Protein AF-0000000082593860 (afdb_homodimer)

Structure (mmCIF, N/CA/C/O backbone):
data_AF-0000000082593860-model_v1
#
loop_
_entity.id
_entity.type
_entity.pdbx_description
1 polymer 'Testis expressed 14, intercellular bridge forming factor'
#
loop_
_atom_site.group_PDB
_atom_site.id
_atom_site.type_symbol
_atom_site.label_atom_id
_atom_site.label_alt_id
_atom_site.label_comp_id
_atom_site.label_asym_id
_atom_site.label_entity_id
_atom_site.label_seq_id
_atom_site.pdbx_PDB_ins_code
_atom_site.Cartn_x
_atom_site.Cartn_y
_atom_site.Cartn_z
_atom_site.occupancy
_atom_site.B_iso_or_equiv
_atom_site.auth_seq_id
_atom_site.auth_comp_id
_atom_site.auth_asym_id
_atom_site.auth_atom_id
_atom_site.pdbx_PDB_model_num
ATOM 1 N N . MET A 1 1 ? -3.021 5.211 40.875 1 27.48 1 MET A N 1
ATOM 2 C CA . MET A 1 1 ? -3.084 4.895 39.469 1 27.48 1 MET A CA 1
ATOM 3 C C . MET A 1 1 ? -2.107 3.777 39.125 1 27.48 1 MET A C 1
ATOM 5 O O . MET A 1 1 ? -2.365 2.984 38.219 1 27.48 1 MET A O 1
ATOM 9 N N . VAL A 1 2 ? -1.337 3.631 40.094 1 32.06 2 VAL A N 1
ATOM 10 C CA . VAL A 1 2 ? -0.202 2.752 40.344 1 32.06 2 VAL A CA 1
ATOM 11 C C . VAL A 1 2 ? -0.704 1.362 40.719 1 32.06 2 VAL A C 1
ATOM 13 O O . VAL A 1 2 ? -0.153 0.351 40.281 1 32.06 2 VAL A O 1
ATOM 16 N N . GLU A 1 3 ? -1.915 1.396 41.5 1 30.02 3 GLU A N 1
ATOM 17 C CA . GLU A 1 3 ? -2.338 0.075 41.969 1 30.02 3 GLU A CA 1
ATOM 18 C C . GLU A 1 3 ? -2.971 -0.721 40.844 1 30.02 3 GLU A C 1
ATOM 20 O O . GLU A 1 3 ? -2.76 -1.931 40.719 1 30.02 3 GLU A O 1
ATOM 25 N N . PHE A 1 4 ? -3.502 -0.046 39.938 1 30.52 4 PHE A N 1
ATOM 26 C CA . PHE A 1 4 ? -4.246 -0.708 38.875 1 30.52 4 PHE A CA 1
ATOM 27 C C . PHE A 1 4 ? -3.303 -1.263 37.812 1 30.52 4 PHE A C 1
ATOM 29 O O . PHE A 1 4 ? -3.455 -2.404 37.375 1 30.52 4 PHE A O 1
ATOM 36 N N . MET A 1 5 ? -2.305 -0.574 37.469 1 31.42 5 MET A N 1
ATOM 37 C CA . MET A 1 5 ? -1.465 -1.344 36.562 1 31.42 5 MET A CA 1
ATOM 38 C C . MET A 1 5 ? -0.887 -2.572 37.25 1 31.42 5 MET A C 1
ATOM 40 O O . MET A 1 5 ? -0.711 -3.619 36.625 1 31.42 5 MET A O 1
ATOM 44 N N . HIS A 1 6 ? -0.917 -2.275 38.469 1 32.09 6 HIS A N 1
ATOM 45 C CA . HIS A 1 6 ? -0.138 -3.271 39.219 1 32.09 6 HIS A CA 1
ATOM 46 C C . HIS A 1 6 ? -0.825 -4.633 39.188 1 32.09 6 HIS A C 1
ATOM 48 O O . HIS A 1 6 ? -0.166 -5.664 39.031 1 32.09 6 HIS A O 1
ATOM 54 N N . ARG A 1 7 ? -2.221 -4.629 39.188 1 33.41 7 ARG A N 1
ATOM 55 C CA . ARG A 1 7 ? -2.965 -5.883 39.156 1 33.41 7 ARG A CA 1
ATOM 56 C C . ARG A 1 7 ? -3.086 -6.398 37.719 1 33.41 7 ARG A C 1
ATOM 58 O O . ARG A 1 7 ? -3.006 -7.605 37.469 1 33.41 7 ARG A O 1
ATOM 65 N N . CYS A 1 8 ? -3.188 -5.559 36.906 1 32.41 8 CYS A N 1
ATOM 66 C CA . CYS A 1 8 ? -3.41 -6.035 35.531 1 32.41 8 CYS A CA 1
ATOM 67 C C . CYS A 1 8 ? -2.271 -6.941 35.094 1 32.41 8 CYS A C 1
ATOM 69 O O . CYS A 1 8 ? -2.508 -7.98 34.469 1 32.41 8 CYS A O 1
ATOM 71 N N . ALA A 1 9 ? -1.125 -6.617 35.531 1 36.66 9 ALA A N 1
ATOM 72 C CA . ALA A 1 9 ? 0.086 -7.418 35.375 1 36.66 9 ALA A CA 1
ATOM 73 C C . ALA A 1 9 ? 0.027 -8.68 36.219 1 36.66 9 ALA A C 1
ATOM 75 O O . ALA A 1 9 ? 0.46 -9.75 35.812 1 36.66 9 ALA A O 1
ATOM 76 N N . SER A 1 10 ? -0.511 -8.477 37.375 1 34.12 10 SER A N 1
ATOM 77 C CA . SER A 1 10 ? -0.282 -9.625 38.219 1 34.12 10 SER A CA 1
ATOM 78 C C . SER A 1 10 ? -1.046 -10.852 37.75 1 34.12 10 SER A C 1
ATOM 80 O O . SER A 1 10 ? -0.521 -11.961 37.75 1 34.12 10 SER A O 1
ATOM 82 N N . HIS A 1 11 ? -2.211 -10.586 37.25 1 33.84 11 HIS A N 1
ATOM 83 C CA . HIS A 1 11 ? -3.148 -11.625 36.844 1 33.84 11 HIS A CA 1
ATOM 84 C C . HIS A 1 11 ? -2.885 -12.07 35.406 1 33.84 11 HIS A C 1
ATOM 86 O O . HIS A 1 11 ? -3.08 -13.234 35.062 1 33.84 11 HIS A O 1
ATOM 92 N N . MET A 1 12 ? -2.621 -11.266 34.75 1 33.16 12 MET A N 1
ATOM 93 C CA . MET A 1 12 ? -2.309 -11.797 33.438 1 33.16 12 MET A CA 1
ATOM 94 C C . MET A 1 12 ? -1.19 -12.828 33.531 1 33.16 12 MET A C 1
ATOM 96 O O . MET A 1 12 ? -1.176 -13.789 32.75 1 33.16 12 MET A O 1
ATOM 100 N N . GLN A 1 13 ? -0.5 -12.625 34.5 1 35.59 13 GLN A N 1
ATOM 101 C CA . GLN A 1 13 ? 0.559 -13.531 34.938 1 35.59 13 GLN A CA 1
ATOM 102 C C . GLN A 1 13 ? -0.012 -14.867 35.375 1 35.59 13 GLN A C 1
ATOM 104 O O . GLN A 1 13 ? 0.583 -15.922 35.125 1 35.59 13 GLN A O 1
ATOM 109 N N . ALA A 1 14 ? -1.188 -14.898 36.031 1 33.59 14 ALA A N 1
ATOM 110 C CA . ALA A 1 14 ? -1.815 -16.188 36.344 1 33.59 14 ALA A CA 1
ATOM 111 C C . ALA A 1 14 ? -2.316 -16.859 35.062 1 33.59 14 ALA A C 1
ATOM 113 O O . ALA A 1 14 ? -2.178 -18.078 34.906 1 33.59 14 ALA A O 1
ATOM 114 N N . VAL A 1 15 ? -2.875 -16.188 34.344 1 32.28 15 VAL A N 1
ATOM 115 C CA . VAL A 1 15 ? -3.445 -16.766 33.125 1 32.28 15 VAL A CA 1
ATOM 116 C C . VAL A 1 15 ? -2.326 -17.25 32.188 1 32.28 15 VAL A C 1
ATOM 118 O O . VAL A 1 15 ? -2.42 -18.328 31.609 1 32.28 15 VAL A O 1
ATOM 121 N N . LEU A 1 16 ? -1.477 -16.438 32 1 33.25 16 LEU A N 1
ATOM 122 C CA . LEU A 1 16 ? -0.371 -17.031 31.266 1 33.25 16 LEU A CA 1
ATOM 123 C C . LEU A 1 16 ? 0.273 -18.156 32.062 1 33.25 16 LEU A C 1
ATOM 125 O O . LEU A 1 16 ? 0.871 -19.078 31.5 1 33.25 16 LEU A O 1
ATOM 129 N N . GLN A 1 17 ? 0.293 -18.141 33.25 1 32.41 17 GLN A N 1
ATOM 130 C CA . GLN A 1 17 ? 0.912 -19.203 34.062 1 32.41 17 GLN A CA 1
ATOM 131 C C . GLN A 1 17 ? 0.217 -20.531 33.812 1 32.41 17 GLN A C 1
ATOM 133 O O . GLN A 1 17 ? 0.862 -21.578 33.812 1 32.41 17 GLN A O 1
ATOM 138 N N . ASP A 1 18 ? -1.108 -20.531 33.875 1 29.84 18 ASP A N 1
ATOM 139 C CA . ASP A 1 18 ? -1.856 -21.75 33.562 1 29.84 18 ASP A CA 1
ATOM 140 C C . ASP A 1 18 ? -1.807 -22.078 32.094 1 29.84 18 ASP A C 1
ATOM 142 O O . ASP A 1 18 ? -2.145 -23.188 31.672 1 29.84 18 ASP A O 1
ATOM 146 N N . PHE A 1 19 ? -1.936 -21.281 31.359 1 28.47 19 PHE A N 1
ATOM 147 C CA . PHE A 1 19 ? -2 -21.766 29.984 1 28.47 19 PHE A CA 1
ATOM 148 C C . PHE A 1 19 ? -0.697 -22.438 29.578 1 28.47 19 PHE A C 1
ATOM 150 O O . PHE A 1 19 ? -0.579 -22.969 28.469 1 28.47 19 PHE A O 1
ATOM 157 N N . SER A 1 20 ? 0.229 -22.359 30.234 1 29.22 20 SER A N 1
ATOM 158 C CA . SER A 1 20 ? 1.337 -23.281 29.984 1 29.22 20 SER A CA 1
ATOM 159 C C . SER A 1 20 ? 1.046 -24.656 30.547 1 29.22 20 SER A C 1
ATOM 161 O O . SER A 1 20 ? 1.56 -25.672 30.047 1 29.22 20 SER A O 1
ATOM 163 N N . CYS A 1 21 ? 0.747 -25.141 31.859 1 27 21 CYS A N 1
ATOM 164 C CA . CYS A 1 21 ? 1.403 -26.406 32.188 1 27 21 CYS A CA 1
ATOM 165 C C . CYS A 1 21 ? 0.764 -27.562 31.422 1 27 21 CYS A C 1
ATOM 167 O O . CYS A 1 21 ? 1.467 -28.406 30.875 1 27 21 CYS A O 1
ATOM 169 N N . ASP A 1 22 ? -0.607 -28.172 31.953 1 26.08 22 ASP A N 1
ATOM 170 C CA . ASP A 1 22 ? -1.565 -29.234 31.625 1 26.08 22 ASP A CA 1
ATOM 171 C C . ASP A 1 22 ? -2.559 -28.766 30.562 1 26.08 22 ASP A C 1
ATOM 173 O O . ASP A 1 22 ? -3.23 -27.734 30.75 1 26.08 22 ASP A O 1
ATOM 177 N N . LEU A 1 23 ? -2.832 -28.266 29.312 1 26.03 23 LEU A N 1
ATOM 178 C CA . LEU A 1 23 ? -1.863 -27.391 28.656 1 26.03 23 LEU A CA 1
ATOM 179 C C . LEU A 1 23 ? -1.84 -26.016 29.312 1 26.03 23 LEU A C 1
ATOM 181 O O . LEU A 1 23 ? -0.77 -25.438 29.516 1 26.03 23 LEU A O 1
ATOM 185 N N . LEU A 1 24 ? -2.529 -25.172 30.141 1 26.94 24 LEU A N 1
ATOM 186 C CA . LEU A 1 24 ? -2.99 -24.906 31.5 1 26.94 24 LEU A CA 1
ATOM 187 C C . LEU A 1 24 ? -3.914 -26.031 31.984 1 26.94 24 LEU A C 1
ATOM 189 O O . LEU A 1 24 ? -4.742 -26.531 31.219 1 26.94 24 LEU A O 1
ATOM 193 N N . LYS A 1 25 ? -3.908 -27.141 32.906 1 25.81 25 LYS A N 1
ATOM 194 C CA . LYS A 1 25 ? -4.418 -28.5 33.031 1 25.81 25 LYS A CA 1
ATOM 195 C C . LYS A 1 25 ? -5.848 -28.609 32.531 1 25.81 25 LYS A C 1
ATOM 197 O O . LYS A 1 25 ? -6.137 -29.469 31.672 1 25.81 25 LYS A O 1
ATOM 202 N N . LYS A 1 26 ? -7.004 -28.781 33.469 1 23.23 26 LYS A N 1
ATOM 203 C CA . LYS A 1 26 ? -8.391 -29.219 33.438 1 23.23 26 LYS A CA 1
ATOM 204 C C . LYS A 1 26 ? -9.305 -28.125 32.875 1 23.23 26 LYS A C 1
ATOM 206 O O . LYS A 1 26 ? -9.758 -27.25 33.625 1 23.23 26 LYS A O 1
ATOM 211 N N . VAL A 1 27 ? -9.156 -27.234 32.344 1 24 27 VAL A N 1
ATOM 212 C CA . VAL A 1 27 ? -10.445 -26.547 32.312 1 24 27 VAL A CA 1
ATOM 213 C C . VAL A 1 27 ? -11.547 -27.531 31.953 1 24 27 VAL A C 1
ATOM 215 O O . VAL A 1 27 ? -11.641 -27.969 30.797 1 24 27 VAL A O 1
ATOM 218 N N . ASP A 1 28 ? -11.984 -28.453 33.031 1 23.8 28 ASP A N 1
ATOM 219 C CA . ASP A 1 28 ? -12.445 -29.812 33.281 1 23.8 28 ASP A CA 1
ATOM 220 C C . ASP A 1 28 ? -13.734 -30.109 32.5 1 23.8 28 ASP A C 1
ATOM 222 O O . ASP A 1 28 ? -13.75 -30.922 31.578 1 23.8 28 ASP A O 1
ATOM 226 N N . SER A 1 29 ? -14.992 -30.094 33.219 1 19.72 29 SER A N 1
ATOM 227 C CA . SER A 1 29 ? -16.188 -30.875 32.938 1 19.72 29 SER A CA 1
ATOM 228 C C . SER A 1 29 ? -17.078 -30.141 31.906 1 19.72 29 SER A C 1
ATOM 230 O O . SER A 1 29 ? -17.422 -28.984 32.094 1 19.72 29 SER A O 1
ATOM 232 N N . THR A 1 30 ? -17.016 -30.469 30.688 1 22.73 30 THR A N 1
ATOM 233 C CA . THR A 1 30 ? -18.078 -30.109 29.75 1 22.73 30 THR A CA 1
ATOM 234 C C . THR A 1 30 ? -19.453 -30.219 30.406 1 22.73 30 THR A C 1
ATOM 236 O O . THR A 1 30 ? -20.484 -30.078 29.75 1 22.73 30 THR A O 1
ATOM 239 N N . GLU A 1 31 ? -19.703 -30.766 31.484 1 21 31 GLU A N 1
ATOM 240 C CA . GLU A 1 31 ? -20.328 -32.094 31.359 1 21 31 GLU A CA 1
ATOM 241 C C . GLU A 1 31 ? -21.484 -32.062 30.359 1 21 31 GLU A C 1
ATOM 243 O O . GLU A 1 31 ? -21.516 -32.844 29.406 1 21 31 GLU A O 1
ATOM 248 N N . ARG A 1 32 ? -22.844 -32.25 30.719 1 19.53 32 ARG A N 1
ATOM 249 C CA . ARG A 1 32 ? -23.969 -33.094 30.266 1 19.53 32 ARG A CA 1
ATOM 250 C C . ARG A 1 32 ? -24.875 -32.312 29.344 1 19.53 32 ARG A C 1
ATOM 252 O O . ARG A 1 32 ? -25.547 -32.906 28.484 1 19.53 32 ARG A O 1
ATOM 259 N N . LEU A 1 33 ? -25.203 -31.062 29.578 1 18.78 33 LEU A N 1
ATOM 260 C CA . LEU A 1 33 ? -26.594 -30.891 29.141 1 18.78 33 LEU A CA 1
ATOM 261 C C . LEU A 1 33 ? -26.656 -30.688 27.625 1 18.78 33 LEU A C 1
ATOM 263 O O . LEU A 1 33 ? -26.422 -29.578 27.141 1 18.78 33 LEU A O 1
ATOM 267 N N . ILE A 1 34 ? -25.719 -31.516 26.734 1 22.11 34 ILE A N 1
ATOM 268 C CA . ILE A 1 34 ? -25.578 -32.469 25.625 1 22.11 34 ILE A CA 1
ATOM 269 C C . ILE A 1 34 ? -26.953 -33.031 25.266 1 22.11 34 ILE A C 1
ATOM 271 O O . ILE A 1 34 ? -27.297 -33.156 24.078 1 22.11 34 ILE A O 1
ATOM 275 N N . CYS A 1 35 ? -27.609 -33.875 26.141 1 19.78 35 CYS A N 1
ATOM 276 C CA . CYS A 1 35 ? -28.438 -34.969 25.703 1 19.78 35 CYS A CA 1
ATOM 277 C C . CYS A 1 35 ? -29.812 -34.5 25.266 1 19.78 35 CYS A C 1
ATOM 279 O O . CYS A 1 35 ? -30.719 -34.344 26.078 1 19.78 35 CYS A O 1
ATOM 281 N N . SER A 1 36 ? -29.766 -33.219 24.766 1 19.19 36 SER A N 1
ATOM 282 C CA . SER A 1 36 ? -31.203 -33.25 24.5 1 19.19 36 SER A CA 1
ATOM 283 C C . SER A 1 36 ? -31.609 -34.562 23.812 1 19.19 36 SER A C 1
ATOM 285 O O . SER A 1 36 ? -30.938 -35 22.875 1 19.19 36 SER A O 1
ATOM 287 N N . LEU A 1 37 ? -31.953 -35.594 24.703 1 19.61 37 LEU A N 1
ATOM 288 C CA . LEU A 1 37 ? -32.594 -36.812 24.219 1 19.61 37 LEU A CA 1
ATOM 289 C C . LEU A 1 37 ? -33.469 -36.5 23 1 19.61 37 LEU A C 1
ATOM 291 O O . LEU A 1 37 ? -34.188 -35.5 22.984 1 19.61 37 LEU A O 1
ATOM 295 N N . PRO A 1 38 ? -32.625 -36.844 21.766 1 20.58 38 PRO A N 1
ATOM 296 C CA . PRO A 1 38 ? -33.656 -37.031 20.734 1 20.58 38 PRO A CA 1
ATOM 297 C C . PRO A 1 38 ? -35 -37.5 21.312 1 20.58 38 PRO A C 1
ATOM 299 O O . PRO A 1 38 ? -35.062 -38.594 21.906 1 20.58 38 PRO A O 1
ATOM 302 N N . ARG A 1 39 ? -35.344 -36.594 22.297 1 18.97 39 ARG A N 1
ATOM 303 C CA . ARG A 1 39 ? -36.594 -37.219 22.766 1 18.97 39 ARG A CA 1
ATOM 304 C C . ARG A 1 39 ? -37.344 -37.875 21.594 1 18.97 39 ARG A C 1
ATOM 306 O O . ARG A 1 39 ? -38.5 -38.312 21.766 1 18.97 39 ARG A O 1
ATOM 313 N N . PHE A 1 40 ? -36.844 -37.438 20.25 1 18.34 40 PHE A N 1
ATOM 314 C CA . PHE A 1 40 ? -38.031 -38.125 19.719 1 18.34 40 PHE A CA 1
ATOM 315 C C . PHE A 1 40 ? -37.938 -39.625 19.953 1 18.34 40 PHE A C 1
ATOM 317 O O . PHE A 1 40 ? -37.094 -40.312 19.359 1 18.34 40 PHE A O 1
ATOM 324 N N . GLY A 1 41 ? -37.812 -40.125 21.344 1 19.59 41 GLY A N 1
ATOM 325 C CA . GLY A 1 41 ? -38.156 -41.438 21.797 1 19.59 41 GLY A CA 1
ATOM 326 C C . GLY A 1 41 ? -39.156 -42.125 20.875 1 19.59 41 GLY A C 1
ATOM 327 O O . GLY A 1 41 ? -40.156 -42.688 21.344 1 19.59 41 GLY A O 1
ATOM 328 N N . GLY A 1 42 ? -39.25 -41.812 19.547 1 18.72 42 GLY A N 1
ATOM 329 C CA . GLY A 1 42 ? -40.188 -42.906 19.344 1 18.72 42 GLY A CA 1
ATOM 330 C C . GLY A 1 42 ? -39.688 -44.25 19.875 1 18.72 42 GLY A C 1
ATOM 331 O O . GLY A 1 42 ? -38.5 -44.406 20.141 1 18.72 42 GLY A O 1
ATOM 332 N N . LEU A 1 43 ? -40.375 -45.219 20.203 1 19.75 43 LEU A N 1
ATOM 333 C CA . LEU A 1 43 ? -40.562 -46.469 20.922 1 19.75 43 LEU A CA 1
ATOM 334 C C . LEU A 1 43 ? -39.531 -47.531 20.484 1 19.75 43 LEU A C 1
ATOM 336 O O . LEU A 1 43 ? -39.625 -48.688 20.875 1 19.75 43 LEU A O 1
ATOM 340 N N . MET A 1 44 ? -38.375 -47.406 19.578 1 19.55 44 MET A N 1
ATOM 341 C CA . MET A 1 44 ? -38.062 -48.844 19.672 1 19.55 44 MET A CA 1
ATOM 342 C C . MET A 1 44 ? -37.375 -49.156 20.984 1 19.55 44 MET A C 1
ATOM 344 O O . MET A 1 44 ? -36.875 -48.25 21.672 1 19.55 44 MET A O 1
ATOM 348 N N . PRO A 1 45 ? -36.812 -50.531 21.328 1 20.11 45 PRO A N 1
ATOM 349 C CA . PRO A 1 45 ? -36.281 -51.219 22.5 1 20.11 45 PRO A CA 1
ATOM 350 C C . PRO A 1 45 ? -34.969 -50.625 23 1 20.11 45 PRO A C 1
ATOM 352 O O . PRO A 1 45 ? -34.25 -50 22.219 1 20.11 45 PRO A O 1
ATOM 355 N N . GLY A 1 46 ? -34.594 -50.406 24.391 1 21.88 46 GLY A N 1
ATOM 356 C CA . GLY A 1 46 ? -33.938 -49.656 25.453 1 21.88 46 GLY A CA 1
ATOM 357 C C . GLY A 1 46 ? -32.438 -49.812 25.469 1 21.88 46 GLY A C 1
ATOM 358 O O . GLY A 1 46 ? -31.766 -49.344 26.391 1 21.88 46 GLY A O 1
ATOM 359 N N . SER A 1 47 ? -31.562 -50.469 24.438 1 21.86 47 SER A N 1
ATOM 360 C CA . SER A 1 47 ? -30.359 -50.969 25.078 1 21.86 47 SER A CA 1
ATOM 361 C C . SER A 1 47 ? -29.391 -49.844 25.406 1 21.86 47 SER A C 1
ATOM 363 O O . SER A 1 47 ? -29.297 -48.875 24.656 1 21.86 47 SER A O 1
ATOM 365 N N . PRO A 1 48 ? -28.594 -49.75 26.578 1 22.89 48 PRO A N 1
ATOM 366 C CA . PRO A 1 48 ? -28 -48.75 27.484 1 22.89 48 PRO A CA 1
ATOM 367 C C . PRO A 1 48 ? -26.844 -47.969 26.844 1 22.89 48 PRO A C 1
ATOM 369 O O . PRO A 1 48 ? -26.812 -46.75 26.891 1 22.89 48 PRO A O 1
ATOM 372 N N . ASN A 1 49 ? -25.5 -48.375 26.672 1 23.52 49 ASN A N 1
ATOM 373 C CA . ASN A 1 49 ? -24.312 -47.781 27.281 1 23.52 49 ASN A CA 1
ATOM 374 C C . ASN A 1 49 ? -23.547 -46.906 26.297 1 23.52 49 ASN A C 1
ATOM 376 O O . ASN A 1 49 ? -22.375 -46.594 26.516 1 23.52 49 ASN A O 1
ATOM 380 N N . GLY A 1 50 ? -24.078 -46.375 25.156 1 23.56 50 GLY A N 1
ATOM 381 C CA . GLY A 1 50 ? -23.062 -46.125 24.141 1 23.56 50 GLY A CA 1
ATOM 382 C C . GLY A 1 50 ? -22.281 -44.844 24.422 1 23.56 50 GLY A C 1
ATOM 383 O O . GLY A 1 50 ? -22.719 -44 25.203 1 23.56 50 GLY A O 1
ATOM 384 N N . PRO A 1 51 ? -20.812 -44.719 23.984 1 25.28 51 PRO A N 1
ATOM 385 C CA . PRO A 1 51 ? -19.781 -43.781 24.422 1 25.28 51 PRO A CA 1
ATOM 386 C C . PRO A 1 51 ? -20.047 -42.375 23.969 1 25.28 51 PRO A C 1
ATOM 388 O O . PRO A 1 51 ? -20.781 -42.156 22.984 1 25.28 51 PRO A O 1
ATOM 391 N N . SER A 1 52 ? -19.797 -41.312 24.766 1 26.8 52 SER A N 1
ATOM 392 C CA . SER A 1 52 ? -20.047 -39.906 24.891 1 26.8 52 SER A CA 1
ATOM 393 C C . SER A 1 52 ? -19.328 -39.125 23.797 1 26.8 52 SER A C 1
ATOM 395 O O . SER A 1 52 ? -18.125 -39.281 23.578 1 26.8 52 SER A O 1
ATOM 397 N N . LYS A 1 53 ? -20 -38.656 22.672 1 28.36 53 LYS A N 1
ATOM 398 C CA . LYS A 1 53 ? -19.641 -37.906 21.469 1 28.36 53 LYS A CA 1
ATOM 399 C C . LYS A 1 53 ? -19.016 -36.562 21.828 1 28.36 53 LYS A C 1
ATOM 401 O O . LYS A 1 53 ? -19.672 -35.719 22.422 1 28.36 53 LYS A O 1
ATOM 406 N N . ARG A 1 54 ? -17.656 -36.5 21.938 1 26.36 54 ARG A N 1
ATOM 407 C CA . ARG A 1 54 ? -16.938 -35.281 22.281 1 26.36 54 ARG A CA 1
ATOM 408 C C . ARG A 1 54 ? -17.172 -34.188 21.219 1 26.36 54 ARG A C 1
ATOM 410 O O . ARG A 1 54 ? -17 -34.469 20.016 1 26.36 54 ARG A O 1
ATOM 417 N N . PRO A 1 55 ? -17.922 -33.125 21.391 1 29.27 55 PRO A N 1
ATOM 418 C CA . PRO A 1 55 ? -18.312 -32.062 20.453 1 29.27 55 PRO A CA 1
ATOM 419 C C . PRO A 1 55 ? -17.094 -31.344 19.828 1 29.27 55 PRO A C 1
ATOM 421 O O . PRO A 1 55 ? -16.109 -31.109 20.516 1 29.27 55 PRO A O 1
ATOM 424 N N . ARG A 1 56 ? -16.891 -31.5 18.547 1 27.44 56 ARG A N 1
ATOM 425 C CA . ARG A 1 56 ? -15.812 -30.891 17.781 1 27.44 56 ARG A CA 1
ATOM 426 C C . ARG A 1 56 ? -15.797 -29.375 17.953 1 27.44 56 ARG A C 1
ATOM 428 O O . ARG A 1 56 ? -16.812 -28.719 17.734 1 27.44 56 ARG A O 1
ATOM 435 N N . LYS A 1 57 ? -14.844 -28.75 18.672 1 27.97 57 LYS A N 1
ATOM 436 C CA . LYS A 1 57 ? -14.555 -27.375 19.062 1 27.97 57 LYS A CA 1
ATOM 437 C C . LYS A 1 57 ? -14.359 -26.484 17.828 1 27.97 57 LYS A C 1
ATOM 439 O O . LYS A 1 57 ? -13.438 -26.703 17.031 1 27.97 57 LYS A O 1
ATOM 444 N N . THR A 1 58 ? -15.375 -25.891 17.219 1 29.33 58 THR A N 1
ATOM 445 C CA . THR A 1 58 ? -15.273 -24.828 16.234 1 29.33 58 THR A CA 1
ATOM 446 C C . THR A 1 58 ? -14.336 -23.719 16.719 1 29.33 58 THR A C 1
ATOM 448 O O . THR A 1 58 ? -14.43 -23.297 17.875 1 29.33 58 THR A O 1
ATOM 451 N N . GLY A 1 59 ? -13.195 -23.547 16.172 1 29 59 GLY A N 1
ATOM 452 C CA . GLY A 1 59 ? -12.188 -22.547 16.516 1 29 59 GLY A CA 1
ATOM 453 C C . GLY A 1 59 ? -12.742 -21.156 16.656 1 29 59 GLY A C 1
ATOM 454 O O . GLY A 1 59 ? -12.727 -20.375 15.695 1 29 59 GLY A O 1
ATOM 455 N N . VAL A 1 60 ? -13.883 -20.875 17.266 1 31.11 60 VAL A N 1
ATOM 456 C CA . VAL A 1 60 ? -14.32 -19.562 17.719 1 31.11 60 VAL A CA 1
ATOM 457 C C . VAL A 1 60 ? -13.172 -18.844 18.406 1 31.11 60 VAL A C 1
ATOM 459 O O . VAL A 1 60 ? -12.625 -19.344 19.391 1 31.11 60 VAL A O 1
ATOM 462 N N . ILE A 1 61 ? -12.414 -18.031 17.703 1 36 61 ILE A N 1
ATOM 463 C CA . ILE A 1 61 ? -11.625 -17.125 18.531 1 36 61 ILE A CA 1
ATOM 464 C C . ILE A 1 61 ? -12.508 -16.531 19.625 1 36 61 ILE A C 1
ATOM 466 O O . ILE A 1 61 ? -13.484 -15.828 19.344 1 36 61 ILE A O 1
ATOM 470 N N . SER A 1 62 ? -12.758 -17.156 20.625 1 35.94 62 SER A N 1
ATOM 471 C CA . SER A 1 62 ? -13.484 -16.672 21.797 1 35.94 62 SER A CA 1
ATOM 472 C C . SER A 1 62 ? -13.109 -15.227 22.125 1 35.94 62 SER A C 1
ATOM 474 O O . SER A 1 62 ? -11.93 -14.867 22.094 1 35.94 62 SER A O 1
ATOM 476 N N . ALA A 1 63 ? -14.07 -14.188 21.859 1 41.69 63 ALA A N 1
ATOM 477 C CA . ALA A 1 63 ? -13.969 -12.852 22.453 1 41.69 63 ALA A CA 1
ATOM 478 C C . ALA A 1 63 ? -13.016 -12.844 23.641 1 41.69 63 ALA A C 1
ATOM 480 O O . ALA A 1 63 ? -12.523 -11.789 24.047 1 41.69 63 ALA A O 1
ATOM 481 N N . GLN A 1 64 ? -12.828 -13.945 24.031 1 40.94 64 GLN A N 1
ATOM 482 C CA . GLN A 1 64 ? -12.016 -14.094 25.234 1 40.94 64 GLN A CA 1
ATOM 483 C C . GLN A 1 64 ? -10.531 -13.891 24.922 1 40.94 64 GLN A C 1
ATOM 485 O O . GLN A 1 64 ? -9.742 -13.617 25.828 1 40.94 64 GLN A O 1
ATOM 490 N N . SER A 1 65 ? -10.297 -13.797 23.531 1 46.19 65 SER A N 1
ATOM 491 C CA . SER A 1 65 ? -8.867 -13.758 23.266 1 46.19 65 SER A CA 1
ATOM 492 C C . SER A 1 65 ? -8.414 -12.359 22.875 1 46.19 65 SER A C 1
ATOM 494 O O . SER A 1 65 ? -7.25 -12.156 22.516 1 46.19 65 SER A O 1
ATOM 496 N N . ILE A 1 66 ? -9.375 -11.492 22.844 1 44.31 66 ILE A N 1
ATOM 497 C CA . ILE A 1 66 ? -8.969 -10.117 22.562 1 44.31 66 ILE A CA 1
ATOM 498 C C . ILE A 1 66 ? -8.672 -9.383 23.875 1 44.31 66 ILE A C 1
ATOM 500 O O . ILE A 1 66 ? -9.5 -9.375 24.781 1 44.31 66 ILE A O 1
ATOM 504 N N . HIS A 1 67 ? -7.453 -9.102 24.016 1 40.06 67 HIS A N 1
ATOM 505 C CA . HIS A 1 67 ? -6.996 -8.367 25.188 1 40.06 67 HIS A CA 1
ATOM 506 C C . HIS A 1 67 ? -6.648 -6.922 24.828 1 40.06 67 HIS A C 1
ATOM 508 O O . HIS A 1 67 ? -6.125 -6.656 23.734 1 40.06 67 HIS A O 1
ATOM 514 N N . SER A 1 68 ? -7.336 -5.988 25.281 1 40.22 68 SER A N 1
ATOM 515 C CA . SER A 1 68 ? -7 -4.582 25.094 1 40.22 68 SER A CA 1
ATOM 516 C C . S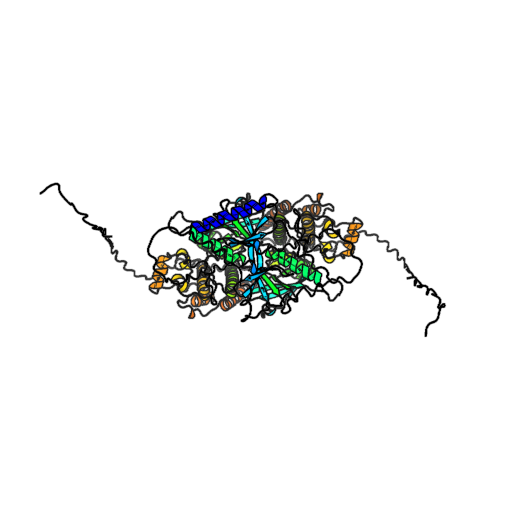ER A 1 68 ? -5.941 -4.129 26.094 1 40.22 68 SER A C 1
ATOM 518 O O . SER A 1 68 ? -6.043 -4.414 27.297 1 40.22 68 SER A O 1
ATOM 520 N N . PHE A 1 69 ? -4.812 -3.947 25.484 1 39.59 69 PHE A N 1
ATOM 521 C CA . PHE A 1 69 ? -3.771 -3.346 26.312 1 39.59 69 PHE A CA 1
ATOM 522 C C . PHE A 1 69 ? -3.68 -1.846 26.062 1 39.59 69 PHE A C 1
ATOM 524 O O . PHE A 1 69 ? -4.293 -1.329 25.125 1 39.59 69 PHE A O 1
ATOM 531 N N . GLY A 1 70 ? -3.189 -1.021 27.016 1 37.28 70 GLY A N 1
ATOM 532 C CA . GLY A 1 70 ? -2.975 0.408 26.844 1 37.28 70 GLY A CA 1
ATOM 533 C C . GLY A 1 70 ? -2.48 0.782 25.469 1 37.28 70 GLY A C 1
ATOM 534 O O . GLY A 1 70 ? -2.697 1.905 25 1 37.28 70 GLY A O 1
ATOM 535 N N . PHE A 1 71 ? -1.757 -0.186 24.875 1 42.72 71 PHE A N 1
ATOM 536 C CA . PHE A 1 71 ? -1.173 0.182 23.594 1 42.72 71 PHE A CA 1
ATOM 537 C C . PHE A 1 71 ? -2.01 -0.365 22.438 1 42.72 71 PHE A C 1
ATOM 539 O O . PHE A 1 71 ? -1.574 -0.347 21.297 1 42.72 71 PHE A O 1
ATOM 546 N N . GLY A 1 72 ? -3.154 -0.833 22.797 1 48.84 72 GLY A N 1
ATOM 547 C CA . GLY A 1 72 ? -4.035 -1.249 21.719 1 48.84 72 GLY A CA 1
ATOM 548 C C . GLY A 1 72 ? -4.641 -2.621 21.938 1 48.84 72 GLY A C 1
ATOM 549 O O . GLY A 1 72 ? -4.496 -3.203 23.016 1 48.84 72 GLY A O 1
ATOM 550 N N . LYS A 1 73 ? -5.586 -3.061 21.188 1 49.69 73 LYS A N 1
ATOM 551 C CA . LYS A 1 73 ? -6.312 -4.324 21.266 1 49.69 73 LYS A CA 1
ATOM 552 C C . LYS A 1 73 ? -5.547 -5.441 20.562 1 49.69 73 LYS A C 1
ATOM 554 O O . LYS A 1 73 ? -5.062 -5.262 19.453 1 49.69 73 LYS A O 1
ATOM 559 N N . PHE A 1 74 ? -5.102 -6.363 21.438 1 52.78 74 PHE A N 1
ATOM 560 C CA . PHE A 1 74 ? -4.312 -7.473 20.906 1 52.78 74 PHE A CA 1
ATOM 561 C C . PHE A 1 74 ? -5.117 -8.766 20.922 1 52.78 74 PHE A C 1
ATOM 563 O O . PHE A 1 74 ? -6.039 -8.914 21.734 1 52.78 74 PHE A O 1
ATOM 570 N N . CYS A 1 75 ? -5.172 -9.422 19.875 1 50.06 75 CYS A N 1
ATOM 571 C CA . CYS A 1 75 ? -5.812 -10.734 19.797 1 50.06 75 CYS A CA 1
ATOM 572 C C . CYS A 1 75 ? -4.777 -11.852 19.766 1 50.06 75 CYS A C 1
ATOM 574 O O . CYS A 1 75 ? -3.732 -11.719 19.125 1 50.06 75 CYS A O 1
ATOM 576 N N . LEU A 1 76 ? -4.906 -12.695 20.766 1 42.97 76 LEU A N 1
ATOM 577 C CA . LEU A 1 76 ? -4.086 -13.898 20.734 1 42.97 76 LEU A CA 1
ATOM 578 C C . LEU A 1 76 ? -4.688 -14.93 19.781 1 42.97 76 LEU A C 1
ATOM 580 O O . LEU A 1 76 ? -5.855 -15.305 19.922 1 42.97 76 LEU A O 1
ATOM 584 N N . SER A 1 77 ? -4.188 -14.922 18.656 1 46.72 77 SER A N 1
ATOM 585 C CA . SER A 1 77 ? -4.672 -15.969 17.75 1 46.72 77 SER A CA 1
ATOM 586 C C . SER A 1 77 ? -4.199 -17.344 18.203 1 46.72 77 SER A C 1
ATOM 588 O O . SER A 1 77 ? -3.26 -17.469 19 1 46.72 77 SER A O 1
ATOM 590 N N . ALA A 1 78 ? -4.941 -18.359 17.953 1 41.06 78 ALA A N 1
ATOM 591 C CA . ALA A 1 78 ? -4.656 -19.766 18.25 1 41.06 78 ALA A CA 1
ATOM 592 C C . ALA A 1 78 ? -3.195 -20.109 17.969 1 41.06 78 ALA A C 1
ATOM 594 O O . ALA A 1 78 ? -2.664 -21.078 18.484 1 41.06 78 ALA A O 1
ATOM 595 N N . ARG A 1 79 ? -2.555 -19.344 16.969 1 43.19 79 ARG A N 1
ATOM 596 C CA . ARG A 1 79 ? -1.244 -19.734 16.469 1 43.19 79 ARG A CA 1
ATOM 597 C C . ARG A 1 79 ? -0.127 -19.016 17.219 1 43.19 79 ARG A C 1
ATOM 599 O O . ARG A 1 79 ? 0.98 -18.875 16.703 1 43.19 79 ARG A O 1
ATOM 606 N N . THR A 1 80 ? -0.22 -18.797 18.438 1 50.25 80 THR A N 1
ATOM 607 C CA . THR A 1 80 ? 0.849 -18.328 19.312 1 50.25 80 THR A CA 1
ATOM 608 C C . THR A 1 80 ? 1.335 -16.938 18.875 1 50.25 80 THR A C 1
ATOM 610 O O . THR A 1 80 ? 2.334 -16.438 19.391 1 50.25 80 THR A O 1
ATOM 613 N N . ARG A 1 81 ? 0.696 -16.547 17.844 1 61.88 81 ARG A N 1
ATOM 614 C CA . ARG A 1 81 ? 1.228 -15.227 17.5 1 61.88 81 ARG A CA 1
ATOM 615 C C . ARG A 1 81 ? 0.333 -14.117 18.031 1 61.88 81 ARG A C 1
ATOM 617 O O . ARG A 1 81 ? -0.894 -14.227 18 1 61.88 81 ARG A O 1
ATOM 624 N N . VAL A 1 82 ? 0.979 -13.242 18.688 1 68.06 82 VAL A N 1
ATOM 625 C CA . VAL A 1 82 ? 0.282 -12.062 19.188 1 68.06 82 VAL A CA 1
ATOM 626 C C . VAL A 1 82 ? 0.081 -11.055 18.062 1 68.06 82 VAL A C 1
ATOM 628 O O . VAL A 1 82 ? 1.018 -10.75 17.312 1 68.06 82 VAL A O 1
ATOM 631 N N . THR A 1 83 ? -1.126 -10.781 17.828 1 79.88 83 THR A N 1
ATOM 632 C CA . THR A 1 83 ? -1.431 -9.852 16.75 1 79.88 83 THR A CA 1
ATOM 633 C C . THR A 1 83 ? -2.182 -8.633 17.281 1 79.88 83 THR A C 1
ATOM 635 O O . THR A 1 83 ? -2.795 -8.688 18.344 1 79.88 83 THR A O 1
ATOM 638 N N . TYR A 1 84 ? -1.943 -7.574 16.625 1 81.38 84 TYR A N 1
ATOM 639 C CA . TYR A 1 84 ? -2.711 -6.355 16.875 1 81.38 84 TYR A CA 1
ATOM 640 C C . TYR A 1 84 ? -3.953 -6.305 15.984 1 81.38 84 TYR A C 1
ATOM 642 O O . TYR A 1 84 ? -3.887 -6.613 14.797 1 81.38 84 TYR A O 1
ATOM 650 N N . LEU A 1 85 ? -5.059 -5.961 16.578 1 78.06 85 LEU A N 1
ATOM 651 C CA . LEU A 1 85 ? -6.316 -5.98 15.844 1 78.06 85 LEU A CA 1
ATOM 652 C C . LEU A 1 85 ? -6.473 -4.723 14.992 1 78.06 85 LEU A C 1
ATOM 654 O O . LEU A 1 85 ? -6.238 -3.611 15.477 1 78.06 85 LEU A O 1
ATOM 658 N N . GLY A 1 86 ? -6.676 -4.926 13.781 1 81.75 86 GLY A N 1
ATOM 659 C CA . GLY A 1 86 ? -7.102 -3.879 12.859 1 81.75 86 GLY A CA 1
ATOM 660 C C . GLY A 1 86 ? -8.484 -4.113 12.281 1 81.75 86 GLY A C 1
ATOM 661 O O . GLY A 1 86 ? -9.156 -5.078 12.648 1 81.75 86 GLY A O 1
ATOM 662 N N . THR A 1 87 ? -8.953 -3.137 11.555 1 82.56 87 THR A N 1
ATOM 663 C CA . THR A 1 87 ? -10.281 -3.297 10.977 1 82.56 87 THR A CA 1
ATOM 664 C C . THR A 1 87 ? -10.312 -2.811 9.531 1 82.56 87 THR A C 1
ATOM 666 O O . THR A 1 87 ? -9.477 -2 9.133 1 82.56 87 THR A O 1
ATOM 669 N N . LEU A 1 88 ? -11.172 -3.441 8.836 1 88.5 88 LEU A N 1
ATOM 670 C CA . LEU A 1 88 ? -11.523 -3.008 7.488 1 88.5 88 LEU A CA 1
ATOM 671 C C . LEU A 1 88 ? -12.992 -2.592 7.422 1 88.5 88 LEU A C 1
ATOM 673 O O . LEU A 1 88 ? -13.852 -3.242 8.016 1 88.5 88 LEU A O 1
ATOM 677 N N . PRO A 1 89 ? -13.266 -1.567 6.699 1 87.62 89 PRO A N 1
ATOM 678 C CA . PRO A 1 89 ? -14.664 -1.157 6.578 1 87.62 89 PRO A CA 1
ATOM 679 C C . PRO A 1 89 ? -15.508 -2.148 5.773 1 87.62 89 PRO A C 1
ATOM 681 O O . PRO A 1 89 ? -15.023 -2.709 4.785 1 87.62 89 PRO A O 1
ATOM 684 N N . ILE A 1 90 ? -16.625 -2.404 6.227 1 87.62 90 ILE A N 1
ATOM 685 C CA . ILE A 1 90 ? -17.656 -3.059 5.426 1 87.62 90 ILE A CA 1
ATOM 686 C C . ILE A 1 90 ? -18.594 -2.008 4.836 1 87.62 90 ILE A C 1
ATOM 688 O O . ILE A 1 90 ? -19.141 -1.174 5.562 1 87.62 90 ILE A O 1
ATOM 692 N N . ILE A 1 91 ? -18.797 -2.061 3.568 1 89.31 91 ILE A N 1
ATOM 693 C CA . ILE A 1 91 ? -19.578 -1.021 2.914 1 89.31 91 ILE A CA 1
ATOM 694 C C . ILE A 1 91 ? -20.703 -1.66 2.104 1 89.31 91 ILE A C 1
ATOM 696 O O . ILE A 1 91 ? -20.688 -2.869 1.86 1 89.31 91 ILE A O 1
ATOM 700 N N . GLY A 1 92 ? -21.641 -0.82 1.732 1 89.5 92 GLY A N 1
ATOM 701 C CA . GLY A 1 92 ? -22.734 -1.284 0.898 1 89.5 92 GLY A CA 1
ATOM 702 C C . GLY A 1 92 ? -22.469 -1.111 -0.585 1 89.5 92 GLY A C 1
ATOM 703 O O . GLY A 1 92 ? -21.672 -0.264 -0.984 1 89.5 92 GLY A O 1
ATOM 704 N N . GLU A 1 93 ? -23.172 -1.852 -1.371 1 90.62 93 GLU A N 1
ATOM 705 C CA . GLU A 1 93 ? -22.969 -1.843 -2.816 1 90.62 93 GLU A CA 1
ATOM 706 C C . GLU A 1 93 ? -23.281 -0.472 -3.41 1 90.62 93 GLU A C 1
ATOM 708 O O . GLU A 1 93 ? -22.688 -0.08 -4.418 1 90.62 93 GLU A O 1
ATOM 713 N N . LYS A 1 94 ? -24.109 0.294 -2.77 1 91.75 94 LYS A N 1
ATOM 714 C CA . LYS A 1 94 ? -24.516 1.603 -3.277 1 91.75 94 LYS A CA 1
ATOM 715 C C . LYS A 1 94 ? -23.391 2.621 -3.127 1 91.75 94 LYS A C 1
ATOM 717 O O . LYS A 1 94 ? -23.422 3.68 -3.76 1 91.75 94 LYS A O 1
ATOM 722 N N . GLU A 1 95 ? -22.453 2.268 -2.289 1 92.75 95 GLU A N 1
ATOM 723 C CA . GLU A 1 95 ? -21.359 3.203 -2.029 1 92.75 95 GLU A CA 1
ATOM 724 C C . GLU A 1 95 ? -20.312 3.154 -3.141 1 92.75 95 GLU A C 1
ATOM 726 O O . GLU A 1 95 ? -19.453 4.035 -3.232 1 92.75 95 GLU A O 1
ATOM 731 N N . ILE A 1 96 ? -20.344 2.16 -3.928 1 95.25 96 ILE A N 1
ATOM 732 C CA . ILE A 1 96 ? -19.406 2.002 -5.039 1 95.25 96 ILE A CA 1
ATOM 733 C C . ILE A 1 96 ? -20.109 2.369 -6.348 1 95.25 96 ILE A C 1
ATOM 735 O O . ILE A 1 96 ? -21.156 1.805 -6.688 1 95.25 96 ILE A O 1
ATOM 739 N N . ILE A 1 97 ? -19.469 3.277 -7.117 1 95.69 97 ILE A N 1
ATOM 740 C CA . ILE A 1 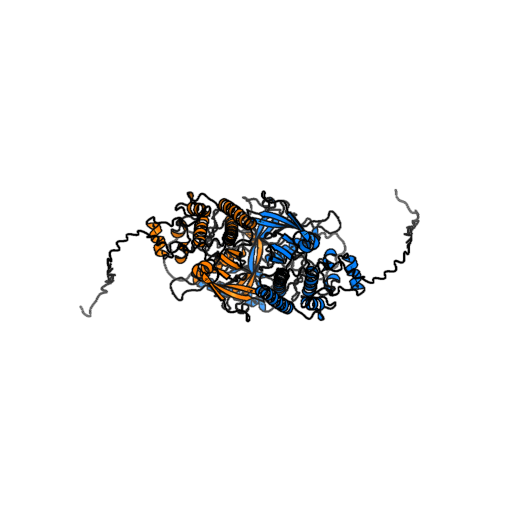97 ? -20.141 3.779 -8.305 1 95.69 97 ILE A CA 1
ATOM 741 C C . ILE A 1 97 ? -19.156 3.883 -9.461 1 95.69 97 ILE A C 1
ATOM 743 O O . ILE A 1 97 ? -17.938 3.922 -9.25 1 95.69 97 ILE A O 1
ATOM 747 N N . GLN A 1 98 ? -19.703 3.947 -10.625 1 95.56 98 GLN A N 1
ATOM 748 C CA . GLN A 1 98 ? -18.906 4.227 -11.812 1 95.56 98 GLN A CA 1
ATOM 749 C C . GLN A 1 98 ? -18.547 5.707 -11.883 1 95.56 98 GLN A C 1
ATOM 751 O O . GLN A 1 98 ? -19.391 6.574 -11.695 1 95.56 98 GLN A O 1
ATOM 756 N N . ALA A 1 99 ? -17.281 5.926 -12.117 1 91.44 99 ALA A N 1
ATOM 757 C CA . ALA A 1 99 ? -16.859 7.316 -12.258 1 91.44 99 ALA A CA 1
ATOM 758 C C . ALA A 1 99 ? -17.422 7.938 -13.539 1 91.44 99 ALA A C 1
ATOM 760 O O . ALA A 1 99 ? -17.484 7.277 -14.578 1 91.44 99 ALA A O 1
ATOM 761 N N . ASP A 1 100 ? -17.672 9.203 -13.562 1 88.44 100 ASP A N 1
ATOM 762 C CA . ASP A 1 100 ? -18.234 9.906 -14.711 1 88.44 100 ASP A CA 1
ATOM 763 C C . ASP A 1 100 ? -17.141 10.266 -15.719 1 88.44 100 ASP A C 1
ATOM 765 O O . ASP A 1 100 ? -17.422 10.391 -16.906 1 88.44 100 ASP A O 1
ATOM 769 N N . ASP A 1 101 ? -15.992 10.398 -15.234 1 86.62 101 ASP A N 1
ATOM 770 C CA . ASP A 1 101 ? -14.938 10.961 -16.078 1 86.62 101 ASP A CA 1
ATOM 771 C C . ASP A 1 101 ? -14.039 9.867 -16.641 1 86.62 101 ASP A C 1
ATOM 773 O O . ASP A 1 101 ? -12.953 10.148 -17.156 1 86.62 101 ASP A O 1
ATOM 777 N N . GLU A 1 102 ? -14.367 8.617 -16.406 1 90 102 GLU A N 1
ATOM 778 C CA . GLU A 1 102 ? -13.609 7.523 -17 1 90 102 GLU A CA 1
ATOM 779 C C . GLU A 1 102 ? -14.531 6.438 -17.531 1 90 102 GLU A C 1
ATOM 781 O O . GLU A 1 102 ? -15.617 6.215 -17 1 90 102 GLU A O 1
ATOM 786 N N . PRO A 1 103 ? -14.125 5.848 -18.562 1 91.12 103 PRO A N 1
ATOM 787 C CA . PRO A 1 103 ? -14.938 4.754 -19.094 1 91.12 103 PRO A CA 1
ATOM 788 C C . PRO A 1 103 ? -14.953 3.531 -18.188 1 91.12 103 PRO A C 1
ATOM 790 O O . PRO A 1 103 ? -14.031 3.332 -17.391 1 91.12 103 PRO A O 1
ATOM 793 N N . ALA A 1 104 ? -16 2.82 -18.344 1 90.75 104 ALA A N 1
ATOM 794 C CA . ALA A 1 104 ? -16.062 1.55 -17.625 1 90.75 104 ALA A CA 1
ATOM 795 C C . ALA A 1 104 ? -14.938 0.624 -18.047 1 90.75 104 ALA A C 1
ATOM 797 O O . ALA A 1 104 ? -14.625 0.515 -19.234 1 90.75 104 ALA A O 1
ATOM 798 N N . PHE A 1 105 ? -14.25 0.036 -17.141 1 94.56 105 PHE A N 1
ATOM 799 C CA . PHE A 1 105 ? -13.117 -0.849 -17.406 1 94.56 105 PHE A CA 1
ATOM 800 C C . PHE A 1 105 ? -13.164 -2.066 -16.484 1 94.56 105 PHE A C 1
ATOM 802 O O . PHE A 1 105 ? -13.18 -1.929 -15.258 1 94.56 105 PHE A O 1
ATOM 809 N N . SER A 1 106 ? -13.227 -3.234 -17.094 1 95.19 106 SER A N 1
ATOM 810 C CA . SER A 1 106 ? -13.219 -4.508 -16.375 1 95.19 106 SER A CA 1
ATOM 811 C C . SER A 1 106 ? -12.25 -5.496 -17.031 1 95.19 106 SER A C 1
ATOM 813 O O . SER A 1 106 ? -12 -5.43 -18.234 1 95.19 106 SER A O 1
ATOM 815 N N . PHE A 1 107 ? -11.68 -6.336 -16.234 1 94.88 107 PHE A N 1
ATOM 816 C CA . PHE A 1 107 ? -10.789 -7.367 -16.734 1 94.88 107 PHE A CA 1
ATOM 817 C C . PHE A 1 107 ? -10.883 -8.633 -15.891 1 94.88 107 PHE A C 1
ATOM 819 O O . PHE A 1 107 ? -11.312 -8.578 -14.734 1 94.88 107 PHE A O 1
ATOM 826 N N . CYS A 1 108 ? -10.477 -9.719 -16.406 1 94.06 108 CYS A N 1
ATOM 827 C CA . CYS A 1 108 ? -10.523 -10.992 -15.703 1 94.06 108 CYS A CA 1
ATOM 828 C C . CYS A 1 108 ? -9.266 -11.195 -14.867 1 94.06 108 CYS A C 1
ATOM 830 O O . CYS A 1 108 ? -8.156 -10.93 -15.328 1 94.06 108 CYS A O 1
ATOM 832 N N . SER A 1 109 ? -9.461 -11.57 -13.68 1 95 109 SER A N 1
ATOM 833 C CA . SER A 1 109 ? -8.383 -11.961 -12.781 1 95 109 SER A CA 1
ATOM 834 C C . SER A 1 109 ? -8.461 -13.445 -12.43 1 95 109 SER A C 1
ATOM 836 O O . SER A 1 109 ? -8.695 -13.805 -11.273 1 95 109 SER A O 1
ATOM 838 N N . GLY A 1 110 ? -8.188 -14.289 -13.359 1 91 110 GLY A N 1
ATOM 839 C CA . GLY A 1 110 ? -8.391 -15.719 -13.234 1 91 110 GLY A CA 1
ATOM 840 C C . GLY A 1 110 ? -9.688 -16.203 -13.859 1 91 110 GLY A C 1
ATOM 841 O O . GLY A 1 110 ? -10.391 -15.422 -14.508 1 91 110 GLY A O 1
ATOM 842 N N . PRO A 1 111 ? -9.984 -17.484 -13.664 1 88 111 PRO A N 1
ATOM 843 C CA . PRO A 1 111 ? -11.117 -18.078 -14.383 1 88 111 PRO A CA 1
ATOM 844 C C . PRO A 1 111 ? -12.469 -17.641 -13.82 1 88 111 PRO A C 1
ATOM 846 O O . PRO A 1 111 ? -13.461 -17.625 -14.547 1 88 111 PRO A O 1
ATOM 849 N N . TYR A 1 112 ? -12.5 -17.234 -12.594 1 88.81 112 TYR A N 1
ATOM 850 C CA . TYR A 1 112 ? -13.82 -17.062 -11.992 1 88.81 112 TYR A CA 1
ATOM 851 C C . TYR A 1 112 ? -13.977 -15.648 -11.422 1 88.81 112 TYR A C 1
ATOM 853 O O . TYR A 1 112 ? -14.961 -15.359 -10.734 1 88.81 112 TYR A O 1
ATOM 861 N N . MET A 1 113 ? -13.031 -14.812 -11.625 1 93.12 113 MET A N 1
ATOM 862 C CA . MET A 1 113 ? -13.055 -13.508 -10.977 1 93.12 113 MET A CA 1
ATOM 863 C C . MET A 1 113 ? -12.953 -12.391 -12 1 93.12 113 MET A C 1
ATOM 865 O O . MET A 1 113 ? -12.203 -12.492 -12.969 1 93.12 113 MET A O 1
ATOM 869 N N . VAL A 1 114 ? -13.688 -11.406 -11.758 1 95.31 114 VAL A N 1
ATOM 870 C CA . VAL A 1 114 ? -13.633 -10.203 -12.578 1 95.31 114 VAL A CA 1
ATOM 871 C C . VAL A 1 114 ? -13.328 -8.992 -11.711 1 95.31 114 VAL A C 1
ATOM 873 O O . VAL A 1 114 ? -13.82 -8.891 -10.586 1 95.31 114 VAL A O 1
ATOM 876 N N . MET A 1 115 ? -12.531 -8.141 -12.219 1 97.31 115 MET A N 1
ATOM 877 C CA . MET A 1 115 ? -12.172 -6.887 -11.562 1 97.31 115 MET A CA 1
ATOM 878 C C . MET A 1 115 ? -12.711 -5.691 -12.336 1 97.31 115 MET A C 1
ATOM 880 O O . MET A 1 115 ? -12.555 -5.621 -13.562 1 97.31 115 MET A O 1
ATOM 884 N N . THR A 1 116 ? -13.32 -4.754 -11.625 1 97.56 116 THR A N 1
ATOM 885 C CA . THR A 1 116 ? -13.906 -3.58 -12.266 1 97.56 116 THR A CA 1
ATOM 886 C C . THR A 1 116 ? -13.43 -2.299 -11.594 1 97.56 116 THR A C 1
ATOM 888 O O . THR A 1 116 ? -13.438 -2.197 -10.359 1 97.56 116 THR A O 1
ATOM 891 N N . ASN A 1 117 ? -13 -1.384 -12.398 1 97.5 117 ASN A N 1
ATOM 892 C CA . ASN A 1 117 ? -12.594 -0.08 -11.883 1 97.5 117 ASN A CA 1
ATOM 893 C C . ASN A 1 117 ? -13.805 0.773 -11.508 1 97.5 117 ASN A C 1
ATOM 895 O O . ASN A 1 117 ? -14.672 1.022 -12.344 1 97.5 117 ASN A O 1
ATOM 899 N N . LEU A 1 118 ? -13.867 1.23 -10.273 1 97.88 118 LEU A N 1
ATOM 900 C CA . LEU A 1 118 ? -14.969 2.029 -9.742 1 97.88 118 LEU A CA 1
ATOM 901 C C . LEU A 1 118 ? -14.453 3.117 -8.812 1 97.88 118 LEU A C 1
ATOM 903 O O . LEU A 1 118 ? -13.25 3.406 -8.789 1 97.88 118 LEU A O 1
ATOM 907 N N . VAL A 1 119 ? -15.398 3.844 -8.211 1 95.94 119 VAL A N 1
ATOM 908 C CA . VAL A 1 119 ? -15.07 4.895 -7.25 1 95.94 119 VAL A CA 1
ATOM 909 C C . VAL A 1 119 ? -15.797 4.637 -5.934 1 95.94 119 VAL A C 1
ATOM 911 O O . VAL A 1 119 ? -16.969 4.266 -5.926 1 95.94 119 VAL A O 1
ATOM 914 N N . TRP A 1 120 ? -15.07 4.738 -4.824 1 94.75 120 TRP A N 1
ATOM 915 C CA . TRP A 1 120 ? -15.594 4.637 -3.467 1 94.75 120 TRP A CA 1
ATOM 916 C C . TRP A 1 120 ? -15.234 5.875 -2.65 1 94.75 120 TRP A C 1
ATOM 918 O O . TRP A 1 120 ? -14.07 6.09 -2.318 1 94.75 120 TRP A O 1
ATOM 928 N N . LYS A 1 121 ? -16.234 6.688 -2.293 1 87.5 121 LYS A N 1
ATOM 929 C CA . LYS A 1 121 ? -16.047 7.906 -1.514 1 87.5 121 LYS A CA 1
ATOM 930 C C . LYS A 1 121 ? -14.945 8.781 -2.115 1 87.5 121 LYS A C 1
ATOM 932 O O . LYS A 1 121 ? -14.039 9.227 -1.406 1 87.5 121 LYS A O 1
ATOM 937 N N . GLY A 1 122 ? -14.984 8.859 -3.424 1 86.25 122 GLY A N 1
ATOM 938 C CA . GLY A 1 122 ? -14.062 9.75 -4.117 1 86.25 122 GLY A CA 1
ATOM 939 C C . GLY A 1 122 ? -12.734 9.094 -4.453 1 86.25 122 GLY A C 1
ATOM 940 O O . GLY A 1 122 ? -11.945 9.633 -5.23 1 86.25 122 GLY A O 1
ATOM 941 N N . SER A 1 123 ? -12.477 7.938 -3.885 1 92.31 123 SER A N 1
ATOM 942 C CA . SER A 1 123 ? -11.242 7.211 -4.176 1 92.31 123 SER A CA 1
ATOM 943 C C . SER A 1 123 ? -11.43 6.254 -5.348 1 92.31 123 SER A C 1
ATOM 945 O O . SER A 1 123 ? -12.438 5.535 -5.418 1 92.31 123 SER A O 1
ATOM 947 N N . ARG A 1 124 ? -10.492 6.359 -6.23 1 94.5 124 ARG A N 1
ATOM 948 C CA . ARG A 1 124 ? -10.508 5.375 -7.309 1 94.5 124 ARG A CA 1
ATOM 949 C C . ARG A 1 124 ? -10.086 4 -6.801 1 94.5 124 ARG A C 1
ATOM 951 O O . ARG A 1 124 ? -9.039 3.867 -6.152 1 94.5 124 ARG A O 1
ATOM 958 N N . VAL A 1 125 ? -10.945 2.986 -7.055 1 97.44 125 VAL A N 1
ATOM 959 C CA . VAL A 1 125 ? -10.695 1.645 -6.539 1 97.44 125 VAL A CA 1
ATOM 960 C C . VAL A 1 125 ? -10.992 0.612 -7.625 1 97.44 125 VAL A C 1
ATOM 962 O O . VAL A 1 125 ? -11.555 0.945 -8.672 1 97.44 125 VAL A O 1
ATOM 965 N N . THR A 1 126 ? -10.531 -0.588 -7.473 1 98.31 126 THR A N 1
ATOM 966 C CA . THR A 1 126 ? -10.883 -1.736 -8.297 1 98.31 126 THR A CA 1
ATOM 967 C C . THR A 1 126 ? -11.586 -2.805 -7.473 1 98.31 126 THR A C 1
ATOM 969 O O . THR A 1 126 ? -11.109 -3.186 -6.402 1 98.31 126 THR A O 1
ATOM 972 N N . VAL A 1 127 ? -12.719 -3.285 -7.965 1 98.06 127 VAL A N 1
ATOM 973 C CA . VAL A 1 127 ? -13.57 -4.18 -7.188 1 98.06 127 VAL A CA 1
ATOM 974 C C . VAL A 1 127 ? -13.547 -5.578 -7.805 1 98.06 127 VAL A C 1
ATOM 976 O O . VAL A 1 127 ? -13.75 -5.738 -9.008 1 98.06 127 VAL A O 1
ATOM 979 N N . LYS A 1 128 ? -13.266 -6.555 -6.961 1 96.94 128 LYS A N 1
ATOM 980 C CA . LYS A 1 128 ? -13.211 -7.953 -7.375 1 96.94 128 LYS A CA 1
ATOM 981 C C . LYS A 1 128 ? -14.516 -8.672 -7.039 1 96.94 128 LYS A C 1
ATOM 983 O O . LYS A 1 128 ? -15.016 -8.57 -5.918 1 96.94 128 LYS A O 1
ATOM 988 N N . GLU A 1 129 ? -15.039 -9.375 -7.973 1 93.75 129 GLU A N 1
ATOM 989 C CA . GLU A 1 129 ? -16.266 -10.141 -7.742 1 93.75 129 GLU A CA 1
ATOM 990 C C . GLU A 1 129 ? -16.234 -11.461 -8.508 1 93.75 129 GLU A C 1
ATOM 992 O O . GLU A 1 129 ? -15.453 -11.625 -9.445 1 93.75 129 GLU A O 1
ATOM 997 N N . LEU A 1 130 ? -17.047 -12.367 -8.008 1 87.94 130 LEU A N 1
ATOM 998 C CA . LEU A 1 130 ? -17.203 -13.664 -8.672 1 87.94 130 LEU A CA 1
ATOM 999 C C . LEU A 1 130 ? -17.969 -13.516 -9.977 1 87.94 130 LEU A C 1
ATOM 1001 O O . LEU A 1 130 ? -18.969 -12.781 -10.039 1 87.94 130 LEU A O 1
ATOM 1005 N N . HIS A 1 131 ? -17.312 -14.031 -10.977 1 81.38 131 HIS A N 1
ATOM 1006 C CA . HIS A 1 131 ? -17.984 -14.086 -12.273 1 81.38 131 HIS A CA 1
ATOM 1007 C C . HIS A 1 131 ? -18.406 -15.516 -12.617 1 81.38 131 HIS A C 1
ATOM 1009 O O . HIS A 1 131 ? -17.562 -16.328 -13 1 81.38 131 HIS A O 1
ATOM 1015 N N . LEU A 1 132 ? -19.547 -16.016 -12.141 1 67.12 132 LEU A N 1
ATOM 1016 C CA . LEU A 1 132 ? -19.953 -17.406 -12.359 1 67.12 132 LEU A CA 1
ATOM 1017 C C . LEU A 1 132 ? -20.453 -17.594 -13.781 1 67.12 132 LEU A C 1
ATOM 1019 O O . LEU A 1 132 ? -21.281 -16.828 -14.266 1 67.12 132 LEU A O 1
ATOM 1023 N N . PRO A 1 133 ? -19.625 -18.297 -14.578 1 58.22 133 PRO A N 1
ATOM 1024 C CA . PRO A 1 133 ? -20.312 -18.688 -15.82 1 58.22 133 PRO A CA 1
ATOM 1025 C C . PRO A 1 133 ? -21.656 -19.359 -15.57 1 58.22 133 PRO A C 1
ATOM 1027 O O . PRO A 1 133 ? -21.859 -19.953 -14.508 1 58.22 133 PRO A O 1
ATOM 1030 N N . THR A 1 134 ? -22.672 -18.875 -16.234 1 48.66 134 THR A N 1
ATOM 1031 C CA . THR A 1 134 ? -24.016 -19.438 -16.25 1 48.66 134 THR A CA 1
ATOM 1032 C C . THR A 1 134 ? -23.969 -20.953 -16.172 1 48.66 134 THR A C 1
ATOM 1034 O O . THR A 1 134 ? -25.016 -21.609 -16.312 1 48.66 134 THR A O 1
ATOM 1037 N N . HIS A 1 135 ? -22.812 -21.531 -16.094 1 48.41 135 HIS A N 1
ATOM 1038 C CA . HIS A 1 135 ? -23 -22.984 -16.125 1 48.41 135 HIS A CA 1
ATOM 1039 C C . HIS A 1 135 ? -23.203 -23.531 -14.719 1 48.41 135 HIS A C 1
ATOM 1041 O O . HIS A 1 135 ? -22.531 -23.109 -13.773 1 48.41 135 HIS A O 1
ATOM 1047 N N . PRO A 1 136 ? -24.188 -24.344 -14.5 1 46.09 136 PRO A N 1
ATOM 1048 C CA . PRO A 1 136 ? -24.828 -24.859 -13.289 1 46.09 136 PRO A CA 1
ATOM 1049 C C . PRO A 1 136 ? -23.875 -25.609 -12.383 1 46.09 136 PRO A C 1
ATOM 1051 O O . PRO A 1 136 ? -24.219 -25.906 -11.234 1 46.09 136 PRO A O 1
ATOM 1054 N N . HIS A 1 137 ? -22.781 -26.234 -12.828 1 47.81 137 HIS A N 1
ATOM 1055 C CA . HIS A 1 137 ? -22.297 -27.344 -12 1 47.81 137 HIS A CA 1
ATOM 1056 C C . HIS A 1 137 ? -21.406 -26.828 -10.867 1 47.81 137 HIS A C 1
ATOM 1058 O O . HIS A 1 137 ? -21.047 -27.594 -9.969 1 47.81 137 HIS A O 1
ATOM 1064 N N . CYS A 1 138 ? -20.641 -25.875 -10.984 1 53.06 138 CYS A N 1
ATOM 1065 C CA . CYS A 1 138 ? -19.781 -25.578 -9.844 1 53.06 138 CYS A CA 1
ATOM 1066 C C . CYS A 1 138 ? -20.547 -24.812 -8.766 1 53.06 138 CYS A C 1
ATOM 1068 O O . CYS A 1 138 ? -21.266 -23.859 -9.07 1 53.06 138 CYS A O 1
ATOM 1070 N N . SER A 1 139 ? -20.688 -25.422 -7.551 1 58.97 139 SER A N 1
ATOM 1071 C CA . SER A 1 139 ? -21.469 -24.875 -6.445 1 58.97 139 SER A CA 1
ATOM 1072 C C . SER A 1 139 ? -21.062 -23.453 -6.125 1 58.97 139 SER A C 1
ATOM 1074 O O . SER A 1 139 ? -19.891 -23.172 -5.855 1 58.97 139 SER A O 1
ATOM 1076 N N . LYS A 1 140 ? -21.859 -22.516 -6.699 1 59.53 140 LYS A N 1
ATOM 1077 C CA . LYS A 1 140 ? -21.75 -21.094 -6.367 1 59.53 140 LYS A CA 1
ATOM 1078 C C . LYS A 1 140 ? -21.266 -20.906 -4.938 1 59.53 140 LYS A C 1
ATOM 1080 O O . LYS A 1 140 ? -20.469 -19.984 -4.664 1 59.53 140 LYS A O 1
ATOM 1085 N N . LEU A 1 141 ? -21.594 -21.828 -4.191 1 56.72 141 LEU A N 1
ATOM 1086 C CA . LEU A 1 141 ? -21.266 -21.719 -2.777 1 56.72 141 LEU A CA 1
ATOM 1087 C C . LEU A 1 141 ? -19.766 -21.922 -2.557 1 56.72 141 LEU A C 1
ATOM 1089 O O . LEU A 1 141 ? -19.156 -21.203 -1.766 1 56.72 141 LEU A O 1
ATOM 1093 N N . ARG A 1 142 ? -19.266 -22.781 -3.287 1 64.06 142 ARG A N 1
ATOM 1094 C CA . ARG A 1 142 ? -17.844 -23.078 -3.113 1 64.06 142 ARG A CA 1
ATOM 1095 C C . ARG A 1 142 ? -16.984 -21.922 -3.645 1 64.06 142 ARG A C 1
ATOM 1097 O O . ARG A 1 142 ? -15.953 -21.594 -3.057 1 64.06 142 ARG A O 1
ATOM 1104 N N . LEU A 1 143 ? -17.578 -21.344 -4.633 1 71.31 143 LEU A N 1
ATOM 1105 C CA . LEU A 1 143 ? -16.812 -20.25 -5.227 1 71.31 143 LEU A CA 1
ATOM 1106 C C . LEU A 1 143 ? -16.859 -19.016 -4.336 1 71.31 143 LEU A C 1
ATOM 1108 O O . LEU A 1 143 ? -15.883 -18.266 -4.246 1 71.31 143 LEU A O 1
ATOM 1112 N N . ALA A 1 144 ? -17.938 -18.844 -3.682 1 73.75 144 ALA A N 1
ATOM 1113 C CA . ALA A 1 144 ? -18.031 -17.734 -2.738 1 73.75 144 ALA A CA 1
ATOM 1114 C C . ALA A 1 144 ? -17.016 -17.891 -1.605 1 73.75 144 ALA A C 1
ATOM 1116 O O . ALA A 1 144 ? -16.484 -16.891 -1.101 1 73.75 144 ALA A O 1
ATOM 1117 N N . ASP A 1 145 ? -16.688 -19.062 -1.418 1 77 145 ASP A N 1
ATOM 1118 C CA . ASP A 1 145 ? -15.703 -19.359 -0.378 1 77 145 ASP A CA 1
ATOM 1119 C C . ASP A 1 145 ? -14.312 -18.891 -0.78 1 77 145 ASP A C 1
ATOM 1121 O O . ASP A 1 145 ? -13.508 -18.516 0.076 1 77 145 ASP A O 1
ATOM 1125 N N . LEU A 1 146 ? -14.125 -18.859 -2 1 83.69 146 LEU A N 1
ATOM 1126 C CA . LEU A 1 146 ? -12.812 -18.422 -2.48 1 83.69 146 LEU A CA 1
ATOM 1127 C C . LEU A 1 146 ? -12.602 -16.938 -2.211 1 83.69 146 LEU A C 1
ATOM 1129 O O . LEU A 1 146 ? -11.523 -16.531 -1.775 1 83.69 146 LEU A O 1
ATOM 1133 N N . LEU A 1 147 ? -13.617 -16.188 -2.426 1 86.62 147 LEU A N 1
ATOM 1134 C CA . LEU A 1 147 ? -13.523 -14.75 -2.162 1 86.62 147 LEU A CA 1
ATOM 1135 C C . LEU A 1 147 ? -13.359 -14.484 -0.671 1 86.62 147 LEU A C 1
ATOM 1137 O O . LEU A 1 147 ? -12.625 -13.57 -0.275 1 86.62 147 LEU A O 1
ATOM 1141 N N . ILE A 1 148 ? -14 -15.273 0.066 1 84.19 148 ILE A N 1
ATOM 1142 C CA . ILE A 1 148 ? -13.914 -15.133 1.515 1 84.19 148 ILE A CA 1
ATOM 1143 C C . ILE A 1 148 ? -12.508 -15.484 1.988 1 84.19 148 ILE A C 1
ATOM 1145 O O . ILE A 1 148 ? -11.953 -14.82 2.871 1 84.19 148 ILE A O 1
ATOM 1149 N N . ALA A 1 149 ? -11.984 -16.5 1.424 1 86.25 149 ALA A N 1
ATOM 1150 C CA . ALA A 1 149 ? -10.609 -16.875 1.762 1 86.25 149 ALA A CA 1
ATOM 1151 C C . ALA A 1 149 ? -9.633 -15.758 1.431 1 86.25 149 ALA A C 1
ATOM 1153 O O . ALA A 1 149 ? -8.75 -15.438 2.234 1 86.25 149 ALA A O 1
ATOM 1154 N N . GLU A 1 150 ? -9.797 -15.203 0.27 1 92.44 150 GLU A N 1
ATOM 1155 C CA . GLU A 1 150 ? -8.93 -14.094 -0.119 1 92.44 150 GLU A CA 1
ATOM 1156 C C . GLU A 1 150 ? -9.102 -12.898 0.822 1 92.44 150 GLU A C 1
ATOM 1158 O O . GLU A 1 150 ? -8.125 -12.258 1.198 1 92.44 150 GLU A O 1
ATOM 1163 N N . GLN A 1 151 ? -10.336 -12.672 1.13 1 89.69 151 GLN A N 1
ATOM 1164 C CA . GLN A 1 151 ? -10.625 -11.609 2.09 1 89.69 151 GLN A CA 1
ATOM 1165 C C . GLN A 1 151 ? -9.883 -11.836 3.402 1 89.69 151 GLN A C 1
ATOM 1167 O O . GLN A 1 151 ? -9.273 -10.906 3.943 1 89.69 151 GLN A O 1
ATOM 1172 N N . GLU A 1 152 ? -9.938 -12.961 3.889 1 86.25 152 GLU A N 1
ATOM 1173 C CA . GLU A 1 152 ? -9.297 -13.305 5.156 1 86.25 152 GLU A CA 1
ATOM 1174 C C . GLU A 1 152 ? -7.781 -13.125 5.078 1 86.25 152 GLU A C 1
ATOM 1176 O O . GLU A 1 152 ? -7.176 -12.516 5.961 1 86.25 152 GLU A O 1
ATOM 1181 N N . HIS A 1 153 ? -7.203 -13.617 4.078 1 91.12 153 HIS A N 1
ATOM 1182 C CA . HIS A 1 153 ? -5.762 -13.508 3.902 1 91.12 153 HIS A CA 1
ATOM 1183 C C . HIS A 1 153 ? -5.336 -12.055 3.727 1 91.12 153 HIS A C 1
ATOM 1185 O O . HIS A 1 153 ? -4.398 -11.594 4.383 1 91.12 153 HIS A O 1
ATOM 1191 N N . SER A 1 154 ? -6.062 -11.359 2.891 1 94.12 154 SER A N 1
ATOM 1192 C CA . SER A 1 154 ? -5.699 -9.984 2.545 1 94.12 154 SER A CA 1
ATOM 1193 C C . SER A 1 154 ? -5.883 -9.047 3.732 1 94.12 154 SER A C 1
ATOM 1195 O O . SER A 1 154 ? -5.297 -7.965 3.771 1 94.12 154 SER A O 1
ATOM 1197 N N . SER A 1 155 ? -6.715 -9.445 4.68 1 90.62 155 SER A N 1
ATOM 1198 C CA . SER A 1 155 ? -6.949 -8.617 5.859 1 90.62 155 SER A CA 1
ATOM 1199 C C . SER A 1 155 ? -5.805 -8.742 6.859 1 90.62 155 SER A C 1
ATOM 1201 O O . SER A 1 155 ? -5.648 -7.895 7.738 1 90.62 155 SER A O 1
ATOM 1203 N N . LYS A 1 156 ? -4.969 -9.75 6.648 1 87.5 156 LYS A N 1
ATOM 1204 C CA . LYS A 1 156 ? -3.912 -10.023 7.617 1 87.5 156 LYS A CA 1
ATOM 1205 C C . LYS A 1 156 ? -2.539 -9.68 7.039 1 87.5 156 LYS A C 1
ATOM 1207 O O . LYS A 1 156 ? -1.56 -9.57 7.781 1 87.5 156 LYS A O 1
ATOM 1212 N N . LEU A 1 157 ? -2.465 -9.617 5.785 1 92.69 157 LEU A N 1
ATOM 1213 C CA . LEU A 1 157 ? -1.177 -9.461 5.117 1 92.69 157 LEU A CA 1
ATOM 1214 C C . LEU A 1 157 ? -1.015 -8.039 4.578 1 92.69 157 LEU A C 1
ATOM 1216 O O . LEU A 1 157 ? -1.918 -7.512 3.928 1 92.69 157 LEU A O 1
ATOM 1220 N N . ARG A 1 158 ? 0.081 -7.461 4.934 1 94.12 158 ARG A N 1
ATOM 1221 C CA . ARG A 1 158 ? 0.393 -6.109 4.48 1 94.12 158 ARG A CA 1
ATOM 1222 C C . ARG A 1 158 ? 1.82 -6.027 3.949 1 94.12 158 ARG A C 1
ATOM 1224 O O . ARG A 1 158 ? 2.779 -6.219 4.699 1 94.12 158 ARG A O 1
ATOM 1231 N N . HIS A 1 159 ? 1.975 -5.711 2.76 1 95.81 159 HIS A N 1
ATOM 1232 C CA . HIS A 1 159 ? 3.252 -5.559 2.07 1 95.81 159 HIS A CA 1
ATOM 1233 C C . HIS A 1 159 ? 3.119 -4.645 0.858 1 95.81 159 HIS A C 1
ATOM 1235 O O . HIS A 1 159 ? 2.104 -4.676 0.161 1 95.81 159 HIS A O 1
ATOM 1241 N N . ARG A 1 160 ? 4.121 -3.926 0.58 1 93.81 160 ARG A N 1
ATOM 1242 C CA . ARG A 1 160 ? 4.07 -2.902 -0.459 1 93.81 160 ARG A CA 1
ATOM 1243 C C . ARG A 1 160 ? 3.785 -3.52 -1.824 1 93.81 160 ARG A C 1
ATOM 1245 O O . ARG A 1 160 ? 3.23 -2.859 -2.705 1 93.81 160 ARG A O 1
ATOM 1252 N N . HIS A 1 161 ? 4.152 -4.789 -1.993 1 97.06 161 HIS A N 1
ATOM 1253 C CA . HIS A 1 161 ? 3.973 -5.414 -3.299 1 97.06 161 HIS A CA 1
ATOM 1254 C C . HIS A 1 161 ? 2.83 -6.422 -3.275 1 97.06 161 HIS A C 1
ATOM 1256 O O . HIS A 1 161 ? 2.707 -7.246 -4.184 1 97.06 161 HIS A O 1
ATOM 1262 N N . LEU A 1 162 ? 2.049 -6.441 -2.273 1 97.94 162 LEU A N 1
ATOM 1263 C CA . LEU A 1 162 ? 0.757 -7.121 -2.254 1 97.94 162 LEU A CA 1
ATOM 1264 C C . LEU A 1 162 ? -0.376 -6.145 -2.549 1 97.94 162 LEU A C 1
ATOM 1266 O O . LEU A 1 162 ? -0.357 -5.004 -2.078 1 97.94 162 LEU A O 1
ATOM 1270 N N . LEU A 1 163 ? -1.295 -6.594 -3.332 1 98.38 163 LEU A N 1
ATOM 1271 C CA . LEU A 1 163 ? -2.447 -5.738 -3.6 1 98.38 163 LEU A CA 1
ATOM 1272 C C . LEU A 1 163 ? -3.191 -5.414 -2.309 1 98.38 163 LEU A C 1
ATOM 1274 O O . LEU A 1 163 ? -3.508 -6.312 -1.526 1 98.38 163 LEU A O 1
ATOM 1278 N N . GLN A 1 164 ? -3.494 -4.188 -2.123 1 97.5 164 GLN A N 1
ATOM 1279 C CA . GLN A 1 164 ? -4.027 -3.742 -0.839 1 97.5 164 GLN A CA 1
ATOM 1280 C C . GLN A 1 164 ? -5.551 -3.807 -0.823 1 97.5 164 GLN A C 1
ATOM 1282 O O . GLN A 1 164 ? -6.215 -3.146 -1.625 1 97.5 164 GLN A O 1
ATOM 1287 N N . LEU A 1 165 ? -6.074 -4.594 0.074 1 97.25 165 LEU A N 1
ATOM 1288 C CA . LEU A 1 165 ? -7.512 -4.629 0.33 1 97.25 165 LEU A CA 1
ATOM 1289 C C . LEU A 1 165 ? -7.941 -3.434 1.17 1 97.25 165 LEU A C 1
ATOM 1291 O O . LEU A 1 165 ? -7.422 -3.219 2.268 1 97.25 165 LEU A O 1
ATOM 1295 N N . MET A 1 166 ? -8.891 -2.703 0.707 1 96.19 166 MET A N 1
ATOM 1296 C CA . MET A 1 166 ? -9.266 -1.455 1.366 1 96.19 166 MET A CA 1
ATOM 1297 C C . MET A 1 166 ? -10.586 -1.604 2.105 1 96.19 166 MET A C 1
ATOM 1299 O O . MET A 1 166 ? -10.82 -0.94 3.117 1 96.19 166 MET A O 1
ATOM 1303 N N . ALA A 1 167 ? -11.484 -2.467 1.565 1 94.44 167 ALA A N 1
ATOM 1304 C CA . ALA A 1 167 ? -12.805 -2.641 2.166 1 94.44 167 ALA A CA 1
ATOM 1305 C C . ALA A 1 167 ? -13.469 -3.916 1.659 1 94.44 167 ALA A C 1
ATOM 1307 O O . ALA A 1 167 ? -12.992 -4.543 0.712 1 94.44 167 ALA A O 1
ATOM 1308 N N . VAL A 1 168 ? -14.508 -4.289 2.367 1 92.19 168 VAL A N 1
ATOM 1309 C CA . VAL A 1 168 ? -15.375 -5.383 1.955 1 92.19 168 VAL A CA 1
ATOM 1310 C C . VAL A 1 168 ? -16.766 -4.84 1.62 1 92.19 168 VAL A C 1
ATOM 1312 O O . VAL A 1 168 ? -17.359 -4.098 2.41 1 92.19 168 VAL A O 1
ATOM 1315 N N . CYS A 1 169 ? -17.219 -5.152 0.418 1 92.44 169 CYS A N 1
ATOM 1316 C CA . CYS A 1 169 ? -18.516 -4.656 -0.039 1 92.44 169 CYS A CA 1
ATOM 1317 C C . CYS A 1 169 ? -19.562 -5.773 -0.046 1 92.44 169 CYS A C 1
ATOM 1319 O O . CYS A 1 169 ? -19.344 -6.828 -0.646 1 92.44 169 CYS A O 1
ATOM 1321 N N . LEU A 1 170 ? -20.625 -5.5 0.561 1 85 170 LEU A N 1
ATOM 1322 C CA . LEU A 1 170 ? -21.688 -6.484 0.625 1 85 170 LEU A CA 1
ATOM 1323 C C . LEU A 1 170 ? -22.922 -5.992 -0.122 1 85 170 LEU A C 1
ATOM 1325 O O . LEU A 1 170 ? -23.25 -4.801 -0.073 1 85 170 LEU A O 1
ATOM 1329 N N . SER A 1 171 ? -23.594 -6.953 -0.733 1 82.69 171 SER A N 1
ATOM 1330 C CA . SER A 1 171 ? -24.859 -6.625 -1.363 1 82.69 171 SER A CA 1
ATOM 1331 C C . SER A 1 171 ? -25.953 -6.391 -0.321 1 82.69 171 SER A C 1
ATOM 1333 O O . SER A 1 171 ? -25.781 -6.754 0.846 1 82.69 171 SER A O 1
ATOM 1335 N N . GLN A 1 172 ? -27.031 -5.762 -0.851 1 77 172 GLN A N 1
ATOM 1336 C CA . GLN A 1 172 ? -28.125 -5.449 0.051 1 77 172 GLN A CA 1
ATOM 1337 C C . GLN A 1 172 ? -28.703 -6.719 0.668 1 77 172 GLN A C 1
ATOM 1339 O O . GLN A 1 172 ? -29.094 -6.727 1.841 1 77 172 GLN A O 1
ATOM 1344 N N . ASP A 1 173 ? -28.688 -7.699 -0.149 1 69.56 173 ASP A N 1
ATOM 1345 C CA . ASP A 1 173 ? -29.234 -8.969 0.322 1 69.56 173 ASP A CA 1
ATOM 1346 C C . ASP A 1 173 ? -28.172 -9.797 1.038 1 69.56 173 ASP A C 1
ATOM 1348 O O . ASP A 1 173 ? -28.438 -10.93 1.454 1 69.56 173 ASP A O 1
ATOM 1352 N N . LEU A 1 174 ? -26.938 -9.281 1.14 1 70 174 LEU A N 1
ATOM 1353 C CA . LEU A 1 174 ? -25.812 -9.875 1.854 1 70 174 LEU A CA 1
ATOM 1354 C C . LEU A 1 174 ? -25.406 -11.195 1.216 1 70 174 LEU A C 1
ATOM 1356 O O . LEU A 1 174 ? -24.75 -12.023 1.857 1 70 174 LEU A O 1
ATOM 1360 N N . GLU A 1 175 ? -25.781 -11.398 -0.017 1 69.06 175 GLU A N 1
ATOM 1361 C CA . GLU A 1 175 ? -25.469 -12.648 -0.695 1 69.06 175 GLU A CA 1
ATOM 1362 C C . GLU A 1 175 ? -24.172 -12.531 -1.495 1 69.06 175 GLU A C 1
ATOM 1364 O O . GLU A 1 175 ? -23.531 -13.539 -1.815 1 69.06 175 GLU A O 1
ATOM 1369 N N . LYS A 1 176 ? -23.969 -11.375 -1.771 1 79.44 176 LYS A N 1
ATOM 1370 C CA . LYS A 1 176 ? -22.797 -11.164 -2.617 1 79.44 176 LYS A CA 1
ATOM 1371 C C . LYS A 1 176 ? -21.734 -10.344 -1.891 1 79.44 176 LYS A C 1
ATOM 1373 O O . LYS A 1 176 ? -22.047 -9.305 -1.305 1 79.44 176 LYS A O 1
ATOM 1378 N N . THR A 1 177 ? -20.578 -10.93 -1.857 1 85.88 177 THR A N 1
ATOM 1379 C CA . THR A 1 177 ? -19.406 -10.234 -1.312 1 85.88 177 THR A CA 1
ATOM 1380 C C . THR A 1 177 ? -18.469 -9.789 -2.428 1 85.88 177 THR A C 1
ATOM 1382 O O . THR A 1 177 ? -18.234 -10.539 -3.379 1 85.88 177 THR A O 1
ATOM 1385 N N . ARG A 1 178 ? -18.062 -8.625 -2.346 1 93.69 178 ARG A N 1
ATOM 1386 C CA . ARG A 1 178 ? -17.031 -8.086 -3.244 1 93.69 178 ARG A CA 1
ATOM 1387 C C . ARG A 1 178 ? -15.859 -7.512 -2.459 1 93.69 178 ARG A C 1
ATOM 1389 O O . ARG A 1 178 ? -16.016 -7.086 -1.312 1 93.69 178 ARG A O 1
ATOM 1396 N N . LEU A 1 179 ? -14.734 -7.621 -2.977 1 96.56 179 LEU A N 1
ATOM 1397 C CA . LEU A 1 179 ? -13.531 -7.082 -2.346 1 96.56 179 LEU A CA 1
ATOM 1398 C C . LEU A 1 179 ? -13.102 -5.785 -3.021 1 96.56 179 LEU A C 1
ATOM 1400 O O . LEU A 1 179 ? -12.953 -5.738 -4.242 1 96.56 179 LEU A O 1
ATOM 1404 N N . VAL A 1 180 ? -12.945 -4.727 -2.268 1 97.69 180 VAL A N 1
ATOM 1405 C CA . VAL A 1 180 ? -12.531 -3.422 -2.771 1 97.69 180 VAL A CA 1
ATOM 1406 C C . VAL A 1 180 ? -11.023 -3.25 -2.588 1 97.69 180 VAL A C 1
ATOM 1408 O O . VAL A 1 180 ? -10.539 -3.146 -1.459 1 97.69 180 VAL A O 1
ATOM 1411 N N . TYR A 1 181 ? -10.32 -3.18 -3.693 1 98.31 181 TYR A N 1
ATOM 1412 C CA . TYR A 1 181 ? -8.867 -3.072 -3.678 1 98.31 181 TYR A CA 1
ATOM 1413 C C . TYR A 1 181 ? -8.414 -1.688 -4.137 1 98.31 181 TYR A C 1
ATOM 1415 O O . TYR A 1 181 ? -9.211 -0.915 -4.668 1 98.31 181 TYR A O 1
ATOM 1423 N N . GLU A 1 182 ? -7.117 -1.393 -3.805 1 97.81 182 GLU A N 1
ATOM 1424 C CA . GLU A 1 182 ? -6.523 -0.214 -4.43 1 97.81 182 GLU A CA 1
ATOM 1425 C C . GLU A 1 182 ? -6.668 -0.262 -5.945 1 97.81 182 GLU A C 1
ATOM 1427 O O . GLU A 1 182 ? -6.805 -1.34 -6.531 1 97.81 182 GLU A O 1
ATOM 1432 N N . ARG A 1 183 ? -6.59 0.867 -6.551 1 97.06 183 ARG A N 1
ATOM 1433 C CA . ARG A 1 183 ? -6.867 0.986 -7.977 1 97.06 183 ARG A CA 1
ATOM 1434 C C . ARG A 1 183 ? -5.797 0.279 -8.805 1 97.06 183 ARG A C 1
ATOM 1436 O O . ARG A 1 183 ? -4.602 0.488 -8.594 1 97.06 183 ARG A O 1
ATOM 1443 N N . ILE A 1 184 ? -6.258 -0.542 -9.695 1 97.06 184 ILE A N 1
ATOM 1444 C CA . ILE A 1 184 ? -5.434 -1.142 -10.742 1 97.06 184 ILE A CA 1
ATOM 1445 C C . ILE A 1 184 ? -5.699 -0.447 -12.07 1 97.06 184 ILE A C 1
ATOM 1447 O O . ILE A 1 184 ? -6.758 -0.634 -12.68 1 97.06 184 ILE A O 1
ATOM 1451 N N . THR A 1 185 ? -4.738 0.215 -12.578 1 93.31 185 THR A N 1
ATOM 1452 C CA . THR A 1 185 ? -4.965 1.068 -13.742 1 93.31 185 THR A CA 1
ATOM 1453 C C . THR A 1 185 ? -4.758 0.288 -15.031 1 93.31 185 THR A C 1
ATOM 1455 O O . THR A 1 185 ? -5.375 0.595 -16.062 1 93.31 185 THR A O 1
ATOM 1458 N N . VAL A 1 186 ? -3.9 -0.774 -15.023 1 93.69 186 VAL A N 1
ATOM 1459 C CA . VAL A 1 186 ? -3.506 -1.419 -16.266 1 93.69 186 VAL A CA 1
ATOM 1460 C C . VAL A 1 186 ? -4.23 -2.754 -16.406 1 93.69 186 VAL A C 1
ATOM 1462 O O . VAL A 1 186 ? -4.887 -3.006 -17.422 1 93.69 186 VAL A O 1
ATOM 1465 N N . GLY A 1 187 ? -4.152 -3.58 -15.391 1 95.5 187 GLY A N 1
ATOM 1466 C CA . GLY A 1 187 ? -4.75 -4.906 -15.445 1 95.5 187 GLY A CA 1
ATOM 1467 C C . GLY A 1 187 ? -3.801 -6.008 -15.016 1 95.5 187 GLY A C 1
ATOM 1468 O O . GLY A 1 187 ? -2.869 -5.766 -14.25 1 95.5 187 GLY A O 1
ATOM 1469 N N . THR A 1 188 ? -4.031 -7.234 -15.461 1 97.06 188 THR A N 1
ATOM 1470 C CA . THR A 1 188 ? -3.186 -8.367 -15.109 1 97.06 188 THR A CA 1
ATOM 1471 C C . THR A 1 188 ? -1.992 -8.469 -16.062 1 97.06 188 THR A C 1
ATOM 1473 O O . THR A 1 188 ? -2.053 -7.988 -17.188 1 97.06 188 THR A O 1
ATOM 1476 N N . LEU A 1 189 ? -0.951 -9.047 -15.547 1 96.38 189 LEU A N 1
ATOM 1477 C CA . LEU A 1 189 ? 0.179 -9.352 -16.422 1 96.38 189 LEU A CA 1
ATOM 1478 C C . LEU A 1 189 ? -0.265 -10.188 -17.609 1 96.38 189 LEU A C 1
ATOM 1480 O O . LEU A 1 189 ? 0.218 -9.992 -18.719 1 96.38 189 LEU A O 1
ATOM 1484 N N . PHE A 1 190 ? -1.193 -11.102 -17.422 1 96.56 190 PHE A N 1
ATOM 1485 C CA . PHE A 1 190 ? -1.709 -11.938 -18.5 1 96.56 190 PHE A CA 1
ATOM 1486 C C . PHE A 1 190 ? -2.32 -11.078 -19.609 1 96.56 190 PHE A C 1
ATOM 1488 O O . PHE A 1 190 ? -2.033 -11.281 -20.781 1 96.56 190 PHE A O 1
ATOM 1495 N N . SER A 1 191 ? -3.18 -10.172 -19.188 1 93.88 191 SER A N 1
ATOM 1496 C CA . SER A 1 191 ? -3.824 -9.297 -20.156 1 93.88 191 SER A CA 1
ATOM 1497 C C . SER A 1 191 ? -2.795 -8.469 -20.922 1 93.88 191 SER A C 1
ATOM 1499 O O . SER A 1 191 ? -2.924 -8.281 -22.141 1 93.88 191 SER A O 1
ATOM 1501 N N . VAL A 1 192 ? -1.797 -7.984 -20.266 1 92.06 192 VAL A N 1
ATOM 1502 C CA . VAL A 1 192 ? -0.759 -7.16 -20.891 1 92.06 192 VAL A CA 1
ATOM 1503 C C . VAL A 1 192 ? 0.037 -7.988 -21.891 1 92.06 192 VAL A C 1
ATOM 1505 O O . VAL A 1 192 ? 0.332 -7.527 -22.984 1 92.06 192 VAL A O 1
ATOM 1508 N N . LEU A 1 193 ? 0.323 -9.234 -21.578 1 92.44 193 LEU A N 1
ATOM 1509 C CA . LEU A 1 193 ? 1.188 -10.078 -22.391 1 92.44 193 LEU A CA 1
ATOM 1510 C C . LEU A 1 193 ? 0.417 -10.664 -23.578 1 92.44 193 LEU A C 1
ATOM 1512 O O . LEU A 1 193 ? 0.955 -10.789 -24.672 1 92.44 193 LEU A O 1
ATOM 1516 N N . HIS A 1 194 ? -0.86 -10.992 -23.344 1 92.94 194 HIS A N 1
ATOM 1517 C CA . HIS A 1 194 ? -1.493 -11.875 -24.312 1 92.94 194 HIS A CA 1
ATOM 1518 C C . HIS A 1 194 ? -2.756 -11.25 -24.891 1 92.94 194 HIS A C 1
ATOM 1520 O O . HIS A 1 194 ? -3.207 -11.633 -25.969 1 92.94 194 HIS A O 1
ATOM 1526 N N . GLU A 1 195 ? -3.371 -10.32 -24.219 1 90.31 195 GLU A N 1
ATOM 1527 C CA . GLU A 1 195 ? -4.625 -9.75 -24.688 1 90.31 195 GLU A CA 1
ATOM 1528 C C . GLU A 1 195 ? -4.418 -8.344 -25.234 1 90.31 195 GLU A C 1
ATOM 1530 O O . GLU A 1 195 ? -5.086 -7.934 -26.188 1 90.31 195 GLU A O 1
ATOM 1535 N N . ARG A 1 196 ? -3.488 -7.609 -24.641 1 88.31 196 ARG A N 1
ATOM 1536 C CA . ARG A 1 196 ? -3.295 -6.207 -25 1 88.31 196 ARG A CA 1
ATOM 1537 C C . ARG A 1 196 ? -1.835 -5.93 -25.344 1 88.31 196 ARG A C 1
ATOM 1539 O O . ARG A 1 196 ? -1.306 -4.867 -25.016 1 88.31 196 ARG A O 1
ATOM 1546 N N . ARG A 1 197 ? -1.251 -6.828 -26 1 81.88 197 ARG A N 1
ATOM 1547 C CA . ARG A 1 197 ? 0.182 -6.75 -26.266 1 81.88 197 ARG A CA 1
ATOM 1548 C C . ARG A 1 197 ? 0.513 -5.539 -27.125 1 81.88 197 ARG A C 1
ATOM 1550 O O . ARG A 1 197 ? 1.549 -4.898 -26.938 1 81.88 197 ARG A O 1
ATOM 1557 N N . ALA A 1 198 ? -0.362 -5.219 -27.969 1 81.44 198 ALA A N 1
ATOM 1558 C CA . ALA A 1 198 ? -0.146 -4.117 -28.906 1 81.44 198 ALA A CA 1
ATOM 1559 C C . ALA A 1 198 ? -0.063 -2.783 -28.172 1 81.44 198 ALA A C 1
ATOM 1561 O O . ALA A 1 198 ? 0.634 -1.866 -28.609 1 81.44 198 ALA A O 1
ATOM 1562 N N . GLU A 1 199 ? -0.727 -2.703 -27.047 1 81.44 199 GLU A N 1
ATOM 1563 C CA . GLU A 1 199 ? -0.732 -1.479 -26.25 1 81.44 199 GLU A CA 1
ATOM 1564 C C . GLU A 1 199 ? 0.561 -1.334 -25.453 1 81.44 199 GLU A C 1
ATOM 1566 O O . GLU A 1 199 ? 0.876 -0.247 -24.969 1 81.44 199 GLU A O 1
ATOM 1571 N N . PHE A 1 200 ? 1.215 -2.41 -25.359 1 78 200 PHE A N 1
ATOM 1572 C CA . PHE A 1 200 ? 2.438 -2.42 -24.562 1 78 200 PHE A CA 1
ATOM 1573 C C . PHE A 1 200 ? 3.576 -3.078 -25.328 1 78 200 PHE A C 1
ATOM 1575 O O . PHE A 1 200 ? 4.102 -4.113 -24.922 1 78 200 PHE A O 1
ATOM 1582 N N . PRO A 1 201 ? 3.926 -2.488 -26.328 1 63.75 201 PRO A N 1
ATOM 1583 C CA . PRO A 1 201 ? 4.824 -3.16 -27.266 1 63.75 201 PRO A CA 1
ATOM 1584 C C . PRO A 1 201 ? 6.215 -3.4 -26.688 1 63.75 201 PRO A C 1
ATOM 1586 O O . PRO A 1 201 ? 6.867 -4.391 -27.031 1 63.75 201 PRO A O 1
ATOM 1589 N N . LEU A 1 202 ? 6.66 -2.336 -25.922 1 63.56 202 LEU A N 1
ATOM 1590 C CA . LEU A 1 202 ? 8.047 -2.523 -25.516 1 63.56 202 LEU A CA 1
ATOM 1591 C C . LEU A 1 202 ? 8.164 -2.625 -24 1 63.56 202 LEU A C 1
ATOM 1593 O O . LEU A 1 202 ? 7.902 -1.652 -23.297 1 63.56 202 LEU A O 1
ATOM 1597 N N . LEU A 1 203 ? 8.195 -3.898 -23.625 1 74.44 203 LEU A N 1
ATOM 1598 C CA . LEU A 1 203 ? 8.617 -4.039 -22.234 1 74.44 203 LEU A CA 1
ATOM 1599 C C . LEU A 1 203 ? 10.133 -4.18 -22.141 1 74.44 203 LEU A C 1
ATOM 1601 O O . LEU A 1 203 ? 10.695 -5.207 -22.547 1 74.44 203 LEU A O 1
ATOM 1605 N N . HIS A 1 204 ? 10.797 -3.172 -21.75 1 84.75 204 HIS A N 1
ATOM 1606 C CA . HIS A 1 204 ? 12.242 -3.201 -21.578 1 84.75 204 HIS A CA 1
ATOM 1607 C C . HIS A 1 204 ? 12.648 -4.184 -20.484 1 84.75 204 HIS A C 1
ATOM 1609 O O . HIS A 1 204 ? 11.906 -4.379 -19.516 1 84.75 204 HIS A O 1
ATOM 1615 N N . MET A 1 205 ? 13.781 -4.766 -20.781 1 88.69 205 MET A N 1
ATOM 1616 C CA . MET A 1 205 ? 14.297 -5.773 -19.859 1 88.69 205 MET A CA 1
ATOM 1617 C C . MET A 1 205 ? 14.375 -5.219 -18.438 1 88.69 205 MET A C 1
ATOM 1619 O O . MET A 1 205 ? 14.047 -5.914 -17.469 1 88.69 205 MET A O 1
ATOM 1623 N N . GLU A 1 206 ? 14.758 -4.02 -18.344 1 89.81 206 GLU A N 1
ATOM 1624 C CA . GLU A 1 206 ? 14.867 -3.4 -17.031 1 89.81 206 GLU A CA 1
ATOM 1625 C C . GLU A 1 206 ? 13.523 -3.381 -16.312 1 89.81 206 GLU A C 1
ATOM 1627 O O . GLU A 1 206 ? 13.445 -3.662 -15.109 1 89.81 206 GLU A O 1
ATOM 1632 N N . GLU A 1 207 ? 12.547 -3.059 -17.062 1 89.81 207 GLU A N 1
ATOM 1633 C CA . GLU A 1 207 ? 11.203 -3.01 -16.5 1 89.81 207 GLU A CA 1
ATOM 1634 C C . GLU A 1 207 ? 10.727 -4.402 -16.078 1 89.81 207 GLU A C 1
ATOM 1636 O O . GLU A 1 207 ? 10.102 -4.562 -15.039 1 89.81 207 GLU A O 1
ATOM 1641 N N . ILE A 1 208 ? 11.023 -5.348 -16.938 1 93.38 208 ILE A N 1
ATOM 1642 C CA . ILE A 1 208 ? 10.633 -6.727 -16.656 1 93.38 208 ILE A CA 1
ATOM 1643 C C . ILE A 1 208 ? 11.297 -7.211 -15.375 1 93.38 208 ILE A C 1
ATOM 1645 O O . ILE A 1 208 ? 10.641 -7.777 -14.5 1 93.38 208 ILE A O 1
ATOM 1649 N N . VAL A 1 209 ? 12.57 -6.969 -15.281 1 95.69 209 VAL A N 1
ATOM 1650 C CA . VAL A 1 209 ? 13.328 -7.426 -14.117 1 95.69 209 VAL A CA 1
ATOM 1651 C C . VAL A 1 209 ? 12.805 -6.734 -12.859 1 95.69 209 VAL A C 1
ATOM 1653 O O . VAL A 1 209 ? 12.672 -7.363 -11.805 1 95.69 209 VAL A O 1
ATOM 1656 N N . HIS A 1 210 ? 12.484 -5.469 -12.984 1 94.12 210 HIS A N 1
ATOM 1657 C CA . HIS A 1 210 ? 11.922 -4.727 -11.867 1 94.12 210 HIS A CA 1
ATOM 1658 C C . HIS A 1 210 ? 10.602 -5.34 -11.406 1 94.12 210 HIS A C 1
ATOM 1660 O O . HIS A 1 210 ? 10.359 -5.473 -10.203 1 94.12 210 HIS A O 1
ATOM 1666 N N . LEU A 1 211 ? 9.805 -5.688 -12.312 1 95.25 211 LEU A N 1
ATOM 1667 C CA . LEU A 1 211 ? 8.523 -6.312 -12 1 95.25 211 LEU A CA 1
ATOM 1668 C C . LEU A 1 211 ? 8.727 -7.656 -11.312 1 95.25 211 LEU A C 1
ATOM 1670 O O . LEU A 1 211 ? 8.062 -7.953 -10.312 1 95.25 211 LEU A O 1
ATOM 1674 N N . LEU A 1 212 ? 9.625 -8.422 -11.867 1 97.62 212 LEU A N 1
ATOM 1675 C CA . LEU A 1 212 ? 9.898 -9.742 -11.305 1 97.62 212 LEU A CA 1
ATOM 1676 C C . LEU A 1 212 ? 10.43 -9.625 -9.883 1 97.62 212 LEU A C 1
ATOM 1678 O O . LEU A 1 212 ? 10.102 -10.445 -9.023 1 97.62 212 LEU A O 1
ATOM 1682 N N . LEU A 1 213 ? 11.227 -8.625 -9.633 1 97.06 213 LEU A N 1
ATOM 1683 C CA . LEU A 1 213 ? 11.758 -8.398 -8.297 1 97.06 213 LEU A CA 1
ATOM 1684 C C . LEU A 1 213 ? 10.633 -8.07 -7.312 1 97.06 213 LEU A C 1
ATOM 1686 O O . LEU A 1 213 ? 10.625 -8.57 -6.188 1 97.06 213 LEU A O 1
ATOM 1690 N N . GLN A 1 214 ? 9.711 -7.289 -7.715 1 96.69 214 GLN A N 1
ATOM 1691 C CA . GLN A 1 214 ? 8.57 -6.941 -6.867 1 96.69 214 GLN A CA 1
ATOM 1692 C C . GLN A 1 214 ? 7.75 -8.172 -6.516 1 96.69 214 GLN A C 1
ATOM 1694 O O . GLN A 1 214 ? 7.414 -8.398 -5.352 1 96.69 214 GLN A O 1
ATOM 1699 N N . VAL A 1 215 ? 7.484 -8.992 -7.469 1 98.06 215 VAL A N 1
ATOM 1700 C CA . VAL A 1 215 ? 6.707 -10.203 -7.262 1 98.06 215 VAL A CA 1
ATOM 1701 C C . VAL A 1 215 ? 7.469 -11.156 -6.344 1 98.06 215 VAL A C 1
ATOM 1703 O O . VAL A 1 215 ? 6.887 -11.75 -5.434 1 98.06 215 VAL A O 1
ATOM 1706 N N . SER A 1 216 ? 8.734 -11.297 -6.633 1 97.88 216 SER A N 1
ATOM 1707 C CA . SER A 1 216 ? 9.562 -12.172 -5.82 1 97.88 216 SER A CA 1
ATOM 1708 C C . SER A 1 216 ? 9.594 -11.719 -4.363 1 97.88 216 SER A C 1
ATOM 1710 O O . SER A 1 216 ? 9.562 -12.539 -3.449 1 97.88 216 SER A O 1
ATOM 1712 N N . GLU A 1 217 ? 9.656 -10.453 -4.137 1 96.44 217 GLU A N 1
ATOM 1713 C CA . GLU A 1 217 ? 9.648 -9.914 -2.777 1 96.44 217 GLU A CA 1
ATOM 1714 C C . GLU A 1 217 ? 8.336 -10.211 -2.068 1 96.44 217 GLU A C 1
ATOM 1716 O O . GLU A 1 217 ? 8.328 -10.562 -0.888 1 96.44 217 GLU A O 1
ATOM 1721 N N . ALA A 1 218 ? 7.281 -10.016 -2.734 1 97.75 218 ALA A N 1
ATOM 1722 C CA . ALA A 1 218 ? 5.977 -10.328 -2.162 1 97.75 218 ALA A CA 1
ATOM 1723 C C . ALA A 1 218 ? 5.871 -11.812 -1.811 1 97.75 218 ALA A C 1
ATOM 1725 O O . ALA A 1 218 ? 5.348 -12.164 -0.753 1 97.75 218 ALA A O 1
ATOM 1726 N N . LEU A 1 219 ? 6.359 -12.656 -2.709 1 97.81 219 LEU A N 1
ATOM 1727 C CA . LEU A 1 219 ? 6.336 -14.094 -2.475 1 97.81 219 LEU A CA 1
ATOM 1728 C C . LEU A 1 219 ? 7.172 -14.461 -1.251 1 97.81 219 LEU A C 1
ATOM 1730 O O . LEU A 1 219 ? 6.75 -15.281 -0.432 1 97.81 219 LEU A O 1
ATOM 1734 N N . ARG A 1 220 ? 8.305 -13.875 -1.207 1 96.19 220 ARG A N 1
ATOM 1735 C CA . ARG A 1 220 ? 9.164 -14.125 -0.054 1 96.19 220 ARG A CA 1
ATOM 1736 C C . ARG A 1 220 ? 8.477 -13.711 1.242 1 96.19 220 ARG A C 1
ATOM 1738 O O . ARG A 1 220 ? 8.594 -14.398 2.26 1 96.19 220 ARG A O 1
ATOM 1745 N N . TYR A 1 221 ? 7.812 -12.656 1.25 1 96 221 TYR A N 1
ATOM 1746 C CA . TYR A 1 221 ? 7.043 -12.211 2.406 1 96 221 TYR A CA 1
ATOM 1747 C C . TYR A 1 221 ? 5.988 -13.242 2.793 1 96 221 TYR A C 1
ATOM 1749 O O . TYR A 1 221 ? 5.883 -13.617 3.963 1 96 221 TYR A O 1
ATOM 1757 N N . LEU A 1 222 ? 5.215 -13.695 1.812 1 96.38 222 LEU A N 1
ATOM 1758 C CA . LEU A 1 222 ? 4.207 -14.719 2.084 1 96.38 222 LEU A CA 1
ATOM 1759 C C . LEU A 1 222 ? 4.84 -15.945 2.723 1 96.38 222 LEU A C 1
ATOM 1761 O O . LEU A 1 222 ? 4.332 -16.453 3.723 1 96.38 222 LEU A O 1
ATOM 1765 N N . HIS A 1 223 ? 5.941 -16.359 2.15 1 95.56 223 HIS A N 1
ATOM 1766 C CA . HIS A 1 223 ? 6.633 -17.547 2.643 1 95.56 223 HIS A CA 1
ATOM 1767 C C . HIS A 1 223 ? 7.121 -17.359 4.074 1 95.56 223 HIS A C 1
ATOM 1769 O O . HIS A 1 223 ? 7.086 -18.281 4.883 1 95.56 223 HIS A O 1
ATOM 1775 N N . SER A 1 224 ? 7.605 -16.188 4.332 1 91.62 224 SER A N 1
ATOM 1776 C CA . SER A 1 224 ? 8.117 -15.898 5.668 1 91.62 224 SER A CA 1
ATOM 1777 C C . SER A 1 224 ? 7.012 -15.992 6.715 1 91.62 224 SER A C 1
ATOM 1779 O O . SER A 1 224 ? 7.285 -16.203 7.898 1 91.62 224 SER A O 1
ATOM 1781 N N . TRP A 1 225 ? 5.812 -15.922 6.266 1 89 225 TRP A N 1
ATOM 1782 C CA . TRP A 1 225 ? 4.672 -16.016 7.168 1 89 225 TRP A CA 1
ATOM 1783 C C . TRP A 1 225 ? 4.066 -17.422 7.133 1 89 225 TRP A C 1
ATOM 1785 O O . TRP A 1 225 ? 3.016 -17.656 7.734 1 89 225 TRP A O 1
ATOM 1795 N N . GLY A 1 226 ? 4.664 -18.25 6.395 1 89.81 226 GLY A N 1
ATOM 1796 C CA . GLY A 1 226 ? 4.23 -19.625 6.367 1 89.81 226 GLY A CA 1
ATOM 1797 C C . GLY A 1 226 ? 3.131 -19.891 5.355 1 89.81 226 GLY A C 1
ATOM 1798 O O . GLY A 1 226 ? 2.404 -20.891 5.461 1 89.81 226 GLY A O 1
ATOM 1799 N N . PHE A 1 227 ? 3.039 -18.984 4.398 1 93.75 227 PHE A N 1
ATOM 1800 C CA . PHE A 1 227 ? 2.018 -19.172 3.373 1 93.75 227 PHE A CA 1
ATOM 1801 C C . PHE A 1 227 ? 2.65 -19.578 2.049 1 93.75 227 PHE A C 1
ATOM 1803 O O . PHE A 1 227 ? 3.762 -19.156 1.727 1 93.75 227 PHE A O 1
ATOM 1810 N N . ILE A 1 228 ? 1.96 -20.391 1.369 1 96.19 228 ILE A N 1
ATOM 1811 C CA . ILE A 1 228 ? 2.266 -20.734 -0.017 1 96.19 228 ILE A CA 1
ATOM 1812 C C . ILE A 1 228 ? 1.163 -20.203 -0.932 1 96.19 228 ILE A C 1
ATOM 1814 O O . ILE A 1 228 ? -0.021 -20.453 -0.697 1 96.19 228 ILE A O 1
ATOM 1818 N N . HIS A 1 229 ? 1.493 -19.469 -1.923 1 97.31 229 HIS A N 1
ATOM 1819 C CA . HIS A 1 229 ? 0.489 -18.875 -2.805 1 97.31 229 HIS A CA 1
ATOM 1820 C C . HIS A 1 229 ? -0.327 -19.953 -3.504 1 97.31 229 HIS A C 1
ATOM 1822 O O . HIS A 1 229 ? -1.554 -19.859 -3.582 1 97.31 229 HIS A O 1
ATOM 1828 N N . ARG A 1 230 ? 0.385 -21.016 -4.098 1 96.62 230 ARG A N 1
ATOM 1829 C CA . ARG A 1 230 ? -0.177 -22.25 -4.648 1 96.62 230 ARG A CA 1
ATOM 1830 C C . ARG A 1 230 ? -0.728 -22.016 -6.051 1 96.62 230 ARG A C 1
ATOM 1832 O O . ARG A 1 230 ? -0.729 -22.922 -6.883 1 96.62 230 ARG A O 1
ATOM 1839 N N . ALA A 1 231 ? -1.176 -20.844 -6.375 1 96.62 231 ALA A N 1
ATOM 1840 C CA . ALA A 1 231 ? -1.808 -20.578 -7.664 1 96.62 231 ALA A CA 1
ATOM 1841 C C . ALA A 1 231 ? -1.143 -19.391 -8.367 1 96.62 231 ALA A C 1
ATOM 1843 O O . ALA A 1 231 ? -1.808 -18.625 -9.055 1 96.62 231 ALA A O 1
ATOM 1844 N N . LEU A 1 232 ? 0.088 -19.203 -8.117 1 98.44 232 LEU A N 1
ATOM 1845 C CA . LEU A 1 232 ? 0.818 -18.109 -8.766 1 98.44 232 LEU A CA 1
ATOM 1846 C C . LEU A 1 232 ? 0.77 -18.25 -10.281 1 98.44 232 LEU A C 1
ATOM 1848 O O . LEU A 1 232 ? 1.02 -19.328 -10.82 1 98.44 232 LEU A O 1
ATOM 1852 N N . SER A 1 233 ? 0.34 -17.266 -10.992 1 98.5 233 SER A N 1
ATOM 1853 C CA . SER A 1 233 ? 0.181 -17.156 -12.438 1 98.5 233 SER A CA 1
ATOM 1854 C C . SER A 1 233 ? 0.24 -15.711 -12.906 1 98.5 233 SER A C 1
ATOM 1856 O O . SER A 1 233 ? 0.327 -14.789 -12.086 1 98.5 233 SER A O 1
ATOM 1858 N N . SER A 1 234 ? 0.266 -15.492 -14.203 1 97.88 234 SER A N 1
ATOM 1859 C CA . SER A 1 234 ? 0.26 -14.125 -14.719 1 97.88 234 SER A CA 1
ATOM 1860 C C . SER A 1 234 ? -1.081 -13.445 -14.469 1 97.88 234 SER A C 1
ATOM 1862 O O . SER A 1 234 ? -1.188 -12.219 -14.562 1 97.88 234 SER A O 1
ATOM 1864 N N . TYR A 1 235 ? -2.113 -14.242 -14.023 1 97.69 235 TYR A N 1
ATOM 1865 C CA . TYR A 1 235 ? -3.373 -13.656 -13.578 1 97.69 235 TYR A CA 1
ATOM 1866 C C . TYR A 1 235 ? -3.225 -13.047 -12.188 1 97.69 235 TYR A C 1
ATOM 1868 O O . TYR A 1 235 ? -3.965 -12.125 -11.828 1 97.69 235 TYR A O 1
ATOM 1876 N N . ALA A 1 236 ? -2.262 -13.531 -11.43 1 98.38 236 ALA A N 1
ATOM 1877 C CA . ALA A 1 236 ? -2.111 -13.125 -10.039 1 98.38 236 ALA A CA 1
ATOM 1878 C C . ALA A 1 236 ? -1.149 -11.945 -9.906 1 98.38 236 ALA A C 1
ATOM 1880 O O . ALA A 1 236 ? -0.901 -11.461 -8.805 1 98.38 236 ALA A O 1
ATOM 1881 N N . VAL A 1 237 ? -0.586 -11.508 -10.953 1 98.44 237 VAL A N 1
ATOM 1882 C CA . VAL A 1 237 ? 0.274 -10.328 -10.992 1 98.44 237 VAL A CA 1
ATOM 1883 C C . VAL A 1 237 ? -0.463 -9.172 -11.656 1 98.44 237 VAL A C 1
ATOM 1885 O O . VAL A 1 237 ? -0.712 -9.203 -12.867 1 98.44 237 VAL A O 1
ATOM 1888 N N . HIS A 1 238 ? -0.798 -8.219 -10.867 1 98.06 238 HIS A N 1
ATOM 1889 C CA . HIS A 1 238 ? -1.527 -7.059 -11.383 1 98.06 238 HIS A CA 1
ATOM 1890 C C . HIS A 1 238 ? -0.6 -5.863 -11.578 1 98.06 238 HIS A C 1
ATOM 1892 O O . HIS A 1 238 ? 0.21 -5.555 -10.695 1 98.06 238 HIS A O 1
ATOM 1898 N N . ILE A 1 239 ? -0.7 -5.293 -12.711 1 95.62 239 ILE A N 1
ATOM 1899 C CA . ILE A 1 239 ? 0.048 -4.074 -12.992 1 95.62 239 ILE A CA 1
ATOM 1900 C C . ILE A 1 239 ? -0.79 -2.855 -12.609 1 95.62 239 ILE A C 1
ATOM 1902 O O . ILE A 1 239 ? -1.757 -2.52 -13.297 1 95.62 239 ILE A O 1
ATOM 1906 N N . VAL A 1 240 ? -0.41 -2.211 -11.523 1 94.31 240 VAL A N 1
ATOM 1907 C CA . VAL A 1 240 ? -1.211 -1.117 -10.984 1 94.31 240 VAL A CA 1
ATOM 1908 C C . VAL A 1 240 ? -0.852 0.185 -11.695 1 94.31 240 VAL A C 1
ATOM 1910 O O . VAL A 1 240 ? -1.695 1.073 -11.844 1 94.31 240 VAL A O 1
ATOM 1913 N N . SER A 1 241 ? 0.365 0.407 -12.047 1 87.69 241 SER A N 1
ATOM 1914 C CA . SER A 1 241 ? 0.88 1.506 -12.852 1 87.69 241 SER A CA 1
ATOM 1915 C C . SER A 1 241 ? 2.16 1.105 -13.586 1 87.69 241 SER A C 1
ATOM 1917 O O . SER A 1 241 ? 2.645 -0.016 -13.422 1 87.69 241 SER A O 1
ATOM 1919 N N . THR A 1 242 ? 2.66 2.006 -14.359 1 81.19 242 THR A N 1
ATOM 1920 C CA . THR A 1 242 ? 3.861 1.68 -15.117 1 81.19 242 THR A CA 1
ATOM 1921 C C . THR A 1 242 ? 5.008 1.302 -14.18 1 81.19 242 THR A C 1
ATOM 1923 O O . THR A 1 242 ? 5.383 2.084 -13.305 1 81.19 242 THR A O 1
ATOM 1926 N N . GLY A 1 243 ? 5.414 0.063 -14.312 1 85 243 GLY A N 1
ATOM 1927 C CA . GLY A 1 243 ? 6.562 -0.418 -13.562 1 85 243 GLY A CA 1
ATOM 1928 C C . GLY A 1 243 ? 6.207 -0.89 -12.172 1 85 243 GLY A C 1
ATOM 1929 O O . GLY A 1 243 ? 7.094 -1.224 -11.375 1 85 243 GLY A O 1
ATOM 1930 N N . GLU A 1 244 ? 4.941 -0.881 -11.859 1 92.62 244 GLU A N 1
ATOM 1931 C CA . GLU A 1 244 ? 4.527 -1.287 -10.523 1 92.62 244 GLU A CA 1
ATOM 1932 C C . GLU A 1 244 ? 3.605 -2.502 -10.57 1 92.62 244 GLU A C 1
ATOM 1934 O O . GLU A 1 244 ? 2.529 -2.447 -11.172 1 92.62 244 GLU A O 1
ATOM 1939 N N . ALA A 1 245 ? 4.031 -3.531 -9.906 1 96.25 245 ALA A N 1
ATOM 1940 C CA . ALA A 1 245 ? 3.254 -4.766 -9.867 1 96.25 245 ALA A CA 1
ATOM 1941 C C . ALA A 1 245 ? 2.82 -5.09 -8.438 1 96.25 245 ALA A C 1
ATOM 1943 O O . ALA A 1 245 ? 3.482 -4.695 -7.477 1 96.25 245 ALA A O 1
ATOM 1944 N N . ARG A 1 246 ? 1.698 -5.703 -8.305 1 98.31 246 ARG A N 1
ATOM 1945 C CA . ARG A 1 246 ? 1.189 -6.246 -7.047 1 98.31 246 ARG A CA 1
ATOM 1946 C C . ARG A 1 246 ? 0.848 -7.727 -7.191 1 98.31 246 ARG A C 1
ATOM 1948 O O . ARG A 1 246 ? 0.275 -8.141 -8.203 1 98.31 246 ARG A O 1
ATOM 1955 N N . LEU A 1 247 ? 1.274 -8.461 -6.234 1 98.62 247 LEU A N 1
ATOM 1956 C CA . LEU A 1 247 ? 0.828 -9.852 -6.141 1 98.62 247 LEU A CA 1
ATOM 1957 C C . LEU A 1 247 ? -0.544 -9.938 -5.48 1 98.62 247 LEU A C 1
ATOM 1959 O O . LEU A 1 247 ? -0.808 -9.242 -4.496 1 98.62 247 LEU A O 1
ATOM 1963 N N . THR A 1 248 ? -1.429 -10.742 -6.043 1 98.19 248 THR A N 1
ATOM 1964 C CA . THR A 1 248 ? -2.785 -10.898 -5.523 1 98.19 248 THR A CA 1
ATOM 1965 C C . THR A 1 248 ? -3.303 -12.312 -5.773 1 98.19 248 THR A C 1
ATOM 1967 O O . THR A 1 248 ? -2.521 -13.258 -5.832 1 98.19 248 THR A O 1
ATOM 1970 N N . ASN A 1 249 ? -4.668 -12.516 -5.719 1 96.81 249 ASN A N 1
ATOM 1971 C CA . ASN A 1 249 ? -5.316 -13.812 -5.895 1 96.81 249 ASN A CA 1
ATOM 1972 C C . ASN A 1 249 ? -4.871 -14.805 -4.828 1 96.81 249 ASN A C 1
ATOM 1974 O O . ASN A 1 249 ? -4.383 -15.891 -5.156 1 96.81 249 ASN A O 1
ATOM 1978 N N . LEU A 1 250 ? -5.129 -14.461 -3.662 1 96.19 250 LEU A N 1
ATOM 1979 C CA . LEU A 1 250 ? -4.719 -15.266 -2.518 1 96.19 250 LEU A CA 1
ATOM 1980 C C . LEU A 1 250 ? -5.797 -16.281 -2.16 1 96.19 250 LEU A C 1
ATOM 1982 O O . LEU A 1 250 ? -5.781 -16.859 -1.069 1 96.19 250 LEU A O 1
ATOM 1986 N N . GLU A 1 251 ? -6.723 -16.5 -3.012 1 91.62 251 GLU A N 1
ATOM 1987 C CA . GLU A 1 251 ? -7.898 -17.312 -2.709 1 91.62 251 GLU A CA 1
ATOM 1988 C C . GLU A 1 251 ? -7.531 -18.781 -2.592 1 91.62 251 GLU A C 1
ATOM 1990 O O . GLU A 1 251 ? -8.25 -19.562 -1.957 1 91.62 251 GLU A O 1
ATOM 1995 N N . TYR A 1 252 ? -6.414 -19.219 -3.158 1 92.5 252 TYR A N 1
ATOM 1996 C CA . TYR A 1 252 ? -6.039 -20.625 -3.117 1 92.5 252 TYR A CA 1
ATOM 1997 C C . TYR A 1 252 ? -4.848 -20.859 -2.191 1 92.5 252 TYR A C 1
ATOM 1999 O O . TYR A 1 252 ? -4.285 -21.953 -2.145 1 92.5 252 TYR A O 1
ATOM 2007 N N . MET A 1 253 ? -4.441 -19.828 -1.53 1 94 253 MET A N 1
ATOM 2008 C CA . MET A 1 253 ? -3.244 -19.859 -0.697 1 94 253 MET A CA 1
ATOM 2009 C C . MET A 1 253 ? -3.375 -20.922 0.397 1 94 253 MET A C 1
ATOM 2011 O O . MET A 1 253 ? -4.469 -21.141 0.917 1 94 253 MET A O 1
ATOM 2015 N N . LEU A 1 254 ? -2.217 -21.547 0.716 1 90.31 254 LEU A N 1
ATOM 2016 C CA . LEU A 1 254 ? -2.141 -22.562 1.758 1 90.31 254 LEU A CA 1
ATOM 2017 C C . LEU A 1 254 ? -1.266 -22.094 2.914 1 90.31 254 LEU A C 1
ATOM 2019 O O . LEU A 1 254 ? -0.222 -21.469 2.697 1 90.31 254 LEU A O 1
ATOM 2023 N N . GLU A 1 255 ? -1.707 -22.328 4.117 1 85.06 255 GLU A N 1
ATOM 2024 C CA . GLU A 1 255 ? -0.878 -22.078 5.293 1 85.06 255 GLU A CA 1
ATOM 2025 C C . GLU A 1 255 ? -0.048 -23.297 5.66 1 85.06 255 GLU A C 1
ATOM 2027 O O . GLU A 1 255 ? -0.571 -24.406 5.719 1 85.06 255 GLU A O 1
ATOM 2032 N N . SER A 1 256 ? 1.341 -23.188 5.531 1 70.19 256 SER A N 1
ATOM 2033 C CA . SER A 1 256 ? 2.252 -24.297 5.812 1 70.19 256 SER A CA 1
ATOM 2034 C C . SER A 1 256 ? 2.006 -24.875 7.199 1 70.19 256 SER A C 1
ATOM 2036 O O . SER A 1 256 ? 1.675 -24.141 8.133 1 70.19 256 SER A O 1
ATOM 2038 N N . GLN A 1 257 ? 1.377 -26.047 7.297 1 53.12 257 GLN A N 1
ATOM 2039 C CA . GLN A 1 257 ? 0.993 -26.859 8.445 1 53.12 257 GLN A CA 1
ATOM 2040 C C . GLN A 1 257 ? 2.082 -26.844 9.516 1 53.12 257 GLN A C 1
ATOM 2042 O O . GLN A 1 257 ? 2.908 -27.766 9.57 1 53.12 257 GLN A O 1
ATOM 2047 N N . ASP A 1 258 ? 2.938 -26.141 9.938 1 43.44 258 ASP A N 1
ATOM 2048 C CA . ASP A 1 258 ? 3.219 -26.906 11.141 1 43.44 258 ASP A CA 1
ATOM 2049 C C . ASP A 1 258 ? 1.938 -27.516 11.719 1 43.44 258 ASP A C 1
ATOM 2051 O O . ASP A 1 258 ? 1.885 -28.719 12.008 1 43.44 258 ASP A O 1
ATOM 2055 N N . ARG A 1 259 ? 1.299 -26.781 12.906 1 38.56 259 ARG A N 1
ATOM 2056 C CA . ARG A 1 259 ? 0.562 -27.422 13.992 1 38.56 259 ARG A CA 1
ATOM 2057 C C . ARG A 1 259 ? -0.803 -27.906 13.508 1 38.56 259 ARG A C 1
ATOM 2059 O O . ARG A 1 259 ? -1.249 -27.547 12.422 1 38.56 259 ARG A O 1
ATOM 2066 N N . ASP A 1 260 ? -1.711 -28.25 14.414 1 36.25 260 ASP A N 1
ATOM 2067 C CA . ASP A 1 260 ? -2.891 -29.094 14.617 1 36.25 260 ASP A CA 1
ATOM 2068 C C . ASP A 1 260 ? -4.055 -28.609 13.75 1 36.25 260 ASP A C 1
ATOM 2070 O O . ASP A 1 260 ? -5 -29.359 13.508 1 36.25 260 ASP A O 1
ATOM 2074 N N . VAL A 1 261 ? -4.379 -27.266 13.758 1 38.81 261 VAL A N 1
ATOM 2075 C CA . VAL A 1 261 ? -5.723 -26.938 13.289 1 38.81 261 VAL A CA 1
ATOM 2076 C C . VAL A 1 261 ? -5.699 -26.734 11.773 1 38.81 261 VAL A C 1
ATOM 2078 O O . VAL A 1 261 ? -5.113 -25.766 11.273 1 38.81 261 VAL A O 1
ATOM 2081 N N . HIS A 1 262 ? -5.562 -27.672 10.977 1 39.47 262 HIS A N 1
ATOM 2082 C CA . HIS A 1 262 ? -5.801 -27.734 9.539 1 39.47 262 HIS A CA 1
ATOM 2083 C C . HIS A 1 262 ? -6.965 -26.859 9.125 1 39.47 262 HIS A C 1
ATOM 2085 O O . HIS A 1 262 ? -8.094 -27.328 8.961 1 39.47 262 HIS A O 1
ATOM 2091 N N . ARG A 1 263 ? -7.273 -25.75 9.609 1 43.06 263 ARG A N 1
ATOM 2092 C CA . ARG A 1 263 ? -8.414 -25.078 9 1 43.06 263 ARG A CA 1
ATOM 2093 C C . ARG A 1 263 ? -8.133 -24.719 7.551 1 43.06 263 ARG A C 1
ATOM 2095 O O . ARG A 1 263 ? -7.621 -23.641 7.266 1 43.06 263 ARG A O 1
ATOM 2102 N N . ASP A 1 264 ? -7.551 -25.609 6.766 1 47.16 264 ASP A N 1
ATOM 2103 C CA . ASP A 1 264 ? -7.453 -25.312 5.34 1 47.16 264 ASP A CA 1
ATOM 2104 C C . ASP A 1 264 ? -8.773 -24.766 4.797 1 47.16 264 ASP A C 1
ATOM 2106 O O . ASP A 1 264 ? -9.734 -25.516 4.629 1 47.16 264 ASP A O 1
ATOM 2110 N N . LEU A 1 265 ? -9.117 -23.594 5.086 1 44.06 265 LEU A N 1
ATOM 2111 C CA . LEU A 1 265 ? -10.359 -23.047 4.566 1 44.06 265 LEU A CA 1
ATOM 2112 C C . LEU A 1 265 ? -10.664 -23.594 3.18 1 44.06 265 LEU A C 1
ATOM 2114 O O . LEU A 1 265 ? -11.828 -23.828 2.834 1 44.06 265 LEU A O 1
ATOM 2118 N N . THR A 1 266 ? -9.617 -23.609 2.164 1 53.03 266 THR A N 1
ATOM 2119 C CA . THR A 1 266 ? -10.039 -23.984 0.814 1 53.03 266 THR A CA 1
ATOM 2120 C C . THR A 1 266 ? -9.281 -25.219 0.328 1 53.03 266 THR A C 1
ATOM 2122 O O . THR A 1 266 ? -8.078 -25.156 0.085 1 53.03 266 THR A O 1
ATOM 2125 N N . ARG A 1 267 ? -9.5 -26.328 0.942 1 60.22 267 ARG A N 1
ATOM 2126 C CA . ARG A 1 267 ? -9.086 -27.531 0.227 1 60.22 267 ARG A CA 1
ATOM 2127 C C . ARG A 1 267 ? -9.742 -27.609 -1.146 1 60.22 267 ARG A C 1
ATOM 2129 O O . ARG A 1 267 ? -10.289 -28.641 -1.521 1 60.22 267 ARG A O 1
ATOM 2136 N N . VAL A 1 268 ? -9.836 -26.422 -1.761 1 75.31 268 VAL A N 1
ATOM 2137 C CA . VAL A 1 268 ? -10.406 -26.344 -3.1 1 75.31 268 VAL A CA 1
ATOM 2138 C C . VAL A 1 268 ? -9.328 -26.609 -4.145 1 75.31 268 VAL A C 1
ATOM 2140 O O . VAL A 1 268 ? -8.258 -25.984 -4.109 1 75.31 268 VAL A O 1
ATOM 2143 N N . PRO A 1 269 ? -9.586 -27.578 -4.883 1 83.19 269 PRO A N 1
ATOM 2144 C CA . PRO A 1 269 ? -8.617 -27.844 -5.945 1 83.19 269 PRO A CA 1
ATOM 2145 C C . PRO A 1 269 ? -8.438 -26.641 -6.883 1 83.19 269 PRO A C 1
ATOM 2147 O O . PRO A 1 269 ? -9.367 -25.875 -7.086 1 83.19 269 PRO A O 1
ATOM 2150 N N . LEU A 1 270 ? -7.285 -26.547 -7.352 1 91.25 270 LEU A N 1
ATOM 2151 C CA . LEU A 1 270 ? -6.988 -25.5 -8.328 1 91.25 270 LEU A CA 1
ATOM 2152 C C . LEU A 1 270 ? -7.75 -25.719 -9.625 1 91.25 270 LEU A C 1
ATOM 2154 O O . LEU A 1 270 ? -7.809 -26.859 -10.125 1 91.25 270 LEU A O 1
ATOM 2158 N N . PRO A 1 271 ? -8.383 -24.766 -10.188 1 90.75 271 PRO A N 1
ATOM 2159 C CA . PRO A 1 271 ? -9.047 -24.938 -11.484 1 90.75 271 PRO A CA 1
ATOM 2160 C C . PRO A 1 271 ? -8.07 -25.297 -12.602 1 90.75 271 PRO A C 1
ATOM 2162 O O . PRO A 1 271 ? -6.938 -24.797 -12.625 1 90.75 271 PRO A O 1
ATOM 2165 N N . ALA A 1 272 ? -8.531 -26.047 -13.547 1 94.19 272 ALA A N 1
ATOM 2166 C CA . ALA A 1 272 ? -7.695 -26.578 -14.617 1 94.19 272 ALA A CA 1
ATOM 2167 C C . ALA A 1 272 ? -7.086 -25.453 -15.453 1 94.19 272 ALA A C 1
ATOM 2169 O O . ALA A 1 272 ? -5.984 -25.578 -15.984 1 94.19 272 ALA A O 1
ATOM 2170 N N . GLN A 1 273 ? -7.781 -24.312 -15.531 1 93.69 273 GLN A N 1
ATOM 2171 C CA . GLN A 1 273 ? -7.316 -23.188 -16.312 1 93.69 273 GLN A CA 1
ATOM 2172 C C . GLN A 1 273 ? -5.996 -22.641 -15.781 1 93.69 273 GLN A C 1
ATOM 2174 O O . GLN A 1 273 ? -5.25 -21.984 -16.5 1 93.69 273 GLN A O 1
ATOM 2179 N N . LEU A 1 274 ? -5.688 -22.922 -14.477 1 96.62 274 LEU A N 1
ATOM 2180 C CA . LEU A 1 274 ? -4.48 -22.391 -13.844 1 96.62 274 LEU A CA 1
ATOM 2181 C C . LEU A 1 274 ? -3.357 -23.422 -13.875 1 96.62 274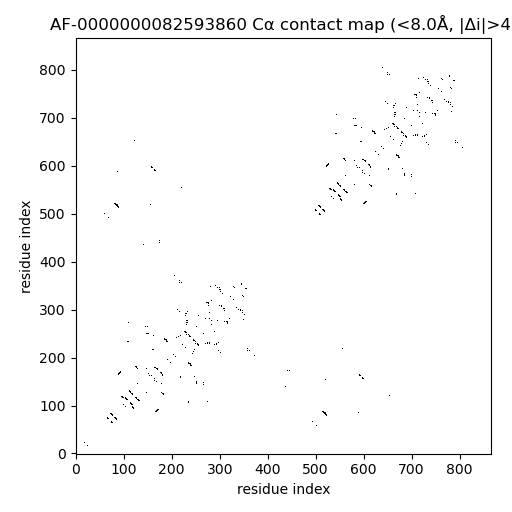 LEU A C 1
ATOM 2183 O O . LEU A 1 274 ? -2.234 -23.141 -13.461 1 96.62 274 LEU A O 1
ATOM 2187 N N . TYR A 1 275 ? -3.562 -24.609 -14.469 1 97.94 275 TYR A N 1
ATOM 2188 C CA . TYR A 1 275 ? -2.557 -25.672 -14.5 1 97.94 275 TYR A CA 1
ATOM 2189 C C . TYR A 1 275 ? -1.356 -25.25 -15.344 1 97.94 275 TYR A C 1
ATOM 2191 O O . TYR A 1 275 ? -0.252 -25.766 -15.156 1 97.94 275 TYR A O 1
ATOM 2199 N N . LYS A 1 276 ? -1.558 -24.328 -16.234 1 97.88 276 LYS A N 1
ATOM 2200 C CA . LYS A 1 276 ? -0.494 -23.891 -17.141 1 97.88 276 LYS A CA 1
ATOM 2201 C C . LYS A 1 276 ? 0.709 -23.359 -16.359 1 97.88 276 LYS A C 1
ATOM 2203 O O . LYS A 1 276 ? 1.848 -23.469 -16.828 1 97.88 276 LYS A O 1
ATOM 2208 N N . TRP A 1 277 ? 0.486 -22.828 -15.188 1 98.5 277 TRP A N 1
ATOM 2209 C CA . TRP A 1 277 ? 1.551 -22.219 -14.398 1 98.5 277 TRP A CA 1
ATOM 2210 C C . TRP A 1 277 ? 1.892 -23.078 -13.188 1 98.5 277 TRP A C 1
ATOM 2212 O O . TRP A 1 277 ? 2.885 -22.828 -12.5 1 98.5 277 TRP A O 1
ATOM 2222 N N . ALA A 1 278 ? 1.089 -24.109 -12.922 1 98.31 278 ALA A N 1
ATOM 2223 C CA . ALA A 1 278 ? 1.154 -24.828 -11.656 1 98.31 278 ALA A CA 1
ATOM 2224 C C . ALA A 1 278 ? 2.207 -25.938 -11.695 1 98.31 278 ALA A C 1
ATOM 2226 O O . ALA A 1 278 ? 2.393 -26.578 -12.734 1 98.31 278 ALA A O 1
ATOM 2227 N N . ALA A 1 279 ? 2.814 -26.188 -10.562 1 98.31 279 ALA A N 1
ATOM 2228 C CA . ALA A 1 279 ? 3.766 -27.281 -10.422 1 98.31 279 ALA A CA 1
ATOM 2229 C C . ALA A 1 279 ? 3.059 -28.641 -10.484 1 98.31 279 ALA A C 1
ATOM 2231 O O . ALA A 1 279 ? 1.883 -28.75 -10.125 1 98.31 279 ALA A O 1
ATOM 2232 N N . PRO A 1 280 ? 3.803 -29.656 -10.906 1 97.94 280 PRO A N 1
ATOM 2233 C CA . PRO A 1 280 ? 3.209 -31 -11.008 1 97.94 280 PRO A CA 1
ATOM 2234 C C . PRO A 1 280 ? 2.578 -31.453 -9.695 1 97.94 280 PRO A C 1
ATOM 2236 O O . PRO A 1 280 ? 1.489 -32.031 -9.703 1 97.94 280 PRO A O 1
ATOM 2239 N N . GLU A 1 281 ? 3.225 -31.219 -8.516 1 97.06 281 GLU A N 1
ATOM 2240 C CA . GLU A 1 281 ? 2.684 -31.672 -7.234 1 97.06 281 GLU A CA 1
ATOM 2241 C C . GLU A 1 281 ? 1.375 -30.953 -6.906 1 97.06 281 GLU A C 1
ATOM 2243 O O . GLU A 1 281 ? 0.517 -31.5 -6.215 1 97.06 281 GLU A O 1
ATOM 2248 N N . VAL A 1 282 ? 1.194 -29.672 -7.34 1 96.31 282 VAL A N 1
ATOM 2249 C CA . VAL A 1 282 ? -0.056 -28.953 -7.133 1 96.31 282 VAL A CA 1
ATOM 2250 C C . VAL A 1 282 ? -1.161 -29.578 -7.98 1 96.31 282 VAL A C 1
ATOM 2252 O O . VAL A 1 282 ? -2.266 -29.812 -7.492 1 96.31 282 VAL A O 1
ATOM 2255 N N . ILE A 1 283 ? -0.855 -29.859 -9.266 1 96.56 283 ILE A N 1
ATOM 2256 C CA . ILE A 1 283 ? -1.81 -30.422 -10.211 1 96.56 283 ILE A CA 1
ATOM 2257 C C . ILE A 1 283 ? -2.238 -31.812 -9.734 1 96.56 283 ILE A C 1
ATOM 2259 O O . ILE A 1 283 ? -3.418 -32.156 -9.812 1 96.56 283 ILE A O 1
ATOM 2263 N N . LEU A 1 284 ? -1.283 -32.562 -9.242 1 95.31 284 LEU A N 1
ATOM 2264 C CA . LEU A 1 284 ? -1.533 -33.938 -8.836 1 95.31 284 LEU A CA 1
ATOM 2265 C C . LEU A 1 284 ? -1.98 -34 -7.383 1 95.31 284 LEU A C 1
ATOM 2267 O O . LEU A 1 284 ? -2.141 -35.094 -6.828 1 95.31 284 LEU A O 1
ATOM 2271 N N . GLN A 1 285 ? -2.115 -32.844 -6.73 1 92.88 285 GLN A N 1
ATOM 2272 C CA . GLN A 1 285 ? -2.594 -32.719 -5.355 1 92.88 285 GLN A CA 1
ATOM 2273 C C . GLN A 1 285 ? -1.708 -33.5 -4.395 1 92.88 285 GLN A C 1
ATOM 2275 O O . GLN A 1 285 ? -2.207 -34.25 -3.559 1 92.88 285 GLN A O 1
ATOM 2280 N N . LYS A 1 286 ? -0.461 -33.375 -4.621 1 93.31 286 LYS A N 1
ATOM 2281 C CA . LYS A 1 286 ? 0.544 -33.906 -3.703 1 93.31 286 LYS A CA 1
ATOM 2282 C C . LYS A 1 286 ? 0.992 -32.844 -2.707 1 93.31 286 LYS A C 1
ATOM 2284 O O . LYS A 1 286 ? 0.432 -31.75 -2.67 1 93.31 286 LYS A O 1
ATOM 2289 N N . GLU A 1 287 ? 1.917 -33.156 -1.855 1 92.19 287 GLU A N 1
ATOM 2290 C CA . GLU A 1 287 ? 2.402 -32.219 -0.848 1 92.19 287 GLU A CA 1
ATOM 2291 C C . GLU A 1 287 ? 3.066 -31.016 -1.497 1 92.19 287 GLU A C 1
ATOM 2293 O O . GLU A 1 287 ? 3.908 -31.172 -2.385 1 92.19 287 GLU A O 1
ATOM 2298 N N . ILE A 1 288 ? 2.668 -29.906 -1.007 1 93.88 288 ILE A N 1
ATOM 2299 C CA . ILE A 1 288 ? 3.121 -28.656 -1.594 1 93.88 288 ILE A CA 1
ATOM 2300 C C . ILE A 1 288 ? 4.074 -27.953 -0.632 1 93.88 288 ILE A C 1
ATOM 2302 O O . ILE A 1 288 ? 3.863 -27.953 0.583 1 93.88 288 ILE A O 1
ATOM 2306 N N . THR A 1 289 ? 5.074 -27.375 -1.1 1 95.5 289 THR A N 1
ATOM 2307 C CA . THR A 1 289 ? 6.023 -26.547 -0.355 1 95.5 289 THR A CA 1
ATOM 2308 C C . THR A 1 289 ? 6.258 -25.219 -1.067 1 95.5 289 THR A C 1
ATOM 2310 O O . THR A 1 289 ? 5.645 -24.953 -2.1 1 95.5 289 THR A O 1
ATOM 2313 N N . VAL A 1 290 ? 7.109 -24.438 -0.536 1 96.88 290 VAL A N 1
ATOM 2314 C CA . VAL A 1 290 ? 7.43 -23.141 -1.13 1 96.88 290 VAL A CA 1
ATOM 2315 C C . VAL A 1 290 ? 8.023 -23.344 -2.521 1 96.88 290 VAL A C 1
ATOM 2317 O O . VAL A 1 290 ? 7.984 -22.438 -3.357 1 96.88 290 VAL A O 1
ATOM 2320 N N . LYS A 1 291 ? 8.523 -24.562 -2.801 1 97.88 291 LYS A N 1
ATOM 2321 C CA . LYS A 1 291 ? 9.141 -24.891 -4.086 1 97.88 291 LYS A CA 1
ATOM 2322 C C . LYS A 1 291 ? 8.109 -24.875 -5.207 1 97.88 291 LYS A C 1
ATOM 2324 O O . LYS A 1 291 ? 8.453 -24.672 -6.375 1 97.88 291 LYS A O 1
ATOM 2329 N N . SER A 1 292 ? 6.844 -25.109 -4.844 1 97.88 292 SER A N 1
ATOM 2330 C CA . SER A 1 292 ? 5.781 -25.047 -5.84 1 97.88 292 SER A CA 1
ATOM 2331 C C . SER A 1 292 ? 5.629 -23.625 -6.379 1 97.88 292 SER A C 1
ATOM 2333 O O . SER A 1 292 ? 5.406 -23.422 -7.578 1 97.88 292 SER A O 1
ATOM 2335 N N . ASP A 1 293 ? 5.781 -22.656 -5.453 1 98.44 293 ASP A N 1
ATOM 2336 C CA . ASP A 1 293 ? 5.727 -21.266 -5.879 1 98.44 293 ASP A CA 1
ATOM 2337 C C . ASP A 1 293 ? 6.938 -20.906 -6.734 1 98.44 293 ASP A C 1
ATOM 2339 O O . ASP A 1 293 ? 6.832 -20.094 -7.66 1 98.44 293 ASP A O 1
ATOM 2343 N N . ILE A 1 294 ? 8.07 -21.5 -6.426 1 98.75 294 ILE A N 1
ATOM 2344 C CA . ILE A 1 294 ? 9.273 -21.25 -7.211 1 98.75 294 ILE A CA 1
ATOM 2345 C C . ILE A 1 294 ? 9.07 -21.75 -8.641 1 98.75 294 ILE A C 1
ATOM 2347 O O . ILE A 1 294 ? 9.469 -21.094 -9.602 1 98.75 294 ILE A O 1
ATOM 2351 N N . TYR A 1 295 ? 8.461 -22.922 -8.758 1 98.81 295 TYR A N 1
ATOM 2352 C CA . TYR A 1 295 ? 8.117 -23.453 -10.07 1 98.81 295 TYR A CA 1
ATOM 2353 C C . TYR A 1 295 ? 7.262 -22.469 -10.852 1 98.81 295 TYR A C 1
ATOM 2355 O O . TYR A 1 295 ? 7.609 -22.094 -11.977 1 98.81 295 TYR A O 1
ATOM 2363 N N . SER A 1 296 ? 6.168 -22.047 -10.242 1 98.81 296 SER A N 1
ATOM 2364 C CA . SER A 1 296 ? 5.238 -21.141 -10.906 1 98.81 296 SER A CA 1
ATOM 2365 C C . SER A 1 296 ? 5.918 -19.828 -11.273 1 98.81 296 SER A C 1
ATOM 2367 O O . SER A 1 296 ? 5.672 -19.281 -12.352 1 98.81 296 SER A O 1
ATOM 2369 N N . PHE A 1 297 ? 6.766 -19.328 -10.406 1 98.88 297 PHE A N 1
ATOM 2370 C CA . PHE A 1 297 ? 7.496 -18.094 -10.664 1 98.88 297 PHE A CA 1
ATOM 2371 C C . PHE A 1 297 ? 8.422 -18.25 -11.867 1 98.88 297 PHE A C 1
ATOM 2373 O O . PHE A 1 297 ? 8.516 -17.359 -12.711 1 98.88 297 PHE A O 1
ATOM 2380 N N . SER A 1 298 ? 9.102 -19.328 -11.914 1 98.88 298 SER A N 1
ATOM 2381 C CA . SER A 1 298 ? 9.984 -19.641 -13.039 1 98.88 298 SER A CA 1
ATOM 2382 C C . SER A 1 298 ? 9.203 -19.719 -14.352 1 98.88 298 SER A C 1
ATOM 2384 O O . SER A 1 298 ? 9.672 -19.25 -15.391 1 98.88 298 SER A O 1
ATOM 2386 N N . VAL A 1 299 ? 8.031 -20.297 -14.273 1 98.75 299 VAL A N 1
ATOM 2387 C CA . VAL A 1 299 ? 7.172 -20.391 -15.445 1 98.75 299 VAL A CA 1
ATOM 2388 C C . VAL A 1 299 ? 6.77 -19 -15.914 1 98.75 299 VAL A C 1
ATOM 2390 O O . VAL A 1 299 ? 6.723 -18.734 -17.109 1 98.75 299 VAL A O 1
ATOM 2393 N N . ILE A 1 300 ? 6.52 -18.094 -15.023 1 98.62 300 ILE A N 1
ATOM 2394 C CA . ILE A 1 300 ? 6.16 -16.719 -15.352 1 98.62 300 ILE A CA 1
ATOM 2395 C C . ILE A 1 300 ? 7.348 -16.031 -16.016 1 98.62 300 ILE A C 1
ATOM 2397 O O . ILE A 1 300 ? 7.176 -15.258 -16.969 1 98.62 300 ILE A O 1
ATOM 2401 N N . ILE A 1 301 ? 8.555 -16.281 -15.438 1 98.31 301 ILE A N 1
ATOM 2402 C CA . ILE A 1 301 ? 9.758 -15.719 -16.047 1 98.31 301 ILE A CA 1
ATOM 2403 C C . ILE A 1 301 ? 9.828 -16.141 -17.516 1 98.31 301 ILE A C 1
ATOM 2405 O O . ILE A 1 301 ? 10.047 -15.305 -18.406 1 98.31 301 ILE A O 1
ATOM 2409 N N . GLN A 1 302 ? 9.617 -17.422 -17.797 1 98 302 GLN A N 1
ATOM 2410 C CA . GLN A 1 302 ? 9.633 -17.922 -19.172 1 98 302 GLN A CA 1
ATOM 2411 C C . GLN A 1 302 ? 8.516 -17.312 -20 1 98 302 GLN A C 1
ATOM 2413 O O . GLN A 1 302 ? 8.727 -16.922 -21.156 1 98 302 GLN A O 1
ATOM 2418 N N . GLU A 1 303 ? 7.371 -17.156 -19.406 1 97.5 303 GLU A N 1
ATOM 2419 C CA . GLU A 1 303 ? 6.211 -16.578 -20.078 1 97.5 303 GLU A CA 1
ATOM 2420 C C . GLU A 1 303 ? 6.492 -15.148 -20.531 1 97.5 303 GLU A C 1
ATOM 2422 O O . GLU A 1 303 ? 6.25 -14.797 -21.688 1 97.5 303 GLU A O 1
ATOM 2427 N N . ILE A 1 304 ? 7.023 -14.352 -19.625 1 95.5 304 ILE A N 1
ATOM 2428 C CA . ILE A 1 304 ? 7.227 -12.93 -19.891 1 95.5 304 ILE A CA 1
ATOM 2429 C C . ILE A 1 304 ? 8.312 -12.758 -20.953 1 95.5 304 ILE A C 1
ATOM 2431 O O . ILE A 1 304 ? 8.188 -11.914 -21.844 1 95.5 304 ILE A O 1
ATOM 2435 N N . LEU A 1 305 ? 9.344 -13.555 -20.875 1 94.81 305 LEU A N 1
ATOM 2436 C CA . LEU A 1 305 ? 10.523 -13.336 -21.719 1 94.81 305 LEU A CA 1
ATOM 2437 C C . LEU A 1 305 ? 10.336 -13.969 -23.094 1 94.81 305 LEU A C 1
ATOM 2439 O O . LEU A 1 305 ? 11.039 -13.609 -24.047 1 94.81 305 LEU A O 1
ATOM 2443 N N . THR A 1 306 ? 9.406 -14.906 -23.203 1 94 306 THR A N 1
ATOM 2444 C CA . THR A 1 306 ? 9.195 -15.547 -24.5 1 94 306 THR A CA 1
ATOM 2445 C C . THR A 1 306 ? 7.895 -15.07 -25.141 1 94 306 THR A C 1
ATOM 2447 O O . THR A 1 306 ? 7.633 -15.344 -26.312 1 94 306 THR A O 1
ATOM 2450 N N . ASP A 1 307 ? 7.047 -14.43 -24.344 1 90.81 307 ASP A N 1
ATOM 2451 C CA . ASP A 1 307 ? 5.738 -13.961 -24.781 1 90.81 307 ASP A CA 1
ATOM 2452 C C . ASP A 1 307 ? 4.844 -15.117 -25.203 1 90.81 307 ASP A C 1
ATOM 2454 O O . ASP A 1 307 ? 4.078 -15.008 -26.156 1 90.81 307 ASP A O 1
ATOM 2458 N N . ASN A 1 308 ? 5.059 -16.234 -24.562 1 94 308 ASN A N 1
ATOM 2459 C CA . ASN A 1 308 ? 4.27 -17.438 -24.828 1 94 308 ASN A CA 1
ATOM 2460 C C . ASN A 1 308 ? 3.553 -17.938 -23.578 1 94 308 ASN A C 1
ATOM 2462 O O . ASN A 1 308 ? 4.137 -17.953 -22.5 1 94 308 ASN A O 1
ATOM 2466 N N . ILE A 1 309 ? 2.285 -18.234 -23.766 1 95.75 309 ILE A N 1
ATOM 2467 C CA . ILE A 1 309 ? 1.564 -18.859 -22.656 1 95.75 309 ILE A CA 1
ATOM 2468 C C . ILE A 1 309 ? 2.195 -20.219 -22.328 1 95.75 309 ILE A C 1
ATOM 2470 O O . ILE A 1 309 ? 2.504 -21 -23.234 1 95.75 309 ILE A O 1
ATOM 2474 N N . PRO A 1 310 ? 2.393 -20.547 -21.094 1 95.81 310 PRO A N 1
ATOM 2475 C CA . PRO A 1 310 ? 2.947 -21.859 -20.75 1 95.81 310 PRO A CA 1
ATOM 2476 C C . PRO A 1 310 ? 2.146 -23 -21.359 1 95.81 310 PRO A C 1
ATOM 2478 O O . PRO A 1 310 ? 0.919 -22.922 -21.453 1 95.81 310 PRO A O 1
ATOM 2481 N N . TRP A 1 311 ? 2.889 -24.094 -21.797 1 96.19 311 TRP A N 1
ATOM 2482 C CA . TRP A 1 311 ? 2.301 -25.281 -22.422 1 96.19 311 TRP A CA 1
ATOM 2483 C C . TRP A 1 311 ? 1.632 -24.922 -23.75 1 96.19 311 TRP A C 1
ATOM 2485 O O . TRP A 1 311 ? 0.701 -25.609 -24.188 1 96.19 311 TRP A O 1
ATOM 2495 N N . ASP A 1 312 ? 1.945 -23.734 -24.297 1 89.06 312 ASP A N 1
ATOM 2496 C CA . ASP A 1 312 ? 1.426 -23.25 -25.578 1 89.06 312 ASP A CA 1
ATOM 2497 C C . ASP A 1 312 ? -0.095 -23.125 -25.531 1 89.06 312 ASP A C 1
ATOM 2499 O O . ASP A 1 312 ? -0.776 -23.438 -26.516 1 89.06 312 ASP A O 1
ATOM 2503 N N . GLY A 1 313 ? -0.578 -22.891 -24.297 1 87.31 313 GLY A N 1
ATOM 2504 C CA . GLY A 1 313 ? -1.991 -22.594 -24.125 1 87.31 313 GLY A CA 1
ATOM 2505 C C . GLY A 1 313 ? -2.861 -23.828 -24.125 1 87.31 313 GLY A C 1
ATOM 2506 O O . GLY A 1 313 ? -4.078 -23.75 -24.328 1 87.31 313 GLY A O 1
ATOM 2507 N N . LEU A 1 314 ? -2.303 -24.984 -23.938 1 91.62 314 LEU A N 1
ATOM 2508 C CA . LEU A 1 314 ? -3.064 -26.234 -23.859 1 91.62 314 LEU A CA 1
ATOM 2509 C C . LEU A 1 314 ? -4.109 -26.156 -22.75 1 91.62 314 LEU A C 1
ATOM 2511 O O . LEU A 1 314 ? -3.926 -25.438 -21.766 1 91.62 314 LEU A O 1
ATOM 2515 N N . ASP A 1 315 ? -5.098 -26.953 -22.953 1 94.25 315 ASP A N 1
ATOM 2516 C CA . ASP A 1 315 ? -6.133 -27.031 -21.922 1 94.25 315 ASP A CA 1
ATOM 2517 C C . ASP A 1 315 ? -5.602 -27.719 -20.672 1 94.25 315 ASP A C 1
ATOM 2519 O O . ASP A 1 315 ? -4.801 -28.656 -20.75 1 94.25 315 ASP A O 1
ATOM 2523 N N . GLY A 1 316 ? -6.16 -27.406 -19.578 1 94.62 316 GLY A N 1
ATOM 2524 C CA . GLY A 1 316 ? -5.699 -27.922 -18.297 1 94.62 316 GLY A CA 1
ATOM 2525 C C . GLY A 1 316 ? -5.82 -29.422 -18.172 1 94.62 316 GLY A C 1
ATOM 2526 O O . GLY A 1 316 ? -4.93 -30.094 -17.641 1 94.62 316 GLY A O 1
ATOM 2527 N N . SER A 1 317 ? -6.863 -29.922 -18.703 1 94.19 317 SER A N 1
ATOM 2528 C CA . SER A 1 317 ? -7.062 -31.359 -18.641 1 94.19 317 SER A CA 1
ATOM 2529 C C . SER A 1 317 ? -5.992 -32.094 -19.438 1 94.19 317 SER A C 1
ATOM 2531 O O . SER A 1 317 ? -5.543 -33.188 -19.031 1 94.19 317 SER A O 1
ATOM 2533 N N . VAL A 1 318 ? -5.66 -31.547 -20.531 1 97.12 318 VAL A N 1
ATOM 2534 C CA . VAL A 1 318 ? -4.613 -32.125 -21.359 1 97.12 318 VAL A CA 1
ATOM 2535 C C . VAL A 1 318 ? -3.271 -32.062 -20.641 1 97.12 318 VAL A C 1
ATOM 2537 O O . VAL A 1 318 ? -2.49 -33 -20.672 1 97.12 318 VAL A O 1
ATOM 2540 N N . ILE A 1 319 ? -3.037 -30.969 -19.922 1 97.69 319 ILE A N 1
ATOM 2541 C CA . ILE A 1 319 ? -1.8 -30.781 -19.172 1 97.69 319 ILE A CA 1
ATOM 2542 C C . ILE A 1 319 ? -1.71 -31.828 -18.062 1 97.69 319 ILE A C 1
ATOM 2544 O O . ILE A 1 319 ? -0.665 -32.438 -17.875 1 97.69 319 ILE A O 1
ATOM 2548 N N . LYS A 1 320 ? -2.768 -32 -17.359 1 97.19 320 LYS A N 1
ATOM 2549 C CA . LYS A 1 320 ? -2.781 -33 -16.297 1 97.19 320 LYS A CA 1
ATOM 2550 C C . LYS A 1 320 ? -2.469 -34.406 -16.844 1 97.19 320 LYS A C 1
ATOM 2552 O O . LYS A 1 320 ? -1.666 -35.125 -16.266 1 97.19 320 LYS A O 1
ATOM 2557 N N . ARG A 1 321 ? -3.076 -34.75 -17.969 1 97.19 321 ARG A N 1
ATOM 2558 C CA . ARG A 1 321 ? -2.826 -36.062 -18.594 1 97.19 321 ARG A CA 1
ATOM 2559 C C . ARG A 1 321 ? -1.366 -36.188 -19.016 1 97.19 321 ARG A C 1
ATOM 2561 O O . ARG A 1 321 ? -0.761 -37.25 -18.844 1 97.19 321 ARG A O 1
ATOM 2568 N N . ALA A 1 322 ? -0.915 -35.094 -19.562 1 97.31 322 ALA A N 1
ATOM 2569 C CA . ALA A 1 322 ? 0.482 -35.094 -19.984 1 97.31 322 ALA A CA 1
ATOM 2570 C C . ALA A 1 322 ? 1.416 -35.375 -18.812 1 97.31 322 ALA A C 1
ATOM 2572 O O . ALA A 1 322 ? 2.355 -36.156 -18.922 1 97.31 322 ALA A O 1
ATOM 2573 N N . ILE A 1 323 ? 1.18 -34.781 -17.688 1 97.12 323 ILE A N 1
ATOM 2574 C CA . ILE A 1 323 ? 2.014 -34.906 -16.5 1 97.12 323 ILE A CA 1
ATOM 2575 C C . ILE A 1 323 ? 1.919 -36.344 -15.961 1 97.12 323 ILE A C 1
ATOM 2577 O O . ILE A 1 323 ? 2.926 -36.906 -15.555 1 97.12 323 ILE A O 1
ATOM 2581 N N . VAL A 1 324 ? 0.785 -36.906 -16.016 1 96.75 324 VAL A N 1
ATOM 2582 C CA . VAL A 1 324 ? 0.557 -38.25 -15.516 1 96.75 324 VAL A CA 1
ATOM 2583 C C . VAL A 1 324 ? 1.378 -39.25 -16.328 1 96.75 324 VAL A C 1
ATOM 2585 O O . VAL A 1 324 ? 1.908 -40.219 -15.773 1 96.75 324 VAL A O 1
ATOM 2588 N N . VAL A 1 325 ? 1.475 -38.969 -17.641 1 96.69 325 VAL A N 1
ATOM 2589 C CA . VAL A 1 325 ? 2.189 -39.938 -18.484 1 96.69 325 VAL A CA 1
ATOM 2590 C C . VAL A 1 325 ? 3.666 -39.562 -18.547 1 96.69 325 VAL A C 1
ATOM 2592 O O . VAL A 1 325 ? 4.426 -40.125 -19.328 1 96.69 325 VAL A O 1
ATOM 2595 N N . GLY A 1 326 ? 4.094 -38.5 -17.828 1 95.44 326 GLY A N 1
ATOM 2596 C CA . GLY A 1 326 ? 5.512 -38.219 -17.656 1 95.44 326 GLY A CA 1
ATOM 2597 C C . GLY A 1 326 ? 6.016 -37.094 -18.562 1 95.44 326 GLY A C 1
ATOM 2598 O O . GLY A 1 326 ? 7.219 -36.969 -18.797 1 95.44 326 GLY A O 1
ATOM 2599 N N . ASN A 1 327 ? 5.133 -36.406 -19.203 1 96.44 327 ASN A N 1
ATOM 2600 C CA . ASN A 1 327 ? 5.504 -35.219 -19.984 1 96.44 327 ASN A CA 1
ATOM 2601 C C . ASN A 1 327 ? 5.434 -33.938 -19.141 1 96.44 327 ASN A C 1
ATOM 2603 O O . ASN A 1 327 ? 4.469 -33.719 -18.406 1 96.44 327 ASN A O 1
ATOM 2607 N N . TYR A 1 328 ? 6.512 -33.156 -19.25 1 97.44 328 TYR A N 1
ATOM 2608 C CA . TYR A 1 328 ? 6.598 -31.969 -18.406 1 97.44 328 TYR A CA 1
ATOM 2609 C C . TYR A 1 328 ? 7.031 -30.75 -19.219 1 97.44 328 TYR A C 1
ATOM 2611 O O . TYR A 1 328 ? 7.5 -30.891 -20.344 1 97.44 328 TYR A O 1
ATOM 2619 N N . LEU A 1 329 ? 6.766 -29.594 -18.641 1 97.06 329 LEU A N 1
ATOM 2620 C CA . LEU A 1 329 ? 7.242 -28.344 -19.234 1 97.06 329 LEU A CA 1
ATOM 2621 C C . LEU A 1 329 ? 8.766 -28.281 -19.219 1 97.06 329 LEU A C 1
ATOM 2623 O O . LEU A 1 329 ? 9.398 -28.672 -18.219 1 97.06 329 LEU A O 1
ATOM 2627 N N . GLU A 1 330 ? 9.336 -27.812 -20.297 1 96.06 330 GLU A N 1
ATOM 2628 C CA . GLU A 1 330 ? 10.789 -27.672 -20.391 1 96.06 330 GLU A CA 1
ATOM 2629 C C . GLU A 1 330 ? 11.18 -26.203 -20.531 1 96.06 330 GLU A C 1
ATOM 2631 O O . GLU A 1 330 ? 10.391 -25.375 -20.984 1 96.06 330 GLU A O 1
ATOM 2636 N N . ALA A 1 331 ? 12.367 -25.938 -20.047 1 97.5 331 ALA A N 1
ATOM 2637 C CA . ALA A 1 331 ? 12.891 -24.578 -20.219 1 97.5 331 ALA A CA 1
ATOM 2638 C C . ALA A 1 331 ? 13.016 -24.234 -21.703 1 97.5 331 ALA A C 1
ATOM 2640 O O . ALA A 1 331 ? 13.492 -25.047 -22.5 1 97.5 331 ALA A O 1
ATOM 2641 N N . ASP A 1 332 ? 12.555 -23.109 -22 1 96.44 332 ASP A N 1
ATOM 2642 C CA . ASP A 1 332 ? 12.609 -22.641 -23.391 1 96.44 332 ASP A CA 1
ATOM 2643 C C . ASP A 1 332 ? 14.023 -22.219 -23.766 1 96.44 332 ASP A C 1
ATOM 2645 O O . ASP A 1 332 ? 14.625 -21.391 -23.094 1 96.44 332 ASP A O 1
ATOM 2649 N N . PHE A 1 333 ? 14.516 -22.672 -24.875 1 93.38 333 PHE A N 1
ATOM 2650 C CA . PHE A 1 333 ? 15.883 -22.438 -25.297 1 93.38 333 PHE A CA 1
ATOM 2651 C C . PHE A 1 333 ? 16.078 -20.984 -25.703 1 93.38 333 PHE A C 1
ATOM 2653 O O . PHE A 1 333 ? 17.203 -20.484 -25.766 1 93.38 333 PHE A O 1
ATOM 2660 N N . ARG A 1 334 ? 15.055 -20.25 -25.953 1 93.81 334 ARG A N 1
ATOM 2661 C CA . ARG A 1 334 ? 15.117 -18.859 -26.344 1 93.81 334 ARG A CA 1
ATOM 2662 C C . ARG A 1 334 ? 15.477 -17.969 -25.156 1 93.81 334 ARG A C 1
ATOM 2664 O O . ARG A 1 334 ? 15.859 -16.812 -25.344 1 93.81 334 ARG A O 1
ATOM 2671 N N . LEU A 1 335 ? 15.398 -18.484 -23.953 1 96.38 335 LEU A N 1
ATOM 2672 C CA . LEU A 1 335 ? 15.695 -17.688 -22.75 1 96.38 335 LEU A CA 1
ATOM 2673 C C . LEU A 1 335 ? 17.188 -17.375 -22.672 1 96.38 335 LEU A C 1
ATOM 2675 O O . LEU A 1 335 ? 18.031 -18.266 -22.797 1 96.38 335 LEU A O 1
ATOM 2679 N N . PRO A 1 336 ? 17.516 -16.109 -22.5 1 94.12 336 PRO A N 1
ATOM 2680 C CA . PRO A 1 336 ? 18.922 -15.766 -22.266 1 94.12 336 PRO A CA 1
ATOM 2681 C C . PRO A 1 336 ? 19.359 -16.078 -20.828 1 94.12 336 PRO A C 1
ATOM 2683 O O . PRO A 1 336 ? 18.516 -16.188 -19.938 1 94.12 336 PRO A O 1
ATOM 2686 N N . LYS A 1 337 ? 20.703 -16.266 -20.719 1 93.5 337 LYS A N 1
ATOM 2687 C CA . LYS A 1 337 ? 21.219 -16.266 -19.359 1 93.5 337 LYS A CA 1
ATOM 2688 C C . LYS A 1 337 ? 21.125 -14.875 -18.734 1 93.5 337 LYS A C 1
ATOM 2690 O O . LYS A 1 337 ? 21.281 -13.867 -19.422 1 93.5 337 LYS A O 1
ATOM 2695 N N . PRO A 1 338 ? 20.859 -14.828 -17.547 1 96.38 338 PRO A N 1
ATOM 2696 C CA . PRO A 1 338 ? 20.812 -15.875 -16.531 1 96.38 338 PRO A CA 1
ATOM 2697 C C . PRO A 1 338 ? 19.422 -16.469 -16.344 1 96.38 338 PRO A C 1
ATOM 2699 O O . PRO A 1 338 ? 19.219 -17.312 -15.477 1 96.38 338 PRO A O 1
ATOM 2702 N N . TYR A 1 339 ? 18.469 -16.062 -17.125 1 97.69 339 TYR A N 1
ATOM 2703 C CA . TYR A 1 339 ? 17.078 -16.453 -16.938 1 97.69 339 TYR A CA 1
ATOM 2704 C C . TYR A 1 339 ? 16.875 -17.906 -17.297 1 97.69 339 TYR A C 1
ATOM 2706 O O . TYR A 1 339 ? 16.094 -18.609 -16.656 1 97.69 339 TYR A O 1
ATOM 2714 N N . TYR A 1 340 ? 17.547 -18.375 -18.312 1 98.06 340 TYR A N 1
ATOM 2715 C CA . TYR A 1 340 ? 17.469 -19.781 -18.672 1 98.06 340 TYR A CA 1
ATOM 2716 C C . TYR A 1 340 ? 17.828 -20.672 -17.484 1 98.06 340 TYR A C 1
ATOM 2718 O O . TYR A 1 340 ? 17.156 -21.672 -17.219 1 98.06 340 TYR A O 1
ATOM 2726 N N . ASP A 1 341 ? 18.859 -20.266 -16.812 1 97.88 341 ASP A N 1
ATOM 2727 C CA . ASP A 1 341 ? 19.328 -21.062 -15.688 1 97.88 341 ASP A CA 1
ATOM 2728 C C . ASP A 1 341 ? 18.312 -21.078 -14.555 1 97.88 341 ASP A C 1
ATOM 2730 O O . ASP A 1 341 ? 18.109 -22.094 -13.898 1 97.88 341 ASP A O 1
ATOM 2734 N N . ILE A 1 342 ? 17.734 -19.922 -14.242 1 98.44 342 ILE A N 1
ATOM 2735 C CA . ILE A 1 342 ? 16.703 -19.828 -13.219 1 98.44 342 ILE A CA 1
ATOM 2736 C C . ILE A 1 342 ? 15.547 -20.766 -13.555 1 98.44 342 ILE A C 1
ATOM 2738 O O . ILE A 1 342 ? 15.117 -21.562 -12.719 1 98.44 342 ILE A O 1
ATOM 2742 N N . VAL A 1 343 ? 15.07 -20.703 -14.805 1 98.69 343 VAL A N 1
ATOM 2743 C CA . VAL A 1 343 ? 13.898 -21.469 -15.242 1 98.69 343 VAL A CA 1
ATOM 2744 C C . VAL A 1 343 ? 14.227 -22.953 -15.25 1 98.69 343 VAL A C 1
ATOM 2746 O O . VAL A 1 343 ? 13.453 -23.781 -14.734 1 98.69 343 VAL A O 1
ATOM 2749 N N . LYS A 1 344 ? 15.352 -23.297 -15.797 1 98.44 344 LYS A N 1
ATOM 2750 C CA . LYS A 1 344 ? 15.766 -24.688 -15.867 1 98.44 344 LYS A CA 1
ATOM 2751 C C . LYS A 1 344 ? 15.812 -25.312 -14.477 1 98.44 344 LYS A C 1
ATOM 2753 O O . LYS A 1 344 ? 15.352 -26.438 -14.281 1 98.44 344 LYS A O 1
ATOM 2758 N N . SER A 1 345 ? 16.312 -24.594 -13.555 1 98.25 345 SER A N 1
ATOM 2759 C CA . SER A 1 345 ? 16.406 -25.078 -12.18 1 98.25 345 SER A CA 1
ATOM 2760 C C . SER A 1 345 ? 15.039 -25.109 -11.508 1 98.25 345 SER A C 1
ATOM 2762 O O . SER A 1 345 ? 14.742 -26 -10.727 1 98.25 345 SER A O 1
ATOM 2764 N N . GLY A 1 346 ? 14.203 -24.172 -11.82 1 98.56 346 GLY A N 1
ATOM 2765 C CA . GLY A 1 346 ? 12.961 -23.969 -11.094 1 98.56 346 GLY A CA 1
ATOM 2766 C C . GLY A 1 346 ? 11.836 -24.875 -11.562 1 98.56 346 GLY A C 1
ATOM 2767 O O . GLY A 1 346 ? 10.891 -25.141 -10.82 1 98.56 346 GLY A O 1
ATOM 2768 N N . ILE A 1 347 ? 11.859 -25.406 -12.797 1 98.56 347 ILE A N 1
ATOM 2769 C CA . ILE A 1 347 ? 10.719 -26.141 -13.32 1 98.56 347 ILE A CA 1
ATOM 2770 C C . ILE A 1 347 ? 11.031 -27.625 -13.344 1 98.56 347 ILE A C 1
ATOM 2772 O O . ILE A 1 347 ? 10.422 -28.391 -14.102 1 98.56 347 ILE A O 1
ATOM 2776 N N . GLN A 1 348 ? 12.031 -28.016 -12.516 1 98.38 348 GLN A N 1
ATOM 2777 C CA . GLN A 1 348 ? 12.297 -29.438 -12.359 1 98.38 348 GLN A CA 1
ATOM 2778 C C . GLN A 1 348 ? 11.047 -30.172 -11.875 1 98.38 348 GLN A C 1
ATOM 2780 O O . GLN A 1 348 ? 10.242 -29.625 -11.125 1 98.38 348 GLN A O 1
ATOM 2785 N N . VAL A 1 349 ? 10.93 -31.406 -12.281 1 97.62 349 VAL A N 1
ATOM 2786 C CA . VAL A 1 349 ? 9.75 -32.219 -12 1 97.62 349 VAL A CA 1
ATOM 2787 C C . VAL A 1 349 ? 9.641 -32.438 -10.492 1 97.62 349 VAL A C 1
ATOM 2789 O O . VAL A 1 349 ? 8.578 -32.219 -9.898 1 97.62 349 VAL A O 1
ATOM 2792 N N . ARG A 1 350 ? 10.711 -32.875 -9.922 1 97.12 350 ARG A N 1
ATOM 2793 C CA . ARG A 1 350 ? 10.727 -33.156 -8.484 1 97.12 350 ARG A CA 1
ATOM 2794 C C . ARG A 1 350 ? 11.094 -31.891 -7.699 1 97.12 350 ARG A C 1
ATOM 2796 O O . ARG A 1 350 ? 12.031 -31.172 -8.062 1 97.12 350 ARG A O 1
ATOM 2803 N N . GLN A 1 351 ? 10.469 -31.625 -6.621 1 97 351 GLN A N 1
ATOM 2804 C CA . GLN A 1 351 ? 10.688 -30.453 -5.785 1 97 351 GLN A CA 1
ATOM 2805 C C . GLN A 1 351 ? 12.141 -30.359 -5.332 1 97 351 GLN A C 1
ATOM 2807 O O . GLN A 1 351 ? 12.742 -29.281 -5.336 1 97 351 GLN A O 1
ATOM 2812 N N . LYS A 1 352 ? 12.688 -31.469 -4.918 1 96.38 352 LYS A N 1
ATOM 2813 C CA . LYS A 1 352 ? 14.031 -31.516 -4.34 1 96.38 352 LYS A CA 1
ATOM 2814 C C . LYS A 1 352 ? 15.078 -31.078 -5.359 1 96.38 352 LYS A C 1
ATOM 2816 O O . LYS A 1 352 ? 16.188 -30.688 -4.988 1 96.38 352 LYS A O 1
ATOM 2821 N N . ASP A 1 353 ? 14.719 -31.203 -6.617 1 98.06 353 ASP A N 1
ATOM 2822 C CA . ASP A 1 353 ? 15.672 -30.891 -7.676 1 98.06 353 ASP A CA 1
ATOM 2823 C C . ASP A 1 353 ? 15.648 -29.406 -8.023 1 98.06 353 ASP A C 1
ATOM 2825 O O . ASP A 1 353 ? 16.484 -28.938 -8.797 1 98.06 353 ASP A O 1
ATOM 2829 N N . ARG A 1 354 ? 14.703 -28.656 -7.449 1 98.25 354 ARG A N 1
ATOM 2830 C CA . ARG A 1 354 ? 14.664 -27.203 -7.613 1 98.25 354 ARG A CA 1
ATOM 2831 C C . ARG A 1 354 ? 15.602 -26.516 -6.621 1 98.25 354 ARG A C 1
ATOM 2833 O O . ARG A 1 354 ? 15.172 -26.109 -5.535 1 98.25 354 ARG A O 1
ATOM 2840 N N . THR A 1 355 ? 16.734 -26.281 -7 1 96.44 355 THR A N 1
ATOM 2841 C CA . THR A 1 355 ? 17.844 -26.016 -6.082 1 96.44 355 THR A CA 1
ATOM 2842 C C . THR A 1 355 ? 17.922 -24.516 -5.762 1 96.44 355 THR A C 1
ATOM 2844 O O . THR A 1 355 ? 18.484 -24.125 -4.73 1 96.44 355 THR A O 1
ATOM 2847 N N . MET A 1 356 ? 17.453 -23.641 -6.582 1 96.75 356 MET A N 1
ATOM 2848 C CA . MET A 1 356 ? 17.516 -22.203 -6.312 1 96.75 356 MET A CA 1
ATOM 2849 C C . MET A 1 356 ? 16.328 -21.75 -5.484 1 96.75 356 MET A C 1
ATOM 2851 O O . MET A 1 356 ? 15.18 -22.016 -5.844 1 96.75 356 MET A O 1
ATOM 2855 N N . ASN A 1 357 ? 16.578 -21.109 -4.402 1 96.38 357 ASN A N 1
ATOM 2856 C CA . ASN A 1 357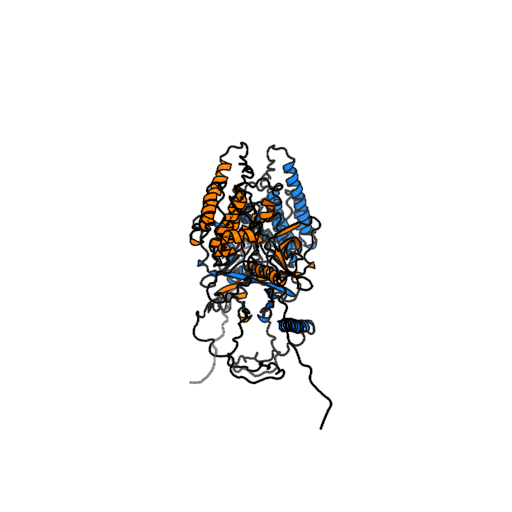 ? 15.492 -20.5 -3.637 1 96.38 357 ASN A CA 1
ATOM 2857 C C . ASN A 1 357 ? 15.234 -19.062 -4.082 1 96.38 357 ASN A C 1
ATOM 2859 O O . ASN A 1 357 ? 15.906 -18.547 -4.984 1 96.38 357 ASN A O 1
ATOM 2863 N N . LEU A 1 358 ? 14.266 -18.422 -3.473 1 96.56 358 LEU A N 1
ATOM 2864 C CA . LEU A 1 358 ? 13.867 -17.094 -3.918 1 96.56 358 LEU A CA 1
ATOM 2865 C C . LEU A 1 358 ? 14.969 -16.078 -3.643 1 96.56 358 LEU A C 1
ATOM 2867 O O . LEU A 1 358 ? 15.156 -15.125 -4.41 1 96.56 358 LEU A O 1
ATOM 2871 N N . GLN A 1 359 ? 15.688 -16.266 -2.588 1 93.94 359 GLN A N 1
ATOM 2872 C CA . GLN A 1 359 ? 16.797 -15.367 -2.279 1 93.94 359 GLN A CA 1
ATOM 2873 C C . GLN A 1 359 ? 17.875 -15.422 -3.363 1 93.94 359 GLN A C 1
ATOM 2875 O O . GLN A 1 359 ? 18.406 -14.391 -3.768 1 93.94 359 GLN A O 1
ATOM 2880 N N . ASP A 1 360 ? 18.188 -16.609 -3.775 1 96.5 360 ASP A N 1
ATOM 2881 C CA . ASP A 1 360 ? 19.141 -16.797 -4.863 1 96.5 360 ASP A CA 1
ATOM 2882 C C . ASP A 1 360 ? 18.672 -16.094 -6.133 1 96.5 360 ASP A C 1
ATOM 2884 O O . ASP A 1 360 ? 19.438 -15.383 -6.781 1 96.5 360 ASP A O 1
ATOM 2888 N N . ILE A 1 361 ? 17.453 -16.344 -6.438 1 97.81 361 ILE A N 1
ATOM 2889 C CA . ILE A 1 361 ? 16.875 -15.781 -7.656 1 97.81 361 ILE A CA 1
ATOM 2890 C C . ILE A 1 361 ? 16.891 -14.258 -7.586 1 97.81 361 ILE A C 1
ATOM 2892 O O . ILE A 1 361 ? 17.266 -13.594 -8.555 1 97.81 361 ILE A O 1
ATOM 2896 N N . GLN A 1 362 ? 16.516 -13.695 -6.465 1 95.56 362 GLN A N 1
ATOM 2897 C CA . GLN A 1 362 ? 16.531 -12.25 -6.277 1 95.56 362 GLN A CA 1
ATOM 2898 C C . GLN A 1 362 ? 17.938 -11.68 -6.465 1 95.56 362 GLN A C 1
ATOM 2900 O O . GLN A 1 362 ? 18.109 -10.609 -7.051 1 95.56 362 GLN A O 1
ATOM 2905 N N . TYR A 1 363 ? 18.906 -12.391 -5.953 1 94.69 363 TYR A N 1
ATOM 2906 C CA . TYR A 1 363 ? 20.297 -11.961 -6.102 1 94.69 363 TYR A CA 1
ATOM 2907 C C . TYR A 1 363 ? 20.688 -11.898 -7.574 1 94.69 363 TYR A C 1
ATOM 2909 O O . TYR A 1 363 ? 21.312 -10.922 -8.008 1 94.69 363 TYR A O 1
ATOM 2917 N N . ILE A 1 364 ? 20.328 -12.898 -8.297 1 97 364 ILE A N 1
ATOM 2918 C CA . ILE A 1 364 ? 20.641 -12.953 -9.719 1 97 364 ILE A CA 1
ATOM 2919 C C . ILE A 1 364 ? 19.938 -11.812 -10.445 1 97 364 ILE A C 1
ATOM 2921 O O . ILE A 1 364 ? 20.547 -11.117 -11.258 1 97 364 ILE A O 1
ATOM 2925 N N . LEU A 1 365 ? 18.656 -11.602 -10.125 1 96.62 365 LEU A N 1
ATOM 2926 C CA . LEU A 1 365 ? 17.875 -10.555 -10.766 1 96.62 365 LEU A CA 1
ATOM 2927 C C . LEU A 1 365 ? 18.438 -9.172 -10.453 1 96.62 365 LEU A C 1
ATOM 2929 O O . LEU A 1 365 ? 18.547 -8.328 -11.344 1 96.62 365 LEU A O 1
ATOM 2933 N N . LYS A 1 366 ? 18.797 -8.953 -9.258 1 93.94 366 LYS A N 1
ATOM 2934 C CA . LYS A 1 366 ? 19.344 -7.664 -8.852 1 93.94 366 LYS A CA 1
ATOM 2935 C C . LYS A 1 366 ? 20.656 -7.375 -9.57 1 93.94 366 LYS A C 1
ATOM 2937 O O . LYS A 1 366 ? 20.906 -6.246 -10 1 93.94 366 LYS A O 1
ATOM 2942 N N . ASN A 1 367 ? 21.484 -8.352 -9.656 1 93.81 367 ASN A N 1
ATOM 2943 C CA . ASN A 1 367 ? 22.766 -8.188 -10.359 1 93.81 367 ASN A CA 1
ATOM 2944 C C . ASN A 1 367 ? 22.547 -7.902 -11.844 1 93.81 367 ASN A C 1
ATOM 2946 O O . ASN A 1 367 ? 23.266 -7.082 -12.43 1 93.81 367 ASN A O 1
ATOM 2950 N N . ASP A 1 368 ? 21.672 -8.641 -12.375 1 93.62 368 ASP A N 1
ATOM 2951 C CA . ASP A 1 368 ? 21.359 -8.391 -13.781 1 93.62 368 ASP A CA 1
ATOM 2952 C C . ASP A 1 368 ? 20.844 -6.977 -13.984 1 93.62 368 ASP A C 1
ATOM 2954 O O . ASP A 1 368 ? 21.172 -6.32 -14.977 1 93.62 368 ASP A O 1
ATOM 2958 N N . LEU A 1 369 ? 20 -6.539 -13.086 1 91.94 369 LEU A N 1
ATOM 2959 C CA . LEU A 1 369 ? 19.438 -5.195 -13.164 1 91.94 369 LEU A CA 1
ATOM 2960 C C . LEU A 1 369 ? 20.531 -4.141 -13.102 1 91.94 369 LEU A C 1
ATOM 2962 O O . LEU A 1 369 ? 20.5 -3.156 -13.844 1 91.94 369 LEU A O 1
ATOM 2966 N N . LYS A 1 370 ? 21.484 -4.332 -12.312 1 89.88 370 LYS A N 1
ATOM 2967 C CA . LYS A 1 370 ? 22.609 -3.414 -12.203 1 89.88 370 LYS A CA 1
ATOM 2968 C C . LYS A 1 370 ? 23.375 -3.326 -13.523 1 89.88 370 LYS A C 1
ATOM 2970 O O . LYS A 1 370 ? 23.766 -2.236 -13.945 1 89.88 370 LYS A O 1
ATOM 2975 N N . GLU A 1 371 ? 23.547 -4.426 -14.094 1 88.5 371 GLU A N 1
ATOM 2976 C CA . GLU A 1 371 ? 24.266 -4.477 -15.367 1 88.5 371 GLU A CA 1
ATOM 2977 C C . GLU A 1 371 ? 23.469 -3.783 -16.469 1 88.5 371 GLU A C 1
ATOM 2979 O O . GLU A 1 371 ? 24.047 -3.09 -17.312 1 88.5 371 GLU A O 1
ATOM 2984 N N . LEU A 1 372 ? 22.188 -3.992 -16.422 1 86.75 372 LEU A N 1
ATOM 2985 C CA . LEU A 1 372 ? 21.312 -3.379 -17.422 1 86.75 372 LEU A CA 1
ATOM 2986 C C . LEU A 1 372 ? 21.312 -1.86 -17.297 1 86.75 372 LEU A C 1
ATOM 2988 O O . LEU A 1 372 ? 21.359 -1.144 -18.297 1 86.75 372 LEU A O 1
ATOM 2992 N N . ILE A 1 373 ? 21.328 -1.391 -16.109 1 83.44 373 ILE A N 1
ATOM 2993 C CA . ILE A 1 373 ? 21.328 0.046 -15.859 1 83.44 373 ILE A CA 1
ATOM 2994 C C . ILE A 1 373 ? 22.688 0.63 -16.203 1 83.44 373 ILE A C 1
ATOM 2996 O O . ILE A 1 373 ? 22.781 1.713 -16.781 1 83.44 373 ILE A O 1
ATOM 3000 N N . GLY A 1 374 ? 23.734 -0.053 -15.82 1 78.75 374 GLY A N 1
ATOM 3001 C CA . GLY A 1 374 ? 25.078 0.391 -16.141 1 78.75 374 GLY A CA 1
ATOM 3002 C C . GLY A 1 374 ? 25.344 0.458 -17.641 1 78.75 374 GLY A C 1
ATOM 3003 O O . GLY A 1 374 ? 26.016 1.378 -18.109 1 78.75 374 GLY A O 1
ATOM 3004 N N . ALA A 1 375 ? 24.812 -0.454 -18.328 1 73.56 375 ALA A N 1
ATOM 3005 C CA . ALA A 1 375 ? 25 -0.496 -19.781 1 73.56 375 ALA A CA 1
ATOM 3006 C C . ALA A 1 375 ? 24.297 0.679 -20.453 1 73.56 375 ALA A C 1
ATOM 3008 O O . ALA A 1 375 ? 24.766 1.188 -21.469 1 73.56 375 ALA A O 1
ATOM 3009 N N . GLN A 1 376 ? 23.219 1.084 -19.969 1 68.56 376 GLN A N 1
ATOM 3010 C CA . GLN A 1 376 ? 22.484 2.221 -20.516 1 68.56 376 GLN A CA 1
ATOM 3011 C C . GLN A 1 376 ? 23.219 3.531 -20.25 1 68.56 376 GLN A C 1
ATOM 3013 O O . GLN A 1 376 ? 23.141 4.469 -21.047 1 68.56 376 GLN A O 1
ATOM 3018 N N . ARG A 1 377 ? 23.906 3.588 -19.156 1 62.72 377 ARG A N 1
ATOM 3019 C CA . ARG A 1 377 ? 24.625 4.809 -18.797 1 62.72 377 ARG A CA 1
ATOM 3020 C C . ARG A 1 377 ? 25.875 4.961 -19.656 1 62.72 377 ARG A C 1
ATOM 3022 O O . ARG A 1 377 ? 26.297 6.082 -19.969 1 62.72 377 ARG A O 1
ATOM 3029 N N . THR A 1 378 ? 26.609 3.889 -19.969 1 59 378 THR A N 1
ATOM 3030 C CA . THR A 1 378 ? 27.828 3.941 -20.75 1 59 378 THR A CA 1
ATOM 3031 C C . THR A 1 378 ? 27.531 4.027 -22.25 1 59 378 THR A C 1
ATOM 3033 O O . THR A 1 378 ? 28.422 4.277 -23.047 1 59 378 THR A O 1
ATOM 3036 N N . GLN A 1 379 ? 26.469 3.443 -22.734 1 51.72 379 GLN A N 1
ATOM 3037 C CA . GLN A 1 379 ? 26.266 3.562 -24.172 1 51.72 379 GLN A CA 1
ATOM 3038 C C . GLN A 1 379 ? 26.016 5.016 -24.578 1 51.72 379 GLN A C 1
ATOM 3040 O O . GLN A 1 379 ? 25.156 5.68 -24.016 1 51.72 379 GLN A O 1
ATOM 3045 N N . PRO A 1 380 ? 26.969 5.746 -25.188 1 45.78 380 PRO A N 1
ATOM 3046 C CA . PRO A 1 380 ? 26.703 7.055 -25.797 1 45.78 380 PRO A CA 1
ATOM 3047 C C . PRO A 1 380 ? 25.297 7.168 -26.375 1 45.78 380 PRO A C 1
ATOM 3049 O O . PRO A 1 380 ? 24.672 6.148 -26.672 1 45.78 380 PRO A O 1
ATOM 3052 N N . THR A 1 381 ? 24.609 8.461 -26.344 1 42.28 381 THR A N 1
ATOM 3053 C CA . THR A 1 381 ? 23.312 8.836 -26.922 1 42.28 381 THR A CA 1
ATOM 3054 C C . THR A 1 381 ? 23.047 8.039 -28.203 1 42.28 381 THR A C 1
ATOM 3056 O O . THR A 1 381 ? 22.266 8.477 -29.047 1 42.28 381 THR A O 1
ATOM 3059 N N . GLU A 1 382 ? 23.938 7.191 -28.703 1 37.72 382 GLU A N 1
ATOM 3060 C CA . GLU A 1 382 ? 23.406 6.57 -29.906 1 37.72 382 GLU A CA 1
ATOM 3061 C C . GLU A 1 382 ? 22.078 5.871 -29.641 1 37.72 382 GLU A C 1
ATOM 3063 O O . GLU A 1 382 ? 21.703 5.648 -28.5 1 37.72 382 GLU A O 1
ATOM 3068 N N . SER A 1 383 ? 21.438 5.223 -30.719 1 37.5 383 SER A N 1
ATOM 3069 C CA . SER A 1 383 ? 20.078 4.707 -30.844 1 37.5 383 SER A CA 1
ATOM 3070 C C . SER A 1 383 ? 19.75 3.738 -29.719 1 37.5 383 SER A C 1
ATOM 3072 O O . SER A 1 383 ? 20.562 2.863 -29.391 1 37.5 383 SER A O 1
ATOM 3074 N N . PRO A 1 384 ? 19.031 4.176 -28.734 1 37.69 384 PRO A N 1
ATOM 3075 C CA . PRO A 1 384 ? 18.594 3.242 -27.703 1 37.69 384 PRO A CA 1
ATOM 3076 C C . PRO A 1 384 ? 18.469 1.806 -28.203 1 37.69 384 PRO A C 1
ATOM 3078 O O . PRO A 1 384 ? 17.812 1.554 -29.219 1 37.69 384 PRO A O 1
ATOM 3081 N N . ARG A 1 385 ? 19.578 1.053 -28.188 1 34.12 385 ARG A N 1
ATOM 3082 C CA . ARG A 1 385 ? 19.406 -0.37 -28.469 1 34.12 385 ARG A CA 1
ATOM 3083 C C . ARG A 1 385 ? 18.125 -0.903 -27.828 1 34.12 385 ARG A C 1
ATOM 3085 O O . ARG A 1 385 ? 18.062 -1.087 -26.625 1 34.12 385 ARG A O 1
ATOM 3092 N N . VAL A 1 386 ? 17.047 -0.481 -28.297 1 35.97 386 VAL A N 1
ATOM 3093 C CA . VAL A 1 386 ? 15.883 -1.344 -28.125 1 35.97 386 VAL A CA 1
ATOM 3094 C C . VAL A 1 386 ? 16.281 -2.799 -28.359 1 35.97 386 VAL A C 1
ATOM 3096 O O . VAL A 1 386 ? 16.578 -3.191 -29.484 1 35.97 386 VAL A O 1
ATOM 3099 N N . GLN A 1 387 ? 17.281 -3.311 -27.734 1 32 387 GLN A N 1
ATOM 3100 C CA . GLN A 1 387 ? 17.219 -4.754 -27.953 1 32 387 GLN A CA 1
ATOM 3101 C C . GLN A 1 387 ? 15.773 -5.227 -28.078 1 32 387 GLN A C 1
ATOM 3103 O O . GLN A 1 387 ? 15.055 -5.312 -27.078 1 32 387 GLN A O 1
ATOM 3108 N N . ARG A 1 388 ? 15.219 -4.828 -29.094 1 31.8 388 ARG A N 1
ATOM 3109 C CA . ARG A 1 388 ? 13.969 -5.457 -29.516 1 31.8 388 ARG A CA 1
ATOM 3110 C C . ARG A 1 388 ? 14.016 -6.965 -29.297 1 31.8 388 ARG A C 1
ATOM 3112 O O . ARG A 1 388 ? 14.82 -7.664 -29.906 1 31.8 388 ARG A O 1
ATOM 3119 N N . TYR A 1 389 ? 13.852 -7.402 -28.047 1 31.19 389 TYR A N 1
ATOM 3120 C CA . TYR A 1 389 ? 13.5 -8.812 -28.125 1 31.19 389 TYR A CA 1
ATOM 3121 C C . TYR A 1 389 ? 12.617 -9.102 -29.328 1 31.19 389 TYR A C 1
ATOM 3123 O O . TYR A 1 389 ? 11.484 -8.617 -29.406 1 31.19 389 TYR A O 1
ATOM 3131 N N . GLU A 1 390 ? 13.164 -9.055 -30.5 1 32.09 390 GLU A N 1
ATOM 3132 C CA . GLU A 1 390 ? 12.461 -9.5 -31.703 1 32.09 390 GLU A CA 1
ATOM 3133 C C . GLU A 1 390 ? 11.516 -10.656 -31.391 1 32.09 390 GLU A C 1
ATOM 3135 O O . GLU A 1 390 ? 11.867 -11.555 -30.609 1 32.09 390 GLU A O 1
ATOM 3140 N N . HIS A 1 391 ? 10.281 -10.352 -31.516 1 33.66 391 HIS A N 1
ATOM 3141 C CA . HIS A 1 391 ? 9.328 -11.445 -31.578 1 33.66 391 HIS A CA 1
ATOM 3142 C C . HIS A 1 391 ? 9.922 -12.648 -32.312 1 33.66 391 HIS A C 1
ATOM 3144 O O . HIS A 1 391 ? 10.266 -12.547 -33.5 1 33.66 391 HIS A O 1
ATOM 3150 N N . HIS A 1 392 ? 10.812 -13.32 -31.797 1 30.59 392 HIS A N 1
ATOM 3151 C CA . HIS A 1 392 ? 11.148 -14.523 -32.562 1 30.59 392 HIS A CA 1
ATOM 3152 C C . HIS A 1 392 ? 9.898 -15.188 -33.125 1 30.59 392 HIS A C 1
ATOM 3154 O O . HIS A 1 392 ? 8.867 -15.258 -32.469 1 30.59 392 HIS A O 1
ATOM 3160 N N . PRO A 1 393 ? 9.758 -15.281 -34.438 1 29.8 393 PRO A N 1
ATOM 3161 C CA . PRO A 1 393 ? 8.672 -16.062 -35.031 1 29.8 393 PRO A CA 1
ATOM 3162 C C . PRO A 1 393 ? 8.406 -17.375 -34.281 1 29.8 393 PRO A C 1
ATOM 3164 O O . PRO A 1 393 ? 9.273 -17.844 -33.531 1 29.8 393 PRO A O 1
ATOM 3167 N N . ASP A 1 394 ? 7.199 -17.891 -34.406 1 30.27 394 ASP A N 1
ATOM 3168 C CA . ASP A 1 394 ? 6.578 -19.125 -33.938 1 30.27 394 ASP A CA 1
ATOM 3169 C C . ASP A 1 394 ? 7.484 -20.328 -34.188 1 30.27 394 ASP A C 1
ATOM 3171 O O . ASP A 1 394 ? 7.582 -20.812 -35.312 1 30.27 394 ASP A O 1
ATOM 3175 N N . VAL A 1 395 ? 8.648 -20.375 -33.844 1 28.84 395 VAL A N 1
ATOM 3176 C CA . VAL A 1 395 ? 9.219 -21.703 -34.094 1 28.84 395 VAL A CA 1
ATOM 3177 C C . VAL A 1 395 ? 8.336 -22.766 -33.469 1 28.84 395 VAL A C 1
ATOM 3179 O O . VAL A 1 395 ? 8.086 -22.75 -32.25 1 28.84 395 VAL A O 1
ATOM 3182 N N . GLY A 1 396 ? 7.461 -23.438 -34.25 1 25.88 396 GLY A N 1
ATOM 3183 C CA . GLY A 1 396 ? 6.688 -24.641 -33.969 1 25.88 396 GLY A CA 1
ATOM 3184 C C . GLY A 1 396 ? 7.449 -25.672 -33.156 1 25.88 396 GLY A C 1
ATOM 3185 O O . GLY A 1 396 ? 8.391 -26.297 -33.688 1 25.88 396 GLY A O 1
ATOM 3186 N N . VAL A 1 397 ? 7.781 -25.406 -32.094 1 27.06 397 VAL A N 1
ATOM 3187 C CA . VAL A 1 397 ? 8.312 -26.531 -31.344 1 27.06 397 VAL A CA 1
ATOM 3188 C C . VAL A 1 397 ? 7.395 -27.734 -31.531 1 27.06 397 VAL A C 1
ATOM 3190 O O . VAL A 1 397 ? 6.219 -27.703 -31.141 1 27.06 397 VAL A O 1
ATOM 3193 N N . TYR A 1 398 ? 7.613 -28.516 -32.594 1 24.8 398 TYR A N 1
ATOM 3194 C CA . TYR A 1 398 ? 7.039 -29.812 -32.906 1 24.8 398 TYR A CA 1
ATOM 3195 C C . TYR A 1 398 ? 7.043 -30.719 -31.672 1 24.8 398 TYR A C 1
ATOM 3197 O O . TYR A 1 398 ? 8.102 -31.125 -31.203 1 24.8 398 TYR A O 1
ATOM 3205 N N . LEU A 1 399 ? 6.191 -30.438 -30.781 1 26.08 399 LEU A N 1
ATOM 3206 C CA . LEU A 1 399 ? 5.973 -31.562 -29.875 1 26.08 399 LEU A CA 1
ATOM 3207 C C . LEU A 1 399 ? 5.719 -32.844 -30.656 1 26.08 399 LEU A C 1
ATOM 3209 O O . LEU A 1 399 ? 4.84 -32.906 -31.516 1 26.08 399 LEU A O 1
ATOM 3213 N N . GLY A 1 400 ? 6.68 -33.625 -31.094 1 24.91 400 GLY A N 1
ATOM 3214 C CA . GLY A 1 400 ? 6.629 -34.969 -31.641 1 24.91 400 GLY A CA 1
ATOM 3215 C C . GLY A 1 400 ? 5.539 -35.812 -31.016 1 24.91 400 GLY A C 1
ATOM 3216 O O . GLY A 1 400 ? 5.812 -36.906 -30.484 1 24.91 400 GLY A O 1
ATOM 3217 N N . LEU A 1 401 ? 4.473 -35.219 -30.469 1 23.97 401 LEU A N 1
ATOM 3218 C CA . LEU A 1 401 ? 3.428 -36.188 -30.125 1 23.97 401 LEU A CA 1
ATOM 3219 C C . LEU A 1 401 ? 2.941 -36.938 -31.359 1 23.97 401 LEU A C 1
ATOM 3221 O O . LEU A 1 401 ? 2.422 -36.344 -32.312 1 23.97 401 LEU A O 1
ATOM 3225 N N . THR A 1 402 ? 3.641 -37.969 -31.891 1 23.52 402 THR A N 1
ATOM 3226 C CA . THR A 1 402 ? 3.172 -38.969 -32.844 1 23.52 402 THR A CA 1
ATOM 3227 C C . THR A 1 402 ? 1.808 -39.531 -32.438 1 23.52 402 THR A C 1
ATOM 3229 O O . THR A 1 402 ? 1.714 -40.344 -31.547 1 23.52 402 THR A O 1
ATOM 3232 N N . SER A 1 403 ? 0.885 -38.812 -32 1 23.38 403 SER A N 1
ATOM 3233 C CA . SER A 1 403 ? -0.388 -39.5 -31.812 1 23.38 403 SER A CA 1
ATOM 3234 C C . SER A 1 403 ? -0.913 -40.062 -33.125 1 23.38 403 SER A C 1
ATOM 3236 O O . SER A 1 403 ? -1.082 -39.344 -34.094 1 23.38 403 SER A O 1
ATOM 3238 N N . GLU A 1 404 ? -0.559 -41.375 -33.5 1 23.34 404 GLU A N 1
ATOM 3239 C CA . GLU A 1 404 ? -1.36 -42.219 -34.375 1 23.34 404 GLU A CA 1
ATOM 3240 C C . GLU A 1 404 ? -2.83 -42.219 -33.969 1 23.34 404 GLU A C 1
ATOM 3242 O O . GLU A 1 404 ? -3.17 -42.531 -32.844 1 23.34 404 GLU A O 1
ATOM 3247 N N . HIS A 1 405 ? -3.578 -41.281 -34.344 1 23.84 405 HIS A N 1
ATOM 3248 C CA . HIS A 1 405 ? -5.031 -41.219 -34.219 1 23.84 405 HIS A CA 1
ATOM 3249 C C . HIS A 1 405 ? -5.68 -42.5 -34.781 1 23.84 405 HIS A C 1
ATOM 3251 O O . HIS A 1 405 ? -5.73 -42.688 -36 1 23.84 405 HIS A O 1
ATOM 3257 N N . LEU A 1 406 ? -5.43 -43.688 -34.094 1 21.86 406 LEU A N 1
ATOM 3258 C CA . LEU A 1 406 ? -6.316 -44.75 -34.5 1 21.86 406 LEU A CA 1
ATOM 3259 C C . LEU A 1 406 ? -7.777 -44.344 -34.375 1 21.86 406 LEU A C 1
ATOM 3261 O O . LEU A 1 406 ? -8.188 -43.844 -33.312 1 21.86 406 LEU A O 1
ATOM 3265 N N . LYS A 1 407 ? -8.438 -44.031 -35.406 1 26.2 407 LYS A N 1
ATOM 3266 C CA . LYS A 1 407 ? -9.852 -43.781 -35.688 1 26.2 407 LYS A CA 1
ATOM 3267 C C . LYS A 1 407 ? -10.727 -44.844 -35.062 1 26.2 407 LYS A C 1
ATOM 3269 O O . LYS A 1 407 ? -11.914 -44.938 -35.375 1 26.2 407 LYS A O 1
ATOM 3274 N N . GLU A 1 408 ? -10.352 -45.688 -34 1 22.94 408 GLU A N 1
ATOM 3275 C CA . GLU A 1 408 ? -11.336 -46.75 -33.812 1 22.94 408 GLU A CA 1
ATOM 3276 C C . GLU A 1 408 ? -12.688 -46.156 -33.406 1 22.94 408 GLU A C 1
ATOM 3278 O O . GLU A 1 408 ? -12.75 -45.25 -32.562 1 22.94 408 GLU A O 1
ATOM 3283 N N . ASN A 1 409 ? -13.703 -46.219 -34.312 1 23.56 409 ASN A N 1
ATOM 3284 C CA . ASN A 1 409 ? -15.133 -45.938 -34.25 1 23.56 409 ASN A CA 1
ATOM 3285 C C . ASN A 1 409 ? -15.797 -46.656 -33.094 1 23.56 409 ASN A C 1
ATOM 3287 O O . ASN A 1 409 ? -16.172 -47.812 -33.188 1 23.56 409 ASN A O 1
ATOM 3291 N N . PRO A 1 410 ? -15.156 -46.781 -31.891 1 23.31 410 PRO A N 1
ATOM 3292 C CA . PRO A 1 410 ? -15.812 -47.781 -31.062 1 23.31 410 PRO A CA 1
ATOM 3293 C C . PRO A 1 410 ? -17.312 -47.531 -30.891 1 23.31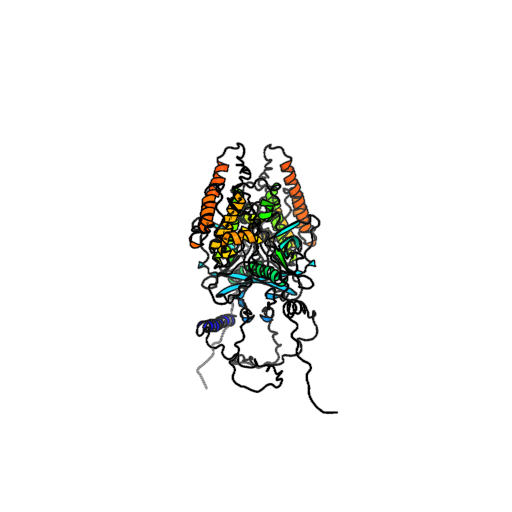 410 PRO A C 1
ATOM 3295 O O . PRO A 1 410 ? -17.703 -46.406 -30.531 1 23.31 410 PRO A O 1
ATOM 3298 N N . ASP A 1 411 ? -18.219 -48.125 -31.688 1 24.11 411 ASP A N 1
ATOM 3299 C CA . ASP A 1 411 ? -19.656 -48.344 -31.641 1 24.11 411 ASP A CA 1
ATOM 3300 C C . ASP A 1 411 ? -20.094 -48.812 -30.25 1 24.11 411 ASP A C 1
ATOM 3302 O O . ASP A 1 411 ? -19.922 -50 -29.906 1 24.11 411 ASP A O 1
ATOM 3306 N N . LEU A 1 412 ? -19.516 -48.312 -29.141 1 20.59 412 LEU A N 1
ATOM 3307 C CA . LEU A 1 412 ? -19.984 -48.906 -27.906 1 20.59 412 LEU A CA 1
ATOM 3308 C C . LEU A 1 412 ? -21.516 -48.906 -27.844 1 20.59 412 LEU A C 1
ATOM 3310 O O . LEU A 1 412 ? -22.125 -47.844 -27.922 1 20.59 412 LEU A O 1
ATOM 3314 N N . GLU A 1 413 ? -22.156 -49.938 -28.328 1 21.44 413 GLU A N 1
ATOM 3315 C CA . GLU A 1 413 ? -23.516 -50.438 -28.188 1 21.44 413 GLU A CA 1
ATOM 3316 C C . GLU A 1 413 ? -24 -50.375 -26.75 1 21.44 413 GLU A C 1
ATOM 3318 O O . GLU A 1 413 ? -23.375 -50.938 -25.844 1 21.44 413 GLU A O 1
ATOM 3323 N N . ILE A 1 414 ? -24.438 -49.188 -26.297 1 20.53 414 ILE A N 1
ATOM 3324 C CA . ILE A 1 414 ? -25.172 -49.062 -25.047 1 20.53 414 ILE A CA 1
ATOM 3325 C C . ILE A 1 414 ? -26.234 -50.156 -24.953 1 20.53 414 ILE A C 1
ATOM 3327 O O . ILE A 1 414 ? -27.188 -50.188 -25.719 1 20.53 414 ILE A O 1
ATOM 3331 N N . LYS A 1 415 ? -25.781 -51.438 -24.859 1 21.95 415 LYS A N 1
ATOM 3332 C CA . LYS A 1 415 ? -26.734 -52.5 -24.609 1 21.95 415 LYS A CA 1
ATOM 3333 C C . LYS A 1 415 ? -27.719 -52.094 -23.516 1 21.95 415 LYS A C 1
ATOM 3335 O O . LYS A 1 415 ? -27.328 -51.656 -22.438 1 21.95 415 LYS A O 1
ATOM 3340 N N . GLU A 1 416 ? -29.016 -51.938 -23.875 1 21.3 416 GLU A N 1
ATOM 3341 C CA . GLU A 1 416 ? -30.328 -51.781 -23.25 1 21.3 416 GLU A CA 1
ATOM 3342 C C . GLU A 1 416 ? -30.562 -52.812 -22.156 1 21.3 416 GLU A C 1
ATOM 3344 O O . GLU A 1 416 ? -30.656 -54 -22.453 1 21.3 416 GLU A O 1
ATOM 3349 N N . LEU A 1 417 ? -29.656 -52.906 -21.078 1 18.42 417 LEU A N 1
ATOM 3350 C CA . LEU A 1 417 ? -29.969 -53.969 -20.141 1 18.42 417 LEU A CA 1
ATOM 3351 C C . LEU A 1 417 ? -31.438 -53.969 -19.75 1 18.42 417 LEU A C 1
ATOM 3353 O O . LEU A 1 417 ? -31.969 -52.938 -19.312 1 18.42 417 LEU A O 1
ATOM 3357 N N . LYS A 1 418 ? -32.219 -54.844 -20.359 1 19.66 418 LYS A N 1
ATOM 3358 C CA . LYS A 1 418 ? -33.562 -55.375 -20.266 1 19.66 418 LYS A CA 1
ATOM 3359 C C . LYS A 1 418 ? -33.906 -55.781 -18.828 1 19.66 418 LYS A C 1
ATOM 3361 O O . LYS A 1 418 ? -33.281 -56.688 -18.281 1 19.66 418 LYS A O 1
ATOM 3366 N N . GLU A 1 419 ? -34.156 -54.781 -17.875 1 18.36 419 GLU A N 1
ATOM 3367 C CA . GLU A 1 419 ? -34.75 -55.094 -16.578 1 18.36 419 GLU A CA 1
ATOM 3368 C C . GLU A 1 419 ? -35.906 -56.031 -16.719 1 18.36 419 GLU A C 1
ATOM 3370 O O . GLU A 1 419 ? -36.875 -55.75 -17.453 1 18.36 419 GLU A O 1
ATOM 3375 N N . ALA A 1 420 ? -35.781 -57.375 -16.609 1 18.7 420 ALA A N 1
ATOM 3376 C CA . ALA A 1 420 ? -36.625 -58.531 -16.469 1 18.7 420 ALA A CA 1
ATOM 3377 C C . ALA A 1 420 ? -37.688 -58.312 -15.383 1 18.7 420 ALA A C 1
ATOM 3379 O O . ALA A 1 420 ? -37.344 -57.906 -14.273 1 18.7 420 ALA A O 1
ATOM 3380 N N . GLY A 1 421 ? -39.031 -58.219 -15.734 1 19.88 421 GLY A N 1
ATOM 3381 C CA . GLY A 1 421 ? -40.344 -58.156 -15.148 1 19.88 421 GLY A CA 1
ATOM 3382 C C . GLY A 1 421 ? -40.656 -59.344 -14.227 1 19.88 421 GLY A C 1
ATOM 3383 O O . GLY A 1 421 ? -40.969 -60.438 -14.688 1 19.88 421 GLY A O 1
ATOM 3384 N N . MET A 1 422 ? -39.875 -59.75 -13.219 1 17.84 422 MET A N 1
ATOM 3385 C CA . MET A 1 422 ? -40.312 -60.969 -12.516 1 17.84 422 MET A CA 1
ATOM 3386 C C . MET A 1 422 ? -41.75 -60.812 -12.047 1 17.84 422 MET A C 1
ATOM 3388 O O . MET A 1 422 ? -42.188 -59.75 -11.648 1 17.84 422 MET A O 1
ATOM 3392 N N . ALA A 1 423 ? -42.594 -61.938 -12.148 1 19.78 423 ALA A N 1
ATOM 3393 C CA . ALA A 1 423 ? -43.906 -62.562 -12.07 1 19.78 423 ALA A CA 1
ATOM 3394 C C . ALA A 1 423 ? -44.375 -62.688 -10.625 1 19.78 423 ALA A C 1
ATOM 3396 O O . ALA A 1 423 ? -45.156 -63.562 -10.289 1 19.78 423 ALA A O 1
ATOM 3397 N N . LEU A 1 424 ? -44.219 -61.875 -9.656 1 19.11 424 LEU A N 1
ATOM 3398 C CA . LEU A 1 424 ? -44.688 -62.438 -8.391 1 19.11 424 LEU A CA 1
ATOM 3399 C C . LEU A 1 424 ? -46.188 -62.75 -8.453 1 19.11 424 LEU A C 1
ATOM 3401 O O . LEU A 1 424 ? -46.969 -61.875 -8.836 1 19.11 424 LEU A O 1
ATOM 3405 N N . PRO A 1 425 ? -46.562 -64.062 -8.453 1 19.62 425 PRO A N 1
ATOM 3406 C CA . PRO A 1 425 ? -47.875 -64.688 -8.461 1 19.62 425 PRO A CA 1
ATOM 3407 C C . PRO A 1 425 ? -48.781 -64.125 -7.355 1 19.62 425 PRO A C 1
ATOM 3409 O O . PRO A 1 425 ? -48.312 -63.625 -6.348 1 19.62 425 PRO A O 1
ATOM 3412 N N . ARG A 1 426 ? -50.125 -64.062 -7.676 1 20.61 426 ARG A N 1
ATOM 3413 C CA . ARG A 1 426 ? -51.406 -63.625 -7.133 1 20.61 426 ARG A CA 1
ATOM 3414 C C . ARG A 1 426 ? -51.906 -64.562 -6.066 1 20.61 426 ARG A C 1
ATOM 3416 O O . ARG A 1 426 ? -53.062 -64.5 -5.648 1 20.61 426 ARG A O 1
ATOM 3423 N N . ARG A 1 427 ? -51.219 -65.5 -5.559 1 17.69 427 ARG A N 1
ATOM 3424 C CA . ARG A 1 427 ? -52.062 -66.562 -4.98 1 17.69 427 ARG A CA 1
ATOM 3425 C C . ARG A 1 427 ? -53.125 -65.938 -4.051 1 17.69 427 ARG A C 1
ATOM 3427 O O . ARG A 1 427 ? -53 -64.812 -3.617 1 17.69 427 ARG A O 1
ATOM 3434 N N . PHE A 1 428 ? -53.375 -66.625 -2.949 1 18.2 428 PHE A N 1
ATOM 3435 C CA . PHE A 1 428 ? -54.406 -67.5 -2.387 1 18.2 428 PHE A CA 1
ATOM 3436 C C . PHE A 1 428 ? -55.312 -66.688 -1.455 1 18.2 428 PHE A C 1
ATOM 3438 O O . PHE A 1 428 ? -56.531 -66.75 -1.574 1 18.2 428 PHE A O 1
ATOM 3445 N N . GLY A 1 429 ? -55.031 -66.5 -0.164 1 19.28 429 GLY A N 1
ATOM 3446 C CA . GLY A 1 429 ? -55.812 -67.25 0.839 1 19.28 429 GLY A CA 1
ATOM 3447 C C . GLY A 1 429 ? -57.094 -66.5 1.19 1 19.28 429 GLY A C 1
ATOM 3448 O O . GLY A 1 429 ? -57.344 -65.375 0.769 1 19.28 429 GLY A O 1
ATOM 3449 N N . MET A 1 430 ? -57.531 -66.625 2.561 1 19.98 430 MET A N 1
ATOM 3450 C CA . MET A 1 430 ? -58.688 -66.938 3.395 1 19.98 430 MET A CA 1
ATOM 3451 C C . MET A 1 430 ? -59.656 -65.812 3.486 1 19.98 430 MET A C 1
ATOM 3453 O O . MET A 1 430 ? -59.312 -64.625 3.182 1 19.98 430 MET A O 1
ATOM 3457 N N . ASN A 1 431 ? -60.469 -65.688 4.738 1 20.34 431 ASN A N 1
ATOM 3458 C CA . ASN A 1 431 ? -61.844 -65.75 5.207 1 20.34 431 ASN A CA 1
ATOM 3459 C C . ASN A 1 431 ? -62.531 -64.375 5.223 1 20.34 431 ASN A C 1
ATOM 3461 O O . ASN A 1 431 ? -63.688 -64.25 4.863 1 20.34 431 ASN A O 1
ATOM 3465 N N . VAL A 1 432 ? -62.031 -63.438 6.172 1 23.47 432 VAL A N 1
ATOM 3466 C CA . VAL A 1 432 ? -63.125 -62.875 6.965 1 23.47 432 VAL A CA 1
ATOM 3467 C C . VAL A 1 432 ? -64 -62 6.07 1 23.47 432 VAL A C 1
ATOM 3469 O O . VAL A 1 432 ? -63.594 -61.531 5.023 1 23.47 432 VAL A O 1
ATOM 3472 N N . PHE A 1 433 ? -65.125 -61.375 6.668 1 20.12 433 PHE A N 1
ATOM 3473 C CA . PHE A 1 433 ? -66.25 -60.5 6.227 1 20.12 433 PHE A CA 1
ATOM 3474 C C . PHE A 1 433 ? -65.688 -59.344 5.395 1 20.12 433 PHE A C 1
ATOM 3476 O O . PHE A 1 433 ? -64.625 -58.812 5.684 1 20.12 433 PHE A O 1
ATOM 3483 N N . MET B 1 1 ? -29.875 -27.469 0.982 1 29.12 1 MET B N 1
ATOM 3484 C CA . MET B 1 1 ? -30.875 -26.453 1.286 1 29.12 1 MET B CA 1
ATOM 3485 C C . MET B 1 1 ? -30.688 -25.906 2.699 1 29.12 1 MET B C 1
ATOM 3487 O O . MET B 1 1 ? -30.812 -24.703 2.924 1 29.12 1 MET B O 1
ATOM 3491 N N . VAL B 1 2 ? -30.609 -26.812 3.602 1 27.25 2 VAL B N 1
ATOM 3492 C CA . VAL B 1 2 ? -30.203 -26.594 4.984 1 27.25 2 VAL B CA 1
ATOM 3493 C C . VAL B 1 2 ? -28.719 -26.234 5.031 1 27.25 2 VAL B C 1
ATOM 3495 O O . VAL B 1 2 ? -28.281 -25.484 5.906 1 27.25 2 VAL B O 1
ATOM 3498 N N . GLU B 1 3 ? -27.766 -26.422 4.164 1 28.92 3 GLU B N 1
ATOM 3499 C CA . GLU B 1 3 ? -26.609 -25.547 4.293 1 28.92 3 GLU B CA 1
ATOM 3500 C C . GLU B 1 3 ? -26.891 -24.156 3.756 1 28.92 3 GLU B C 1
ATOM 3502 O O . GLU B 1 3 ? -26.531 -23.156 4.371 1 28.92 3 GLU B O 1
ATOM 3507 N N . PHE B 1 4 ? -27.125 -23.766 2.279 1 26.39 4 PHE B N 1
ATOM 3508 C CA . PHE B 1 4 ? -26.562 -22.484 1.884 1 26.39 4 PHE B CA 1
ATOM 3509 C C . PHE B 1 4 ? -27.172 -21.344 2.693 1 26.39 4 PHE B C 1
ATOM 3511 O O . PHE B 1 4 ? -26.453 -20.469 3.184 1 26.39 4 PHE B O 1
ATOM 3518 N N . MET B 1 5 ? -28.484 -21.844 3.08 1 30.42 5 MET B N 1
ATOM 3519 C CA . MET B 1 5 ? -29.547 -20.906 3.422 1 30.42 5 MET B CA 1
ATOM 3520 C C . MET B 1 5 ? -29.5 -20.547 4.906 1 30.42 5 MET B C 1
ATOM 3522 O O . MET B 1 5 ? -30.016 -19.516 5.32 1 30.42 5 MET B O 1
ATOM 3526 N N . HIS B 1 6 ? -29.094 -21.594 5.77 1 29.5 6 HIS B N 1
ATOM 3527 C CA . HIS B 1 6 ? -28.828 -21.109 7.125 1 29.5 6 HIS B CA 1
ATOM 3528 C C . HIS B 1 6 ? -27.766 -20.031 7.133 1 29.5 6 HIS B C 1
ATOM 3530 O O . HIS B 1 6 ? -27.438 -19.484 8.188 1 29.5 6 HIS B O 1
ATOM 3536 N N . ARG B 1 7 ? -26.859 -19.859 6.438 1 34.06 7 ARG B N 1
ATOM 3537 C CA . ARG B 1 7 ? -25.922 -19.078 5.629 1 34.06 7 ARG B CA 1
ATOM 3538 C C . ARG B 1 7 ? -26.031 -17.594 5.945 1 34.06 7 ARG B C 1
ATOM 3540 O O . ARG B 1 7 ? -25.016 -16.922 6.203 1 34.06 7 ARG B O 1
ATOM 3547 N N . CYS B 1 8 ? -26.641 -16.859 4.52 1 31.62 8 CYS B N 1
ATOM 3548 C CA . CYS B 1 8 ? -26.891 -15.43 4.535 1 31.62 8 CYS B CA 1
ATOM 3549 C C . CYS B 1 8 ? -27.922 -15.078 5.602 1 31.62 8 CYS B C 1
ATOM 3551 O O . CYS B 1 8 ? -27.844 -14.016 6.223 1 31.62 8 CYS B O 1
ATOM 3553 N N . ALA B 1 9 ? -29.047 -15.969 5.852 1 32.53 9 ALA B N 1
ATOM 3554 C CA . ALA B 1 9 ? -30.328 -15.359 6.176 1 32.53 9 ALA B CA 1
ATOM 3555 C C . ALA B 1 9 ? -30.391 -14.969 7.648 1 32.53 9 ALA B C 1
ATOM 3557 O O . ALA B 1 9 ? -30.969 -13.938 7.996 1 32.53 9 ALA B O 1
ATOM 3558 N N . SER B 1 10 ? -29.719 -15.656 8.891 1 32.78 10 SER B N 1
ATOM 3559 C CA . SER B 1 10 ? -29.391 -14.727 9.953 1 32.78 10 SER B CA 1
ATOM 3560 C C . SER B 1 10 ? -28.484 -13.609 9.445 1 32.78 10 SER B C 1
ATOM 3562 O O . SER B 1 10 ? -27.281 -13.82 9.25 1 32.78 10 SER B O 1
ATOM 3564 N N . HIS B 1 11 ? -27.781 -13.93 8.508 1 32.22 11 HIS B N 1
ATOM 3565 C CA . HIS B 1 11 ? -26.625 -13.172 8.062 1 32.22 11 HIS B CA 1
ATOM 3566 C C . HIS B 1 11 ? -26.547 -11.812 8.75 1 32.22 11 HIS B C 1
ATOM 3568 O O . HIS B 1 11 ? -25.5 -11.43 9.266 1 32.22 11 HIS B O 1
ATOM 3574 N N . MET B 1 12 ? -27.672 -10.938 7.637 1 33.25 12 MET B N 1
ATOM 3575 C CA . MET B 1 12 ? -28.531 -9.758 7.66 1 33.25 12 MET B CA 1
ATOM 3576 C C . MET B 1 12 ? -29.719 -9.977 8.586 1 33.25 12 MET B C 1
ATOM 3578 O O . MET B 1 12 ? -30.594 -9.125 8.688 1 33.25 12 MET B O 1
ATOM 3582 N N . GLN B 1 13 ? -30.422 -10.758 8.547 1 32.41 13 GLN B N 1
ATOM 3583 C CA . GLN B 1 13 ? -31.078 -10.438 9.805 1 32.41 13 GLN B CA 1
ATOM 3584 C C . GLN B 1 13 ? -30.375 -9.273 10.508 1 32.41 13 GLN B C 1
ATOM 3586 O O . GLN B 1 13 ? -29.172 -9.07 10.344 1 32.41 13 GLN B O 1
ATOM 3591 N N . ALA B 1 14 ? -30.609 -8.656 11.711 1 34.84 14 ALA B N 1
ATOM 3592 C CA . ALA B 1 14 ? -30.531 -7.492 12.594 1 34.84 14 ALA B CA 1
ATOM 3593 C C . ALA B 1 14 ? -29.25 -6.699 12.336 1 34.84 14 ALA B C 1
ATOM 3595 O O . ALA B 1 14 ? -28.141 -7.191 12.609 1 34.84 14 ALA B O 1
ATOM 3596 N N . VAL B 1 15 ? -28.438 -6.816 11.156 1 34.22 15 VAL B N 1
ATOM 3597 C CA . VAL B 1 15 ? -27.984 -5.434 11.07 1 34.22 15 VAL B CA 1
ATOM 3598 C C . VAL B 1 15 ? -28.906 -4.527 11.875 1 34.22 15 VAL B C 1
ATOM 3600 O O . VAL B 1 15 ? -29.078 -3.35 11.555 1 34.22 15 VAL B O 1
ATOM 3603 N N . LEU B 1 16 ? -30.188 -5.438 11.969 1 32.97 16 LEU B N 1
ATOM 3604 C CA . LEU B 1 16 ? -31.375 -6.227 12.273 1 32.97 16 LEU B CA 1
ATOM 3605 C C . LEU B 1 16 ? -32.219 -5.562 13.359 1 32.97 16 LEU B C 1
ATOM 3607 O O . LEU B 1 16 ? -33.438 -5.578 13.305 1 32.97 16 LEU B O 1
ATOM 3611 N N . GLN B 1 17 ? -31.766 -5.578 14.68 1 28.27 17 GLN B N 1
ATOM 3612 C CA . GLN B 1 17 ? -32.594 -4.621 15.398 1 28.27 17 GLN B CA 1
ATOM 3613 C C . GLN B 1 17 ? -33 -3.453 14.5 1 28.27 17 GLN B C 1
ATOM 3615 O O . GLN B 1 17 ? -32.219 -3.047 13.625 1 28.27 17 GLN B O 1
ATOM 3620 N N . ASP B 1 18 ? -33.594 -2.488 14.5 1 31.06 18 ASP B N 1
ATOM 3621 C CA . ASP B 1 18 ? -33.719 -1.218 15.203 1 31.06 18 ASP B CA 1
ATOM 3622 C C . ASP B 1 18 ? -32.375 -0.657 15.609 1 31.06 18 ASP B C 1
ATOM 3624 O O . ASP B 1 18 ? -31.625 -1.304 16.344 1 31.06 18 ASP B O 1
ATOM 3628 N N . PHE B 1 19 ? -31.75 0.331 15.523 1 29.62 19 PHE B N 1
ATOM 3629 C CA . PHE B 1 19 ? -32 1.513 16.344 1 29.62 19 PHE B CA 1
ATOM 3630 C C . PHE B 1 19 ? -32.844 1.153 17.562 1 29.62 19 PHE B C 1
ATOM 3632 O O . PHE B 1 19 ? -34.031 1.505 17.641 1 29.62 19 PHE B O 1
ATOM 3639 N N . SER B 1 20 ? -33.375 0.258 17.984 1 28.64 20 SER B N 1
ATOM 3640 C CA . SER B 1 20 ? -34.281 -0.501 18.844 1 28.64 20 SER B CA 1
ATOM 3641 C C . SER B 1 20 ? -34.375 0.103 20.234 1 28.64 20 SER B C 1
ATOM 3643 O O . SER B 1 20 ? -33.375 0.321 20.891 1 28.64 20 SER B O 1
ATOM 3645 N N . CYS B 1 21 ? -35.375 0.713 20.797 1 28.05 21 CYS B N 1
ATOM 3646 C CA . CYS B 1 21 ? -36.188 1.067 21.953 1 28.05 21 CYS B CA 1
ATOM 3647 C C . CYS B 1 21 ? -36.375 -0.135 22.875 1 28.05 21 CYS B C 1
ATOM 3649 O O . CYS B 1 21 ? -36.438 0.016 24.094 1 28.05 21 CYS B O 1
ATOM 3651 N N . ASP B 1 22 ? -36.844 -1.3 22.641 1 26.27 22 ASP B N 1
ATOM 3652 C CA . ASP B 1 22 ? -37.469 -2.072 23.703 1 26.27 22 ASP B CA 1
ATOM 3653 C C . ASP B 1 22 ? -36.406 -2.902 24.453 1 26.27 22 ASP B C 1
ATOM 3655 O O . ASP B 1 22 ? -36.375 -2.902 25.688 1 26.27 22 ASP B O 1
ATOM 3659 N N . LEU B 1 23 ? -35.844 -4.035 24.031 1 23.61 23 LEU B N 1
ATOM 3660 C CA . LEU B 1 23 ? -35.562 -5.156 24.922 1 23.61 23 LEU B CA 1
ATOM 3661 C C . LEU B 1 23 ? -34.156 -5.098 25.469 1 23.61 23 LEU B C 1
ATOM 3663 O O . LEU B 1 23 ? -33.906 -5.531 26.594 1 23.61 23 LEU B O 1
ATOM 3667 N N . LEU B 1 24 ? -33 -4.832 25.219 1 24.86 24 LEU B N 1
ATOM 3668 C CA . LEU B 1 24 ? -32.25 -5.461 26.297 1 24.86 24 LEU B CA 1
ATOM 3669 C C . LEU B 1 24 ? -32.594 -4.824 27.641 1 24.86 24 LEU B C 1
ATOM 3671 O O . LEU B 1 24 ? -31.906 -5.078 28.641 1 24.86 24 LEU B O 1
ATOM 3675 N N . LYS B 1 25 ? -33.656 -4.094 27.891 1 25.42 25 LYS B N 1
ATOM 3676 C CA . LYS B 1 25 ? -34.094 -3.828 29.266 1 25.42 25 LYS B CA 1
ATOM 3677 C C . LYS B 1 25 ? -34.5 -5.121 29.969 1 25.42 25 LYS B C 1
ATOM 3679 O O . LYS B 1 25 ? -34.812 -5.102 31.156 1 25.42 25 LYS B O 1
ATOM 3684 N N . LYS B 1 26 ? -35.031 -6.109 29.406 1 23.3 26 LYS B N 1
ATOM 3685 C CA . LYS B 1 26 ? -35.469 -6.992 30.484 1 23.3 26 LYS B CA 1
ATOM 3686 C C . LYS B 1 26 ? -34.281 -7.648 31.172 1 23.3 26 LYS B C 1
ATOM 3688 O O . LYS B 1 26 ? -34.219 -7.723 32.406 1 23.3 26 LYS B O 1
ATOM 3693 N N . VAL B 1 27 ? -33.656 -8.867 30.719 1 22.25 27 VAL B N 1
ATOM 3694 C CA . VAL B 1 27 ? -33.625 -10.078 31.531 1 22.25 27 VAL B CA 1
ATOM 3695 C C . VAL B 1 27 ? -32.312 -10.164 32.281 1 22.25 27 VAL B C 1
ATOM 3697 O O . VAL B 1 27 ? -32.188 -10.828 33.312 1 22.25 27 VAL B O 1
ATOM 3700 N N . ASP B 1 28 ? -31.219 -10.125 32.031 1 21.97 28 ASP B N 1
ATOM 3701 C CA . ASP B 1 28 ? -30.641 -10.789 33.188 1 21.97 28 ASP B CA 1
ATOM 3702 C C . ASP B 1 28 ? -30.609 -9.852 34.406 1 21.97 28 ASP B C 1
ATOM 3704 O O . ASP B 1 28 ? -30.203 -8.695 34.281 1 21.97 28 ASP B O 1
ATOM 3708 N N . SER B 1 29 ? -31.406 -9.859 35.531 1 20.66 29 SER B N 1
ATOM 3709 C CA . SER B 1 29 ? -31.422 -9.57 36.969 1 20.66 29 SER B CA 1
ATOM 3710 C C . SER B 1 29 ? -30.078 -9.906 37.594 1 20.66 29 SER B C 1
ATOM 3712 O O . SER B 1 29 ? -29.812 -9.492 38.75 1 20.66 29 SER B O 1
ATOM 3714 N N . THR B 1 30 ? -29.438 -11.156 37.375 1 19.02 30 THR B N 1
ATOM 3715 C CA . THR B 1 30 ? -28.922 -11.734 38.594 1 19.02 30 THR B CA 1
ATOM 3716 C C . THR B 1 30 ? -27.719 -10.938 39.094 1 19.02 30 THR B C 1
ATOM 3718 O O . THR B 1 30 ? -27.656 -10.555 40.281 1 19.02 30 THR B O 1
ATOM 3721 N N . GLU B 1 31 ? -26.438 -11.578 39.281 1 20.59 31 GLU B N 1
ATOM 3722 C CA . GLU B 1 31 ? -25.734 -11.727 40.562 1 20.59 31 GLU B CA 1
ATOM 3723 C C . GLU B 1 31 ? -25.016 -10.445 40.938 1 20.59 31 GLU B C 1
ATOM 3725 O O . GLU B 1 31 ? -24.594 -9.672 40.062 1 20.59 31 GLU B O 1
ATOM 3730 N N . ARG B 1 32 ? -25 -9.977 42.219 1 19.97 32 ARG B N 1
ATOM 3731 C CA . ARG B 1 32 ? -24.75 -9.312 43.5 1 19.97 32 ARG B CA 1
ATOM 3732 C C . ARG B 1 32 ? -23.266 -8.992 43.656 1 19.97 32 ARG B C 1
ATOM 3734 O O . ARG B 1 32 ? -22.906 -7.895 44.062 1 19.97 32 ARG B O 1
ATOM 3741 N N . LEU B 1 33 ? -22.328 -10.164 43.719 1 18.72 33 LEU B N 1
ATOM 3742 C CA . LEU B 1 33 ? -21.453 -10.289 44.875 1 18.72 33 LEU B CA 1
ATOM 3743 C C . LEU B 1 33 ? -20.109 -9.609 44.625 1 18.72 33 LEU B C 1
ATOM 3745 O O . LEU B 1 33 ? -19.266 -9.547 45.531 1 18.72 33 LEU B O 1
ATOM 3749 N N . ILE B 1 34 ? -19.844 -9.414 43.25 1 19.44 34 ILE B N 1
ATOM 3750 C CA . ILE B 1 34 ? -18.391 -9.383 43.438 1 19.44 34 ILE B CA 1
ATOM 3751 C C . ILE B 1 34 ? -18 -8.094 44.156 1 19.44 34 ILE B C 1
ATOM 3753 O O . ILE B 1 34 ? -17.781 -7.062 43.531 1 19.44 34 ILE B O 1
ATOM 3757 N N . CYS B 1 35 ? -19.031 -7.461 44.906 1 20.28 35 CYS B N 1
ATOM 3758 C CA . CYS B 1 35 ? -18.797 -6.246 45.688 1 20.28 35 CYS B CA 1
ATOM 3759 C C . CYS B 1 35 ? -17.594 -6.414 46.625 1 20.28 35 CYS B C 1
ATOM 3761 O O . CYS B 1 35 ? -17.75 -6.516 47.844 1 20.28 35 CYS B O 1
ATOM 3763 N N . SER B 1 36 ? -16.75 -7.402 46.219 1 19.08 36 SER B N 1
ATOM 3764 C CA . SER B 1 36 ? -16.031 -7.441 47.469 1 19.08 36 SER B CA 1
ATOM 3765 C C . SER B 1 36 ? -15.555 -6.051 47.875 1 19.08 36 SER B C 1
ATOM 3767 O O . SER B 1 36 ? -15.109 -5.27 47.031 1 19.08 36 SER B O 1
ATOM 3769 N N . LEU B 1 37 ? -16.203 -5.582 48.906 1 19.67 37 LEU B N 1
ATOM 3770 C CA . LEU B 1 37 ? -16.078 -4.414 49.781 1 19.67 37 LEU B CA 1
ATOM 3771 C C . LEU B 1 37 ? -14.602 -4.07 50 1 19.67 37 LEU B C 1
ATOM 3773 O O . LEU B 1 37 ? -13.781 -4.961 50.25 1 19.67 37 LEU B O 1
ATOM 3777 N N . PRO B 1 38 ? -14.336 -2.947 49.375 1 18.98 38 PRO B N 1
ATOM 3778 C CA . PRO B 1 38 ? -13.117 -2.24 49.75 1 18.98 38 PRO B CA 1
ATOM 3779 C C . PRO B 1 38 ? -12.828 -2.361 51.25 1 18.98 38 PRO B C 1
ATOM 3781 O O . PRO B 1 38 ? -13.75 -2.244 52.062 1 18.98 38 PRO B O 1
ATOM 3784 N N . ARG B 1 39 ? -12.109 -3.316 51.594 1 18.75 39 ARG B N 1
ATOM 3785 C CA . ARG B 1 39 ? -11.758 -3.34 53 1 18.75 39 ARG B CA 1
ATOM 3786 C C . ARG B 1 39 ? -11.539 -1.929 53.531 1 18.75 39 ARG B C 1
ATOM 3788 O O . ARG B 1 39 ? -10.906 -1.101 52.875 1 18.75 39 ARG B O 1
ATOM 3795 N N . PHE B 1 40 ? -12.445 -1.371 54.625 1 18.22 40 PHE B N 1
ATOM 3796 C CA . PHE B 1 40 ? -12.594 -0.343 55.656 1 18.22 40 PHE B CA 1
ATOM 3797 C C . PHE B 1 40 ? -11.242 0.081 56.188 1 18.22 40 PHE B C 1
ATOM 3799 O O . PHE B 1 40 ? -10.617 -0.653 56.969 1 18.22 40 PHE B O 1
ATOM 3806 N N . GLY B 1 41 ? -10.367 0.616 55.406 1 18.84 41 GLY B N 1
ATOM 3807 C CA . GLY B 1 41 ? -9.406 1.137 56.344 1 18.84 41 GLY B CA 1
ATOM 3808 C C . GLY B 1 41 ? -10.062 1.84 57.531 1 18.84 41 GLY B C 1
ATOM 3809 O O . GLY B 1 41 ? -11.281 2.037 57.531 1 18.84 41 GLY B O 1
ATOM 3810 N N . GLY B 1 42 ? -9.305 2.773 58.375 1 18.73 42 GLY B N 1
ATOM 3811 C CA . GLY B 1 42 ? -9.375 3.375 59.688 1 18.73 42 GLY B CA 1
ATOM 3812 C C . GLY B 1 42 ? -10.461 4.422 59.812 1 18.73 42 GLY B C 1
ATOM 3813 O O . GLY B 1 42 ? -11.297 4.566 58.938 1 18.73 42 GLY B O 1
ATOM 3814 N N . LEU B 1 43 ? -10.172 5.809 60.25 1 20.42 43 LEU B N 1
ATOM 3815 C CA . LEU B 1 43 ? -10.82 6.465 61.406 1 20.42 43 LEU B CA 1
ATOM 3816 C C . LEU B 1 43 ? -12.133 7.109 60.969 1 20.42 43 LEU B C 1
ATOM 3818 O O . LEU B 1 43 ? -13.164 6.922 61.625 1 20.42 43 LEU B O 1
ATOM 3822 N N . MET B 1 44 ? -12.109 8.422 60.344 1 20.56 44 MET B N 1
ATOM 3823 C CA . MET B 1 44 ? -12.82 9.539 60.969 1 20.56 44 MET B CA 1
ATOM 3824 C C . MET B 1 44 ? -14.289 9.547 60.531 1 20.56 44 MET B C 1
ATOM 3826 O O . MET B 1 44 ? -14.664 8.922 59.562 1 20.56 44 MET B O 1
ATOM 3830 N N . PRO B 1 45 ? -15.109 10.961 60.812 1 20.94 45 PRO B N 1
ATOM 3831 C CA . PRO B 1 45 ? -16.531 11.211 61.062 1 20.94 45 PRO B CA 1
ATOM 3832 C C . PRO B 1 45 ? -17.391 10.992 59.812 1 20.94 45 PRO B C 1
ATOM 3834 O O . PRO B 1 45 ? -16.891 11.047 58.688 1 20.94 45 PRO B O 1
ATOM 3837 N N . GLY B 1 46 ? -18.656 10.477 59.969 1 21.5 46 GLY B N 1
ATOM 3838 C CA . GLY B 1 46 ? -19.688 9.742 59.25 1 21.5 46 GLY B CA 1
ATOM 3839 C C . GLY B 1 46 ? -20.391 10.578 58.188 1 21.5 46 GLY B C 1
ATOM 3840 O O . GLY B 1 46 ? -21.422 10.156 57.656 1 21.5 46 GLY B O 1
ATOM 3841 N N . SER B 1 47 ? -19.891 11.93 57.781 1 22.72 47 SER B N 1
ATOM 3842 C CA . SER B 1 47 ? -21.078 12.578 57.25 1 22.72 47 SER B CA 1
ATOM 3843 C C . SER B 1 47 ? -21.547 11.898 55.969 1 22.72 47 SER B C 1
ATOM 3845 O O . SER B 1 47 ? -20.734 11.406 55.188 1 22.72 47 SER B O 1
ATOM 3847 N N . PRO B 1 48 ? -22.906 11.711 55.75 1 22.97 48 PRO B N 1
ATOM 3848 C CA . PRO B 1 48 ? -23.734 10.812 54.938 1 22.97 48 PRO B CA 1
ATOM 3849 C C . PRO B 1 48 ? -23.5 10.977 53.438 1 22.97 48 PRO B C 1
ATOM 3851 O O . PRO B 1 48 ? -23.297 9.984 52.75 1 22.97 48 PRO B O 1
ATOM 3854 N N . ASN B 1 49 ? -23.953 12.008 52.719 1 23.31 49 ASN B N 1
ATOM 3855 C CA . ASN B 1 49 ? -24.875 11.859 51.594 1 23.31 49 ASN B CA 1
ATOM 3856 C C . ASN B 1 49 ? -24.125 11.836 50.25 1 23.31 49 ASN B C 1
ATOM 3858 O O . ASN B 1 49 ? -24.719 12.055 49.219 1 23.31 49 ASN B O 1
ATOM 3862 N N . GLY B 1 50 ? -22.75 11.727 50.281 1 23.5 50 GLY B N 1
ATOM 3863 C CA . GLY B 1 50 ? -22.312 12.336 49.031 1 23.5 50 GLY B CA 1
ATOM 3864 C C . GLY B 1 50 ? -22.656 11.508 47.812 1 23.5 50 GLY B C 1
ATOM 3865 O O . GLY B 1 50 ? -22.938 10.312 47.906 1 23.5 50 GLY B O 1
ATOM 3866 N N . PRO B 1 51 ? -22.938 12.25 46.531 1 25.14 51 PRO B N 1
ATOM 3867 C CA . PRO B 1 51 ? -23.531 11.734 45.312 1 25.14 51 PRO B CA 1
ATOM 3868 C C . PRO B 1 51 ? -22.672 10.648 44.656 1 25.14 51 PRO B C 1
ATOM 3870 O O . PRO B 1 51 ? -21.469 10.57 44.906 1 25.14 51 PRO B O 1
ATOM 3873 N N . SER B 1 52 ? -23.297 9.609 44.156 1 26.34 52 SER B N 1
ATOM 3874 C CA . SER B 1 52 ? -22.984 8.336 43.531 1 26.34 52 SER B CA 1
ATOM 3875 C C . SER B 1 52 ? -22.125 8.523 42.281 1 26.34 52 SER B C 1
ATOM 3877 O O . SER B 1 52 ? -22.469 9.305 41.406 1 26.34 52 SER B O 1
ATOM 3879 N N . LYS B 1 53 ? -20.75 8.438 42.375 1 27.64 53 LYS B N 1
ATOM 3880 C CA . LYS B 1 53 ? -19.719 8.516 41.375 1 27.64 53 LYS B CA 1
ATOM 3881 C C . LYS B 1 53 ? -19.984 7.527 40.219 1 27.64 53 LYS B C 1
ATOM 3883 O O . LYS B 1 53 ? -19.984 6.316 40.438 1 27.64 53 LYS B O 1
ATOM 3888 N N . ARG B 1 54 ? -20.734 7.973 39.188 1 26.53 54 ARG B N 1
ATOM 3889 C CA . ARG B 1 54 ? -21 7.152 38.031 1 26.53 54 ARG B CA 1
ATOM 3890 C C . ARG B 1 54 ? -19.703 6.719 37.344 1 26.53 54 ARG B C 1
ATOM 3892 O O . ARG B 1 54 ? -18.844 7.551 37.062 1 26.53 54 ARG B O 1
ATOM 3899 N N . PRO B 1 55 ? -19.219 5.5 37.5 1 28.97 55 PRO B N 1
ATOM 3900 C CA . PRO B 1 55 ? -17.984 4.977 36.906 1 28.97 55 PRO B CA 1
ATOM 3901 C C . PRO B 1 55 ? -17.891 5.199 35.406 1 28.97 55 PRO B C 1
ATOM 3903 O O . PRO B 1 55 ? -18.891 5.066 34.688 1 28.97 55 PRO B O 1
ATOM 3906 N N . ARG B 1 56 ? -17.047 6.07 34.969 1 27.52 56 ARG B N 1
ATOM 3907 C CA . ARG B 1 56 ? -16.766 6.367 33.562 1 27.52 56 ARG B CA 1
ATOM 3908 C C . ARG B 1 56 ? -16.469 5.094 32.781 1 27.52 56 ARG B C 1
ATOM 3910 O O . ARG B 1 56 ? -15.602 4.309 33.156 1 27.52 56 ARG B O 1
ATOM 3917 N N . LYS B 1 57 ? -17.406 4.605 31.922 1 27.73 57 LYS B N 1
ATOM 3918 C CA . LYS B 1 57 ? -17.422 3.473 31 1 27.73 57 LYS B CA 1
ATOM 3919 C C . LYS B 1 57 ? -16.219 3.512 30.078 1 27.73 57 LYS B C 1
ATOM 3921 O O . LYS B 1 57 ? -16.062 4.445 29.281 1 27.73 57 LYS B O 1
ATOM 3926 N N . THR B 1 58 ? -15.102 2.969 30.438 1 29.34 58 THR B N 1
ATOM 3927 C CA . THR B 1 58 ? -13.992 2.713 29.516 1 29.34 58 THR B CA 1
ATOM 3928 C C . THR B 1 58 ? -14.477 1.945 28.281 1 29.34 58 THR B C 1
ATOM 3930 O O . THR B 1 58 ? -15.242 0.983 28.406 1 29.34 58 THR B O 1
ATOM 3933 N N . GLY B 1 59 ? -14.586 2.506 27.172 1 29.27 59 GLY B N 1
ATOM 3934 C CA . GLY B 1 59 ? -15 1.938 25.891 1 29.27 59 GLY B CA 1
ATOM 3935 C C . GLY B 1 59 ? -14.344 0.602 25.594 1 29.27 59 GLY B C 1
ATOM 3936 O O . GLY B 1 59 ? -13.312 0.545 24.922 1 29.27 59 GLY B O 1
ATOM 3937 N N . VAL B 1 60 ? -14.266 -0.373 26.5 1 31.2 60 VAL B N 1
ATOM 3938 C CA . VAL B 1 60 ? -13.938 -1.763 26.203 1 31.2 60 VAL B CA 1
ATOM 3939 C C . VAL B 1 60 ? -14.789 -2.26 25.031 1 31.2 60 VAL B C 1
ATOM 3941 O O . VAL B 1 60 ? -16.016 -2.242 25.109 1 31.2 60 VAL B O 1
ATOM 3944 N N . ILE B 1 61 ? -14.359 -2.23 23.859 1 36.47 61 ILE B N 1
ATOM 3945 C CA . ILE B 1 61 ? -15.062 -3.051 22.875 1 36.47 61 ILE B CA 1
ATOM 3946 C C . ILE B 1 61 ? -15.297 -4.449 23.438 1 36.47 61 ILE B C 1
ATOM 3948 O O . ILE B 1 61 ? -14.344 -5.172 23.75 1 36.47 61 ILE B O 1
ATOM 3952 N N . SER B 1 62 ? -16.234 -4.699 24.203 1 36.38 62 SER B N 1
ATOM 3953 C CA 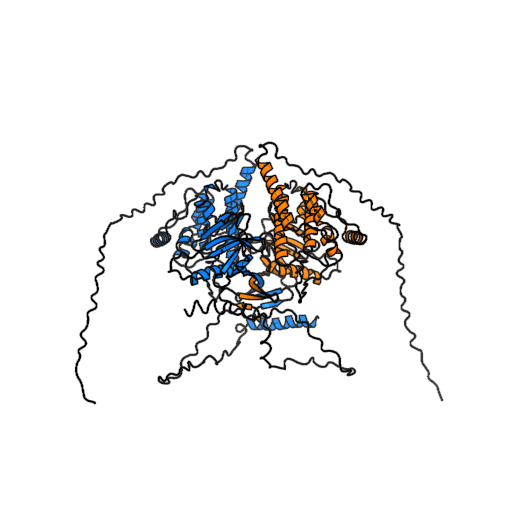. SER B 1 62 ? -16.656 -5.992 24.734 1 36.38 62 SER B CA 1
ATOM 3954 C C . SER B 1 62 ? -16.562 -7.082 23.672 1 36.38 62 SER B C 1
ATOM 3956 O O . SER B 1 62 ? -16.938 -6.867 22.531 1 36.38 62 SER B O 1
ATOM 3958 N N . ALA B 1 63 ? -15.562 -8.047 23.812 1 41.81 63 ALA B N 1
ATOM 3959 C CA . ALA B 1 63 ? -15.578 -9.312 23.078 1 41.81 63 ALA B CA 1
ATOM 3960 C C . ALA B 1 63 ? -16.984 -9.633 22.578 1 41.81 63 ALA B C 1
ATOM 3962 O O . ALA B 1 63 ? -17.141 -10.438 21.656 1 41.81 63 ALA B O 1
ATOM 3963 N N . GLN B 1 64 ? -17.812 -9.016 23.156 1 40.91 64 GLN B N 1
ATOM 3964 C CA . GLN B 1 64 ? -19.219 -9.281 22.844 1 40.91 64 GLN B CA 1
ATOM 3965 C C . GLN B 1 64 ? -19.609 -8.695 21.5 1 40.91 64 GLN B C 1
ATOM 3967 O O . GLN B 1 64 ? -20.594 -9.102 20.891 1 40.91 64 GLN B O 1
ATOM 3972 N N . SER B 1 65 ? -18.609 -7.898 20.984 1 46.06 65 SER B N 1
ATOM 3973 C CA . SER B 1 65 ? -19.078 -7.219 19.766 1 46.06 65 SER B CA 1
ATOM 3974 C C . SER B 1 65 ? -18.453 -7.832 18.516 1 46.06 65 SER B C 1
ATOM 3976 O O . SER B 1 65 ? -18.656 -7.328 17.406 1 46.06 65 SER B O 1
ATOM 3978 N N . ILE B 1 66 ? -17.703 -8.844 18.797 1 44.5 66 ILE B N 1
ATOM 3979 C CA . ILE B 1 66 ? -17.141 -9.523 17.625 1 44.5 66 ILE B CA 1
ATOM 3980 C C . ILE B 1 66 ? -18.047 -10.688 17.234 1 44.5 66 ILE B C 1
ATOM 3982 O O . ILE B 1 66 ? -18.391 -11.523 18.062 1 44.5 66 ILE B O 1
ATOM 3986 N N . HIS B 1 67 ? -18.688 -10.531 16.125 1 40.06 67 HIS B N 1
ATOM 3987 C CA . HIS B 1 67 ? -19.547 -11.562 15.578 1 40.06 67 HIS B CA 1
ATOM 3988 C C . HIS B 1 67 ? -18.891 -12.266 14.398 1 40.06 67 HIS B C 1
ATOM 3990 O O . HIS B 1 67 ? -18.172 -11.633 13.617 1 40.06 67 HIS B O 1
ATOM 3996 N N . SER B 1 68 ? -18.641 -13.469 14.531 1 41.03 68 SER B N 1
ATOM 3997 C CA . SER B 1 68 ? -18.109 -14.258 13.422 1 41.03 68 SER B CA 1
ATOM 3998 C C . SER B 1 68 ? -19.219 -14.742 12.5 1 41.03 68 SER B C 1
ATOM 4000 O O . SER B 1 68 ? -20.234 -15.266 12.969 1 41.03 68 SER B O 1
ATOM 4002 N N . PHE B 1 69 ? -19.203 -14.133 11.375 1 40.19 69 PHE B N 1
ATOM 4003 C CA . PHE B 1 69 ? -20.125 -14.641 10.367 1 40.19 69 PHE B CA 1
ATOM 4004 C C . PHE B 1 69 ? -19.406 -15.531 9.367 1 40.19 69 PHE B C 1
ATOM 4006 O O . PHE B 1 69 ? -18.172 -15.594 9.367 1 40.19 69 PHE B O 1
ATOM 4013 N N . GLY B 1 70 ? -20.094 -16.453 8.703 1 37.06 70 GLY B N 1
ATOM 4014 C CA . GLY B 1 70 ? -19.531 -17.312 7.672 1 37.06 70 GLY B CA 1
ATOM 4015 C C . GLY B 1 70 ? -18.516 -16.609 6.785 1 37.06 70 GLY B C 1
ATOM 4016 O O . GLY B 1 70 ? -17.625 -17.25 6.223 1 37.06 70 GLY B O 1
ATOM 4017 N N . PHE B 1 71 ? -18.75 -15.289 6.637 1 42.91 71 PHE B N 1
ATOM 4018 C CA . PHE B 1 71 ? -17.859 -14.602 5.707 1 42.91 71 PHE B CA 1
ATOM 4019 C C . PHE B 1 71 ? -16.766 -13.859 6.457 1 42.91 71 PHE B C 1
ATOM 4021 O O . PHE B 1 71 ? -16.047 -13.047 5.871 1 42.91 71 PHE B O 1
ATOM 4028 N N . GLY B 1 72 ? -16.641 -14.172 7.684 1 48.66 72 GLY B N 1
ATOM 4029 C CA . GLY B 1 72 ? -15.531 -13.578 8.398 1 48.66 72 GLY B CA 1
ATOM 4030 C C . GLY B 1 72 ? -15.938 -12.938 9.711 1 48.66 72 GLY B C 1
ATOM 4031 O O . GLY B 1 72 ? -17.078 -13.086 10.156 1 48.66 72 GLY B O 1
ATOM 4032 N N . LYS B 1 73 ? -15.07 -12.555 10.57 1 50.56 73 LYS B N 1
ATOM 4033 C CA . LYS B 1 73 ? -15.258 -11.961 11.891 1 50.56 73 LYS B CA 1
ATOM 4034 C C . LYS B 1 73 ? -15.492 -10.453 11.781 1 50.56 73 LYS B C 1
ATOM 4036 O O . LYS B 1 73 ? -14.773 -9.758 11.062 1 50.56 73 LYS B O 1
ATOM 4041 N N . PHE B 1 74 ? -16.703 -10.102 12.148 1 53.06 74 PHE B N 1
ATOM 4042 C CA . PHE B 1 74 ? -17.094 -8.695 12.055 1 53.06 74 PHE B CA 1
ATOM 4043 C C . PHE B 1 74 ? -17.203 -8.07 13.438 1 53.06 74 PHE B C 1
ATOM 4045 O O . PHE B 1 74 ? -17.438 -8.781 14.422 1 53.06 74 PHE B O 1
ATOM 4052 N N . CYS B 1 75 ? -16.594 -7.012 13.625 1 51.38 75 CYS B N 1
ATOM 4053 C CA . CYS B 1 75 ? -16.719 -6.262 14.867 1 51.38 75 CYS B CA 1
ATOM 4054 C C . CYS B 1 75 ? -17.625 -5.043 14.688 1 51.38 75 CYS B C 1
ATOM 4056 O O . CYS B 1 75 ? -17.562 -4.379 13.648 1 51.38 75 CYS B O 1
ATOM 4058 N N . LEU B 1 76 ? -18.656 -5.055 15.492 1 43.53 76 LEU B N 1
ATOM 4059 C CA . LEU B 1 76 ? -19.469 -3.844 15.531 1 43.53 76 LEU B CA 1
ATOM 4060 C C . LEU B 1 76 ? -18.828 -2.775 16.406 1 43.53 76 LEU B C 1
ATOM 4062 O O . LEU B 1 76 ? -18.5 -3.029 17.562 1 43.53 76 LEU B O 1
ATOM 4066 N N . SER B 1 77 ? -18.156 -1.936 15.742 1 47.91 77 SER B N 1
ATOM 4067 C CA . SER B 1 77 ? -17.609 -0.843 16.531 1 47.91 77 SER B CA 1
ATOM 4068 C C . SER B 1 77 ? -18.719 0.068 17.062 1 47.91 77 SER B C 1
ATOM 4070 O O . SER B 1 77 ? -19.844 0.038 16.562 1 47.91 77 SER B O 1
ATOM 4072 N N . ALA B 1 78 ? -18.516 0.689 18.172 1 41.34 78 ALA B N 1
ATOM 4073 C CA . ALA B 1 78 ? -19.422 1.637 18.812 1 41.34 78 ALA B CA 1
ATOM 4074 C C . ALA B 1 78 ? -20.031 2.594 17.797 1 41.34 78 ALA B C 1
ATOM 4076 O O . ALA B 1 78 ? -21.094 3.186 18.047 1 41.34 78 ALA B O 1
ATOM 4077 N N . ARG B 1 79 ? -19.266 2.855 16.641 1 43.75 79 ARG B N 1
ATOM 4078 C CA . ARG B 1 79 ? -19.672 3.928 15.734 1 43.75 79 ARG B CA 1
ATOM 4079 C C . ARG B 1 79 ? -20.547 3.391 14.602 1 43.75 79 ARG B C 1
ATOM 4081 O O . ARG B 1 79 ? -20.625 3.998 13.531 1 43.75 79 ARG B O 1
ATOM 4088 N N . THR B 1 80 ? -21.328 2.477 14.828 1 50.59 80 THR B N 1
ATOM 4089 C CA . THR B 1 80 ? -22.359 2.018 13.906 1 50.59 80 THR B CA 1
ATOM 4090 C C . THR B 1 80 ? -21.734 1.461 12.625 1 50.59 80 THR B C 1
ATOM 4092 O O . THR B 1 80 ? -22.453 1.182 11.656 1 50.59 80 THR B O 1
ATOM 4095 N N . ARG B 1 81 ? -20.469 1.513 12.656 1 62.47 81 ARG B N 1
ATOM 4096 C CA . ARG B 1 81 ? -19.969 0.961 11.406 1 62.47 81 ARG B CA 1
ATOM 4097 C C . ARG B 1 81 ? -19.531 -0.491 11.578 1 62.47 81 ARG B C 1
ATOM 4099 O O . ARG B 1 81 ? -18.938 -0.85 12.602 1 62.47 81 ARG B O 1
ATOM 4106 N N . VAL B 1 82 ? -20.031 -1.257 10.711 1 68.25 82 VAL B N 1
ATOM 4107 C CA . VAL B 1 82 ? -19.641 -2.664 10.688 1 68.25 82 VAL B CA 1
ATOM 4108 C C . VAL B 1 82 ? -18.266 -2.814 10.023 1 68.25 82 VAL B C 1
ATOM 4110 O O . VAL B 1 82 ? -18.031 -2.254 8.953 1 68.25 82 VAL B O 1
ATOM 4113 N N . THR B 1 83 ? -17.406 -3.324 10.781 1 80.44 83 THR B N 1
ATOM 4114 C CA . THR B 1 83 ? -16.047 -3.486 10.258 1 80.44 83 THR B CA 1
ATOM 4115 C C . THR B 1 83 ? -15.641 -4.957 10.258 1 80.44 83 THR B C 1
ATOM 4117 O O . THR B 1 83 ? -16.203 -5.762 11.008 1 80.44 83 THR B O 1
ATOM 4120 N N . TYR B 1 84 ? -14.844 -5.254 9.32 1 81.62 84 TYR B N 1
ATOM 4121 C CA . TYR B 1 84 ? -14.211 -6.566 9.273 1 81.62 84 TYR B CA 1
ATOM 4122 C C . TYR B 1 84 ? -12.891 -6.555 10.047 1 81.62 84 TYR B C 1
ATOM 4124 O O . TYR B 1 84 ? -12.102 -5.617 9.922 1 81.62 84 TYR B O 1
ATOM 4132 N N . LEU B 1 85 ? -12.695 -7.559 10.852 1 78.38 85 LEU B N 1
ATOM 4133 C CA . LEU B 1 85 ? -11.516 -7.59 11.703 1 78.38 85 LEU B CA 1
ATOM 4134 C C . LEU B 1 85 ? -10.297 -8.078 10.922 1 78.38 85 LEU B C 1
ATOM 4136 O O . LEU B 1 85 ? -10.367 -9.078 10.211 1 78.38 85 LEU B O 1
ATOM 4140 N N . GLY B 1 86 ? -9.312 -7.305 10.93 1 81.81 86 GLY B N 1
ATOM 4141 C CA . GLY B 1 86 ? -7.992 -7.695 10.461 1 81.81 86 GLY B CA 1
ATOM 4142 C C . GLY B 1 86 ? -6.953 -7.711 11.57 1 81.81 86 GLY B C 1
ATOM 4143 O O . GLY B 1 86 ? -7.277 -7.469 12.734 1 81.81 86 GLY B O 1
ATOM 4144 N N . THR B 1 87 ? -5.77 -8.172 11.219 1 82.5 87 THR B N 1
ATOM 4145 C CA . THR B 1 87 ? -4.73 -8.227 12.242 1 82.5 87 THR B CA 1
ATOM 4146 C C . THR B 1 87 ? -3.393 -7.758 11.68 1 82.5 87 THR B C 1
ATOM 4148 O O . THR B 1 87 ? -3.172 -7.809 10.469 1 82.5 87 THR B O 1
ATOM 4151 N N . LEU B 1 88 ? -2.66 -7.219 12.578 1 88.69 88 LEU B N 1
ATOM 4152 C CA . LEU B 1 88 ? -1.261 -6.891 12.328 1 88.69 88 LEU B CA 1
ATOM 4153 C C . LEU B 1 88 ? -0.341 -7.711 13.227 1 88.69 88 LEU B C 1
ATOM 4155 O O . LEU B 1 88 ? -0.636 -7.91 14.406 1 88.69 88 LEU B O 1
ATOM 4159 N N . PRO B 1 89 ? 0.756 -8.133 12.695 1 87.81 89 PRO B N 1
ATOM 4160 C CA . PRO B 1 89 ? 1.688 -8.891 13.531 1 87.81 89 PRO B CA 1
ATOM 4161 C C . PRO B 1 89 ? 2.359 -8.023 14.594 1 87.81 89 PRO B C 1
ATOM 4163 O O . PRO B 1 89 ? 2.691 -6.863 14.336 1 87.81 89 PRO B O 1
ATOM 4166 N N . ILE B 1 90 ? 2.453 -8.523 15.734 1 87.69 90 ILE B N 1
ATOM 4167 C CA . ILE B 1 90 ? 3.336 -7.977 16.75 1 87.69 90 ILE B CA 1
ATOM 4168 C C . ILE B 1 90 ? 4.652 -8.75 16.766 1 87.69 90 ILE B C 1
ATOM 4170 O O . ILE B 1 90 ? 4.66 -9.977 16.875 1 87.69 90 ILE B O 1
ATOM 4174 N N . ILE B 1 91 ? 5.727 -8.055 16.672 1 89.56 91 ILE B N 1
ATOM 4175 C CA . ILE B 1 91 ? 7.016 -8.727 16.562 1 89.56 91 ILE B CA 1
ATOM 4176 C C . ILE B 1 91 ? 7.965 -8.219 17.641 1 89.56 91 ILE B C 1
ATOM 4178 O O . ILE B 1 91 ? 7.695 -7.199 18.281 1 89.56 91 ILE B O 1
ATOM 4182 N N . GLY B 1 92 ? 9.023 -8.961 17.828 1 89.69 92 GLY B N 1
ATOM 4183 C CA . GLY B 1 92 ? 10.039 -8.555 18.781 1 89.69 92 GLY B CA 1
ATOM 4184 C C . GLY B 1 92 ? 11.148 -7.719 18.156 1 89.69 92 GLY B C 1
ATOM 4185 O O . GLY B 1 92 ? 11.383 -7.797 16.953 1 89.69 92 GLY B O 1
ATOM 4186 N N . GLU B 1 93 ? 11.82 -7.004 18.969 1 90.69 93 GLU B N 1
ATOM 4187 C CA . GLU B 1 93 ? 12.859 -6.094 18.5 1 90.69 93 GLU B CA 1
ATOM 4188 C C . GLU B 1 93 ? 14 -6.855 17.828 1 90.69 93 GLU B C 1
ATOM 4190 O O . GLU B 1 93 ? 14.656 -6.336 16.922 1 90.69 93 GLU B O 1
ATOM 4195 N N . LYS B 1 94 ? 14.188 -8.094 18.172 1 91.88 94 LYS B N 1
ATOM 4196 C CA . LYS B 1 94 ? 15.281 -8.898 17.625 1 91.88 94 LYS B CA 1
ATOM 4197 C C . LYS B 1 94 ? 15 -9.289 16.172 1 91.88 94 LYS B C 1
ATOM 4199 O O . LYS B 1 94 ? 15.906 -9.703 15.445 1 91.88 94 LYS B O 1
ATOM 4204 N N . GLU B 1 95 ? 13.758 -9.164 15.82 1 92.88 95 GLU B N 1
ATOM 4205 C CA . GLU B 1 95 ? 13.375 -9.586 14.477 1 92.88 95 GLU B CA 1
ATOM 4206 C C . GLU B 1 95 ? 13.719 -8.508 13.445 1 92.88 95 GLU B C 1
ATOM 4208 O O . GLU B 1 95 ? 13.711 -8.773 12.242 1 92.88 95 GLU B O 1
ATOM 4213 N N . ILE B 1 96 ? 13.969 -7.348 13.875 1 95.25 96 ILE B N 1
ATOM 4214 C CA . ILE B 1 96 ? 14.336 -6.238 13 1 95.25 96 ILE B CA 1
ATOM 4215 C C . ILE B 1 96 ? 15.844 -6.012 13.055 1 95.25 96 ILE B C 1
ATOM 4217 O O . ILE B 1 96 ? 16.406 -5.793 14.133 1 95.25 96 ILE B O 1
ATOM 4221 N N . ILE B 1 97 ? 16.469 -5.984 11.867 1 95.75 97 ILE B N 1
ATOM 4222 C CA . ILE B 1 97 ? 17.938 -5.922 11.859 1 95.75 97 ILE B CA 1
ATOM 4223 C C . ILE B 1 97 ? 18.406 -4.957 10.773 1 95.75 97 ILE B C 1
ATOM 4225 O O . ILE B 1 97 ? 17.656 -4.66 9.836 1 95.75 97 ILE B O 1
ATOM 4229 N N . GLN B 1 98 ? 19.609 -4.531 10.938 1 95.69 98 GLN B N 1
ATOM 4230 C CA . GLN B 1 98 ? 20.266 -3.75 9.891 1 95.69 98 GLN B CA 1
ATOM 4231 C C . GLN B 1 98 ? 20.703 -4.641 8.727 1 95.69 98 GLN B C 1
ATOM 4233 O O . GLN B 1 98 ? 21.297 -5.699 8.938 1 95.69 98 GLN B O 1
ATOM 4238 N N . ALA B 1 99 ? 20.344 -4.211 7.555 1 91.69 99 ALA B N 1
ATOM 4239 C CA . ALA B 1 99 ? 20.766 -4.98 6.391 1 91.69 99 ALA B CA 1
ATOM 4240 C C . ALA B 1 99 ? 22.281 -4.902 6.207 1 91.69 99 ALA B C 1
ATOM 4242 O O . ALA B 1 99 ? 22.891 -3.846 6.414 1 91.69 99 ALA B O 1
ATOM 4243 N N . ASP B 1 100 ? 22.906 -5.895 5.668 1 88.56 100 ASP B N 1
ATOM 4244 C CA . ASP B 1 100 ? 24.344 -5.949 5.465 1 88.56 100 ASP B CA 1
ATOM 4245 C C . ASP B 1 100 ? 24.75 -5.227 4.18 1 88.56 100 ASP B C 1
ATOM 4247 O O . ASP B 1 100 ? 25.875 -4.723 4.07 1 88.56 100 ASP B O 1
ATOM 4251 N N . ASP B 1 101 ? 23.859 -5.164 3.299 1 86.81 101 ASP B N 1
ATOM 4252 C CA . ASP B 1 101 ? 24.219 -4.695 1.964 1 86.81 101 ASP B CA 1
ATOM 4253 C C . ASP B 1 101 ? 23.828 -3.234 1.769 1 86.81 101 ASP B C 1
ATOM 4255 O O . ASP B 1 101 ? 23.812 -2.734 0.641 1 86.81 101 ASP B O 1
ATOM 4259 N N . GLU B 1 102 ? 23.328 -2.588 2.803 1 90.06 102 GLU B N 1
ATOM 4260 C CA . GLU B 1 102 ? 23.016 -1.166 2.711 1 90.06 102 GLU B CA 1
ATOM 4261 C C . GLU B 1 102 ? 23.484 -0.414 3.951 1 90.06 102 GLU B C 1
ATOM 4263 O O . GLU B 1 102 ? 23.516 -0.973 5.047 1 90.06 102 GLU B O 1
ATOM 4268 N N . PRO B 1 103 ? 23.875 0.763 3.738 1 91.19 103 PRO B N 1
ATOM 4269 C CA . PRO B 1 103 ? 24.281 1.562 4.895 1 91.19 103 PRO B CA 1
ATOM 4270 C C . PRO B 1 103 ? 23.109 1.912 5.812 1 91.19 103 PRO B C 1
ATOM 4272 O O . PRO B 1 103 ? 21.969 1.953 5.367 1 91.19 103 PRO B O 1
ATOM 4275 N N . ALA B 1 104 ? 23.484 2.121 7.023 1 91 104 ALA B N 1
ATOM 4276 C CA . ALA B 1 104 ? 22.469 2.605 7.961 1 91 104 ALA B CA 1
ATOM 4277 C C . ALA B 1 104 ? 21.906 3.949 7.512 1 91 104 ALA B C 1
ATOM 4279 O O . ALA B 1 104 ? 22.656 4.828 7.066 1 91 104 ALA B O 1
ATOM 4280 N N . PHE B 1 105 ? 20.625 4.113 7.504 1 94.69 105 PHE B N 1
ATOM 4281 C CA . PHE B 1 105 ? 19.953 5.328 7.07 1 94.69 105 PHE B CA 1
ATOM 4282 C C . PHE B 1 105 ? 18.797 5.66 8.008 1 94.69 105 PHE B C 1
ATOM 4284 O O . PHE B 1 105 ? 17.891 4.848 8.195 1 94.69 105 PHE B O 1
ATOM 4291 N N . SER B 1 106 ? 18.859 6.828 8.602 1 95.25 106 SER B N 1
ATOM 4292 C CA . SER B 1 106 ? 17.812 7.34 9.484 1 95.25 106 SER B CA 1
ATOM 4293 C C . SER B 1 106 ? 17.484 8.797 9.156 1 95.25 106 SER B C 1
ATOM 4295 O O . SER B 1 106 ? 18.328 9.531 8.664 1 95.25 106 SER B O 1
ATOM 4297 N N . PHE B 1 107 ? 16.266 9.164 9.375 1 94.94 107 PHE B N 1
ATOM 4298 C CA . PHE B 1 107 ? 15.852 10.539 9.156 1 94.94 107 PHE B CA 1
ATOM 4299 C C . PHE B 1 107 ? 14.75 10.93 10.141 1 94.94 107 PHE B C 1
ATOM 4301 O O . PHE B 1 107 ? 14.062 10.062 10.68 1 94.94 107 PHE B O 1
ATOM 4308 N N . CYS B 1 108 ? 14.555 12.172 10.344 1 94.19 108 CYS B N 1
ATOM 4309 C CA . CYS B 1 108 ? 13.539 12.672 11.266 1 94.19 108 CYS B CA 1
ATOM 4310 C C . CYS B 1 108 ? 12.195 12.812 10.562 1 94.19 108 CYS B C 1
ATOM 4312 O O . CYS B 1 108 ? 12.125 13.297 9.438 1 94.19 108 CYS B O 1
ATOM 4314 N N . SER B 1 109 ? 11.211 12.32 11.18 1 95.06 109 SER B N 1
ATOM 4315 C CA . SER B 1 109 ? 9.828 12.5 10.742 1 95.06 109 SER B CA 1
ATOM 4316 C C . SER B 1 109 ? 9.039 13.336 11.734 1 95.06 109 SER B C 1
ATOM 4318 O O . SER B 1 109 ? 8.117 12.828 12.383 1 95.06 109 SER B O 1
ATOM 4320 N N . GLY B 1 110 ? 9.312 14.586 11.805 1 91 110 GLY B N 1
ATOM 4321 C CA . GLY B 1 110 ? 8.773 15.477 12.82 1 91 110 GLY B CA 1
ATOM 4322 C C . GLY B 1 110 ? 9.719 15.695 13.992 1 91 110 GLY B C 1
ATOM 4323 O O . GLY B 1 110 ? 10.859 15.234 13.961 1 91 110 GLY B O 1
ATOM 4324 N N . PRO B 1 111 ? 9.227 16.406 15.008 1 88 111 PRO B N 1
ATOM 4325 C CA . PRO B 1 111 ? 10.109 16.828 16.094 1 88 111 PRO B CA 1
ATOM 4326 C C . PRO B 1 111 ? 10.484 15.68 17.031 1 88 111 PRO B C 1
ATOM 4328 O O . PRO B 1 111 ? 11.555 15.711 17.641 1 88 111 PRO B O 1
ATOM 4331 N N . TYR B 1 112 ? 9.695 14.641 17.078 1 88.88 112 TYR B N 1
ATOM 4332 C CA . TYR B 1 112 ? 9.93 13.672 18.141 1 88.88 112 TYR B CA 1
ATOM 4333 C C . TYR B 1 112 ? 10.094 12.266 17.562 1 88.88 112 TYR B C 1
ATOM 4335 O O . TYR B 1 112 ? 10.141 11.289 18.312 1 88.88 112 TYR B O 1
ATOM 4343 N N . MET B 1 113 ? 10.094 12.141 16.297 1 93.06 113 MET B N 1
ATOM 4344 C CA . MET B 1 113 ? 10.094 10.805 15.703 1 93.06 113 MET B CA 1
ATOM 4345 C C . MET B 1 113 ? 11.281 10.625 14.766 1 93.06 113 MET B C 1
ATOM 4347 O O . MET B 1 113 ? 11.641 11.547 14.031 1 93.06 113 MET B O 1
ATOM 4351 N N . VAL B 1 114 ? 11.812 9.5 14.828 1 95.31 114 VAL B N 1
ATOM 4352 C CA . VAL B 1 114 ? 12.891 9.125 13.914 1 95.31 114 VAL B CA 1
ATOM 4353 C C . VAL B 1 114 ? 12.508 7.859 13.156 1 95.31 114 VA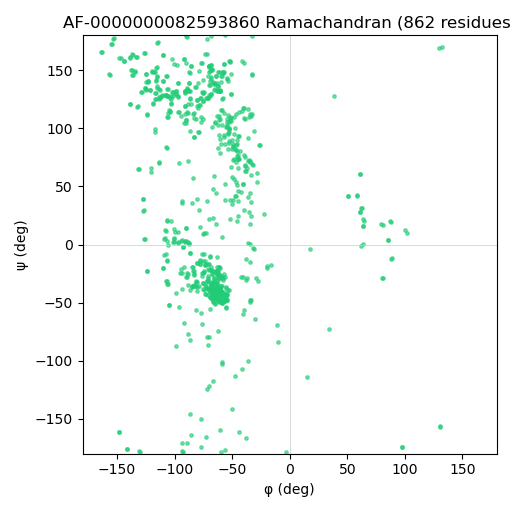L B C 1
ATOM 4355 O O . VAL B 1 114 ? 11.898 6.945 13.719 1 95.31 114 VAL B O 1
ATOM 4358 N N . MET B 1 115 ? 12.836 7.836 11.922 1 97.31 115 MET B N 1
ATOM 4359 C CA . MET B 1 115 ? 12.617 6.688 11.047 1 97.31 115 MET B CA 1
ATOM 4360 C C . MET B 1 115 ? 13.945 6.066 10.625 1 97.31 115 MET B C 1
ATOM 4362 O O . MET B 1 115 ? 14.867 6.773 10.219 1 97.31 115 MET B O 1
ATOM 4366 N N . THR B 1 116 ? 14.031 4.738 10.719 1 97.62 116 THR B N 1
ATOM 4367 C CA . THR B 1 116 ? 15.258 4.035 10.367 1 97.62 116 THR B CA 1
ATOM 4368 C C . THR B 1 116 ? 14.977 2.9 9.391 1 97.62 116 THR B C 1
ATOM 4370 O O . THR B 1 116 ? 14.047 2.115 9.586 1 97.62 116 THR B O 1
ATOM 4373 N N . ASN B 1 117 ? 15.758 2.865 8.352 1 97.5 117 ASN B N 1
ATOM 4374 C CA . ASN B 1 117 ? 15.641 1.777 7.387 1 97.5 117 ASN B CA 1
ATOM 4375 C C . ASN B 1 117 ? 16.25 0.487 7.922 1 97.5 117 ASN B C 1
ATOM 4377 O O . ASN B 1 117 ? 17.438 0.457 8.281 1 97.5 117 ASN B O 1
ATOM 4381 N N . LEU B 1 118 ? 15.484 -0.575 7.969 1 97.88 118 LEU B N 1
ATOM 4382 C CA . LEU B 1 118 ? 15.898 -1.874 8.484 1 97.88 118 LEU B CA 1
ATOM 4383 C C . LEU B 1 118 ? 15.32 -3.006 7.648 1 97.88 118 LEU B C 1
ATOM 4385 O O . LEU B 1 118 ? 14.836 -2.773 6.535 1 97.88 118 LEU B O 1
ATOM 4389 N N . VAL B 1 119 ? 15.578 -4.238 8.102 1 96 119 VAL B N 1
ATOM 4390 C CA . VAL B 1 119 ? 15.047 -5.426 7.438 1 96 119 VAL B CA 1
ATOM 4391 C C . VAL B 1 119 ? 14.273 -6.273 8.438 1 96 119 VAL B C 1
ATOM 4393 O O . VAL B 1 119 ? 14.695 -6.445 9.578 1 96 119 VAL B O 1
ATOM 4396 N N . TRP B 1 120 ? 13.078 -6.719 8.047 1 95 120 TRP B N 1
ATOM 4397 C CA . TRP B 1 120 ? 12.227 -7.625 8.805 1 95 120 TRP B CA 1
ATOM 4398 C C . TRP B 1 120 ? 11.875 -8.859 7.98 1 95 120 TRP B C 1
ATOM 4400 O O . TRP B 1 120 ? 11.125 -8.766 7.004 1 95 120 TRP B O 1
ATOM 4410 N N . LYS B 1 121 ? 12.391 -10.031 8.359 1 87.62 121 LYS B N 1
ATOM 4411 C CA . LYS B 1 121 ? 12.148 -11.297 7.672 1 87.62 121 LYS B CA 1
ATOM 4412 C C . LYS B 1 121 ? 12.414 -11.172 6.176 1 87.62 121 LYS B C 1
ATOM 4414 O O . LYS B 1 121 ? 11.578 -11.562 5.355 1 87.62 121 LYS B O 1
ATOM 4419 N N . GLY B 1 122 ? 13.492 -10.477 5.879 1 86.25 122 GLY B N 1
ATOM 4420 C CA . GLY B 1 122 ? 13.922 -10.375 4.492 1 86.25 122 GLY B CA 1
ATOM 4421 C C . GLY B 1 122 ? 13.289 -9.211 3.758 1 86.25 122 GLY B C 1
ATOM 4422 O O . GLY B 1 122 ? 13.727 -8.852 2.662 1 86.25 122 GLY B O 1
ATOM 4423 N N . SER B 1 123 ? 12.281 -8.594 4.336 1 92.31 123 SER B N 1
ATOM 4424 C CA . SER B 1 123 ? 11.641 -7.438 3.729 1 92.31 123 SER B CA 1
ATOM 4425 C C . SER B 1 123 ? 12.297 -6.141 4.184 1 92.31 123 SER B C 1
ATOM 4427 O O . SER B 1 123 ? 12.57 -5.961 5.371 1 92.31 123 SER B O 1
ATOM 4429 N N . ARG B 1 124 ? 12.57 -5.348 3.189 1 94.62 124 ARG B N 1
ATOM 4430 C CA . ARG B 1 124 ? 13.055 -4.023 3.547 1 94.62 124 ARG B CA 1
ATOM 4431 C C . ARG B 1 124 ? 11.938 -3.158 4.113 1 94.62 124 ARG B C 1
ATOM 4433 O O . ARG B 1 124 ? 10.867 -3.043 3.51 1 94.62 124 ARG B O 1
ATOM 4440 N N . VAL B 1 125 ? 12.18 -2.609 5.328 1 97.5 125 VAL B N 1
ATOM 4441 C CA . VAL B 1 125 ? 11.148 -1.842 6.02 1 97.5 125 VAL B CA 1
ATOM 4442 C C . VAL B 1 125 ? 11.758 -0.577 6.621 1 97.5 125 VAL B C 1
ATOM 4444 O O . VAL B 1 125 ? 12.984 -0.425 6.645 1 97.5 125 VAL B O 1
ATOM 4447 N N . THR B 1 126 ? 10.961 0.383 6.969 1 98.38 126 THR B N 1
ATOM 4448 C CA . THR B 1 126 ? 11.352 1.562 7.734 1 98.38 126 THR B CA 1
ATOM 4449 C C . THR B 1 126 ? 10.641 1.592 9.086 1 98.38 126 THR B C 1
ATOM 4451 O O . THR B 1 126 ? 9.422 1.433 9.148 1 98.38 126 THR B O 1
ATOM 4454 N N . VAL B 1 127 ? 11.398 1.795 10.156 1 98.12 127 VAL B N 1
ATOM 4455 C CA . VAL B 1 127 ? 10.867 1.677 11.508 1 98.12 127 VAL B CA 1
ATOM 4456 C C . VAL B 1 127 ? 10.812 3.055 12.164 1 98.12 127 VAL B C 1
ATOM 4458 O O . VAL B 1 127 ? 11.805 3.791 12.156 1 98.12 127 VAL B O 1
ATOM 4461 N N . LYS B 1 128 ? 9.648 3.377 12.695 1 97 128 LYS B N 1
ATOM 4462 C CA . LYS B 1 128 ? 9.422 4.648 13.375 1 97 128 LYS B CA 1
ATOM 4463 C C . LYS B 1 128 ? 9.523 4.484 14.891 1 97 128 LYS B C 1
ATOM 4465 O O . LYS B 1 128 ? 8.922 3.572 15.461 1 97 128 LYS B O 1
ATOM 4470 N N . GLU B 1 129 ? 10.242 5.324 15.516 1 93.88 129 GLU B N 1
ATOM 4471 C CA . GLU B 1 129 ? 10.367 5.289 16.969 1 93.88 129 GLU B CA 1
ATOM 4472 C C . GLU B 1 129 ? 10.461 6.695 17.547 1 93.88 129 GLU B C 1
ATOM 4474 O O . GLU B 1 129 ? 10.758 7.652 16.844 1 93.88 129 GLU B O 1
ATOM 4479 N N . LEU B 1 130 ? 10.117 6.762 18.812 1 88 130 LEU B N 1
ATOM 4480 C CA . LEU B 1 130 ? 10.227 8.016 19.547 1 88 130 LEU B CA 1
ATOM 4481 C C . LEU B 1 130 ? 11.688 8.375 19.797 1 88 130 LEU B C 1
ATOM 4483 O O . LEU B 1 130 ? 12.492 7.504 20.141 1 88 130 LEU B O 1
ATOM 4487 N N . HIS B 1 131 ? 11.961 9.578 19.359 1 81.25 131 HIS B N 1
ATOM 4488 C CA . HIS B 1 131 ? 13.289 10.109 19.656 1 81.25 131 HIS B CA 1
ATOM 4489 C C . HIS B 1 131 ? 13.219 11.203 20.719 1 81.25 131 HIS B C 1
ATOM 4491 O O . HIS B 1 131 ? 12.812 12.328 20.438 1 81.25 131 HIS B O 1
ATOM 4497 N N . LEU B 1 132 ? 13.203 10.875 22.031 1 67.5 132 LEU B N 1
ATOM 4498 C CA . LEU B 1 132 ? 13.047 11.867 23.078 1 67.5 132 LEU B CA 1
ATOM 4499 C C . LEU B 1 132 ? 14.352 12.617 23.312 1 67.5 132 LEU B C 1
ATOM 4501 O O . LEU B 1 132 ? 15.422 12.008 23.422 1 67.5 132 LEU B O 1
ATOM 4505 N N . PRO B 1 133 ? 14.328 13.906 22.906 1 58.22 133 PRO B N 1
ATOM 4506 C CA . PRO B 1 133 ? 15.5 14.633 23.406 1 58.22 133 PRO B CA 1
ATOM 4507 C C . PRO B 1 133 ? 15.695 14.461 24.906 1 58.22 133 PRO B C 1
ATOM 4509 O O . PRO B 1 133 ? 14.734 14.203 25.641 1 58.22 133 PRO B O 1
ATOM 4512 N N . THR B 1 134 ? 16.891 14.102 25.281 1 49.16 134 THR B N 1
ATOM 4513 C CA . THR B 1 134 ? 17.328 13.984 26.672 1 49.16 134 THR B CA 1
ATOM 4514 C C . THR B 1 134 ? 16.703 15.062 27.531 1 49.16 134 THR B C 1
ATOM 4516 O O . THR B 1 134 ? 17.047 15.219 28.703 1 49.16 134 THR B O 1
ATOM 4519 N N . HIS B 1 135 ? 15.867 15.906 26.953 1 48.84 135 HIS B N 1
ATOM 4520 C CA . HIS B 1 135 ? 15.438 16.891 27.938 1 48.84 135 HIS B CA 1
ATOM 4521 C C . HIS B 1 135 ? 14.211 16.406 28.703 1 48.84 135 HIS B C 1
ATOM 4523 O O . HIS B 1 135 ? 13.305 15.805 28.125 1 48.84 135 HIS B O 1
ATOM 4529 N N . PRO B 1 136 ? 14.195 16.5 30 1 46.28 136 PRO B N 1
ATOM 4530 C CA . PRO B 1 136 ? 13.367 15.922 31.062 1 46.28 136 PRO B CA 1
ATOM 4531 C C . PRO B 1 136 ? 11.891 16.297 30.922 1 46.28 136 PRO B C 1
ATOM 4533 O O . PRO B 1 136 ? 11.031 15.688 31.562 1 46.28 136 PRO B O 1
ATOM 4536 N N . HIS B 1 137 ? 11.492 17.438 30.344 1 48.06 137 HIS B N 1
ATOM 4537 C CA . HIS B 1 137 ? 10.188 17.938 30.781 1 48.06 137 HIS B CA 1
ATOM 4538 C C . HIS B 1 137 ? 9.055 17.25 30.031 1 48.06 137 HIS B C 1
ATOM 4540 O O . HIS B 1 137 ? 7.883 17.406 30.375 1 48.06 137 HIS B O 1
ATOM 4546 N N . CYS B 1 138 ? 9.133 16.906 28.828 1 53.5 138 CYS B N 1
ATOM 4547 C CA . CYS B 1 138 ? 7.922 16.359 28.234 1 53.5 138 CYS B CA 1
ATOM 4548 C C . CYS B 1 138 ? 7.738 14.898 28.609 1 53.5 138 CYS B C 1
ATOM 4550 O O . CYS B 1 138 ? 8.688 14.109 28.562 1 53.5 138 CYS B O 1
ATOM 4552 N N . SER B 1 139 ? 6.609 14.578 29.312 1 59.56 139 SER B N 1
ATOM 4553 C CA . SER B 1 139 ? 6.32 13.25 29.844 1 59.56 139 SER B CA 1
ATOM 4554 C C . SER B 1 139 ? 6.414 12.188 28.766 1 59.56 139 SER B C 1
ATOM 4556 O O . SER B 1 139 ? 5.734 12.273 27.734 1 59.56 139 SER B O 1
ATOM 4558 N N . LYS B 1 140 ? 7.613 11.555 28.719 1 59.56 140 LYS B N 1
ATOM 4559 C CA . LYS B 1 140 ? 7.836 10.375 27.891 1 59.56 140 LYS B CA 1
ATOM 4560 C C . LYS B 1 140 ? 6.539 9.594 27.688 1 59.56 140 LYS B C 1
ATOM 4562 O O . LYS B 1 140 ? 6.285 9.078 26.609 1 59.56 140 LYS B O 1
ATOM 4567 N N . LEU B 1 141 ? 5.773 9.695 28.672 1 56.38 141 LEU B N 1
ATOM 4568 C CA . LEU B 1 141 ? 4.531 8.93 28.641 1 56.38 141 LEU B CA 1
ATOM 4569 C C . LEU B 1 141 ? 3.553 9.516 27.625 1 56.38 141 LEU B C 1
ATOM 4571 O O . LEU B 1 141 ? 2.9 8.773 26.891 1 56.38 141 LEU B O 1
ATOM 4575 N N . ARG B 1 142 ? 3.559 10.758 27.578 1 63.81 142 ARG B N 1
ATOM 4576 C CA . ARG B 1 142 ? 2.621 11.398 26.672 1 63.81 142 ARG B CA 1
ATOM 4577 C C . ARG B 1 142 ? 3.055 11.195 25.219 1 63.81 142 ARG B C 1
ATOM 4579 O O . ARG B 1 142 ? 2.215 11.008 24.328 1 63.81 142 ARG B O 1
ATOM 4586 N N . LEU B 1 143 ? 4.332 11.125 25.156 1 71.25 143 LEU B N 1
ATOM 4587 C CA . LEU B 1 143 ? 4.836 10.969 23.797 1 71.25 143 LEU B CA 1
ATOM 4588 C C . LEU B 1 143 ? 4.625 9.539 23.297 1 71.25 143 LEU B C 1
ATOM 4590 O O . LEU B 1 143 ? 4.355 9.328 22.109 1 71.25 143 LEU B O 1
ATOM 4594 N N . ALA B 1 144 ? 4.707 8.625 24.172 1 73.81 144 ALA B N 1
ATOM 4595 C CA . ALA B 1 144 ? 4.43 7.242 23.797 1 73.81 144 ALA B CA 1
ATOM 4596 C C . ALA B 1 144 ? 2.986 7.078 23.328 1 73.81 144 ALA B C 1
ATOM 4598 O O . ALA B 1 144 ? 2.707 6.27 22.438 1 73.81 144 ALA B O 1
ATOM 4599 N N . ASP B 1 145 ? 2.234 7.949 23.781 1 76.75 145 ASP B N 1
ATOM 4600 C CA . ASP B 1 145 ? 0.827 7.934 23.406 1 76.75 145 ASP B CA 1
ATOM 4601 C C . ASP B 1 145 ? 0.651 8.344 21.938 1 76.75 145 ASP B C 1
ATOM 4603 O O . ASP B 1 145 ? -0.273 7.879 21.266 1 76.75 145 ASP B O 1
ATOM 4607 N N . LEU B 1 146 ? 1.535 9.109 21.516 1 83.75 146 LEU B N 1
ATOM 4608 C CA . LEU B 1 146 ? 1.442 9.562 20.141 1 83.75 146 LEU B CA 1
ATOM 4609 C C . LEU B 1 146 ? 1.685 8.406 19.172 1 83.75 146 LEU B C 1
ATOM 4611 O O . LEU B 1 146 ? 0.97 8.266 18.172 1 83.75 146 LEU B O 1
ATOM 4615 N N . LEU B 1 147 ? 2.627 7.59 19.5 1 86.75 147 LEU B N 1
ATOM 4616 C CA . LEU B 1 147 ? 2.912 6.438 18.656 1 86.75 147 LEU B CA 1
ATOM 4617 C C . LEU B 1 147 ? 1.756 5.445 18.688 1 86.75 147 LEU B C 1
ATOM 4619 O O . LEU B 1 147 ? 1.432 4.832 17.656 1 86.75 147 LEU B O 1
ATOM 4623 N N . ILE B 1 148 ? 1.189 5.348 19.797 1 84.12 148 ILE B N 1
ATOM 4624 C CA . ILE B 1 148 ? 0.059 4.438 19.953 1 84.12 148 ILE B CA 1
ATOM 4625 C C . ILE B 1 148 ? -1.131 4.953 19.141 1 84.12 148 ILE B C 1
ATOM 4627 O O . ILE B 1 148 ? -1.845 4.172 18.5 1 84.12 148 ILE B O 1
ATOM 4631 N N . ALA B 1 149 ? -1.322 6.215 19.188 1 86.25 149 ALA B N 1
ATOM 4632 C CA . ALA B 1 149 ? -2.398 6.812 18.406 1 86.25 149 ALA B CA 1
ATOM 4633 C C . ALA B 1 149 ? -2.191 6.559 16.922 1 86.25 149 ALA B C 1
ATOM 4635 O O . ALA B 1 149 ? -3.133 6.195 16.203 1 86.25 149 ALA B O 1
ATOM 4636 N N . GLU B 1 150 ? -0.994 6.762 16.484 1 92.44 150 GLU B N 1
ATOM 4637 C CA . GLU B 1 150 ? -0.691 6.508 15.07 1 92.44 150 GLU B CA 1
ATOM 4638 C C . GLU B 1 150 ? -0.901 5.039 14.719 1 92.44 150 GLU B C 1
ATOM 4640 O O . GLU B 1 150 ? -1.431 4.723 13.648 1 92.44 150 GLU B O 1
ATOM 4645 N N . GLN B 1 151 ? -0.457 4.23 15.617 1 89.75 151 GLN B N 1
ATOM 4646 C CA . GLN B 1 151 ? -0.671 2.797 15.438 1 89.75 151 GLN B CA 1
ATOM 4647 C C . GLN B 1 151 ? -2.154 2.482 15.258 1 89.75 151 GLN B C 1
ATOM 4649 O O . GLN B 1 151 ? -2.527 1.729 14.352 1 89.75 151 GLN B O 1
ATOM 4654 N N . GLU B 1 152 ? -2.941 2.996 16.047 1 86.25 152 GLU B N 1
ATOM 4655 C CA . GLU B 1 152 ? -4.379 2.754 16.016 1 86.25 152 GLU B CA 1
ATOM 4656 C C . GLU B 1 152 ? -4.984 3.242 14.695 1 86.25 152 GLU B C 1
ATOM 4658 O O . GLU B 1 152 ? -5.75 2.52 14.055 1 86.25 152 GLU B O 1
ATOM 4663 N N . HIS B 1 153 ? -4.66 4.395 14.32 1 91 153 HIS B N 1
ATOM 4664 C CA . HIS B 1 153 ? -5.188 4.965 13.078 1 91 153 HIS B CA 1
ATOM 4665 C C . HIS B 1 153 ? -4.707 4.176 11.867 1 91 153 HIS B C 1
ATOM 4667 O O . HIS B 1 153 ? -5.508 3.812 11 1 91 153 HIS B O 1
ATOM 4673 N N . SER B 1 154 ? -3.439 3.881 11.859 1 94.19 154 SER B N 1
ATOM 4674 C CA . SER B 1 154 ? -2.828 3.225 10.711 1 94.19 154 SER B CA 1
ATOM 4675 C C . SER B 1 154 ? -3.322 1.79 10.562 1 94.19 154 SER B C 1
ATOM 4677 O O . SER B 1 154 ? -3.227 1.201 9.484 1 94.19 154 SER B O 1
ATOM 4679 N N . SER B 1 155 ? -3.807 1.219 11.648 1 90.69 155 SER B N 1
ATOM 4680 C CA . SER B 1 155 ? -4.309 -0.15 11.602 1 90.69 155 SER B CA 1
ATOM 4681 C C . SER B 1 155 ? -5.703 -0.204 10.977 1 90.69 155 SER B C 1
ATOM 4683 O O . SER B 1 155 ? -6.156 -1.268 10.547 1 90.69 155 SER B O 1
ATOM 4685 N N . LYS B 1 156 ? -6.324 0.959 10.859 1 87.31 156 LYS B N 1
ATOM 4686 C CA . LYS B 1 156 ? -7.703 0.994 10.391 1 87.31 156 LYS B CA 1
ATOM 4687 C C . LYS B 1 156 ? -7.793 1.595 8.984 1 87.31 156 LYS B C 1
ATOM 4689 O O . LYS B 1 156 ? -8.812 1.453 8.312 1 87.31 156 LYS B O 1
ATOM 4694 N N . LEU B 1 157 ? -6.812 2.301 8.625 1 92.56 157 LEU B N 1
ATOM 4695 C CA . LEU B 1 157 ? -6.855 3.053 7.371 1 92.56 157 LEU B CA 1
ATOM 4696 C C . LEU B 1 157 ? -5.969 2.402 6.316 1 92.56 157 LEU B C 1
ATOM 4698 O O . LEU B 1 157 ? -4.816 2.066 6.586 1 92.56 157 LEU B O 1
ATOM 4702 N N . ARG B 1 158 ? -6.57 2.18 5.195 1 94.06 158 ARG B N 1
ATOM 4703 C CA . ARG B 1 158 ? -5.848 1.587 4.074 1 94.06 158 ARG B CA 1
ATOM 4704 C C . ARG B 1 158 ? -6.094 2.369 2.787 1 94.06 158 ARG B C 1
ATOM 4706 O O . ARG B 1 158 ? -7.227 2.434 2.303 1 94.06 158 ARG B O 1
ATOM 4713 N N . HIS B 1 159 ? -5.109 2.889 2.229 1 95.75 159 HIS B N 1
ATOM 4714 C CA . HIS B 1 159 ? -5.137 3.656 0.988 1 95.75 159 HIS B CA 1
ATOM 4715 C C . HIS B 1 159 ? -3.771 3.646 0.305 1 95.75 159 HIS B C 1
ATOM 4717 O O . HIS B 1 159 ? -2.736 3.691 0.974 1 95.75 159 HIS B O 1
ATOM 4723 N N . ARG B 1 160 ? -3.766 3.656 -0.956 1 93.75 160 ARG B N 1
ATOM 4724 C CA . ARG B 1 160 ? -2.539 3.5 -1.731 1 93.75 160 ARG B CA 1
ATOM 4725 C C . ARG B 1 160 ? -1.557 4.629 -1.438 1 93.75 160 ARG B C 1
ATOM 4727 O O . ARG B 1 160 ? -0.344 4.453 -1.572 1 93.75 160 ARG B O 1
ATOM 4734 N N . HIS B 1 161 ? -2.08 5.785 -1.023 1 97.06 161 HIS B N 1
ATOM 4735 C CA . HIS B 1 161 ? -1.198 6.922 -0.798 1 97.06 161 HIS B CA 1
ATOM 4736 C C . HIS B 1 161 ? -1.041 7.211 0.691 1 97.06 161 HIS B C 1
ATOM 4738 O O . HIS B 1 161 ? -0.572 8.289 1.074 1 97.06 161 HIS B O 1
ATOM 4744 N N . LEU B 1 162 ? -1.46 6.348 1.53 1 97.94 162 LEU B N 1
ATOM 4745 C CA . LEU B 1 162 ? -1.104 6.34 2.945 1 97.94 162 LEU B CA 1
ATOM 4746 C C . LEU B 1 162 ? 0.049 5.375 3.211 1 97.94 162 LEU B C 1
ATOM 4748 O O . LEU B 1 162 ? 0.101 4.289 2.631 1 97.94 162 LEU B O 1
ATOM 4752 N N . LEU B 1 163 ? 0.949 5.816 4.043 1 98.44 163 LEU B N 1
ATOM 4753 C CA . LEU B 1 163 ? 2.041 4.918 4.402 1 98.44 163 LEU B CA 1
ATOM 4754 C C . LEU B 1 163 ? 1.51 3.656 5.07 1 98.44 163 LEU B C 1
ATOM 4756 O O . LEU B 1 163 ? 0.704 3.734 6 1 98.44 163 LEU B O 1
ATOM 4760 N N . GLN B 1 164 ? 1.974 2.549 4.637 1 97.56 164 GLN B N 1
ATOM 4761 C CA . GLN B 1 164 ? 1.39 1.281 5.062 1 97.56 164 GLN B CA 1
ATOM 4762 C C . GLN B 1 164 ? 2.092 0.745 6.309 1 97.56 164 GLN B C 1
ATOM 4764 O O . GLN B 1 164 ? 3.295 0.478 6.281 1 97.56 164 GLN B O 1
ATOM 4769 N N . LEU B 1 165 ? 1.335 0.604 7.359 1 97.31 165 LEU B N 1
ATOM 4770 C CA . LEU B 1 165 ? 1.817 -0.058 8.57 1 97.31 165 LEU B CA 1
ATOM 4771 C C . LEU B 1 165 ? 1.817 -1.572 8.391 1 97.31 165 LEU B C 1
ATOM 4773 O O . LEU B 1 165 ? 0.78 -2.166 8.094 1 97.31 165 LEU B O 1
ATOM 4777 N N . MET B 1 166 ? 2.92 -2.197 8.633 1 96.25 166 MET B N 1
ATOM 4778 C CA . MET B 1 166 ? 3.051 -3.623 8.344 1 96.25 166 MET B CA 1
ATOM 4779 C C . MET B 1 166 ? 3.055 -4.441 9.633 1 96.25 166 MET B C 1
ATOM 4781 O O . MET B 1 166 ? 2.619 -5.594 9.641 1 96.25 166 MET B O 1
ATOM 4785 N N . ALA B 1 167 ? 3.592 -3.84 10.719 1 94.56 167 ALA B N 1
ATOM 4786 C CA . ALA B 1 167 ? 3.693 -4.559 11.984 1 94.56 167 ALA B CA 1
ATOM 4787 C C . ALA B 1 167 ? 3.939 -3.598 13.148 1 94.56 167 ALA B C 1
ATOM 4789 O O . ALA B 1 167 ? 4.219 -2.414 12.93 1 94.56 167 ALA B O 1
ATOM 4790 N N . VAL B 1 168 ? 3.742 -4.125 14.328 1 92.31 168 VAL B N 1
ATOM 4791 C CA . VAL B 1 168 ? 4.082 -3.426 15.562 1 92.31 168 VAL B CA 1
ATOM 4792 C C . VAL B 1 168 ? 5.227 -4.148 16.266 1 92.31 168 VAL B C 1
ATOM 4794 O O . VAL B 1 168 ? 5.172 -5.363 16.469 1 92.31 168 VAL B O 1
ATOM 4797 N N . CYS B 1 169 ? 6.277 -3.398 16.578 1 92.56 169 CYS B N 1
ATOM 4798 C CA . CYS B 1 169 ? 7.453 -3.982 17.203 1 92.56 169 CYS B CA 1
ATOM 4799 C C . CYS B 1 169 ? 7.543 -3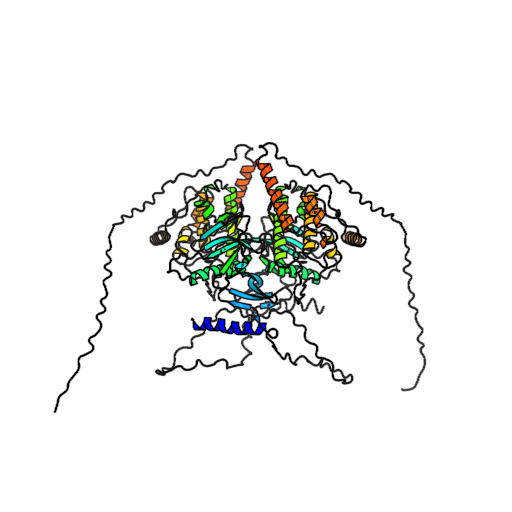.564 18.672 1 92.56 169 CYS B C 1
ATOM 4801 O O . CYS B 1 169 ? 7.508 -2.375 18.984 1 92.56 169 CYS B O 1
ATOM 4803 N N . LEU B 1 170 ? 7.688 -4.52 19.469 1 84.94 170 LEU B N 1
ATOM 4804 C CA . LEU B 1 170 ? 7.789 -4.25 20.906 1 84.94 170 LEU B CA 1
ATOM 4805 C C . LEU B 1 170 ? 9.164 -4.637 21.438 1 84.94 170 LEU B C 1
ATOM 4807 O O . LEU B 1 170 ? 9.734 -5.645 21.016 1 84.94 170 LEU B O 1
ATOM 4811 N N . SER B 1 171 ? 9.594 -3.824 22.375 1 82.56 171 SER B N 1
ATOM 4812 C CA . SER B 1 171 ? 10.836 -4.172 23.062 1 82.56 171 SER B CA 1
ATOM 4813 C C . SER B 1 171 ? 10.641 -5.363 24 1 82.56 171 SER B C 1
ATOM 4815 O O . SER B 1 171 ? 9.508 -5.715 24.328 1 82.56 171 SER B O 1
ATOM 4817 N N . GLN B 1 172 ? 11.82 -5.914 24.359 1 77.31 172 GLN B N 1
ATOM 4818 C CA . GLN B 1 172 ? 11.773 -7.082 25.234 1 77.31 172 GLN B CA 1
ATOM 4819 C C . GLN B 1 172 ? 11.094 -6.746 26.547 1 77.31 172 GLN B C 1
ATOM 4821 O O . GLN B 1 172 ? 10.359 -7.57 27.109 1 77.31 172 GLN B O 1
ATOM 4826 N N . ASP B 1 173 ? 11.352 -5.559 26.953 1 69.69 173 ASP B N 1
ATOM 4827 C CA . ASP B 1 173 ? 10.773 -5.133 28.234 1 69.69 173 ASP B CA 1
ATOM 4828 C C . ASP B 1 173 ? 9.375 -4.543 28.031 1 69.69 173 ASP B C 1
ATOM 4830 O O . ASP B 1 173 ? 8.758 -4.07 28.984 1 69.69 173 ASP B O 1
ATOM 4834 N N . LEU B 1 174 ? 8.883 -4.52 26.781 1 69.38 174 LEU B N 1
ATOM 4835 C CA . LEU B 1 174 ? 7.547 -4.082 26.391 1 69.38 174 LEU B CA 1
ATOM 4836 C C . LEU B 1 174 ? 7.348 -2.602 26.703 1 69.38 174 LEU B C 1
ATOM 4838 O O . LEU B 1 174 ? 6.215 -2.133 26.812 1 69.38 174 LEU B O 1
ATOM 4842 N N . GLU B 1 175 ? 8.438 -1.871 26.828 1 69.25 175 GLU B N 1
ATOM 4843 C CA . GLU B 1 175 ? 8.352 -0.454 27.172 1 69.25 175 GLU B CA 1
ATOM 4844 C C . GLU B 1 175 ? 8.391 0.415 25.922 1 69.25 175 GLU B C 1
ATOM 4846 O O . GLU B 1 175 ? 7.961 1.569 25.938 1 69.25 175 GLU B O 1
ATOM 4851 N N . LYS B 1 176 ? 8.938 -0.182 25.031 1 79.19 176 LYS B N 1
ATOM 4852 C CA . LYS B 1 176 ? 9.109 0.596 23.797 1 79.19 176 LYS B CA 1
ATOM 4853 C C . LYS B 1 176 ? 8.336 -0.019 22.641 1 79.19 176 LYS B C 1
ATOM 4855 O O . LYS B 1 176 ? 8.406 -1.228 22.406 1 79.19 176 LYS B O 1
ATOM 4860 N N . THR B 1 177 ? 7.523 0.824 22.062 1 85.69 177 THR B N 1
ATOM 4861 C CA . THR B 1 177 ? 6.789 0.442 20.859 1 85.69 177 THR B CA 1
ATOM 4862 C C . THR B 1 177 ? 7.375 1.124 19.641 1 85.69 177 THR B C 1
ATOM 4864 O O . THR B 1 177 ? 7.727 2.305 19.672 1 85.69 177 THR B O 1
ATOM 4867 N N . ARG B 1 178 ? 7.547 0.387 18.656 1 93.81 178 ARG B N 1
ATOM 4868 C CA . ARG B 1 178 ? 7.961 0.906 17.344 1 93.81 178 ARG B CA 1
ATOM 4869 C C . ARG B 1 178 ? 6.988 0.48 16.25 1 93.81 178 ARG B C 1
ATOM 4871 O O . ARG B 1 178 ? 6.32 -0.55 16.375 1 93.81 178 ARG B O 1
ATOM 4878 N N . LEU B 1 179 ? 6.816 1.284 15.305 1 96.56 179 LEU B N 1
ATOM 4879 C CA . LEU B 1 179 ? 5.938 0.981 14.18 1 96.56 179 LEU B CA 1
ATOM 4880 C C . LEU B 1 179 ? 6.746 0.599 12.945 1 96.56 179 LEU B C 1
ATOM 4882 O O . LEU B 1 179 ? 7.656 1.329 12.547 1 96.56 179 LEU B O 1
ATOM 4886 N N . VAL B 1 180 ? 6.465 -0.54 12.375 1 97.75 180 VAL B N 1
ATOM 4887 C CA . VAL B 1 180 ? 7.152 -1.038 11.188 1 97.75 180 VAL B CA 1
ATOM 4888 C C . VAL B 1 180 ? 6.34 -0.699 9.938 1 97.75 180 VAL B C 1
ATOM 4890 O O . VAL B 1 180 ? 5.25 -1.238 9.734 1 97.75 180 VAL B O 1
ATOM 4893 N N . TYR B 1 181 ? 6.906 0.156 9.102 1 98.38 181 TYR B N 1
ATOM 4894 C CA . TYR B 1 181 ? 6.227 0.617 7.898 1 98.38 181 TYR B CA 1
ATOM 4895 C C . TYR B 1 181 ? 6.891 0.049 6.648 1 98.38 181 TYR B C 1
ATOM 4897 O O . TYR B 1 181 ? 7.992 -0.501 6.715 1 98.38 181 TYR B O 1
ATOM 4905 N N . GLU B 1 182 ? 6.102 0.125 5.527 1 97.81 182 GLU B N 1
ATOM 4906 C CA . GLU B 1 182 ? 6.746 -0.141 4.246 1 97.81 182 GLU B CA 1
ATOM 4907 C C . GLU B 1 182 ? 7.996 0.716 4.07 1 97.81 182 GLU B C 1
ATOM 4909 O O . GLU B 1 182 ? 8.117 1.783 4.676 1 97.81 182 GLU B O 1
ATOM 4914 N N . ARG B 1 183 ? 8.867 0.286 3.227 1 97.12 183 ARG B N 1
ATOM 4915 C CA . ARG B 1 183 ? 10.172 0.92 3.08 1 97.12 183 ARG B CA 1
ATOM 4916 C C . ARG B 1 183 ? 10.039 2.312 2.473 1 97.12 183 ARG B C 1
ATOM 4918 O O . ARG B 1 183 ? 9.375 2.49 1.451 1 97.12 183 ARG B O 1
ATOM 4925 N N . ILE B 1 184 ? 10.656 3.242 3.121 1 97.19 184 ILE B N 1
ATOM 4926 C CA . ILE B 1 184 ? 10.852 4.59 2.598 1 97.19 184 ILE B CA 1
ATOM 4927 C C . ILE B 1 184 ? 12.297 4.754 2.125 1 97.19 184 ILE B C 1
ATOM 4929 O O . ILE B 1 184 ? 13.219 4.836 2.939 1 97.19 184 ILE B O 1
ATOM 4933 N N . THR B 1 185 ? 12.469 4.934 0.885 1 93.5 185 THR B N 1
ATOM 4934 C CA . THR B 1 185 ? 13.812 4.898 0.326 1 93.5 185 THR B CA 1
ATOM 4935 C C . THR B 1 185 ? 14.445 6.289 0.338 1 93.5 185 THR B C 1
ATOM 4937 O O . THR B 1 185 ? 15.664 6.422 0.436 1 93.5 185 THR B O 1
ATOM 4940 N N . VAL B 1 186 ? 13.625 7.371 0.276 1 93.75 186 VAL B N 1
ATOM 4941 C CA . VAL B 1 186 ? 14.172 8.711 0.073 1 93.75 186 VAL B CA 1
ATOM 4942 C C . VAL B 1 186 ? 14.133 9.484 1.386 1 93.75 186 VAL B C 1
ATOM 4944 O O . VAL B 1 186 ? 15.156 10.008 1.836 1 93.75 186 VAL B O 1
ATOM 4947 N N . GLY B 1 187 ? 12.969 9.523 2.014 1 95.56 187 GLY B N 1
ATOM 4948 C CA . GLY B 1 187 ? 12.812 10.297 3.236 1 95.56 187 GLY B CA 1
ATOM 4949 C C . GLY B 1 187 ? 11.602 11.203 3.215 1 95.56 187 GLY B C 1
ATOM 4950 O O . GLY B 1 187 ? 10.633 10.938 2.5 1 95.56 187 GLY B O 1
ATOM 4951 N N . THR B 1 188 ? 11.602 12.258 4.008 1 97.06 188 THR B N 1
ATOM 4952 C CA . THR B 1 188 ? 10.492 13.195 4.07 1 97.06 188 THR B CA 1
ATOM 4953 C C . THR B 1 188 ? 10.617 14.258 2.984 1 97.06 188 THR B C 1
ATOM 4955 O O . THR B 1 188 ? 11.727 14.547 2.516 1 97.06 188 THR B O 1
ATOM 4958 N N . LEU B 1 189 ? 9.484 14.773 2.611 1 96.44 189 LEU B N 1
ATOM 4959 C CA . LEU B 1 189 ? 9.508 15.922 1.712 1 96.44 189 LEU B CA 1
ATOM 4960 C C . LEU B 1 189 ? 10.344 17.047 2.297 1 96.44 189 LEU B C 1
ATOM 4962 O O . LEU B 1 189 ? 11.07 17.734 1.566 1 96.44 189 LEU B O 1
ATOM 4966 N N . PHE B 1 190 ? 10.312 17.266 3.594 1 96.62 190 PHE B N 1
ATOM 4967 C CA . PHE B 1 190 ? 11.102 18.297 4.254 1 96.62 190 PHE B CA 1
ATOM 4968 C C . PHE B 1 190 ? 12.586 18.078 4.008 1 96.62 190 PHE B C 1
ATOM 4970 O O . PHE B 1 190 ? 13.305 19.016 3.652 1 96.62 190 PHE B O 1
ATOM 4977 N N . SER B 1 191 ? 13.016 16.859 4.25 1 93.94 191 SER B N 1
ATOM 4978 C CA . SER B 1 191 ? 14.422 16.531 4.043 1 93.94 191 SER B CA 1
ATOM 4979 C C . SER B 1 191 ? 14.836 16.766 2.594 1 93.94 191 SER B C 1
ATOM 4981 O O . SER B 1 191 ? 15.922 17.281 2.328 1 93.94 191 SER B O 1
ATOM 4983 N N . VAL B 1 192 ? 14.023 16.422 1.662 1 92.19 192 VAL B N 1
ATOM 4984 C CA . VAL B 1 192 ? 14.305 16.578 0.238 1 92.19 192 VAL B CA 1
ATOM 4985 C C . VAL B 1 192 ? 14.398 18.047 -0.121 1 92.19 192 VAL B C 1
ATOM 4987 O O . VAL B 1 192 ? 15.297 18.469 -0.854 1 92.19 192 VAL B O 1
ATOM 4990 N N . LEU B 1 193 ? 13.547 18.875 0.446 1 92.56 193 LEU B N 1
ATOM 4991 C CA . LEU B 1 193 ? 13.453 20.297 0.076 1 92.56 193 LEU B CA 1
ATOM 4992 C C . LEU B 1 193 ? 14.531 21.109 0.779 1 92.56 193 LEU B C 1
ATOM 4994 O O . LEU B 1 193 ? 15.094 22.031 0.195 1 92.56 193 LEU B O 1
ATOM 4998 N N . HIS B 1 194 ? 14.859 20.734 2.02 1 92.94 194 HIS B N 1
ATOM 4999 C CA . HIS B 1 194 ? 15.594 21.703 2.826 1 92.94 194 HIS B CA 1
ATOM 5000 C C . HIS B 1 194 ? 16.906 21.109 3.344 1 92.94 194 HIS B C 1
ATOM 5002 O O . HIS B 1 194 ? 17.828 21.844 3.699 1 92.94 194 HIS B O 1
ATOM 5008 N N . GLU B 1 195 ? 17.016 19.797 3.428 1 90.38 195 GLU B N 1
ATOM 5009 C CA . GLU B 1 195 ? 18.203 19.188 3.988 1 90.38 195 GLU B CA 1
ATOM 5010 C C . GLU B 1 195 ? 19.078 18.562 2.896 1 90.38 195 GLU B C 1
ATOM 5012 O O . GLU B 1 195 ? 20.297 18.578 2.99 1 90.38 195 GLU B O 1
ATOM 5017 N N . ARG B 1 196 ? 18.438 18.031 1.867 1 88.5 196 ARG B N 1
ATOM 5018 C CA . ARG B 1 196 ? 19.156 17.297 0.832 1 88.5 196 ARG B CA 1
ATOM 5019 C C . ARG B 1 196 ? 18.828 17.828 -0.555 1 88.5 196 ARG B C 1
ATOM 5021 O O . ARG B 1 196 ? 18.703 17.062 -1.512 1 88.5 196 ARG B O 1
ATOM 5028 N N . ARG B 1 197 ? 18.719 19.078 -0.624 1 82.44 197 ARG B N 1
ATOM 5029 C CA . ARG B 1 197 ? 18.25 19.719 -1.855 1 82.44 197 ARG B CA 1
ATOM 5030 C C . ARG B 1 197 ? 19.234 19.469 -3 1 82.44 197 ARG B C 1
ATOM 5032 O O . ARG B 1 197 ? 18.812 19.281 -4.145 1 82.44 197 ARG B O 1
ATOM 5039 N N . ALA B 1 198 ? 20.453 19.391 -2.68 1 81.75 198 ALA B N 1
ATOM 5040 C CA . ALA B 1 198 ? 21.5 19.219 -3.686 1 81.75 198 ALA B CA 1
ATOM 5041 C C . ALA B 1 198 ? 21.375 17.859 -4.371 1 81.75 198 ALA B C 1
ATOM 5043 O O . ALA B 1 198 ? 21.734 17.719 -5.543 1 81.75 198 ALA B O 1
ATOM 5044 N N . GLU B 1 199 ? 20.844 16.906 -3.654 1 82.06 199 GLU B N 1
ATOM 5045 C CA . GLU B 1 199 ? 20.688 15.562 -4.191 1 82.06 199 GLU B CA 1
ATOM 5046 C C . GLU B 1 199 ? 19.484 15.484 -5.125 1 82.06 199 GLU B C 1
ATOM 5048 O O . GLU B 1 199 ? 19.344 14.531 -5.898 1 82.06 199 GLU B O 1
ATOM 5053 N N . PHE B 1 200 ? 18.672 16.453 -5.004 1 78.12 200 PHE B N 1
ATOM 5054 C CA . PHE B 1 200 ? 17.453 16.469 -5.793 1 78.12 200 PHE B CA 1
ATOM 5055 C C . PHE B 1 200 ? 17.266 17.812 -6.473 1 78.12 200 PHE B C 1
ATOM 5057 O O . PHE B 1 200 ? 16.281 18.516 -6.203 1 78.12 200 PHE B O 1
ATOM 5064 N N . PRO B 1 201 ? 18.109 18.094 -7.301 1 64.5 201 PRO B N 1
ATOM 5065 C CA . PRO B 1 201 ? 18.156 19.469 -7.816 1 64.5 201 PRO B CA 1
ATOM 5066 C C . PRO B 1 201 ? 16.938 19.828 -8.648 1 64.5 201 PRO B C 1
ATOM 5068 O O . PRO B 1 201 ? 16.516 20.984 -8.664 1 64.5 201 PRO B O 1
ATOM 5071 N N . LEU B 1 202 ? 16.531 18.781 -9.453 1 64.5 202 LEU B N 1
ATOM 5072 C CA . LEU B 1 202 ? 15.453 19.203 -10.344 1 64.5 202 LEU B CA 1
ATOM 5073 C C . LEU B 1 202 ? 14.172 18.438 -10.062 1 64.5 202 LEU B C 1
ATOM 5075 O O . LEU B 1 202 ? 14.133 17.203 -10.203 1 64.5 202 LEU B O 1
ATOM 5079 N N . LEU B 1 203 ? 13.344 19.172 -9.312 1 75.5 203 LEU B N 1
ATOM 5080 C CA . LEU B 1 203 ? 11.992 18.625 -9.273 1 75.5 203 LEU B CA 1
ATOM 5081 C C . LEU B 1 203 ? 11.125 19.234 -10.367 1 75.5 203 LEU B C 1
ATOM 5083 O O . LEU B 1 203 ? 10.773 20.422 -10.289 1 75.5 203 LEU B O 1
ATOM 5087 N N . HIS B 1 204 ? 10.867 18.531 -11.375 1 84.81 204 HIS B N 1
ATOM 5088 C CA . HIS B 1 204 ? 10.008 19 -12.461 1 84.81 204 HIS B CA 1
ATOM 5089 C C . HIS B 1 204 ? 8.586 19.234 -11.977 1 84.81 204 HIS B C 1
ATOM 5091 O O . HIS B 1 204 ? 8.109 18.531 -11.078 1 84.81 204 HIS B O 1
ATOM 5097 N N . MET B 1 205 ? 8.055 20.25 -12.602 1 88.62 205 MET B N 1
ATOM 5098 C CA . MET B 1 205 ? 6.695 20.641 -12.227 1 88.62 205 MET B CA 1
ATOM 5099 C C . MET B 1 205 ? 5.746 19.453 -12.305 1 88.62 205 MET B C 1
ATOM 5101 O O . MET B 1 205 ? 4.887 19.266 -11.438 1 88.62 205 MET B O 1
ATOM 5105 N N . GLU B 1 206 ? 5.93 18.672 -13.289 1 89.81 206 GLU B N 1
ATOM 5106 C CA . GLU B 1 206 ? 5.07 17.5 -13.453 1 89.81 206 GLU B CA 1
ATOM 5107 C C . GLU B 1 206 ? 5.176 16.562 -12.25 1 89.81 206 GLU B C 1
ATOM 5109 O O . GLU B 1 206 ? 4.168 16.047 -11.773 1 89.81 206 GLU B O 1
ATOM 5114 N N . GLU B 1 207 ? 6.371 16.406 -11.828 1 89.81 207 GLU B N 1
ATOM 5115 C CA . GLU B 1 207 ? 6.605 15.547 -10.672 1 89.81 207 GLU B CA 1
ATOM 5116 C C . GLU B 1 207 ? 5.988 16.125 -9.406 1 89.81 207 GLU B C 1
ATOM 5118 O O . GLU B 1 207 ? 5.406 15.406 -8.594 1 89.81 207 GLU B O 1
ATOM 5123 N N . ILE B 1 208 ? 6.148 17.422 -9.273 1 93.44 208 ILE B N 1
ATOM 5124 C CA . ILE B 1 208 ? 5.609 18.109 -8.109 1 93.44 208 ILE B CA 1
ATOM 5125 C C . ILE B 1 208 ? 4.09 17.969 -8.086 1 93.44 208 ILE B C 1
ATOM 5127 O O . ILE B 1 208 ? 3.508 17.625 -7.051 1 93.44 208 ILE B O 1
ATOM 5131 N N . VAL B 1 209 ? 3.48 18.219 -9.203 1 95.69 209 VAL B N 1
ATOM 5132 C CA . VAL B 1 209 ? 2.025 18.156 -9.289 1 95.69 209 VAL B CA 1
ATOM 5133 C C . VAL B 1 209 ? 1.547 16.734 -9.008 1 95.69 209 VAL B C 1
ATOM 5135 O O . VAL B 1 209 ? 0.549 16.531 -8.312 1 95.69 209 VAL B O 1
ATOM 5138 N N . HIS B 1 210 ? 2.275 15.773 -9.516 1 94.12 210 HIS B N 1
ATOM 5139 C CA . HIS B 1 210 ? 1.945 14.375 -9.266 1 94.12 210 HIS B CA 1
ATOM 5140 C C . HIS B 1 210 ? 1.994 14.055 -7.773 1 94.12 210 HIS B C 1
ATOM 5142 O O . HIS B 1 210 ? 1.12 13.359 -7.254 1 94.12 210 HIS B O 1
ATOM 5148 N N . LEU B 1 211 ? 2.975 14.531 -7.137 1 95.31 211 LEU B N 1
ATOM 5149 C CA . LEU B 1 211 ? 3.119 14.32 -5.699 1 95.31 211 LEU B CA 1
ATOM 5150 C C . LEU B 1 211 ? 1.969 14.969 -4.938 1 95.31 211 LEU B C 1
ATOM 5152 O O . LEU B 1 211 ? 1.396 14.359 -4.031 1 95.31 211 LEU B O 1
ATOM 5156 N N . LEU B 1 212 ? 1.681 16.188 -5.32 1 97.62 212 LEU B N 1
ATOM 5157 C CA . LEU B 1 212 ? 0.608 16.922 -4.66 1 97.62 212 LEU B CA 1
ATOM 5158 C C . LEU B 1 212 ? -0.73 16.219 -4.844 1 97.62 212 LEU B C 1
ATOM 5160 O O . LEU B 1 212 ? -1.552 16.188 -3.924 1 97.62 212 LEU B O 1
ATOM 5164 N N . LEU B 1 213 ? -0.937 15.641 -5.996 1 97.06 213 LEU B N 1
ATOM 5165 C CA . LEU B 1 213 ? -2.166 14.906 -6.262 1 97.06 213 LEU B CA 1
ATOM 5166 C C . LEU B 1 213 ? -2.27 13.68 -5.359 1 97.06 213 LEU B C 1
ATOM 5168 O O . LEU B 1 213 ? -3.342 13.391 -4.824 1 97.06 213 LEU B O 1
ATOM 5172 N N . GLN B 1 214 ? -1.214 13 -5.164 1 96.69 214 GLN B N 1
ATOM 5173 C CA . GLN B 1 214 ? -1.204 11.828 -4.289 1 96.69 214 GLN B CA 1
ATOM 5174 C C . GLN B 1 214 ? -1.544 12.211 -2.852 1 96.69 214 GLN B C 1
ATOM 5176 O O . GLN B 1 214 ? -2.383 11.57 -2.217 1 96.69 214 GLN B O 1
ATOM 5181 N N . VAL B 1 215 ? -0.961 13.25 -2.367 1 98.12 215 VAL B N 1
ATOM 5182 C CA . VAL B 1 215 ? -1.204 13.711 -1.007 1 98.12 215 VAL B CA 1
ATOM 5183 C C . VAL B 1 215 ? -2.658 14.164 -0.865 1 98.12 215 VAL B C 1
ATOM 5185 O O . VAL B 1 215 ? -3.314 13.852 0.132 1 98.12 215 VAL B O 1
ATOM 5188 N N . SER B 1 216 ? -3.09 14.906 -1.849 1 97.88 216 SER B N 1
ATOM 5189 C CA . SER B 1 216 ? -4.469 15.383 -1.826 1 97.88 216 SER B CA 1
ATOM 5190 C C . SER B 1 216 ? -5.457 14.227 -1.807 1 97.88 216 SER B C 1
ATOM 5192 O O . SER B 1 216 ? -6.477 14.289 -1.115 1 97.88 216 SER B O 1
ATOM 5194 N N . GLU B 1 217 ? -5.199 13.203 -2.539 1 96.38 217 GLU B N 1
ATOM 5195 C CA . GLU B 1 217 ? -6.066 12.031 -2.562 1 96.38 217 GLU B CA 1
ATOM 5196 C C . GLU B 1 217 ? -6.094 11.336 -1.202 1 96.38 217 GLU B C 1
ATOM 5198 O O . GLU B 1 217 ? -7.156 10.914 -0.741 1 96.38 217 GLU B O 1
ATOM 5203 N N . ALA B 1 218 ? -4.984 11.18 -0.629 1 97.69 218 ALA B N 1
ATOM 5204 C CA . ALA B 1 218 ? -4.914 10.578 0.702 1 97.69 218 ALA B CA 1
ATOM 5205 C C . ALA B 1 218 ? -5.699 11.406 1.716 1 97.69 218 ALA B C 1
ATOM 5207 O O . ALA B 1 218 ? -6.414 10.859 2.557 1 97.69 218 ALA B O 1
ATOM 5208 N N . LEU B 1 219 ? -5.547 12.727 1.63 1 97.81 219 LEU B N 1
ATOM 5209 C CA . LEU B 1 219 ? -6.258 13.625 2.531 1 97.81 219 LEU B CA 1
ATOM 5210 C C . LEU B 1 219 ? -7.766 13.5 2.346 1 97.81 219 LEU B C 1
ATOM 5212 O O . LEU B 1 219 ? -8.516 13.469 3.324 1 97.81 219 LEU B O 1
ATOM 5216 N N . ARG B 1 220 ? -8.133 13.484 1.13 1 96.12 220 ARG B N 1
ATOM 5217 C CA . ARG B 1 220 ? -9.555 13.32 0.841 1 96.12 220 ARG B CA 1
ATOM 5218 C C . ARG B 1 220 ? -10.086 12.016 1.418 1 96.12 220 ARG B C 1
ATOM 5220 O O . ARG B 1 220 ? -11.195 11.969 1.946 1 96.12 220 ARG B O 1
ATOM 5227 N N . TYR B 1 221 ? -9.383 10.992 1.312 1 95.69 221 TYR B N 1
ATOM 5228 C CA . TYR B 1 221 ? -9.742 9.703 1.905 1 95.69 221 TYR B CA 1
ATOM 5229 C C . TYR B 1 221 ? -9.922 9.836 3.414 1 95.69 221 TYR B C 1
ATOM 5231 O O . TYR B 1 221 ? -10.93 9.391 3.965 1 95.69 221 TYR B O 1
ATOM 5239 N N . LEU B 1 222 ? -8.953 10.445 4.078 1 96.19 222 LEU B N 1
ATOM 5240 C CA . LEU B 1 222 ? -9.062 10.648 5.52 1 96.19 222 LEU B CA 1
ATOM 5241 C C . LEU B 1 222 ? -10.336 11.406 5.867 1 96.19 222 LEU B C 1
ATOM 5243 O O . LEU B 1 222 ? -11.078 11.008 6.77 1 96.19 222 LEU B O 1
ATOM 5247 N N . HIS B 1 223 ? -10.57 12.445 5.137 1 95.5 223 HIS B N 1
ATOM 5248 C CA . HIS B 1 223 ? -11.742 13.281 5.383 1 95.5 223 HIS B CA 1
ATOM 5249 C C . HIS B 1 223 ? -13.031 12.492 5.18 1 95.5 223 HIS B C 1
ATOM 5251 O O . HIS B 1 223 ? -14 12.68 5.922 1 95.5 223 HIS B O 1
ATOM 5257 N N . SER B 1 224 ? -13.047 11.711 4.184 1 91.5 224 SER B N 1
ATOM 5258 C CA . SER B 1 224 ? -14.234 10.914 3.891 1 91.5 224 SER B CA 1
ATOM 5259 C C . SER B 1 224 ? -14.555 9.961 5.031 1 91.5 224 SER B C 1
ATOM 5261 O O . SER B 1 224 ? -15.703 9.531 5.188 1 91.5 224 SER B O 1
ATOM 5263 N N . TRP B 1 225 ? -13.594 9.719 5.848 1 88.88 225 TRP B N 1
ATOM 5264 C CA . TRP B 1 225 ? -13.781 8.828 6.988 1 88.88 225 TRP B CA 1
ATOM 5265 C C . TRP B 1 225 ? -13.984 9.633 8.273 1 88.88 225 TRP B C 1
ATOM 5267 O O . TRP B 1 225 ? -14.031 9.062 9.367 1 88.88 225 TRP B O 1
ATOM 5277 N N . GLY B 1 226 ? -14 10.883 8.117 1 89.69 226 GLY B N 1
ATOM 5278 C CA . GLY B 1 226 ? -14.289 11.734 9.258 1 89.69 226 GLY B CA 1
ATOM 5279 C C . GLY B 1 226 ? -13.055 12.094 10.062 1 89.69 226 GLY B C 1
ATOM 5280 O O . GLY B 1 226 ? -13.156 12.484 11.227 1 89.69 226 GLY B O 1
ATOM 5281 N N . PHE B 1 227 ? -11.914 11.945 9.406 1 93.75 227 PHE B N 1
ATOM 5282 C CA . PHE B 1 227 ? -10.68 12.289 10.102 1 93.75 227 PHE B CA 1
ATOM 5283 C C . PHE B 1 227 ? -10.102 13.594 9.562 1 93.75 227 PHE B C 1
ATOM 5285 O O . PHE B 1 227 ? -10.234 13.898 8.375 1 93.75 227 PHE B O 1
ATOM 5292 N N . ILE B 1 228 ? -9.531 14.32 10.445 1 96.19 228 ILE B N 1
ATOM 5293 C CA . ILE B 1 228 ? -8.711 15.477 10.109 1 96.19 228 ILE B CA 1
ATOM 5294 C C . ILE B 1 228 ? -7.258 15.211 10.477 1 96.19 228 ILE B C 1
ATOM 5296 O O . ILE B 1 228 ? -6.961 14.805 11.602 1 96.19 228 ILE B O 1
ATOM 5300 N N . HIS B 1 229 ? -6.367 15.367 9.562 1 97.25 229 HIS B N 1
ATOM 5301 C CA . HIS B 1 229 ? -4.965 15.078 9.828 1 97.25 229 HIS B CA 1
ATOM 5302 C C . HIS B 1 229 ? -4.422 15.953 10.953 1 97.25 229 HIS B C 1
ATOM 5304 O O . HIS B 1 229 ? -3.727 15.469 11.844 1 97.25 229 HIS B O 1
ATOM 5310 N N . ARG B 1 230 ? -4.688 17.344 10.883 1 96.56 230 ARG B N 1
ATOM 5311 C CA . ARG B 1 230 ? -4.441 18.328 11.922 1 96.56 230 ARG B CA 1
ATOM 5312 C C . ARG B 1 230 ? -2.982 18.766 11.93 1 96.56 230 ARG B C 1
ATOM 5314 O O . ARG B 1 230 ? -2.67 19.906 12.281 1 96.56 230 ARG B O 1
ATOM 5321 N N . ALA B 1 231 ? -2.062 17.938 11.531 1 96.69 231 ALA B N 1
ATOM 5322 C CA . ALA B 1 231 ? -0.638 18.25 11.609 1 96.69 231 ALA B CA 1
ATOM 5323 C C . ALA B 1 231 ? 0.036 18.047 10.25 1 96.69 231 ALA B C 1
ATOM 5325 O O . ALA B 1 231 ? 1.196 17.641 10.188 1 96.69 231 ALA B O 1
ATOM 5326 N N . LEU B 1 232 ? -0.69 18.219 9.227 1 98.38 232 LEU B N 1
ATOM 5327 C CA . LEU B 1 232 ? -0.128 18.078 7.887 1 98.38 232 LEU B CA 1
ATOM 5328 C C . LEU B 1 232 ? 1.038 19.047 7.688 1 98.38 232 LEU B C 1
ATOM 5330 O O . LEU B 1 232 ? 0.931 20.234 8 1 98.38 232 LEU B O 1
ATOM 5334 N N . SER B 1 233 ? 2.176 18.578 7.297 1 98.5 233 SER B N 1
ATOM 5335 C CA . SER B 1 233 ? 3.43 19.281 7.055 1 98.5 233 SER B CA 1
ATOM 5336 C C . SER B 1 233 ? 4.312 18.516 6.07 1 98.5 233 SER B C 1
ATOM 5338 O O . SER B 1 233 ? 3.971 17.422 5.648 1 98.5 233 SER B O 1
ATOM 5340 N N . SER B 1 234 ? 5.41 19.125 5.648 1 97.88 234 SER B N 1
ATOM 5341 C CA . SER B 1 234 ? 6.336 18.422 4.758 1 97.88 234 SER B CA 1
ATOM 5342 C C . SER B 1 234 ? 7.047 17.281 5.473 1 97.88 234 SER B C 1
ATOM 5344 O O . SER B 1 234 ? 7.637 16.406 4.832 1 97.88 234 SER B O 1
ATOM 5346 N N . TYR B 1 235 ? 6.902 17.234 6.844 1 97.69 235 TYR B N 1
ATOM 5347 C CA . TYR B 1 235 ? 7.383 16.078 7.594 1 97.69 235 TYR B CA 1
ATOM 5348 C C . TYR B 1 235 ? 6.449 14.883 7.414 1 97.69 235 TYR B C 1
ATOM 5350 O O . TYR B 1 235 ? 6.871 13.727 7.547 1 97.69 235 TYR B O 1
ATOM 5358 N N . ALA B 1 236 ? 5.199 15.156 7.094 1 98.44 236 ALA B N 1
ATOM 5359 C CA . ALA B 1 236 ? 4.18 14.109 7.035 1 98.44 236 ALA B CA 1
ATOM 5360 C C . ALA B 1 236 ? 4.051 13.547 5.621 1 98.44 236 ALA B C 1
ATOM 5362 O O . ALA B 1 236 ? 3.242 12.648 5.375 1 98.44 236 ALA B O 1
ATOM 5363 N N . VAL B 1 237 ? 4.766 14.047 4.711 1 98.44 237 VAL B N 1
ATOM 5364 C CA . VAL B 1 237 ? 4.82 13.539 3.344 1 98.44 237 VAL B CA 1
ATOM 5365 C C . VAL B 1 237 ? 6.141 12.812 3.115 1 98.44 237 VAL B C 1
ATOM 5367 O O . VAL B 1 237 ? 7.203 13.438 3.072 1 98.44 237 VAL B O 1
ATOM 5370 N N . HIS B 1 238 ? 6.043 11.531 2.992 1 98.06 238 HIS B N 1
ATOM 5371 C CA . HIS B 1 238 ? 7.234 10.719 2.791 1 98.06 238 HIS B CA 1
ATOM 5372 C C . HIS B 1 238 ? 7.383 10.312 1.329 1 98.06 238 HIS B C 1
ATOM 5374 O O . HIS B 1 238 ? 6.414 9.883 0.696 1 98.06 238 HIS B O 1
ATOM 5380 N N . ILE B 1 239 ? 8.547 10.516 0.843 1 95.69 239 ILE B N 1
ATOM 5381 C CA . ILE B 1 239 ? 8.867 10.07 -0.51 1 95.69 239 ILE B CA 1
ATOM 5382 C C . ILE B 1 239 ? 9.43 8.656 -0.469 1 95.69 239 ILE B C 1
ATOM 5384 O O . ILE B 1 239 ? 10.57 8.445 -0.052 1 95.69 239 ILE B O 1
ATOM 5388 N N . VAL B 1 240 ? 8.625 7.703 -0.913 1 94.44 240 VAL B N 1
ATOM 5389 C CA . VAL B 1 240 ? 9.008 6.297 -0.798 1 94.44 240 VAL B CA 1
ATOM 5390 C C . VAL B 1 240 ? 9.883 5.898 -1.981 1 94.44 240 VAL B C 1
ATOM 5392 O O . VAL B 1 240 ? 10.75 5.027 -1.856 1 94.44 240 VAL B O 1
ATOM 5395 N N . SER B 1 241 ? 9.648 6.398 -3.137 1 87.88 241 SER B N 1
ATOM 5396 C CA . SER B 1 241 ? 10.445 6.266 -4.348 1 87.88 241 SER B CA 1
ATOM 5397 C C . SER B 1 241 ? 10.242 7.453 -5.281 1 87.88 241 SER B C 1
ATOM 5399 O O . SER B 1 241 ? 9.461 8.359 -4.984 1 87.88 241 SER B O 1
ATOM 5401 N N . THR B 1 242 ? 10.969 7.445 -6.363 1 81.25 242 THR B N 1
ATOM 5402 C CA . THR B 1 242 ? 10.859 8.57 -7.285 1 81.25 242 THR B CA 1
ATOM 5403 C C . THR B 1 242 ? 9.422 8.727 -7.777 1 81.25 242 THR B C 1
ATOM 5405 O O . THR B 1 242 ? 8.844 7.793 -8.344 1 81.25 242 THR B O 1
ATOM 5408 N N . GLY B 1 243 ? 8.852 9.859 -7.414 1 85.06 243 GLY B N 1
ATOM 5409 C CA . GLY B 1 243 ? 7.516 10.195 -7.887 1 85.06 243 GLY B CA 1
ATOM 5410 C C . GLY B 1 243 ? 6.41 9.602 -7.039 1 85.06 243 GLY B C 1
ATOM 5411 O O . GLY B 1 243 ? 5.23 9.719 -7.375 1 85.06 243 GLY B O 1
ATOM 5412 N N . GLU B 1 244 ? 6.793 8.938 -5.969 1 92.62 244 GLU B N 1
ATOM 5413 C CA . GLU B 1 244 ? 5.785 8.305 -5.125 1 92.62 244 GLU B CA 1
ATOM 5414 C C . GLU B 1 244 ? 5.816 8.875 -3.709 1 92.62 244 GLU B C 1
ATOM 5416 O O . GLU B 1 244 ? 6.836 8.773 -3.02 1 92.62 244 GLU B O 1
ATOM 5421 N N . ALA B 1 245 ? 4.703 9.406 -3.32 1 96.25 245 ALA B N 1
ATOM 5422 C CA . ALA B 1 245 ? 4.578 9.984 -1.984 1 96.25 245 ALA B CA 1
ATOM 5423 C C . ALA B 1 245 ? 3.545 9.234 -1.153 1 96.25 245 ALA B C 1
ATOM 5425 O O . ALA B 1 245 ? 2.611 8.641 -1.7 1 96.25 245 ALA B O 1
ATOM 5426 N N . ARG B 1 246 ? 3.75 9.18 0.117 1 98.38 246 ARG B N 1
ATOM 5427 C CA . ARG B 1 246 ? 2.803 8.656 1.098 1 98.38 246 ARG B CA 1
ATOM 5428 C C . ARG B 1 246 ? 2.525 9.688 2.191 1 98.38 246 ARG B C 1
ATOM 5430 O O . ARG B 1 246 ? 3.445 10.352 2.67 1 98.38 246 ARG B O 1
ATOM 5437 N N . LEU B 1 247 ? 1.295 9.812 2.486 1 98.69 247 LEU B N 1
ATOM 5438 C CA . LEU B 1 247 ? 0.916 10.594 3.658 1 98.69 247 LEU B CA 1
ATOM 5439 C C . LEU B 1 247 ? 1.028 9.758 4.93 1 98.69 247 LEU B C 1
ATOM 5441 O O . LEU B 1 247 ? 0.645 8.586 4.941 1 98.69 247 LEU B O 1
ATOM 5445 N N . THR B 1 248 ? 1.598 10.336 5.973 1 98.19 248 THR B N 1
ATOM 5446 C CA . THR B 1 248 ? 1.792 9.633 7.238 1 98.19 248 THR B CA 1
ATOM 5447 C C . THR B 1 248 ? 1.703 10.609 8.414 1 98.19 248 THR B C 1
ATOM 5449 O O . THR B 1 248 ? 1.006 11.617 8.336 1 98.19 248 THR B O 1
ATOM 5452 N N . ASN B 1 249 ? 2.244 10.219 9.617 1 96.81 249 ASN B N 1
ATOM 5453 C CA . ASN B 1 249 ? 2.207 11.016 10.844 1 96.81 249 ASN B CA 1
ATOM 5454 C C . ASN B 1 249 ? 0.773 11.289 11.289 1 96.81 249 ASN B C 1
ATOM 5456 O O . ASN B 1 249 ? 0.382 12.445 11.461 1 96.81 249 ASN B O 1
ATOM 5460 N N . LEU B 1 250 ? 0.115 10.258 11.539 1 96.12 250 LEU B N 1
ATOM 5461 C CA . LEU B 1 250 ? -1.289 10.336 11.922 1 96.12 250 LEU B CA 1
ATOM 5462 C C . LEU B 1 250 ? -1.431 10.461 13.438 1 96.12 250 LEU B C 1
ATOM 5464 O O . LEU B 1 250 ? -2.516 10.25 13.984 1 96.12 250 LEU B O 1
ATOM 5468 N N . GLU B 1 251 ? -0.387 10.758 14.109 1 91.69 251 GLU B N 1
ATOM 5469 C CA . GLU B 1 251 ? -0.359 10.734 15.57 1 91.69 251 GLU B CA 1
ATOM 5470 C C . GLU B 1 251 ? -1.187 11.875 16.156 1 91.69 251 GLU B C 1
ATOM 5472 O O . GLU B 1 251 ? -1.633 11.797 17.312 1 91.69 251 GLU B O 1
ATOM 5477 N N . TYR B 1 252 ? -1.447 12.945 15.414 1 92.38 252 TYR B N 1
ATOM 5478 C CA . TYR B 1 252 ? -2.193 14.086 15.938 1 92.38 252 TYR B CA 1
ATOM 5479 C C . TYR B 1 252 ? -3.586 14.156 15.32 1 92.38 252 TYR B C 1
ATOM 5481 O O . TYR B 1 252 ? -4.312 15.133 15.523 1 92.38 252 TYR B O 1
ATOM 5489 N N . MET B 1 253 ? -3.916 13.172 14.547 1 93.88 253 MET B N 1
ATOM 5490 C CA . MET B 1 253 ? -5.168 13.164 13.797 1 93.88 253 MET B CA 1
ATOM 5491 C C . MET B 1 253 ? -6.367 13.242 14.742 1 93.88 253 MET B C 1
ATOM 5493 O O . MET B 1 253 ? -6.332 12.695 15.844 1 93.88 253 MET B O 1
ATOM 5497 N N . LEU B 1 254 ? -7.406 13.945 14.258 1 90.19 254 LEU B N 1
ATOM 5498 C CA . LEU B 1 254 ? -8.648 14.109 15.008 1 90.19 254 LEU B CA 1
ATOM 5499 C C . LEU B 1 254 ? -9.812 13.43 14.289 1 90.19 254 LEU B C 1
ATOM 5501 O O . LEU B 1 254 ? -9.914 13.508 13.062 1 90.19 254 LEU B O 1
ATOM 5505 N N . GLU B 1 255 ? -10.625 12.703 15.016 1 84.69 255 GLU B N 1
ATOM 5506 C CA . GLU B 1 255 ? -11.852 12.148 14.453 1 84.69 255 GLU B CA 1
ATOM 5507 C C . GLU B 1 255 ? -13.016 13.133 14.578 1 84.69 255 GLU B C 1
ATOM 5509 O O . GLU B 1 255 ? -13.234 13.703 15.656 1 84.69 255 GLU B O 1
ATOM 5514 N N . SER B 1 256 ? -13.516 13.641 13.391 1 69.94 256 SER B N 1
ATOM 5515 C CA . SER B 1 256 ? -14.609 14.602 13.367 1 69.94 256 SER B CA 1
ATOM 5516 C C . SER B 1 256 ? -15.805 14.102 14.164 1 69.94 256 SER B C 1
ATOM 5518 O O . SER B 1 256 ? -16.094 12.906 14.164 1 69.94 256 SER B O 1
ATOM 5520 N N . GLN B 1 257 ? -15.977 14.586 15.414 1 52.56 257 GLN B N 1
ATOM 5521 C CA . GLN B 1 257 ? -17.031 14.312 16.391 1 52.56 257 GLN B CA 1
ATOM 5522 C C . GLN B 1 257 ? -18.359 14.07 15.688 1 52.56 257 GLN B C 1
ATOM 5524 O O . GLN B 1 257 ? -18.953 14.992 15.125 1 52.56 257 GLN B O 1
ATOM 5529 N N . ASP B 1 258 ? -18.844 13.312 14.883 1 43.75 258 ASP B N 1
ATOM 5530 C CA . ASP B 1 258 ? -20.203 13.219 15.406 1 43.75 258 ASP B CA 1
ATOM 5531 C C . ASP B 1 258 ? -20.203 13.195 16.938 1 43.75 258 ASP B C 1
ATOM 5533 O O . ASP B 1 258 ? -19.172 12.922 17.562 1 43.75 258 ASP B O 1
ATOM 5537 N N . ARG B 1 259 ? -21.484 12.789 17.688 1 38.53 259 ARG B N 1
ATOM 5538 C CA . ARG B 1 259 ? -22.016 13.102 19.016 1 38.53 259 ARG B CA 1
ATOM 5539 C C . ARG B 1 259 ? -21.047 12.664 20.109 1 38.53 259 ARG B C 1
ATOM 5541 O O . ARG B 1 259 ? -20.453 13.5 20.797 1 38.53 259 ARG B O 1
ATOM 5548 N N . ASP B 1 260 ? -21.281 11.547 20.766 1 36.06 260 ASP B N 1
ATOM 5549 C CA . ASP B 1 260 ? -21.203 11.328 22.203 1 36.06 260 ASP B CA 1
ATOM 5550 C C . ASP B 1 260 ? -19.75 11.094 22.641 1 36.06 260 ASP B C 1
ATOM 5552 O O . ASP B 1 260 ? -19.391 11.352 23.797 1 36.06 260 ASP B O 1
ATOM 5556 N N . VAL B 1 261 ? -19 10.062 22.062 1 38.91 261 VAL B N 1
ATOM 5557 C CA . VAL B 1 261 ? -17.844 9.586 22.812 1 38.91 261 VAL B CA 1
ATOM 5558 C C . VAL B 1 261 ? -16.578 10.281 22.297 1 38.91 261 VAL B C 1
ATOM 5560 O O . VAL B 1 261 ? -16.141 10.039 21.172 1 38.91 261 VAL B O 1
ATOM 5563 N N . HIS B 1 262 ? -16.328 11.469 22.469 1 39.75 262 HIS B N 1
ATOM 5564 C CA . HIS B 1 262 ? -15.094 12.227 22.312 1 39.75 262 HIS B CA 1
ATOM 5565 C C . HIS B 1 262 ? -13.875 11.398 22.688 1 39.75 262 HIS B C 1
ATOM 5567 O O . HIS B 1 262 ? -13.414 11.453 23.828 1 39.75 262 HIS B O 1
ATOM 5573 N N . ARG B 1 263 ? -13.656 10.195 22.359 1 43.16 263 ARG B N 1
ATOM 5574 C CA . ARG B 1 263 ? -12.383 9.617 22.766 1 43.16 263 ARG B CA 1
ATOM 5575 C C . ARG B 1 263 ? -11.219 10.305 22.047 1 43.16 263 ARG B C 1
ATOM 5577 O O . ARG B 1 263 ? -10.852 9.93 20.938 1 43.16 263 ARG B O 1
ATOM 5584 N N . ASP B 1 264 ? -11.133 11.594 21.984 1 47.88 264 ASP B N 1
ATOM 5585 C CA . ASP B 1 264 ? -9.914 12.242 21.5 1 47.88 264 ASP B CA 1
ATOM 5586 C C . ASP B 1 264 ? -8.672 11.586 22.094 1 47.88 264 ASP B C 1
ATOM 5588 O O . ASP B 1 264 ? -8.367 11.781 23.281 1 47.88 264 ASP B O 1
ATOM 5592 N N . LEU B 1 265 ? -8.305 10.445 21.672 1 44.31 265 LEU B N 1
ATOM 5593 C CA . LEU B 1 265 ? -7.113 9.82 22.234 1 44.31 265 LEU B CA 1
ATOM 5594 C C . LEU B 1 265 ? -6.059 10.867 22.578 1 44.31 265 LEU B C 1
ATOM 5596 O O . LEU B 1 265 ? -5.34 10.727 23.562 1 44.31 265 LEU B O 1
ATOM 5600 N N . THR B 1 266 ? -5.699 11.906 21.609 1 53.22 266 THR B N 1
ATOM 5601 C CA . THR B 1 266 ? -4.559 12.75 21.938 1 53.22 266 THR B CA 1
ATOM 5602 C C . THR B 1 266 ? -4.969 14.219 22 1 53.22 266 THR B C 1
ATOM 5604 O O . THR B 1 266 ? -5.375 14.797 20.984 1 53.22 266 THR B O 1
ATOM 5607 N N . ARG B 1 267 ? -5.836 14.562 22.891 1 59.69 267 ARG B N 1
ATOM 5608 C CA . ARG B 1 267 ? -5.91 15.992 23.156 1 59.69 267 ARG B CA 1
ATOM 5609 C C . ARG B 1 267 ? -4.523 16.578 23.391 1 59.69 267 ARG B C 1
ATOM 5611 O O . ARG B 1 267 ? -4.305 17.312 24.359 1 59.69 267 ARG B O 1
ATOM 5618 N N . VAL B 1 268 ? -3.564 16.062 22.594 1 75.31 268 VAL B N 1
ATOM 5619 C CA . VAL B 1 268 ? -2.195 16.562 22.703 1 75.31 268 VAL B CA 1
ATOM 5620 C C . VAL B 1 268 ? -2.002 17.766 21.781 1 75.31 268 VAL B C 1
ATOM 5622 O O . VAL B 1 268 ? -2.324 17.703 20.594 1 75.31 268 VAL B O 1
ATOM 5625 N N . PRO B 1 269 ? -1.66 18.797 22.391 1 83.25 269 PRO B N 1
ATOM 5626 C CA . PRO B 1 269 ? -1.392 19.969 21.547 1 83.25 269 PRO B CA 1
ATOM 5627 C C . PRO B 1 269 ? -0.294 19.703 20.516 1 83.25 269 PRO B C 1
ATOM 5629 O O . PRO B 1 269 ? 0.617 18.906 20.766 1 83.25 269 PRO B O 1
ATOM 5632 N N . LEU B 1 270 ? -0.461 20.328 19.438 1 91.25 270 LEU B N 1
ATOM 5633 C CA . LEU B 1 270 ? 0.554 20.25 18.406 1 91.25 270 LEU B CA 1
ATOM 5634 C C . LEU B 1 270 ? 1.862 20.875 18.859 1 91.25 270 LEU B C 1
ATOM 5636 O O . LEU B 1 270 ? 1.857 21.969 19.453 1 91.25 270 LEU B O 1
ATOM 5640 N N . PRO B 1 271 ? 2.982 20.281 18.672 1 90.75 271 PRO B N 1
ATOM 5641 C CA . PRO B 1 271 ? 4.262 20.906 19.016 1 90.75 271 PRO B CA 1
ATOM 5642 C C . PRO B 1 271 ? 4.531 22.172 18.219 1 90.75 271 PRO B C 1
ATOM 5644 O O . PRO B 1 271 ? 4.191 22.25 17.047 1 90.75 271 PRO B O 1
ATOM 5647 N N . ALA B 1 272 ? 5.227 23.078 18.828 1 94.19 272 ALA B N 1
ATOM 5648 C CA . ALA B 1 272 ? 5.461 24.406 18.234 1 94.19 272 ALA B CA 1
ATOM 5649 C C . ALA B 1 272 ? 6.242 24.297 16.938 1 94.19 272 ALA B C 1
ATOM 5651 O O . ALA B 1 272 ? 6.074 25.109 16.031 1 94.19 272 ALA B O 1
ATOM 5652 N N . GLN B 1 273 ? 7.07 23.266 16.812 1 93.75 273 GLN B N 1
ATOM 5653 C CA . GLN B 1 273 ? 7.895 23.062 15.625 1 93.75 273 GLN B CA 1
ATOM 5654 C C . GLN B 1 273 ? 7.027 22.859 14.383 1 93.75 273 GLN B C 1
ATOM 5656 O O . GLN B 1 273 ? 7.48 23.078 13.258 1 93.75 273 GLN B O 1
ATOM 5661 N N . LEU B 1 274 ? 5.746 22.422 14.57 1 96.62 274 LEU B N 1
ATOM 5662 C CA . LEU B 1 274 ? 4.859 22.125 13.453 1 96.62 274 LEU B CA 1
ATOM 5663 C C . LEU B 1 274 ? 3.947 23.312 13.156 1 96.62 274 LEU B C 1
ATOM 5665 O O . LEU B 1 274 ? 3.18 23.281 12.188 1 96.62 274 LEU B O 1
ATOM 5669 N N . TYR B 1 275 ? 4.07 24.438 13.875 1 97.94 275 TYR B N 1
ATOM 5670 C CA . TYR B 1 275 ? 3.203 25.594 13.688 1 97.94 275 TYR B CA 1
ATOM 5671 C C . TYR B 1 275 ? 3.434 26.234 12.328 1 97.94 275 TYR B C 1
ATOM 5673 O O . TYR B 1 275 ? 2.549 26.906 11.789 1 97.94 275 TYR B O 1
ATOM 5681 N N . LYS B 1 276 ? 4.594 26.016 11.75 1 97.94 276 LYS B N 1
ATOM 5682 C CA . LYS B 1 276 ? 4.945 26.625 10.477 1 97.94 276 LYS B CA 1
ATOM 5683 C C . LYS B 1 276 ? 3.941 26.25 9.391 1 97.94 276 LYS B C 1
ATOM 5685 O O . LYS B 1 276 ? 3.703 27.016 8.461 1 97.94 276 LYS B O 1
ATOM 5690 N N . TRP B 1 277 ? 3.322 25.078 9.5 1 98.5 277 TRP B N 1
ATOM 5691 C CA . TRP B 1 277 ? 2.41 24.578 8.477 1 98.5 277 TRP B CA 1
ATOM 5692 C C . TRP B 1 277 ? 0.965 24.641 8.961 1 98.5 277 TRP B C 1
ATOM 5694 O O . TRP B 1 277 ? 0.033 24.422 8.188 1 98.5 277 TRP B O 1
ATOM 5704 N N . ALA B 1 278 ? 0.772 24.953 10.242 1 98.31 278 ALA B N 1
ATOM 5705 C CA . ALA B 1 278 ? -0.531 24.75 10.875 1 98.31 278 ALA B CA 1
ATOM 5706 C C . ALA B 1 278 ? -1.425 25.969 10.672 1 98.31 278 ALA B C 1
ATOM 5708 O O . ALA B 1 278 ? -0.946 27.109 10.68 1 98.31 278 ALA B O 1
ATOM 5709 N N . ALA B 1 279 ? -2.703 25.734 10.586 1 98.31 279 ALA B N 1
ATOM 5710 C CA . ALA B 1 279 ? -3.693 26.797 10.508 1 98.31 279 ALA B CA 1
ATOM 5711 C C . ALA B 1 279 ? -3.805 27.547 11.828 1 98.31 279 ALA B C 1
ATOM 5713 O O . ALA B 1 279 ? -3.555 26.984 12.898 1 98.31 279 ALA B O 1
ATOM 5714 N N . PRO B 1 280 ? -4.227 28.812 11.75 1 97.94 280 PRO B N 1
ATOM 5715 C CA . PRO B 1 280 ? -4.363 29.625 12.969 1 97.94 280 PRO B CA 1
ATOM 5716 C C . PRO B 1 280 ? -5.262 28.953 14.008 1 97.94 280 PRO B C 1
ATOM 5718 O O . PRO B 1 280 ? -4.945 28.969 15.203 1 97.94 280 PRO B O 1
ATOM 5721 N N . GLU B 1 281 ? -6.418 28.344 13.609 1 97 281 GLU B N 1
ATOM 5722 C CA . GLU B 1 281 ? -7.332 27.719 14.57 1 97 281 GLU B CA 1
ATOM 5723 C C . GLU B 1 281 ? -6.688 26.531 15.258 1 97 281 GLU B C 1
ATOM 5725 O O . GLU B 1 281 ? -7.016 26.219 16.406 1 97 281 GLU B O 1
ATOM 5730 N N . VAL B 1 282 ? -5.781 25.781 14.562 1 96.31 282 VAL B N 1
ATOM 5731 C CA . VAL B 1 282 ? -5.062 24.672 15.172 1 96.31 282 VAL B CA 1
ATOM 5732 C C . VAL B 1 282 ? -4.09 25.203 16.234 1 96.31 282 VAL B C 1
ATOM 5734 O O . VAL B 1 282 ? -4.031 24.688 17.344 1 96.31 282 VAL B O 1
ATOM 5737 N N . ILE B 1 283 ? -3.316 26.266 15.875 1 96.5 283 ILE B N 1
ATOM 5738 C CA . ILE B 1 283 ? -2.32 26.859 16.766 1 96.5 283 ILE B CA 1
ATOM 5739 C C . ILE B 1 283 ? -3.006 27.438 18 1 96.5 283 ILE B C 1
ATOM 5741 O O . ILE B 1 283 ? -2.504 27.297 19.109 1 96.5 283 ILE B O 1
ATOM 5745 N N . LEU B 1 284 ? -4.148 28.031 17.797 1 95.25 284 LEU B N 1
ATOM 5746 C CA . LEU B 1 284 ? -4.863 28.703 18.875 1 95.25 284 LEU B CA 1
ATOM 5747 C C . LEU B 1 284 ? -5.82 27.75 19.562 1 95.25 284 LEU B C 1
ATOM 5749 O O . LEU B 1 284 ? -6.594 28.156 20.438 1 95.25 284 LEU B O 1
ATOM 5753 N N . GLN B 1 285 ? -5.824 26.484 19.141 1 92.75 285 GLN B N 1
ATOM 5754 C CA . GLN B 1 285 ? -6.625 25.422 19.734 1 92.75 285 GLN B CA 1
ATOM 5755 C C . GLN B 1 285 ? -8.109 25.766 19.688 1 92.75 285 GLN B C 1
ATOM 5757 O O . GLN B 1 285 ? -8.812 25.641 20.703 1 92.75 285 GLN B O 1
ATOM 5762 N N . LYS B 1 286 ? -8.5 26.281 18.609 1 93.19 286 LYS B N 1
ATOM 5763 C CA . LYS B 1 286 ? -9.914 26.5 18.312 1 93.19 286 LYS B CA 1
ATOM 5764 C C . LYS B 1 286 ? -10.508 25.328 17.547 1 93.19 286 LYS B C 1
ATOM 5766 O O . LYS B 1 286 ? -9.852 24.297 17.375 1 93.19 286 LYS B O 1
ATOM 5771 N N . GLU B 1 287 ? -11.773 25.406 17.188 1 92.06 287 GLU B N 1
ATOM 5772 C CA . GLU B 1 287 ? -12.445 24.328 16.469 1 92.06 287 GLU B CA 1
ATOM 5773 C C . GLU B 1 287 ? -11.805 24.078 15.109 1 92.06 287 GLU B C 1
ATOM 5775 O O . GLU B 1 287 ? -11.57 25.016 14.344 1 92.06 287 GLU B O 1
ATOM 5780 N N . ILE B 1 288 ? -11.57 22.844 14.883 1 93.75 288 ILE B N 1
ATOM 5781 C CA . ILE B 1 288 ? -10.852 22.453 13.672 1 93.75 288 ILE B CA 1
ATOM 5782 C C . ILE B 1 288 ? -11.812 21.734 12.719 1 93.75 288 ILE B C 1
ATOM 5784 O O . ILE B 1 288 ? -12.672 20.969 13.148 1 93.75 288 ILE B O 1
ATOM 5788 N N . THR B 1 289 ? -11.719 21.969 11.492 1 95.38 289 THR B N 1
ATOM 5789 C CA . THR B 1 289 ? -12.461 21.312 10.43 1 95.38 289 THR B CA 1
ATOM 5790 C C . THR B 1 289 ? -11.516 20.844 9.32 1 95.38 289 THR B C 1
ATOM 5792 O O . THR B 1 289 ? -10.297 21.016 9.43 1 95.38 289 THR B O 1
ATOM 5795 N N . VAL B 1 290 ? -12.055 20.281 8.312 1 96.81 290 VAL B N 1
ATOM 5796 C CA . VAL B 1 290 ? -11.258 19.812 7.184 1 96.81 290 VAL B CA 1
ATOM 5797 C C . VAL B 1 290 ? -10.523 20.984 6.539 1 96.81 290 VAL B C 1
ATOM 5799 O O . VAL B 1 290 ? -9.508 20.797 5.871 1 96.81 290 VAL B O 1
ATOM 5802 N N . LYS B 1 291 ? -11.008 22.219 6.789 1 97.88 291 LYS B N 1
ATOM 5803 C CA . LYS B 1 291 ? -10.414 23.422 6.219 1 97.88 291 LYS B CA 1
ATOM 5804 C C . LYS B 1 291 ? -9.023 23.672 6.793 1 97.88 291 LYS B C 1
ATOM 5806 O O . LYS B 1 291 ? -8.195 24.328 6.16 1 97.88 291 LYS B O 1
ATOM 5811 N N . SER B 1 292 ? -8.781 23.156 8.008 1 97.88 292 SER B N 1
ATOM 5812 C CA . SER B 1 292 ? -7.453 23.281 8.594 1 97.88 292 SER B CA 1
ATOM 5813 C C . SER B 1 292 ? -6.418 22.516 7.777 1 97.88 292 SER B C 1
ATOM 5815 O O . SER B 1 292 ? -5.293 22.984 7.59 1 97.88 292 SER B O 1
ATOM 5817 N N . ASP B 1 293 ? -6.867 21.344 7.293 1 98.38 293 ASP B N 1
ATOM 5818 C CA . ASP B 1 293 ? -5.98 20.547 6.438 1 98.38 293 ASP B CA 1
ATOM 5819 C C . ASP B 1 293 ? -5.758 21.234 5.094 1 98.38 293 ASP B C 1
ATOM 5821 O O . ASP B 1 293 ? -4.672 21.156 4.52 1 98.38 293 ASP B O 1
ATOM 5825 N N . ILE B 1 294 ? -6.77 21.922 4.613 1 98.75 294 ILE B N 1
ATOM 5826 C CA . ILE B 1 294 ? -6.648 22.641 3.357 1 98.75 294 ILE B CA 1
ATOM 5827 C C . ILE B 1 294 ? -5.617 23.766 3.508 1 98.75 294 ILE B C 1
ATOM 5829 O O . ILE B 1 294 ? -4.809 24 2.605 1 98.75 294 ILE B O 1
ATOM 5833 N N . TYR B 1 295 ? -5.672 24.438 4.641 1 98.81 295 TYR B N 1
ATOM 5834 C CA . TYR B 1 295 ? -4.668 25.453 4.945 1 98.81 295 TYR B CA 1
ATOM 5835 C C . TYR B 1 295 ? -3.264 24.875 4.879 1 98.81 295 TYR B C 1
ATOM 5837 O O . TYR B 1 295 ? -2.408 25.375 4.148 1 98.81 295 TYR B O 1
ATOM 5845 N N . SER B 1 296 ? -3.051 23.812 5.629 1 98.81 296 SER B N 1
ATOM 5846 C CA . SER B 1 296 ? -1.731 23.188 5.695 1 98.81 296 SER B CA 1
ATOM 5847 C C . SER B 1 296 ? -1.28 22.703 4.32 1 98.81 296 SER B C 1
ATOM 5849 O O . SER B 1 296 ? -0.106 22.828 3.969 1 98.81 296 SER B O 1
ATOM 5851 N N . PHE B 1 297 ? -2.215 22.141 3.564 1 98.88 297 PHE B N 1
ATOM 5852 C CA . PHE B 1 297 ? -1.903 21.672 2.219 1 98.88 297 PHE B CA 1
ATOM 5853 C C . PHE B 1 297 ? -1.465 22.828 1.332 1 98.88 297 PHE B C 1
ATOM 5855 O O . PHE B 1 297 ? -0.509 22.703 0.563 1 98.88 297 PHE B O 1
ATOM 5862 N N . SER B 1 298 ? -2.152 23.906 1.39 1 98.88 298 SER B N 1
ATOM 5863 C CA . SER B 1 298 ? -1.807 25.109 0.629 1 98.88 298 SER B CA 1
ATOM 5864 C C . SER B 1 298 ? -0.426 25.625 1.016 1 98.88 298 SER B C 1
ATOM 5866 O O . SER B 1 298 ? 0.345 26.062 0.154 1 98.88 298 SER B O 1
ATOM 5868 N N . VAL B 1 299 ? -0.122 25.562 2.295 1 98.75 299 VAL B N 1
ATOM 5869 C CA . VAL B 1 299 ? 1.187 26 2.777 1 98.75 299 VAL B CA 1
ATOM 5870 C C . VAL B 1 299 ? 2.273 25.094 2.186 1 98.75 299 VAL B C 1
ATOM 5872 O O . VAL B 1 299 ? 3.346 25.578 1.813 1 98.75 299 VAL B O 1
ATOM 5875 N N . ILE B 1 300 ? 2.025 23.844 2.053 1 98.69 300 ILE B N 1
ATOM 5876 C CA . ILE B 1 300 ? 2.979 22.906 1.47 1 98.69 300 ILE B CA 1
ATOM 5877 C C . ILE B 1 300 ? 3.184 23.219 -0.008 1 98.69 300 ILE B C 1
ATOM 5879 O O . ILE B 1 300 ? 4.305 23.156 -0.515 1 98.69 300 ILE B O 1
ATOM 5883 N N . ILE B 1 301 ? 2.051 23.531 -0.688 1 98.38 301 ILE B N 1
ATOM 5884 C CA . ILE B 1 301 ? 2.162 23.938 -2.086 1 98.38 301 ILE B CA 1
ATOM 5885 C C . ILE B 1 301 ? 3.125 25.109 -2.211 1 98.38 301 ILE B C 1
ATOM 5887 O O . ILE B 1 301 ? 4.027 25.094 -3.051 1 98.38 301 ILE B O 1
ATOM 5891 N N . GLN B 1 302 ? 2.957 26.125 -1.363 1 98.06 302 GLN B N 1
ATOM 5892 C CA . GLN B 1 302 ? 3.84 27.281 -1.38 1 98.06 302 GLN B CA 1
ATOM 5893 C C . GLN B 1 302 ? 5.273 26.891 -1.032 1 98.06 302 GLN B C 1
ATOM 5895 O O . GLN B 1 302 ? 6.223 27.375 -1.662 1 98.06 302 GLN B O 1
ATOM 5900 N N . GLU B 1 303 ? 5.426 26.016 -0.092 1 97.56 303 GLU B N 1
ATOM 5901 C CA . GLU B 1 303 ? 6.738 25.547 0.348 1 97.56 303 GLU B CA 1
ATOM 5902 C C . GLU B 1 303 ? 7.496 24.875 -0.795 1 97.56 303 GLU B C 1
ATOM 5904 O O . GLU B 1 303 ? 8.656 25.203 -1.049 1 97.56 303 GLU B O 1
ATOM 5909 N N . ILE B 1 304 ? 6.824 23.969 -1.488 1 95.56 304 ILE B N 1
ATOM 5910 C CA . ILE B 1 304 ? 7.473 23.172 -2.527 1 95.56 304 ILE B CA 1
ATOM 5911 C C . ILE B 1 304 ? 7.844 24.078 -3.705 1 95.56 304 ILE B C 1
ATOM 5913 O O . ILE B 1 304 ? 8.922 23.938 -4.285 1 95.56 304 ILE B O 1
ATOM 5917 N N . LEU B 1 305 ? 6.988 25 -4.027 1 94.94 305 LEU B N 1
ATOM 5918 C CA . LEU B 1 305 ? 7.156 25.766 -5.258 1 94.94 305 LEU B CA 1
ATOM 5919 C C . LEU B 1 305 ? 8.094 26.953 -5.039 1 94.94 305 LEU B C 1
ATOM 5921 O O . LEU B 1 305 ? 8.633 27.516 -5.996 1 94.94 305 LEU B O 1
ATOM 5925 N N . THR B 1 306 ? 8.281 27.359 -3.791 1 94.12 306 THR B N 1
ATOM 5926 C CA . THR B 1 306 ? 9.156 28.484 -3.525 1 94.12 306 THR B CA 1
ATOM 5927 C C . THR B 1 306 ? 10.469 28.016 -2.91 1 94.12 306 THR B C 1
ATOM 5929 O O . THR B 1 306 ? 11.422 28.797 -2.787 1 94.12 306 THR B O 1
ATOM 5932 N N . ASP B 1 307 ? 10.508 26.766 -2.461 1 90.94 307 ASP B N 1
ATOM 5933 C CA . ASP B 1 307 ? 11.672 26.188 -1.799 1 90.94 307 ASP B CA 1
ATOM 5934 C C . ASP B 1 307 ? 12 26.938 -0.509 1 90.94 307 ASP B C 1
ATOM 5936 O O . ASP B 1 307 ? 13.172 27.141 -0.174 1 90.94 307 ASP B O 1
ATOM 5940 N N . ASN B 1 308 ? 10.969 27.453 0.115 1 94.06 308 ASN B N 1
ATOM 5941 C CA . ASN B 1 308 ? 11.117 28.188 1.369 1 94.06 308 ASN B CA 1
ATOM 5942 C C . ASN B 1 308 ? 10.297 27.547 2.486 1 94.06 308 ASN B C 1
ATOM 5944 O O . ASN B 1 308 ? 9.141 27.172 2.271 1 94.06 308 ASN B O 1
ATOM 5948 N N . ILE B 1 309 ? 10.938 27.391 3.623 1 95.88 309 ILE B N 1
ATOM 5949 C CA . ILE B 1 309 ? 10.18 26.938 4.785 1 95.88 309 ILE B CA 1
ATOM 5950 C C . ILE B 1 309 ? 9.109 27.969 5.137 1 95.88 309 ILE B C 1
ATOM 5952 O O . ILE B 1 309 ? 9.367 29.172 5.152 1 95.88 309 ILE B O 1
ATOM 5956 N N . PRO B 1 310 ? 7.922 27.562 5.434 1 96 310 PRO B N 1
ATOM 5957 C CA . PRO B 1 310 ? 6.891 28.516 5.824 1 96 310 PRO B CA 1
ATOM 5958 C C . PRO B 1 310 ? 7.32 29.406 6.992 1 96 310 PRO B C 1
ATOM 5960 O O . PRO B 1 310 ? 8.023 28.938 7.898 1 96 310 PRO B O 1
ATOM 5963 N N . TRP B 1 311 ? 6.891 30.734 6.938 1 96.25 311 TRP B N 1
ATOM 5964 C CA . TRP B 1 311 ? 7.223 31.734 7.953 1 96.25 311 TRP B CA 1
ATOM 5965 C C . TRP B 1 311 ? 8.727 31.984 7.996 1 96.25 311 TRP B C 1
ATOM 5967 O O . TRP B 1 311 ? 9.266 32.406 9.031 1 96.25 311 TRP B O 1
ATOM 5977 N N . ASP B 1 312 ? 9.461 31.562 6.957 1 89.19 312 ASP B N 1
ATOM 5978 C CA . ASP B 1 312 ? 10.898 31.75 6.82 1 89.19 312 ASP B CA 1
ATOM 5979 C C . ASP B 1 312 ? 11.656 31.062 7.957 1 89.19 312 ASP B C 1
ATOM 5981 O O . ASP B 1 312 ? 12.641 31.609 8.469 1 89.19 312 ASP B O 1
ATOM 5985 N N . GLY B 1 313 ? 11.016 30 8.453 1 87.56 313 GLY B N 1
ATOM 5986 C CA . GLY B 1 313 ? 11.672 29.156 9.445 1 87.56 313 GLY B CA 1
ATOM 5987 C C . GLY B 1 313 ? 11.633 29.734 10.844 1 87.56 313 GLY B C 1
ATOM 5988 O O . GLY B 1 313 ? 12.406 29.344 11.711 1 87.56 313 GLY B O 1
ATOM 5989 N N . LEU B 1 314 ? 10.766 30.672 11.109 1 91.81 314 LEU B N 1
ATOM 5990 C CA . LEU B 1 314 ? 10.602 31.234 12.445 1 91.81 314 LEU B CA 1
ATOM 5991 C C . LEU B 1 314 ? 10.273 30.141 13.461 1 91.81 314 LEU B C 1
ATOM 5993 O O . LEU B 1 314 ? 9.672 29.125 13.109 1 91.81 314 LEU B O 1
ATOM 5997 N N . ASP B 1 315 ? 10.609 30.469 14.648 1 94.31 315 ASP B N 1
ATOM 5998 C CA . ASP B 1 315 ? 10.273 29.547 15.727 1 94.31 315 ASP B CA 1
ATOM 5999 C C . ASP B 1 315 ? 8.766 29.516 15.977 1 94.31 315 ASP B C 1
ATOM 6001 O O . ASP B 1 315 ? 8.094 30.547 15.859 1 94.31 315 ASP B O 1
ATOM 6005 N N . GLY B 1 316 ? 8.297 28.438 16.469 1 94.81 316 GLY B N 1
ATOM 6006 C CA . GLY B 1 316 ? 6.867 28.25 16.672 1 94.81 316 GLY B CA 1
ATOM 6007 C C . GLY B 1 316 ? 6.27 29.234 17.672 1 94.81 316 GLY B C 1
ATOM 6008 O O . GLY B 1 316 ? 5.16 29.719 17.453 1 94.81 316 GLY B O 1
ATOM 6009 N N . SER B 1 317 ? 7.012 29.5 18.656 1 94.31 317 SER B N 1
ATOM 6010 C CA . SER B 1 317 ? 6.516 30.438 19.656 1 94.31 317 SER B CA 1
ATOM 6011 C C . SER B 1 317 ? 6.344 31.828 19.062 1 94.31 317 SER B C 1
ATOM 6013 O O . SER B 1 317 ? 5.402 32.562 19.422 1 94.31 317 SER B O 1
ATOM 6015 N N . VAL B 1 318 ? 7.25 32.188 18.25 1 97.19 318 VAL B N 1
ATOM 6016 C CA . VAL B 1 318 ? 7.18 33.469 17.578 1 97.19 318 VAL B CA 1
ATOM 6017 C C . VAL B 1 318 ? 5.98 33.5 16.641 1 97.19 318 VAL B C 1
ATOM 6019 O O . VAL B 1 318 ? 5.266 34.531 16.562 1 97.19 318 VAL B O 1
ATOM 6022 N N . ILE B 1 319 ? 5.719 32.406 15.984 1 97.69 319 ILE B N 1
ATOM 6023 C CA . ILE B 1 319 ? 4.594 32.281 15.055 1 97.69 319 ILE B CA 1
ATOM 6024 C C . ILE B 1 319 ? 3.281 32.438 15.828 1 97.69 319 ILE B C 1
ATOM 6026 O O . ILE B 1 319 ? 2.387 33.188 15.398 1 97.69 319 ILE B O 1
ATOM 6030 N N . LYS B 1 320 ? 3.178 31.781 16.922 1 97.19 320 LYS B N 1
ATOM 6031 C CA . LYS B 1 320 ? 1.969 31.875 17.734 1 97.19 320 LYS B CA 1
ATOM 6032 C C . LYS B 1 320 ? 1.726 33.312 18.172 1 97.19 320 LYS B C 1
ATOM 6034 O O . LYS B 1 320 ? 0.603 33.812 18.094 1 97.19 320 LYS B O 1
ATOM 6039 N N . ARG B 1 321 ? 2.775 34 18.625 1 97.25 321 ARG B N 1
ATOM 6040 C CA . ARG B 1 321 ? 2.658 35.406 19.031 1 97.25 321 ARG B CA 1
ATOM 6041 C C . ARG B 1 321 ? 2.225 36.281 17.875 1 97.25 321 ARG B C 1
ATOM 6043 O O . ARG B 1 321 ? 1.394 37.188 18.047 1 97.25 321 ARG B O 1
ATOM 6050 N N . ALA B 1 322 ? 2.846 35.969 16.766 1 97.31 322 ALA B N 1
ATOM 6051 C CA . ALA B 1 322 ? 2.498 36.75 15.578 1 97.31 322 ALA B CA 1
ATOM 6052 C C . ALA B 1 322 ? 1.016 36.625 15.25 1 97.31 322 ALA B C 1
ATOM 6054 O O . ALA B 1 322 ? 0.346 37.594 14.938 1 97.31 322 ALA B O 1
ATOM 6055 N N . ILE B 1 323 ? 0.464 35.469 15.336 1 97.19 323 ILE B N 1
ATOM 6056 C CA . ILE B 1 323 ? -0.928 35.188 15.008 1 97.19 323 ILE B CA 1
ATOM 6057 C C . ILE B 1 323 ? -1.847 35.844 16.016 1 97.19 323 ILE B C 1
ATOM 6059 O O . ILE B 1 323 ? -2.881 36.406 15.648 1 97.19 323 ILE B O 1
ATOM 6063 N N . VAL B 1 324 ? -1.44 35.875 17.219 1 96.75 324 VAL B N 1
ATOM 6064 C CA . VAL B 1 324 ? -2.236 36.469 18.281 1 96.75 324 VAL B CA 1
ATOM 6065 C C . VAL B 1 324 ? -2.381 37.969 18.047 1 96.75 324 VAL B C 1
ATOM 6067 O O . VAL B 1 324 ? -3.439 38.562 18.297 1 96.75 324 VAL B O 1
ATOM 6070 N N . VAL B 1 325 ? -1.292 38.594 17.547 1 96.75 325 VAL B N 1
ATOM 6071 C CA . VAL B 1 325 ? -1.338 40.031 17.359 1 96.75 325 VAL B CA 1
ATOM 6072 C C . VAL B 1 325 ? -1.859 40.344 15.953 1 96.75 325 VAL B C 1
ATOM 6074 O O . VAL B 1 325 ? -1.83 41.5 15.523 1 96.75 325 VAL B O 1
ATOM 6077 N N . GLY B 1 326 ? -2.242 39.312 15.156 1 95.44 326 GLY B N 1
ATOM 6078 C CA . GLY B 1 326 ? -2.963 39.531 13.914 1 95.44 326 GLY B CA 1
ATOM 6079 C C . GLY B 1 326 ? -2.076 39.469 12.688 1 95.44 326 GLY B C 1
ATOM 6080 O O . GLY B 1 326 ? -2.441 39.938 11.609 1 95.44 326 GLY B O 1
ATOM 6081 N N . ASN B 1 327 ? -0.877 39 12.828 1 96.44 327 ASN B N 1
ATOM 6082 C CA . ASN B 1 327 ? 0.001 38.719 11.695 1 96.44 327 ASN B CA 1
ATOM 6083 C C . ASN B 1 327 ? -0.14 37.281 11.188 1 96.44 327 ASN B C 1
ATOM 6085 O O . ASN B 1 327 ? -0.177 36.344 11.984 1 96.44 327 ASN B O 1
ATOM 6089 N N . TYR B 1 328 ? -0.306 37.188 9.867 1 97.5 328 TYR B N 1
ATOM 6090 C CA . TYR B 1 328 ? -0.563 35.875 9.297 1 97.5 328 TYR B CA 1
ATOM 6091 C C . TYR B 1 328 ? 0.322 35.625 8.078 1 97.5 328 TYR B C 1
ATOM 6093 O O . TYR B 1 328 ? 0.928 36.562 7.543 1 97.5 328 TYR B O 1
ATOM 6101 N N . LEU B 1 329 ? 0.432 34.344 7.738 1 97.12 329 LEU B N 1
ATOM 6102 C CA . LEU B 1 329 ? 1.139 33.969 6.516 1 97.12 329 LEU B CA 1
ATOM 6103 C C . LEU B 1 329 ? 0.403 34.469 5.281 1 97.12 329 LEU B C 1
ATOM 6105 O O . LEU B 1 329 ? -0.827 34.406 5.219 1 97.12 329 LEU B O 1
ATOM 6109 N N . GLU B 1 330 ? 1.156 34.969 4.332 1 96.19 330 GLU B N 1
ATOM 6110 C CA . GLU B 1 330 ? 0.578 35.469 3.086 1 96.19 330 GLU B CA 1
ATOM 6111 C C . GLU B 1 330 ? 1.044 34.625 1.894 1 96.19 330 GLU B C 1
ATOM 6113 O O . GLU B 1 330 ? 2.102 34 1.947 1 96.19 330 GLU B O 1
ATOM 6118 N N . ALA B 1 331 ? 0.186 34.625 0.892 1 97.56 331 ALA B N 1
ATOM 6119 C CA . ALA B 1 331 ? 0.582 33.938 -0.339 1 97.56 331 ALA B CA 1
ATOM 6120 C C . ALA B 1 331 ? 1.82 34.594 -0.95 1 97.56 331 ALA B C 1
ATOM 6122 O O . ALA B 1 331 ? 1.91 35.812 -1.029 1 97.56 331 ALA B O 1
ATOM 6123 N N . ASP B 1 332 ? 2.711 33.781 -1.301 1 96.62 332 ASP B N 1
ATOM 6124 C CA . ASP B 1 332 ? 3.951 34.25 -1.898 1 96.62 332 ASP B CA 1
ATOM 6125 C C . ASP B 1 332 ? 3.727 34.688 -3.344 1 96.62 332 ASP B C 1
ATOM 6127 O O . ASP B 1 332 ? 3.215 33.938 -4.16 1 96.62 332 ASP B O 1
ATOM 6131 N N . PHE B 1 333 ? 4.188 35.844 -3.678 1 93.62 333 PHE B N 1
ATOM 6132 C CA . PHE B 1 333 ? 3.945 36.438 -4.992 1 93.62 333 PHE B CA 1
ATOM 6133 C C . PHE B 1 333 ? 4.715 35.688 -6.07 1 93.62 333 PHE B C 1
ATOM 6135 O O . PHE B 1 333 ? 4.398 35.781 -7.258 1 93.62 333 PHE B O 1
ATOM 6142 N N . ARG B 1 334 ? 5.684 34.906 -5.715 1 93.81 334 ARG B N 1
ATOM 6143 C CA . ARG B 1 334 ? 6.488 34.156 -6.664 1 93.81 334 ARG B CA 1
ATOM 6144 C C . ARG B 1 334 ? 5.711 32.969 -7.207 1 93.81 334 ARG B C 1
ATOM 6146 O O . ARG B 1 334 ? 6.102 32.375 -8.219 1 93.81 334 ARG B O 1
ATOM 6153 N N . LEU B 1 335 ? 4.609 32.594 -6.613 1 96.5 335 LEU B N 1
ATOM 6154 C CA . LEU B 1 335 ? 3.82 31.453 -7.051 1 96.5 335 LEU B CA 1
ATOM 6155 C C . LEU B 1 335 ? 3.15 31.734 -8.391 1 96.5 335 LEU B C 1
ATOM 6157 O O . LEU B 1 335 ? 2.502 32.781 -8.562 1 96.5 335 LEU B O 1
ATOM 6161 N N . PRO B 1 336 ? 3.324 30.859 -9.352 1 94.12 336 PRO B N 1
ATOM 6162 C CA . PRO B 1 336 ? 2.574 31 -10.602 1 94.12 336 PRO B CA 1
ATOM 6163 C C . PRO B 1 336 ? 1.117 30.562 -10.469 1 94.12 336 PRO B C 1
ATOM 6165 O O . PRO B 1 336 ? 0.777 29.797 -9.562 1 94.12 336 PRO B O 1
ATOM 6168 N N . LYS B 1 337 ? 0.323 31.156 -11.398 1 93.56 337 LYS B N 1
ATOM 6169 C CA . LYS B 1 337 ? -1.01 30.562 -11.531 1 93.56 337 LYS B CA 1
ATOM 6170 C C . LYS B 1 337 ? -0.94 29.156 -12.125 1 93.56 337 LYS B C 1
ATOM 6172 O O . LYS B 1 337 ? -0.095 28.875 -12.977 1 93.56 337 LYS B O 1
ATOM 6177 N N . PRO B 1 338 ? -1.726 28.344 -11.68 1 96.5 338 PRO B N 1
ATOM 6178 C CA . PRO B 1 338 ? -2.902 28.5 -10.82 1 96.5 338 PRO B CA 1
ATOM 6179 C C . PRO B 1 338 ? -2.584 28.297 -9.344 1 96.5 338 PRO B C 1
ATOM 6181 O O . PRO B 1 338 ? -3.488 28.328 -8.5 1 96.5 338 PRO B O 1
ATOM 6184 N N . TYR B 1 339 ? -1.372 28.078 -9 1 97.69 339 TYR B N 1
ATOM 6185 C CA . TYR B 1 339 ? -0.982 27.734 -7.641 1 97.69 339 TYR B CA 1
ATOM 6186 C C . TYR B 1 339 ? -1.143 28.922 -6.703 1 97.69 339 TYR B C 1
ATOM 6188 O O . TYR B 1 339 ? -1.538 28.75 -5.547 1 97.69 339 TYR B O 1
ATOM 6196 N N . TYR B 1 340 ? -0.833 30.094 -7.176 1 98.12 340 TYR B N 1
ATOM 6197 C CA . TYR B 1 340 ? -1.048 31.297 -6.379 1 98.12 340 TYR B CA 1
ATOM 6198 C C . TYR B 1 340 ? -2.494 31.391 -5.906 1 98.12 340 TYR B C 1
ATOM 6200 O O . TYR B 1 340 ? -2.754 31.703 -4.742 1 98.12 340 TYR B O 1
ATOM 6208 N N . ASP B 1 341 ? -3.371 31.094 -6.805 1 97.88 341 ASP B N 1
ATOM 6209 C CA . ASP B 1 341 ? -4.789 31.188 -6.484 1 97.88 341 ASP B CA 1
ATOM 6210 C C . ASP B 1 341 ? -5.188 30.156 -5.434 1 97.88 341 ASP B C 1
ATOM 6212 O O . ASP B 1 341 ? -5.984 30.453 -4.539 1 97.88 341 ASP B O 1
ATOM 6216 N N . ILE B 1 342 ? -4.719 28.938 -5.582 1 98.44 342 ILE B N 1
ATOM 6217 C CA . ILE B 1 342 ? -4.988 27.875 -4.609 1 98.44 342 ILE B CA 1
ATOM 6218 C C . ILE B 1 342 ? -4.508 28.312 -3.229 1 98.44 342 ILE B C 1
ATOM 6220 O O . ILE B 1 342 ? -5.258 28.25 -2.252 1 98.44 342 ILE B O 1
ATOM 6224 N N . VAL B 1 343 ? -3.271 28.828 -3.137 1 98.69 343 VAL B N 1
ATOM 6225 C CA . VAL B 1 343 ? -2.65 29.188 -1.867 1 98.69 343 VAL B CA 1
ATOM 6226 C C . VAL B 1 343 ? -3.365 30.406 -1.267 1 98.69 343 VAL B C 1
ATOM 6228 O O . VAL B 1 343 ? -3.699 30.406 -0.079 1 98.69 343 VAL B O 1
ATOM 6231 N N . LYS B 1 344 ? -3.609 31.375 -2.078 1 98.44 344 LYS B N 1
ATOM 6232 C CA . LYS B 1 344 ? -4.281 32.562 -1.608 1 98.44 344 LYS B CA 1
ATOM 6233 C C . LYS B 1 344 ? -5.637 32.25 -0.992 1 98.44 344 LYS B C 1
ATOM 6235 O O . LYS B 1 344 ? -5.992 32.781 0.062 1 98.44 344 LYS B O 1
ATOM 6240 N N . SER B 1 345 ? -6.34 31.375 -1.611 1 98.25 345 SER B N 1
ATOM 6241 C CA . SER B 1 345 ? -7.648 30.969 -1.118 1 98.25 345 SER B CA 1
ATOM 6242 C C . SER B 1 345 ? -7.52 30.078 0.123 1 98.25 345 SER B C 1
ATOM 6244 O O . SER B 1 345 ? -8.336 30.172 1.04 1 98.25 345 SER B O 1
ATOM 6246 N N . GLY B 1 346 ? -6.512 29.281 0.172 1 98.56 346 GLY B N 1
ATOM 6247 C CA . GLY B 1 346 ? -6.402 28.25 1.189 1 98.56 346 GLY B CA 1
ATOM 6248 C C . GLY B 1 346 ? -5.824 28.75 2.496 1 98.56 346 GLY B C 1
ATOM 6249 O O . GLY B 1 346 ? -6.047 28.156 3.553 1 98.56 346 GLY B O 1
ATOM 6250 N N . ILE B 1 347 ? -5.066 29.859 2.531 1 98.56 347 ILE B N 1
ATOM 6251 C CA . ILE B 1 347 ? -4.367 30.266 3.744 1 98.56 347 ILE B CA 1
ATOM 6252 C C . ILE B 1 347 ? -5.062 31.469 4.363 1 98.56 347 ILE B C 1
ATOM 6254 O O . ILE B 1 347 ? -4.449 32.219 5.121 1 98.56 347 ILE B O 1
ATOM 6258 N N . GLN B 1 348 ? -6.355 31.641 3.971 1 98.44 348 GLN B N 1
ATOM 6259 C CA . GLN B 1 348 ? -7.141 32.688 4.625 1 98.44 348 GLN B CA 1
ATOM 6260 C C . GLN B 1 348 ? -7.191 32.469 6.133 1 98.44 348 GLN B C 1
ATOM 6262 O O . GLN B 1 348 ? -7.191 31.328 6.605 1 98.44 348 GLN B O 1
ATOM 6267 N N . VAL B 1 349 ? -7.273 33.562 6.852 1 97.69 349 VAL B N 1
ATOM 6268 C CA . VAL B 1 349 ? -7.227 33.531 8.312 1 97.69 349 VAL B CA 1
ATOM 6269 C C . VAL B 1 349 ? -8.453 32.781 8.852 1 97.69 349 VAL B C 1
ATOM 6271 O O . VAL B 1 349 ? -8.32 31.875 9.68 1 97.69 349 VAL B O 1
ATOM 6274 N N . ARG B 1 350 ? -9.586 33.188 8.375 1 97.19 350 ARG B N 1
ATOM 6275 C CA . ARG B 1 350 ? -10.828 32.531 8.82 1 97.19 350 ARG B CA 1
ATOM 6276 C C . ARG B 1 350 ? -11.148 31.312 7.969 1 97.19 350 ARG B C 1
ATOM 6278 O O . ARG B 1 350 ? -11.047 31.359 6.742 1 97.19 350 ARG B O 1
ATOM 6285 N N . GLN B 1 351 ? -11.594 30.25 8.539 1 97.06 351 GLN B N 1
ATOM 6286 C CA . GLN B 1 351 ? -11.914 29 7.859 1 97.06 351 GLN B CA 1
ATOM 6287 C C . GLN B 1 351 ? -12.945 29.234 6.758 1 97.06 351 GLN B C 1
ATOM 6289 O O . GLN B 1 351 ? -12.828 28.672 5.664 1 97.06 351 GLN B O 1
ATOM 6294 N N . LYS B 1 352 ? -13.953 30 7.051 1 96.38 352 LYS B N 1
ATOM 6295 C CA . LYS B 1 352 ? -15.078 30.203 6.141 1 96.38 352 LYS B CA 1
ATOM 6296 C C . LYS B 1 352 ? -14.625 30.875 4.848 1 96.38 352 LYS B C 1
ATOM 6298 O O . LYS B 1 352 ? -15.305 30.781 3.822 1 96.38 352 LYS B O 1
ATOM 6303 N N . ASP B 1 353 ? -13.508 31.547 4.945 1 98.06 353 ASP B N 1
ATOM 6304 C CA . ASP B 1 353 ? -13.023 32.281 3.789 1 98.06 353 ASP B CA 1
ATOM 6305 C C . ASP B 1 353 ? -12.18 31.406 2.879 1 98.06 353 ASP B C 1
ATOM 6307 O O . ASP B 1 353 ? -11.797 31.812 1.781 1 98.06 353 ASP B O 1
ATOM 6311 N N . ARG B 1 354 ? -11.883 30.188 3.309 1 98.25 354 ARG B N 1
ATOM 6312 C CA . ARG B 1 354 ? -11.188 29.219 2.469 1 98.25 354 ARG B CA 1
ATOM 6313 C C . ARG B 1 354 ? -12.164 28.5 1.545 1 98.25 354 ARG B C 1
ATOM 6315 O O . ARG B 1 354 ? -12.664 27.422 1.879 1 98.25 354 ARG B O 1
ATOM 6322 N N . THR B 1 355 ? -12.336 28.969 0.423 1 96.38 355 THR B N 1
ATOM 6323 C CA . THR B 1 355 ? -13.492 28.656 -0.41 1 96.38 355 THR B CA 1
ATOM 6324 C C . THR B 1 355 ? -13.227 27.438 -1.272 1 96.38 355 THR B C 1
ATOM 6326 O O . THR B 1 355 ? -14.164 26.766 -1.721 1 96.38 355 THR B O 1
ATOM 6329 N N . MET B 1 356 ? -12.023 27.094 -1.582 1 96.75 356 MET B N 1
ATOM 6330 C CA . MET B 1 356 ? -11.727 25.922 -2.41 1 96.75 356 MET B CA 1
ATOM 6331 C C . MET B 1 356 ? -11.625 24.656 -1.559 1 96.75 356 MET B C 1
ATOM 6333 O O . MET B 1 356 ? -10.883 24.625 -0.576 1 96.75 356 MET B O 1
ATOM 6337 N N . ASN B 1 357 ? -12.367 23.688 -1.889 1 96.31 357 ASN B N 1
ATOM 6338 C CA . ASN B 1 357 ? -12.211 22.391 -1.231 1 96.31 357 ASN B CA 1
ATOM 6339 C C . ASN B 1 357 ? -11.195 21.5 -1.955 1 96.31 357 ASN B C 1
ATOM 6341 O O . ASN B 1 357 ? -10.625 21.922 -2.965 1 96.31 357 ASN B O 1
ATOM 6345 N N . LEU B 1 358 ? -10.961 20.328 -1.426 1 96.56 358 LEU B N 1
ATOM 6346 C CA . LEU B 1 358 ? -9.914 19.469 -1.977 1 96.56 358 LEU B CA 1
ATOM 6347 C C . LEU B 1 358 ? -10.289 18.984 -3.375 1 96.56 358 LEU B C 1
ATOM 6349 O O . LEU B 1 358 ? -9.414 18.812 -4.23 1 96.56 358 LEU B O 1
ATOM 6353 N N . GLN B 1 359 ? -11.539 18.797 -3.607 1 93.88 359 GLN B N 1
ATOM 6354 C CA . GLN B 1 359 ? -11.984 18.375 -4.934 1 93.88 359 GLN B CA 1
ATOM 6355 C C . GLN B 1 359 ? -11.672 19.453 -5.977 1 93.88 359 GLN B C 1
ATOM 6357 O O . GLN B 1 359 ? -11.227 19.141 -7.082 1 93.88 359 GLN B O 1
ATOM 6362 N N . ASP B 1 360 ? -11.945 20.656 -5.629 1 96.5 360 ASP B N 1
ATOM 6363 C CA . ASP B 1 360 ? -11.625 21.781 -6.508 1 96.5 360 ASP B CA 1
ATOM 6364 C C . ASP B 1 360 ? -10.125 21.828 -6.805 1 96.5 360 ASP B C 1
ATOM 6366 O O . ASP B 1 360 ? -9.727 21.969 -7.961 1 96.5 360 ASP B O 1
ATOM 6370 N N . ILE B 1 361 ? -9.391 21.719 -5.762 1 97.88 361 ILE B N 1
ATOM 6371 C CA . ILE B 1 361 ? -7.938 21.812 -5.887 1 97.88 361 ILE B CA 1
ATOM 6372 C C . ILE B 1 361 ? -7.43 20.672 -6.773 1 97.88 361 ILE B C 1
ATOM 6374 O O . ILE B 1 361 ? -6.598 20.891 -7.656 1 97.88 361 ILE B O 1
ATOM 6378 N N . GLN B 1 362 ? -7.922 19.484 -6.566 1 95.62 362 GLN B N 1
ATOM 6379 C CA . GLN B 1 362 ? -7.531 18.328 -7.375 1 95.62 362 GLN B CA 1
ATOM 6380 C C . GLN B 1 362 ? -7.855 18.547 -8.844 1 95.62 362 GLN B C 1
ATOM 6382 O O . GLN B 1 362 ? -7.07 18.188 -9.727 1 95.62 362 GLN B O 1
ATOM 6387 N N . TYR B 1 363 ? -9 19.141 -9.102 1 94.69 363 TYR B N 1
ATOM 6388 C CA . TYR B 1 363 ? -9.398 19.438 -10.469 1 94.69 363 TYR B CA 1
ATOM 6389 C C . TYR B 1 363 ? -8.406 20.391 -11.133 1 94.69 363 TYR B C 1
ATOM 6391 O O . TYR B 1 363 ? -7.996 20.172 -12.273 1 94.69 363 TYR B O 1
ATOM 6399 N N . ILE B 1 364 ? -8.031 21.391 -10.422 1 97.06 364 ILE B N 1
ATOM 6400 C CA . ILE B 1 364 ? -7.086 22.375 -10.938 1 97.06 364 ILE B CA 1
ATOM 6401 C C . ILE B 1 364 ? -5.738 21.703 -11.188 1 97.06 364 ILE B C 1
ATOM 6403 O O . ILE B 1 364 ? -5.129 21.891 -12.242 1 97.06 364 ILE B O 1
ATOM 6407 N N . LEU B 1 365 ? -5.293 20.875 -10.234 1 96.75 365 LEU B N 1
ATOM 6408 C CA . LEU B 1 365 ? -4.008 20.203 -10.359 1 96.75 365 LEU B CA 1
ATOM 6409 C C . LEU B 1 365 ? -4.008 19.234 -11.539 1 96.75 365 LEU B C 1
ATOM 6411 O O . LEU B 1 365 ? -3.041 19.172 -12.297 1 96.75 365 LEU B O 1
ATOM 6415 N N . LYS B 1 366 ? -5.039 18.516 -11.695 1 94 366 LYS B N 1
ATOM 6416 C CA . LYS B 1 366 ? -5.148 17.562 -12.797 1 94 366 LYS B CA 1
ATOM 6417 C C . LYS B 1 366 ? -5.113 18.266 -14.148 1 94 366 LYS B C 1
ATOM 6419 O O . LYS B 1 366 ? -4.461 17.797 -15.086 1 94 366 LYS B O 1
ATOM 6424 N N . ASN B 1 367 ? -5.82 19.344 -14.25 1 93.88 367 ASN B N 1
ATOM 6425 C CA . ASN B 1 367 ? -5.824 20.109 -15.492 1 93.88 367 ASN B CA 1
ATOM 6426 C C . ASN B 1 367 ? -4.441 20.672 -15.805 1 93.88 367 ASN B C 1
ATOM 6428 O O . ASN B 1 367 ? -4.02 20.688 -16.969 1 93.88 367 ASN B O 1
ATOM 6432 N N . ASP B 1 368 ? -3.871 21.172 -14.797 1 93.62 368 ASP B N 1
ATOM 6433 C CA . ASP B 1 368 ? -2.523 21.688 -14.992 1 93.62 368 ASP B CA 1
ATOM 6434 C C . ASP B 1 368 ? -1.569 20.594 -15.445 1 93.62 368 ASP B C 1
ATOM 6436 O O . ASP B 1 368 ? -0.709 20.812 -16.297 1 93.62 368 ASP B O 1
ATOM 6440 N N . LEU B 1 369 ? -1.704 19.438 -14.852 1 92 369 LEU B N 1
ATOM 6441 C CA . LEU B 1 369 ? -0.86 18.297 -15.195 1 92 369 LEU B CA 1
ATOM 6442 C C . LEU B 1 369 ? -1.045 17.906 -16.656 1 92 369 LEU B C 1
ATOM 6444 O O . LEU B 1 369 ? -0.07 17.625 -17.359 1 92 369 LEU B O 1
ATOM 6448 N N . LYS B 1 370 ? -2.205 17.953 -17.141 1 89.94 370 LYS B N 1
ATOM 6449 C CA . LYS B 1 370 ? -2.49 17.656 -18.547 1 89.94 370 LYS B CA 1
ATOM 6450 C C . LYS B 1 370 ? -1.79 18.641 -19.469 1 89.94 370 LYS B C 1
ATOM 6452 O O . LYS B 1 370 ? -1.234 18.25 -20.5 1 89.94 370 LYS B O 1
ATOM 6457 N N . GLU B 1 371 ? -1.832 19.828 -19.078 1 88.5 371 GLU B N 1
ATOM 6458 C CA . GLU B 1 371 ? -1.198 20.875 -19.875 1 88.5 371 GLU B CA 1
ATOM 6459 C C . GLU B 1 371 ? 0.319 20.703 -19.891 1 88.5 371 GLU B C 1
ATOM 6461 O O . GLU B 1 371 ? 0.959 20.906 -20.922 1 88.5 371 GLU B O 1
ATOM 6466 N N . LEU B 1 372 ? 0.83 20.344 -18.75 1 86.69 372 LEU B N 1
ATOM 6467 C CA . LEU B 1 372 ? 2.27 20.156 -18.625 1 86.69 372 LEU B CA 1
ATOM 6468 C C . LEU B 1 372 ? 2.729 18.969 -19.484 1 86.69 372 LEU B C 1
ATOM 6470 O O . LEU B 1 372 ? 3.768 19.047 -20.141 1 86.69 372 LEU B O 1
ATOM 6474 N N . ILE B 1 373 ? 1.979 17.969 -19.516 1 83.44 373 ILE B N 1
ATOM 6475 C CA . ILE B 1 373 ? 2.316 16.781 -20.281 1 83.44 373 ILE B CA 1
ATOM 6476 C C . ILE B 1 373 ? 2.137 17.062 -21.781 1 83.44 373 ILE B C 1
ATOM 6478 O O . ILE B 1 373 ? 2.957 16.656 -22.594 1 83.44 373 ILE B O 1
ATOM 6482 N N . GLY B 1 374 ? 1.071 17.719 -22.109 1 79.06 374 GLY B N 1
ATOM 6483 C CA . GLY B 1 374 ? 0.836 18.094 -23.5 1 79.06 374 GLY B CA 1
ATOM 6484 C C . GLY B 1 374 ? 1.912 19 -24.062 1 79.06 374 GLY B C 1
ATOM 6485 O O . GLY B 1 374 ? 2.305 18.859 -25.219 1 79.06 374 GLY B O 1
ATOM 6486 N N . ALA B 1 375 ? 2.385 19.859 -23.281 1 74.12 375 ALA B N 1
ATOM 6487 C CA . ALA B 1 375 ? 3.422 20.797 -23.703 1 74.12 375 ALA B CA 1
ATOM 6488 C C . ALA B 1 375 ? 4.734 20.062 -23.984 1 74.12 375 ALA B C 1
ATOM 6490 O O . ALA B 1 375 ? 5.496 20.453 -24.875 1 74.12 375 ALA B O 1
ATOM 6491 N N . GLN B 1 376 ? 5.02 19.078 -23.25 1 68.88 376 GLN B N 1
ATOM 6492 C CA . GLN B 1 376 ? 6.23 18.297 -23.453 1 68.88 376 GLN B CA 1
ATOM 6493 C C . GLN B 1 376 ? 6.148 17.453 -24.719 1 68.88 376 GLN B C 1
ATOM 6495 O O . GLN B 1 376 ? 7.168 17.203 -25.375 1 68.88 376 GLN B O 1
ATOM 6500 N N . ARG B 1 377 ? 4.98 17.047 -25.078 1 63.25 377 ARG B N 1
ATOM 6501 C CA . ARG B 1 377 ? 4.805 16.234 -26.281 1 63.25 377 ARG B CA 1
ATOM 6502 C C . ARG B 1 377 ? 4.926 17.094 -27.531 1 63.25 377 ARG B C 1
ATOM 6504 O O . ARG B 1 377 ? 5.383 16.609 -28.578 1 63.25 377 ARG B O 1
ATOM 6511 N N . THR B 1 378 ? 4.434 18.312 -27.547 1 59.5 378 THR B N 1
ATOM 6512 C CA . THR B 1 378 ? 4.469 19.188 -28.719 1 59.5 378 THR B CA 1
ATOM 6513 C C . THR B 1 378 ? 5.828 19.875 -28.844 1 59.5 378 THR B C 1
ATOM 6515 O O . THR B 1 378 ? 6.125 20.484 -29.859 1 59.5 378 THR B O 1
ATOM 6518 N N . GLN B 1 379 ? 6.52 20.172 -27.781 1 52 379 GLN B N 1
ATOM 6519 C CA . GLN B 1 379 ? 7.801 20.844 -27.984 1 52 379 GLN B CA 1
ATOM 6520 C C . GLN B 1 379 ? 8.781 19.938 -28.719 1 52 379 GLN B C 1
ATOM 6522 O O . GLN B 1 379 ? 9 18.781 -28.312 1 52 379 GLN B O 1
ATOM 6527 N N . PRO B 1 380 ? 9.102 20.125 -30.016 1 45.88 380 PRO B N 1
ATOM 6528 C CA . PRO B 1 380 ? 10.203 19.438 -30.688 1 45.88 380 PRO B CA 1
ATOM 6529 C C . PRO B 1 380 ? 11.375 19.156 -29.766 1 45.88 380 PRO B C 1
ATOM 6531 O O . PRO B 1 380 ? 11.531 19.812 -28.734 1 45.88 380 PRO B O 1
ATOM 6534 N N . THR B 1 381 ? 12.164 17.922 -29.953 1 42.41 381 THR B N 1
ATOM 6535 C CA . THR B 1 381 ? 13.375 17.484 -29.266 1 42.41 381 THR B CA 1
ATOM 6536 C C . THR B 1 381 ? 14.234 18.672 -28.844 1 42.41 381 THR B C 1
ATOM 6538 O O . THR B 1 381 ? 15.445 18.531 -28.656 1 42.41 381 THR B O 1
ATOM 6541 N N . GLU B 1 382 ? 13.898 19.906 -29.172 1 37.88 382 GLU B N 1
ATOM 6542 C CA . GLU B 1 382 ? 14.891 20.859 -28.656 1 37.88 382 GLU B CA 1
ATOM 6543 C C . GLU B 1 382 ? 15.047 20.719 -27.141 1 37.88 382 GLU B C 1
ATOM 6545 O O . GLU B 1 382 ? 14.227 20.078 -26.484 1 37.88 382 GLU B O 1
ATOM 6550 N N . SER B 1 383 ? 15.93 21.625 -26.5 1 37.97 383 SER B N 1
ATOM 6551 C CA . SER B 1 383 ? 16.484 21.578 -25.156 1 37.97 383 SER B CA 1
ATOM 6552 C C . SER B 1 383 ? 15.391 21.484 -24.094 1 37.97 383 SER B C 1
ATOM 6554 O O . SER B 1 383 ? 14.398 22.203 -24.156 1 37.97 383 SER B O 1
ATOM 6556 N N . PRO B 1 384 ? 15.148 20.328 -23.578 1 37.47 384 PRO B N 1
ATOM 6557 C CA . PRO B 1 384 ? 14.195 20.219 -22.469 1 37.47 384 PRO B CA 1
ATOM 6558 C C . PRO B 1 384 ? 14.078 21.5 -21.672 1 37.47 384 PRO B C 1
ATOM 6560 O O . PRO B 1 384 ? 15.086 22.047 -21.219 1 37.47 384 PRO B O 1
ATOM 6563 N N . ARG B 1 385 ? 13.227 22.438 -22.094 1 34.47 385 ARG B N 1
ATOM 6564 C CA . ARG B 1 385 ? 12.953 23.562 -21.203 1 34.47 385 ARG B CA 1
ATOM 6565 C C . ARG B 1 385 ? 12.906 23.109 -19.75 1 34.47 385 ARG B C 1
ATOM 6567 O O . ARG B 1 385 ? 11.922 22.5 -19.312 1 34.47 385 ARG B O 1
ATOM 6574 N N . VAL B 1 386 ? 13.977 22.688 -19.25 1 36.03 386 VAL B N 1
ATOM 6575 C CA . VAL B 1 386 ? 14.102 22.797 -17.797 1 36.03 386 VAL B CA 1
ATOM 6576 C C . VAL B 1 386 ? 13.539 24.125 -17.328 1 36.03 386 VAL B C 1
ATOM 6578 O O . VAL B 1 386 ? 14.117 25.188 -17.594 1 36.03 386 VAL B O 1
ATOM 6581 N N . GLN B 1 387 ? 12.367 24.516 -17.656 1 32.22 387 GLN B N 1
ATOM 6582 C CA . GLN B 1 387 ? 12.023 25.672 -16.828 1 32.22 387 GLN B CA 1
ATOM 6583 C C . GLN B 1 387 ? 12.656 25.547 -15.438 1 32.22 387 GLN B C 1
ATOM 6585 O O . GLN B 1 387 ? 12.195 24.766 -14.609 1 32.22 387 GLN B O 1
ATOM 6590 N N . ARG B 1 388 ? 13.875 25.656 -15.461 1 31.81 388 ARG B N 1
ATOM 6591 C CA . ARG B 1 388 ? 14.594 25.906 -14.211 1 31.81 388 ARG B CA 1
ATOM 6592 C C . ARG B 1 388 ? 13.828 26.875 -13.328 1 31.81 388 ARG B C 1
ATOM 6594 O O . ARG B 1 388 ? 13.656 28.047 -13.68 1 31.81 388 ARG B O 1
ATOM 6601 N N . TYR B 1 389 ? 12.773 26.438 -12.68 1 31.38 389 TYR B N 1
ATOM 6602 C CA . TYR B 1 389 ? 12.469 27.359 -11.586 1 31.38 389 TYR B CA 1
ATOM 6603 C C . TYR B 1 389 ? 13.75 27.922 -10.984 1 31.38 389 TYR B C 1
ATOM 6605 O O . TYR B 1 389 ? 14.547 27.203 -10.391 1 31.38 389 TYR B O 1
ATOM 6613 N N . GLU B 1 390 ? 14.422 28.797 -11.68 1 32.28 390 GLU B N 1
ATOM 6614 C CA . GLU B 1 390 ? 15.539 29.531 -11.117 1 32.28 390 GLU B CA 1
ATOM 6615 C C . GLU B 1 390 ? 15.32 29.844 -9.641 1 32.28 390 GLU B C 1
ATOM 6617 O O . GLU B 1 390 ? 14.211 30.188 -9.234 1 32.28 390 GLU B O 1
ATOM 6622 N N . HIS B 1 391 ? 16.125 29.219 -8.875 1 34.09 391 HIS B N 1
ATOM 6623 C CA . HIS B 1 391 ? 16.234 29.703 -7.504 1 34.09 391 HIS B CA 1
ATOM 6624 C C . HIS B 1 391 ? 16.094 31.219 -7.434 1 34.09 391 HIS B C 1
ATOM 6626 O O . HIS B 1 391 ? 16.906 31.938 -8.008 1 34.09 391 HIS B O 1
ATOM 6632 N N . HIS B 1 392 ? 15.008 31.766 -7.621 1 30.84 392 HIS B N 1
ATOM 6633 C CA . HIS B 1 392 ? 15.008 33.188 -7.34 1 30.84 392 HIS B CA 1
ATOM 6634 C C . HIS B 1 392 ? 15.82 33.5 -6.09 1 30.84 392 HIS B C 1
ATOM 6636 O O . HIS B 1 392 ? 15.742 32.781 -5.094 1 30.84 392 HIS B O 1
ATOM 6642 N N . PRO B 1 393 ? 16.906 34.281 -6.207 1 30.17 393 PRO B N 1
ATOM 6643 C CA . PRO B 1 393 ? 17.609 34.75 -5.016 1 30.17 393 PRO B CA 1
ATOM 6644 C C . PRO B 1 393 ? 16.656 35.188 -3.902 1 30.17 393 PRO B C 1
ATOM 6646 O O . PRO B 1 393 ? 15.477 35.438 -4.16 1 30.17 393 PRO B O 1
ATOM 6649 N N . ASP B 1 394 ? 17.141 35.188 -2.672 1 30.66 394 ASP B N 1
ATOM 6650 C CA . ASP B 1 394 ? 16.594 35.594 -1.376 1 30.66 394 ASP B CA 1
ATOM 6651 C C . ASP B 1 394 ? 15.906 36.969 -1.462 1 30.66 394 ASP B C 1
ATOM 6653 O O . ASP B 1 394 ? 16.562 38 -1.521 1 30.66 394 ASP B O 1
ATOM 6657 N N . VAL B 1 395 ? 15.047 37.219 -2.262 1 29.17 395 VAL B N 1
ATOM 6658 C CA . VAL B 1 395 ? 14.469 38.531 -2.002 1 29.17 395 VAL B CA 1
ATOM 6659 C C . VAL B 1 395 ? 14.016 38.625 -0.546 1 29.17 395 VAL B C 1
ATOM 6661 O O . VAL B 1 395 ? 13.203 37.812 -0.095 1 29.17 395 VAL B O 1
ATOM 6664 N N . GLY B 1 396 ? 14.797 39.25 0.353 1 26.44 396 GLY B N 1
ATOM 6665 C CA . GLY B 1 396 ? 14.523 39.688 1.714 1 26.44 396 GLY B CA 1
ATOM 6666 C C . GLY B 1 396 ? 13.125 40.25 1.891 1 26.44 396 GLY B C 1
ATOM 6667 O O . GLY B 1 396 ? 12.828 41.344 1.433 1 26.44 396 GLY B O 1
ATOM 6668 N N . VAL B 1 397 ? 12.227 39.531 1.718 1 27.16 397 VAL B N 1
ATOM 6669 C CA . VAL B 1 397 ? 10.953 40.094 2.141 1 27.16 397 VAL B CA 1
ATOM 6670 C C . VAL B 1 397 ? 11.102 40.719 3.535 1 27.16 397 VAL B C 1
ATOM 6672 O O . VAL B 1 397 ? 11.391 40 4.5 1 27.16 397 VAL B O 1
ATOM 6675 N N . TYR B 1 398 ? 11.539 41.969 3.609 1 25 398 TYR B N 1
ATOM 6676 C CA . TYR B 1 398 ? 11.555 42.844 4.77 1 25 398 TYR B CA 1
ATOM 6677 C C . TYR B 1 398 ? 10.234 42.781 5.523 1 25 398 TYR B C 1
ATOM 6679 O O . TYR B 1 398 ? 9.195 43.219 5.008 1 25 398 TYR B O 1
ATOM 6687 N N . LEU B 1 399 ? 10.039 41.75 6.207 1 26.41 399 LEU B N 1
ATOM 6688 C CA . LEU B 1 399 ? 9 41.938 7.215 1 26.41 399 LEU B CA 1
ATOM 6689 C C . LEU B 1 399 ? 9.227 43.219 8.016 1 26.41 399 LEU B C 1
ATOM 6691 O O . LEU B 1 399 ? 10.305 43.406 8.594 1 26.41 399 LEU B O 1
ATOM 6695 N N . GLY B 1 400 ? 8.812 44.406 7.598 1 24.95 400 GLY B N 1
ATOM 6696 C CA . GLY B 1 400 ? 8.719 45.656 8.344 1 24.95 400 GLY B CA 1
ATOM 6697 C C . GLY B 1 400 ? 8.328 45.438 9.797 1 24.95 400 GLY B C 1
ATOM 6698 O O . GLY B 1 400 ? 7.32 46 10.25 1 24.95 400 GLY B O 1
ATOM 6699 N N . LEU B 1 401 ? 8.648 44.312 10.391 1 23.84 401 LEU B N 1
ATOM 6700 C CA . LEU B 1 401 ? 8.43 44.375 11.836 1 23.84 401 LEU B CA 1
ATOM 6701 C C . LEU B 1 401 ? 9.305 45.438 12.469 1 23.84 401 LEU B C 1
ATOM 6703 O O . LEU B 1 401 ? 10.531 45.406 12.367 1 23.84 401 LEU B O 1
ATOM 6707 N N . THR B 1 402 ? 8.93 46.75 12.477 1 23.67 402 THR B N 1
ATOM 6708 C CA . THR B 1 402 ? 9.477 47.812 13.305 1 23.67 402 THR B CA 1
ATOM 6709 C C . THR B 1 402 ? 9.523 47.406 14.773 1 23.67 402 THR B C 1
ATOM 6711 O O . THR B 1 402 ? 9.68 48.25 15.664 1 23.67 402 THR B O 1
ATOM 6714 N N . SER B 1 403 ? 9.766 46.219 15.148 1 22.81 403 SER B N 1
ATOM 6715 C CA . SER B 1 403 ? 9.844 46.094 16.594 1 22.81 403 SER B CA 1
ATOM 6716 C C . SER B 1 403 ? 10.977 46.938 17.172 1 22.81 403 SER B C 1
ATOM 6718 O O . SER B 1 403 ? 12.133 46.812 16.75 1 22.81 403 SER B O 1
ATOM 6720 N N . GLU B 1 404 ? 10.688 48.219 17.625 1 23.5 404 GLU B N 1
ATOM 6721 C CA . GLU B 1 404 ? 11.43 48.906 18.656 1 23.5 404 GLU B CA 1
ATOM 6722 C C . GLU B 1 404 ? 11.617 48.062 19.891 1 23.5 404 GLU B C 1
ATOM 6724 O O . GLU B 1 404 ? 10.656 47.75 20.609 1 23.5 404 GLU B O 1
ATOM 6729 N N . HIS B 1 405 ? 12.164 47 19.812 1 22.58 405 HIS B N 1
ATOM 6730 C CA . HIS B 1 405 ? 12.438 46.25 21.031 1 22.58 405 HIS B CA 1
ATOM 6731 C C . HIS B 1 405 ? 13.266 47.094 22 1 22.58 405 HIS B C 1
ATOM 6733 O O . HIS B 1 405 ? 14.375 47.5 21.672 1 22.58 405 HIS B O 1
ATOM 6739 N N . LEU B 1 406 ? 12.578 47.906 22.812 1 19.28 406 LEU B N 1
ATOM 6740 C CA . LEU B 1 406 ? 13.18 48.406 24.047 1 19.28 406 LEU B CA 1
ATOM 6741 C C . LEU B 1 406 ? 13.711 47.281 24.891 1 19.28 406 LEU B C 1
ATOM 6743 O O . LEU B 1 406 ? 13.055 46.25 25.047 1 19.28 406 LEU B O 1
ATOM 6747 N N . LYS B 1 407 ? 14.969 47.188 25.016 1 26.14 407 LYS B N 1
ATOM 6748 C CA . LYS B 1 407 ? 15.789 46.344 25.859 1 26.14 407 LYS B CA 1
ATOM 6749 C C . LYS B 1 407 ? 15.242 46.312 27.297 1 26.14 407 LYS B C 1
ATOM 6751 O O . LYS B 1 407 ? 15.938 45.875 28.219 1 26.14 407 LYS B O 1
ATOM 6756 N N . GLU B 1 408 ? 13.906 46.562 27.594 1 21.69 408 GLU B N 1
ATOM 6757 C CA . GLU B 1 408 ? 13.781 46.688 29.031 1 21.69 408 GLU B CA 1
ATOM 6758 C C . GLU B 1 408 ? 14.164 45.406 29.75 1 21.69 408 GLU B C 1
ATOM 6760 O O . GLU B 1 408 ? 13.789 44.312 29.297 1 21.69 408 GLU B O 1
ATOM 6765 N N . ASN B 1 409 ? 15.344 45.312 30.359 1 23.11 409 ASN B N 1
ATOM 6766 C CA . ASN B 1 409 ? 15.992 44.406 31.281 1 23.11 409 ASN B CA 1
ATOM 6767 C C . ASN B 1 409 ? 15.039 43.969 32.375 1 23.11 409 ASN B C 1
ATOM 6769 O O . ASN B 1 409 ? 14.734 44.75 33.312 1 23.11 409 ASN B O 1
ATOM 6773 N N . PRO B 1 410 ? 13.789 43.594 32.062 1 23.16 410 PRO B N 1
ATOM 6774 C CA . PRO B 1 410 ? 13 43.469 33.312 1 23.16 410 PRO B CA 1
ATOM 6775 C C . PRO B 1 410 ? 13.641 42.562 34.344 1 23.16 410 PRO B C 1
ATOM 6777 O O . PRO B 1 410 ? 13.953 41.406 34.031 1 23.16 410 PRO B O 1
ATOM 6780 N N . ASP B 1 411 ? 14.625 43 35.188 1 24.39 411 ASP B N 1
ATOM 6781 C CA . ASP B 1 411 ? 15.125 42.5 36.438 1 24.39 411 ASP B CA 1
ATOM 6782 C C . ASP B 1 411 ? 13.992 41.906 37.281 1 24.39 411 ASP B C 1
ATOM 6784 O O . ASP B 1 411 ? 13.242 42.688 37.906 1 24.39 411 ASP B O 1
ATOM 6788 N N . LEU B 1 412 ? 13.062 41.188 36.719 1 21.61 412 LEU B N 1
ATOM 6789 C CA . LEU B 1 412 ? 12.008 40.719 37.594 1 21.61 412 LEU B CA 1
ATOM 6790 C C . LEU B 1 412 ? 12.594 40.062 38.875 1 21.61 412 LEU B C 1
ATOM 6792 O O . LEU B 1 412 ? 13.344 39.094 38.781 1 21.61 412 LEU B O 1
ATOM 6796 N N . GLU B 1 413 ? 12.906 40.875 39.844 1 22.31 413 GLU B N 1
ATOM 6797 C CA . GLU B 1 413 ? 13.148 40.625 41.281 1 22.31 413 GLU B CA 1
ATOM 6798 C C . GLU B 1 413 ? 12.18 39.594 41.812 1 22.31 413 GLU B C 1
ATOM 6800 O O . GLU B 1 413 ? 10.969 39.812 41.906 1 22.31 413 GLU B O 1
ATOM 6805 N N . ILE B 1 414 ? 12.289 38.344 41.406 1 19.81 414 ILE B N 1
ATOM 6806 C CA . ILE B 1 414 ? 11.578 37.281 42.094 1 19.81 414 ILE B CA 1
ATOM 6807 C C . ILE B 1 414 ? 11.758 37.406 43.594 1 19.81 414 ILE B C 1
ATOM 6809 O O . ILE B 1 414 ? 12.867 37.281 44.125 1 19.81 414 ILE B O 1
ATOM 6813 N N . LYS B 1 415 ? 11.164 38.375 44.188 1 22.83 415 LYS B N 1
ATOM 6814 C CA . LYS B 1 415 ? 11.031 38.562 45.625 1 22.83 415 LYS B CA 1
ATOM 6815 C C . LYS B 1 415 ? 10.711 37.25 46.312 1 22.83 415 LYS B C 1
ATOM 6817 O O . LYS B 1 415 ? 9.805 36.531 45.906 1 22.83 415 LYS B O 1
ATOM 6822 N N . GLU B 1 416 ? 11.672 36.75 47.188 1 21.08 416 GLU B N 1
ATOM 6823 C CA . GLU B 1 416 ? 11.789 35.688 48.188 1 21.08 416 GLU B CA 1
ATOM 6824 C C . GLU B 1 416 ? 10.602 35.719 49.156 1 21.08 416 GLU B C 1
ATOM 6826 O O . GLU B 1 416 ? 10.367 36.688 49.844 1 21.08 416 GLU B O 1
ATOM 6831 N N . LEU B 1 417 ? 9.422 35.312 48.719 1 17.17 417 LEU B N 1
ATOM 6832 C CA . LEU B 1 417 ? 8.344 35.281 49.719 1 17.17 417 LEU B CA 1
ATOM 6833 C C . LEU B 1 417 ? 8.766 34.562 50.969 1 17.17 417 LEU B C 1
ATOM 6835 O O . LEU B 1 417 ? 9.094 33.375 50.938 1 17.17 417 LEU B O 1
ATOM 6839 N N . LYS B 1 418 ? 9.461 35.219 51.875 1 19.05 418 LYS B N 1
ATOM 6840 C CA . LYS B 1 418 ? 9.82 34.969 53.25 1 19.05 418 LYS B CA 1
ATOM 6841 C C . LYS B 1 418 ? 8.617 34.469 54.062 1 19.05 418 LYS B C 1
ATOM 6843 O O . LYS B 1 418 ? 7.66 35.219 54.281 1 19.05 418 LYS B O 1
ATOM 6848 N N . GLU B 1 419 ? 8.242 33.156 53.906 1 16.67 419 GLU B N 1
ATOM 6849 C CA . GLU B 1 419 ? 7.223 32.656 54.812 1 16.67 419 GLU B CA 1
ATOM 6850 C C . GLU B 1 419 ? 7.629 32.875 56.281 1 16.67 419 GLU B C 1
ATOM 6852 O O . GLU B 1 419 ? 8.695 32.406 56.688 1 16.67 419 GLU B O 1
ATOM 6857 N N . ALA B 1 420 ? 7.152 33.75 57.062 1 18.11 420 ALA B N 1
ATOM 6858 C CA . ALA B 1 420 ? 7.133 34.25 58.438 1 18.11 420 ALA B CA 1
ATOM 6859 C C . ALA B 1 420 ? 6.488 33.25 59.375 1 18.11 420 ALA B C 1
ATOM 6861 O O . ALA B 1 420 ? 5.93 33.625 60.406 1 18.11 420 ALA B O 1
ATOM 6862 N N . GLY B 1 421 ? 6.355 31.922 59.188 1 16.61 421 GLY B N 1
ATOM 6863 C CA . GLY B 1 421 ? 5.578 31.344 60.281 1 16.61 421 GLY B CA 1
ATOM 6864 C C . GLY B 1 421 ? 6.215 31.547 61.656 1 16.61 421 GLY B C 1
ATOM 6865 O O . GLY B 1 421 ? 7.41 31.828 61.75 1 16.61 421 GLY B O 1
ATOM 6866 N N . MET B 1 422 ? 5.457 30.922 62.875 1 16.64 422 MET B N 1
ATOM 6867 C CA . MET B 1 422 ? 4.828 31.172 64.188 1 16.64 422 MET B CA 1
ATOM 6868 C C . MET B 1 422 ? 5.734 30.734 65.312 1 16.64 422 MET B C 1
ATOM 6870 O O . MET B 1 422 ? 6.516 29.797 65.188 1 16.64 422 MET B O 1
ATOM 6874 N N . ALA B 1 423 ? 5.461 31.297 66.5 1 17.16 423 ALA B N 1
ATOM 6875 C CA . ALA B 1 423 ? 5.883 31.609 67.875 1 17.16 423 ALA B CA 1
ATOM 6876 C C . ALA B 1 423 ? 5.594 30.453 68.812 1 17.16 423 ALA B C 1
ATOM 6878 O O . ALA B 1 423 ? 4.562 30.438 69.5 1 17.16 423 ALA B O 1
ATOM 6879 N N . LEU B 1 424 ? 5.656 29.141 68.562 1 18.55 424 LEU B N 1
ATOM 6880 C CA . LEU B 1 424 ? 5.137 28.438 69.75 1 18.55 424 LEU B CA 1
ATOM 6881 C C . LEU B 1 424 ? 5.965 28.766 71 1 18.55 424 LEU B C 1
ATOM 6883 O O . LEU B 1 424 ? 7.195 28.781 70.938 1 18.55 424 LEU B O 1
ATOM 6887 N N . PRO B 1 425 ? 5.125 28.922 72.125 1 17.05 425 PRO B N 1
ATOM 6888 C CA . PRO B 1 425 ? 5.418 29.547 73.438 1 17.05 425 PRO B CA 1
ATOM 6889 C C . PRO B 1 425 ? 6.355 28.719 74.312 1 17.05 425 PRO B C 1
ATOM 6891 O O . PRO B 1 425 ? 6.508 27.516 74.062 1 17.05 425 PRO B O 1
ATOM 6894 N N . ARG B 1 426 ? 6.688 29.312 75.5 1 17.44 426 ARG B N 1
ATOM 6895 C CA . ARG B 1 426 ? 7.727 29.359 76.562 1 17.44 426 ARG B CA 1
ATOM 6896 C C . ARG B 1 426 ? 7.395 28.438 77.688 1 17.44 426 ARG B C 1
ATOM 6898 O O . ARG B 1 426 ? 8.273 28.078 78.5 1 17.44 426 ARG B O 1
ATOM 6905 N N . ARG B 1 427 ? 6.035 27.969 77.938 1 16.88 427 ARG B N 1
ATOM 6906 C CA . ARG B 1 427 ? 5.781 28.203 79.375 1 16.88 427 ARG B CA 1
ATOM 6907 C C . ARG B 1 427 ? 6.758 27.422 80.25 1 16.88 427 ARG B C 1
ATOM 6909 O O . ARG B 1 427 ? 7.34 26.438 79.812 1 16.88 427 ARG B O 1
ATOM 6916 N N . PHE B 1 428 ? 6.094 27.344 81.562 1 17.28 428 PHE B N 1
ATOM 6917 C CA . PHE B 1 428 ? 6.348 27.766 82.938 1 17.28 428 PHE B CA 1
ATOM 6918 C C . PHE B 1 428 ? 7.016 26.656 83.75 1 17.28 428 PHE B C 1
ATOM 6920 O O . PHE B 1 428 ? 6.961 25.484 83.375 1 17.28 428 PHE B O 1
ATOM 6927 N N . GLY B 1 429 ? 7.062 26.984 85.062 1 17.75 429 GLY B N 1
ATOM 6928 C CA . GLY B 1 429 ? 7.609 27.109 86.438 1 17.75 429 GLY B CA 1
ATOM 6929 C C . GLY B 1 429 ? 7.273 25.922 87.312 1 17.75 429 GLY B C 1
ATOM 6930 O O . GLY B 1 429 ? 6.332 25.188 87.062 1 17.75 429 GLY B O 1
ATOM 6931 N N . MET B 1 430 ? 8.117 25.703 88.375 1 18.47 430 MET B N 1
ATOM 6932 C CA . MET B 1 430 ? 8.625 25.312 89.688 1 18.47 430 MET B CA 1
ATOM 6933 C C . MET B 1 430 ? 7.633 25.672 90.812 1 18.47 430 MET B C 1
ATOM 6935 O O . MET B 1 430 ? 7.68 25.109 91.875 1 18.47 430 MET B O 1
ATOM 6939 N N . ASN B 1 431 ? 7.219 26.906 91.062 1 17.06 431 ASN B N 1
ATOM 6940 C CA . ASN B 1 431 ? 7.16 27.094 92.562 1 17.06 431 ASN B CA 1
ATOM 6941 C C . ASN B 1 431 ? 6.086 26.219 93.188 1 17.06 431 ASN B C 1
ATOM 6943 O O . ASN B 1 431 ? 6.371 25.453 94.125 1 17.06 431 ASN B O 1
ATOM 6947 N N . VAL B 1 432 ? 5.074 27.031 93.812 1 18.16 432 VAL B N 1
ATOM 6948 C CA . VAL B 1 432 ? 4.609 27.406 95.125 1 18.16 432 VAL B CA 1
ATOM 6949 C C . VAL B 1 432 ? 3.557 26.406 95.625 1 18.16 432 VAL B C 1
ATOM 6951 O O . VAL B 1 432 ? 2.875 25.781 94.812 1 18.16 432 VAL B O 1
ATOM 6954 N N . PHE B 1 433 ? 3.141 26.969 96.625 1 16.55 433 PHE B N 1
ATOM 6955 C CA . PHE B 1 433 ? 2.311 27.672 97.625 1 16.55 433 PHE B CA 1
ATOM 6956 C C . PHE B 1 433 ? 0.962 28.047 97 1 16.55 433 PHE B C 1
ATOM 6958 O O . PHE B 1 433 ? 0.892 28.484 95.875 1 16.55 433 PHE B O 1
#

Organism: Myotis myotis (NCBI:txid51298)

Nearest PDB structures (foldseek):
  8pqi-assembly1_A  TM=7.864E-01  e=2.007E-14  Homo sapiens
  5acb-assembly2_D  TM=7.135E-01  e=1.929E-11  Homo sapiens
  8buq-assembly1_B  TM=7.007E-01  e=1.826E-11  Homo sapiens
  7mt9-assembly1_G  TM=7.514E-01  e=8.504E-11  Bos taurus
  4u45-assembly3_B  TM=6.569E-01  e=2.059E-09  Homo sapiens

Secondary structure (DSSP, 8-state):
-HHHHHHHHHHHHHHHHHHHSSSSS------STT--------S-------------------GGGEEEETTEEEEE-TTS-EEEEEEEEEEEGGGEE--TTS---EEESSSSEEEEEEEETTEEEEEEEE---S-TTS-HHHHHHHHHHHHHHHHH---TTBPPEEEEEE-TTS--EEEEEE--SSEEHHIIIIISGGGS----HHHHHHHHHHHHHHHHHHHHTTEE-S--STTSEEEEETTEEEE--GGG-EE---SS----S--PPPPGGGTTTS-HHHHTT----HHHHHHHHHHHHHHHHHT--GGGG--HHHHHHHHHTT------TTPPTTHHHHHHHHT-SSGGG----HHHHHHHHHHHHHHHHHHHHHS-SS---------------------------------------------------/-HHHHHTTTTTTTTS-S-S--SGGGSS-----------------------------------GGGEEEETTEEEEE-TTS-EEEEEEEEEEEGGGEE--TTS---EEESSSSEEEEEEEETTEEEEEEEE---S-TTS-HHHHHHHHHHHHHHHHH---TTBPPEEEEEE-TTS--EEEEEE--SSEEHHIIIIISGGGS----HHHHHHHHHHHHHHHHHHHHTTEE-S--STTSEEEEETTEEEE--GGG-EE---SS----S--PPPPGGGTTTS-HHHHTT----HHHHHHHHHHHHHHHHHT--GGGG--HHHHHHHHHTT------TTPPTTHHHHHHHHT-SSGGG----HHHHHHHHHHHHHHHHHHHHHS-SS---------------------------------------------------

Radius of gyration: 34.35 Å; Cα contacts (8 Å, |Δi|>4): 1162; chains: 2; bounding box: 94×116×133 Å

Foldseek 3Di:
DVVVVVVVVVVVVVVVVLCPDCVSVPCDDPDDVPPPPVVVPPDDDDDDDDDDPDDDDDLPLPPVQWDQDPVATWGCHPPNDIHGDDDAAEEEPVQKAADPVDDWDKDDLDDFKIWTWIDGPNAIWIKIFGRDDPPPDDPPVLVQLLVVQQVVVLNRDDDPQAWHFHHWYAYPVRPTIMTITHAADPAFQCCCLPVVVVVPVADDPLLVLLLLLSVLVVLVSCVVQQKAQQQDASSQWTHRDRSGIHGGSSSCMDRRDDDDDCCNSPPDQDDLQSQLLFALCSLVVHDDDNLRVLSSSLSVLQCRLLSARRVNNDTSVVQNVCVVVPHFGAQDPLDDPPSSVSSRLSRDNDSVSNPDDSVNVSVRSVVVSVVVVVVVVPPPPPDPCSVPPPNPPDPPPPPPPPPPPPPPPPPPPPPPPDPDPDDPDDDDDDDDD/DVPVVVPCPVVPCVLDDPVDDDPVPDDDPDDDPVCPDPPDDDDDDDDDDDDDPPPDPPLPLPPVQWDQHPVATWGCHPPSDIDGDDDAAEEEPVQKAADPVDDWDKDDLDDFKIWTWTDGPNAIWIKIFGRDDPPPDDPPVLVQLLVVQQVVVLNRDDDPQAWHFHHWYAYPVRPTIMTITHAADPAFQCCCLPVVVVVPVADDPLLVLLLLLSVLVVLVSCVVQQKAQQQDASSQWTHRDRSGIHGGSSSQMARNDDDDDRPNSRPDQDDLQSQLLFALCSLVVHDDDNLRVLSSSLSVLQCRLLSARRVNNDTSVVQNVCVVVPHFGAQDPLDDPPSSVSSRLSRDNDSVSNPDDSVNVSVRSVVVSVVVVVVVVPPPPPDPCSVPPPNPPDPPPPPPPPPPPDPPPPPVCPPPPPPPDDDPDDDDDDDDD

Sequence (866 aa):
MVEFMHRCASHMQAVLQDFSCDLLKKVDSTERLICSLPRFGGLMPGSPNGPSKRPRKTGVISAQSIHSFGFGKFCLSARTRVTYLGTLPIIGEKEIIQADDEPAFSFCSGPYMVMTNLVWKGSRVTVKELHLPTHPHCSKLRLADLLIAEQEHSSKLRHRHLLQLMAVCLSQDLEKTRLVYERITVGTLFSVLHERRAEFPLLHMEEIVHLLLQVSEALRYLHSWGFIHRALSSYAVHIVSTGEARLTNLEYMLESQDRDVHRDLTRVPLPAQLYKWAAPEVILQKEITVKSDIYSFSVIIQEILTDNIPWDGLDGSVIKRAIVVGNYLEADFRLPKPYYDIVKSGIQVRQKDRTMNLQDIQYILKNDLKELIGAQRTQPTESPRVQRYEHHPDVGVYLGLTSEHLKENPDLEIKELKEAGMALPRRFGMNVFMVEFMHRCASHMQAVLQDFSCDLLKKVDSTERLICSLPRFGGLMPGSPNGPSKRPRKTGVISAQSIHSFGFGKFCLSARTRVTYLGTLPIIGEKEIIQADDEPAFSFCSGPYMVMTNLVWKGSRVTVKELHLPTHPHCSKLRLADLLIAEQEHSSKLRHRHLLQLMAVCLSQDLEKTRLVYERITVGTLFSVLHERRAEFPLLHMEEIVHLLLQVSEALRYLHSWGFIHRALSSYAVHIVSTGEARLTNLEYMLESQDRDVHRDLTRVPLPAQLYKWAAPEVILQKEITVKSDIYSFSVIIQEILTDNIPWDGLDGSVIKRAIVVGNYLEADFRLPKPYYDIVKSGIQVRQKDRTMNLQDIQYILKNDLKELIGAQRTQPTESPRVQRYEHHPDVGVYLGLTSEHLKENPDLEIKELKEAGMALPRRFGMNVF

InterPro domains:
  IPR000719 Protein kinase domain [PS50011] (63-373)
  IPR001245 Serine-threonine/tyrosine-protein kinase, catalytic domain [PF07714] (144-356)
  IPR011009 Protein kinase-like domain superfamily [SSF56112] (121-371)
  IPR039339 Inactive serine/threonine-protein kinase TEX14 [PTHR23060] (1-425)

Solvent-accessible surface area (backbone atoms only — not comparable to full-atom values): 51342 Å² total; per-residue (Å²): 120,65,65,56,57,51,46,59,54,54,48,51,47,50,53,56,54,36,57,50,75,44,60,34,62,64,93,70,79,80,74,59,100,74,64,68,59,70,58,77,59,69,76,75,87,81,86,80,84,78,84,84,82,77,79,81,79,72,85,62,81,48,44,80,36,54,43,74,47,101,76,42,46,30,31,57,46,96,77,79,42,50,23,33,59,21,38,29,47,50,44,51,51,84,58,51,40,76,53,89,90,50,78,88,48,70,48,64,51,53,95,46,28,33,36,34,53,32,26,46,76,87,38,66,24,21,36,37,33,78,44,75,65,88,60,81,77,65,57,65,66,60,54,52,46,32,56,38,41,23,50,55,50,43,42,48,56,60,51,87,24,34,59,50,60,42,32,38,31,29,34,94,80,50,76,44,69,31,42,33,25,48,47,55,74,71,39,27,45,41,45,45,60,72,73,39,31,82,82,50,72,78,74,48,67,63,50,52,50,51,34,51,50,37,43,49,51,35,50,46,47,41,44,70,72,37,34,31,52,69,60,51,42,45,46,23,31,29,29,38,48,92,76,37,46,22,37,50,71,49,37,56,41,41,71,63,64,81,73,86,78,75,71,63,85,58,85,60,77,78,59,47,85,55,44,55,29,42,29,63,40,62,75,68,67,46,85,76,54,68,56,40,45,44,17,12,50,24,44,46,53,51,24,67,76,66,68,40,59,48,79,78,62,56,54,26,67,58,50,53,52,36,44,75,75,68,47,74,80,69,68,58,83,84,47,52,82,69,54,33,58,52,25,48,33,25,48,39,81,51,66,86,63,34,72,70,51,68,68,55,49,47,52,53,48,52,52,49,46,52,52,54,52,51,50,59,70,67,50,63,94,59,76,78,75,64,73,61,77,62,77,69,73,84,72,75,74,72,70,78,72,76,71,79,77,74,73,77,73,77,75,76,73,79,73,77,81,74,82,80,82,82,71,86,79,79,82,78,86,91,80,81,134,108,77,62,70,51,68,51,40,57,67,61,62,44,52,94,45,62,60,99,65,82,71,57,98,68,67,66,92,79,72,96,78,66,89,55,72,67,76,79,77,70,86,88,83,86,79,85,77,80,76,82,84,79,76,77,80,79,72,85,65,79,52,42,80,36,54,43,74,46,96,77,43,47,31,31,55,46,96,77,78,42,51,24,34,60,22,39,30,48,51,44,50,53,84,56,51,41,75,53,89,90,50,78,87,47,71,50,64,51,52,93,45,28,35,35,34,53,32,25,46,75,87,36,66,23,22,37,37,34,77,44,75,66,89,60,81,77,66,58,65,65,60,54,53,47,30,56,37,41,23,50,57,51,43,42,49,56,60,52,87,24,36,59,47,60,43,32,39,31,30,34,93,83,66,79,43,70,31,43,32,26,50,50,54,73,72,39,26,45,40,42,45,61,73,72,39,32,83,82,51,72,78,75,49,65,64,50,51,50,49,34,50,48,35,44,50,51,36,49,47,48,39,44,70,71,36,34,32,53,69,60,52,41,46,45,22,31,30,28,37,47,94,77,36,47,22,37,50,70,48,36,59,44,41,69,62,70,71,88,83,80,77,74,63,85,62,85,59,76,78,58,47,84,56,44,57,27,42,28,65,41,62,75,68,67,47,86,76,54,68,56,39,43,43,18,11,50,23,46,45,53,51,22,69,76,64,68,41,59,46,79,78,62,58,52,27,67,57,50,54,54,36,45,74,75,69,46,74,78,71,67,59,84,85,47,53,86,69,54,34,57,52,26,49,32,25,49,40,82,51,64,87,62,33,72,70,51,71,69,55,50,49,52,54,49,51,53,50,45,52,50,55,54,52,50,60,70,66,50,66,93,58,77,76,76,65,73,61,76,62,78,70,73,83,71,74,73,73,70,78,72,70,76,75,73,74,74,76,70,76,75,74,74,78,72,78,81,75,82,74,85,86,77,84,86,80,83,91,87,78,87,84,129

pLDDT: mean 70.16, std 30.59, range [16.55, 98.88]